Protein AF-Q4RLZ7-F1 (afdb_monomer)

Organism: Tetraodon nigroviridis (NCBI:txid99883)

pLDDT: mean 73.97, std 21.14, range [23.94, 97.62]

InterPro domains:
  IPR024854 Kinectin [PTHR18864] (130-455)

Foldseek 3Di:
DPDDPCPPVCCVVVVVVVVVVVVVVVCVVVVPPDDPVVVVVVVVVVVVVPDDDDDDDDDDDDDDDDDDDDDDDDDDDDDDDDDDDDDDDDDDDDDDDDDDDDDDDDDDDDDDDDDDDDDDDDDDDDDDDDDDDDCVVVVVVVPDDDDPVRVVVVVVVCCVPDVPVVVVVVVVVDDDDDCPVVVVVVVVVVVVVVVVVVVVVVVVVVVVVVVVVVVVVVVVVVVVVVVVVVVVVVVVVVVVVVVVVVVVVVVVVVVVVVVVVVVVVVVVVVVVVVVVVVVVVVVVVVVVVVVVVVVVVVVVVVVVVVVVVVVVVVVVVVVVVVVVVVVVVVVVVVVVVVVVVVVVVVVVVVVVVVVVVVVVVVVVVVVVVVVVVVVVVVVVVVVVVVVVVVVVVVVVVVVVVVVVVVVVVVVVPDPDDDDDDDDDVVVVVVVVVVVVVVVVVVVVVVVVVVVVVVVVVVVVVVVVVVVVVVVVVVVVVVVVVVVVVVVVVVVVVVVVVVVVVVVVVVVVVVVVVVVVVVVVVVVVVVVVVVVVVVVVVVVVVVVVVVVVVVVVVVVVVVVVVVVVVVVVVVVVVVVVVVVVVVVVVVVVVVVVVVVVVVVVVVVVVVVVVVVVVVVVVVVVVVVVVVVVVCVVPDPDDDDDDDDDDDDPVVVVVVVVVVVVVVVVVVVVVVVVVVVVVVVVVVVVVVVVVVVVVVVVVVVVVVVVVVVVVVVVVVVVVVVVLVVVLVVLCVVFVVFDFDPDPDSVVRCVNRVVSSVVGDDDDDDDDDDPPPVVVVVVVVVVVVVVVVVVVVVVVVVVVVVVVVVVVVVVVVVVVVVVVVVVVVVVVVVVVVVVVVVVVVVVVVVVVVVVCPVVVVVVVVVVVVVVVVVVVVVVVVVVVVVVVVVVVVVVVVVVVVVVVVVLVVVLVVLVVVLVVLVVVLVVLVVVVVVVVVVPPDDDDDPPVVVVVVVVVVVSVVVSVVSVVVSVVSVVVSVVSVVVVVVD

Structure (mmCIF, N/CA/C/O backbone):
data_AF-Q4RLZ7-F1
#
_entry.id   AF-Q4RLZ7-F1
#
loop_
_atom_site.group_PDB
_atom_site.id
_atom_site.type_symbol
_atom_site.label_atom_id
_atom_site.label_alt_id
_atom_site.label_comp_id
_atom_site.label_asym_id
_atom_site.label_entity_id
_atom_site.label_seq_id
_atom_site.pdbx_PDB_ins_code
_atom_site.Cartn_x
_atom_site.Cartn_y
_atom_site.Cartn_z
_atom_site.occupancy
_atom_site.B_iso_or_equiv
_atom_site.auth_seq_id
_atom_site.auth_comp_id
_atom_site.auth_asym_id
_atom_site.auth_atom_id
_atom_site.pdbx_PDB_model_num
ATOM 1 N N . MET A 1 1 ? -45.663 -25.494 35.090 1.00 36.62 1 MET A N 1
ATOM 2 C CA . MET A 1 1 ? -44.280 -24.988 34.987 1.00 36.62 1 MET A CA 1
ATOM 3 C C . MET A 1 1 ? -44.289 -23.845 33.988 1.00 36.62 1 MET A C 1
ATOM 5 O O . MET A 1 1 ? -44.407 -24.088 32.796 1.00 36.62 1 MET A O 1
ATOM 9 N N . ALA A 1 2 ? -44.285 -22.615 34.488 1.00 41.22 2 ALA A N 1
ATOM 10 C CA . ALA A 1 2 ? -43.870 -21.442 33.725 1.00 41.22 2 ALA A CA 1
ATOM 11 C C . ALA A 1 2 ? -42.506 -21.011 34.286 1.00 41.22 2 ALA A C 1
ATOM 13 O O . ALA A 1 2 ? -42.195 -21.390 35.413 1.00 41.22 2 ALA A O 1
ATOM 14 N N . VAL A 1 3 ? -41.753 -20.212 33.525 1.00 46.91 3 VAL A N 1
ATOM 15 C CA . VAL A 1 3 ? -40.325 -19.914 33.751 1.00 46.91 3 VAL A CA 1
ATOM 16 C C . VAL A 1 3 ? -39.427 -21.134 33.513 1.00 46.91 3 VAL A C 1
ATOM 18 O O . VAL A 1 3 ? -39.279 -21.985 34.376 1.00 46.91 3 VAL A O 1
ATOM 21 N N . ASP A 1 4 ? -38.854 -21.195 32.308 1.00 46.12 4 ASP A N 1
ATOM 22 C CA . ASP A 1 4 ? -37.403 -21.352 32.111 1.00 46.12 4 ASP A CA 1
ATOM 23 C C . ASP A 1 4 ? -37.051 -21.048 30.642 1.00 46.12 4 ASP A C 1
ATOM 25 O O . ASP A 1 4 ? -36.798 -21.919 29.816 1.00 46.12 4 ASP A O 1
ATOM 29 N N . ILE A 1 5 ? -37.090 -19.753 30.303 1.00 45.09 5 ILE A N 1
ATOM 30 C CA . ILE A 1 5 ? -36.517 -19.194 29.068 1.00 45.09 5 ILE A CA 1
ATOM 31 C C . ILE A 1 5 ? -35.716 -17.948 29.468 1.00 45.09 5 ILE A C 1
ATOM 33 O O . ILE A 1 5 ? -36.124 -16.813 29.238 1.00 45.09 5 ILE A O 1
ATOM 37 N N . TYR A 1 6 ? -34.593 -18.181 30.147 1.00 48.41 6 TYR A N 1
ATOM 38 C CA . TYR A 1 6 ? -33.619 -17.155 30.527 1.00 48.41 6 TYR A CA 1
ATOM 39 C C . TYR A 1 6 ? -32.205 -17.622 30.163 1.00 48.41 6 TYR A C 1
ATOM 41 O O . TYR A 1 6 ? -31.353 -17.853 31.019 1.00 48.41 6 TYR A O 1
ATOM 49 N N . ASP A 1 7 ? -31.948 -17.758 28.859 1.00 47.41 7 ASP A N 1
ATOM 50 C CA . ASP A 1 7 ? -30.573 -17.858 28.374 1.00 47.41 7 ASP A CA 1
ATOM 51 C C . ASP A 1 7 ? -29.874 -16.506 28.587 1.00 47.41 7 ASP A C 1
ATOM 53 O O . ASP A 1 7 ? -30.157 -15.499 27.925 1.00 47.41 7 ASP A O 1
ATOM 57 N N . SER A 1 8 ? -28.972 -16.492 29.567 1.00 54.62 8 SER A N 1
ATOM 58 C CA . SER A 1 8 ? -28.271 -15.299 30.038 1.00 54.62 8 SER A CA 1
ATOM 59 C C . SER A 1 8 ? -27.442 -14.621 28.936 1.00 54.62 8 SER A C 1
ATOM 61 O O . SER A 1 8 ? -27.247 -13.405 28.974 1.00 54.62 8 SER A O 1
ATOM 63 N N . GLN A 1 9 ? -26.999 -15.365 27.912 1.00 54.97 9 GLN A N 1
ATOM 64 C CA . GLN A 1 9 ? -26.182 -14.803 26.830 1.00 54.97 9 GLN A CA 1
ATOM 65 C C . GLN A 1 9 ? -26.984 -13.872 25.913 1.00 54.97 9 GLN A C 1
ATOM 67 O O . GLN A 1 9 ? -26.500 -12.797 25.554 1.00 54.97 9 GLN A O 1
ATOM 72 N N . TYR A 1 10 ? -28.236 -14.220 25.596 1.00 54.88 10 TYR A N 1
ATOM 73 C CA . TYR A 1 10 ? -29.103 -13.349 24.799 1.00 54.88 10 TYR A CA 1
ATOM 74 C C . TYR A 1 10 ? -29.470 -12.069 25.549 1.00 54.88 10 TYR A C 1
ATOM 76 O O . TYR A 1 10 ? -29.476 -10.996 24.947 1.00 54.88 10 TYR A O 1
ATOM 84 N N . LEU A 1 11 ? -29.713 -12.145 26.862 1.00 57.72 11 LEU A N 1
ATOM 85 C CA . LEU A 1 11 ? -30.019 -10.961 27.667 1.00 57.72 11 LEU A CA 1
ATOM 86 C C . LEU A 1 11 ? -28.844 -9.966 27.693 1.00 57.72 11 LEU A C 1
ATOM 88 O O . LEU A 1 11 ? -29.065 -8.757 27.636 1.00 57.72 11 LEU A O 1
ATOM 92 N N . LEU A 1 12 ? -27.606 -10.472 27.724 1.00 60.62 12 LEU A N 1
ATOM 93 C CA . LEU A 1 12 ? -26.384 -9.664 27.788 1.00 60.62 12 LEU A CA 1
ATOM 94 C C . LEU A 1 12 ? -26.112 -8.853 26.508 1.00 60.62 12 LEU A C 1
ATOM 96 O O . LEU A 1 12 ? -25.463 -7.814 26.580 1.00 60.62 12 LEU A O 1
ATOM 100 N N . ILE A 1 13 ? -26.619 -9.301 25.354 1.00 63.22 13 ILE A N 1
ATOM 101 C CA . ILE A 1 13 ? -26.517 -8.589 24.067 1.00 63.22 13 ILE A CA 1
ATOM 102 C C . ILE A 1 13 ? -27.776 -7.748 23.821 1.00 63.22 13 ILE A C 1
ATOM 104 O O . ILE A 1 13 ? -27.689 -6.573 23.459 1.00 63.22 13 ILE A O 1
ATOM 108 N N . LEU A 1 14 ? -28.958 -8.322 24.066 1.00 66.19 14 LEU A N 1
ATOM 109 C CA . LEU A 1 14 ? -30.231 -7.667 23.787 1.00 66.19 14 LEU A CA 1
ATOM 110 C C . LEU A 1 14 ? -30.484 -6.472 24.713 1.00 66.19 14 LEU A C 1
ATOM 112 O O . LEU A 1 14 ? -31.041 -5.484 24.249 1.00 66.19 14 LEU A O 1
ATOM 116 N N . ALA A 1 15 ? -30.067 -6.506 25.985 1.00 66.44 15 ALA A N 1
ATOM 117 C CA . ALA A 1 15 ? -30.279 -5.376 26.892 1.00 66.44 15 ALA A CA 1
ATOM 118 C C . ALA A 1 15 ? -29.478 -4.118 26.483 1.00 66.44 15 ALA A C 1
ATOM 120 O O . ALA A 1 15 ? -30.106 -3.065 26.362 1.00 66.44 15 ALA A O 1
ATOM 121 N N . PRO A 1 16 ? -28.165 -4.177 26.168 1.00 73.94 16 PRO A N 1
ATOM 122 C CA . PRO A 1 16 ? -27.456 -3.053 25.554 1.00 73.94 16 PRO A CA 1
ATOM 123 C C . PRO A 1 16 ? -28.091 -2.580 24.244 1.00 73.94 16 PRO A C 1
ATOM 125 O O . PRO A 1 16 ? -28.317 -1.383 24.090 1.00 73.94 16 PRO A O 1
ATOM 128 N N . SER A 1 17 ? -28.445 -3.485 23.323 1.00 73.31 17 SER A N 1
ATOM 129 C CA . SER A 1 17 ? -29.094 -3.101 22.060 1.00 73.31 17 SER A CA 1
ATOM 130 C C . SER A 1 17 ? -30.463 -2.445 22.268 1.00 73.31 17 SER A C 1
ATOM 132 O O . SER A 1 17 ? -30.781 -1.486 21.571 1.00 73.31 17 SER A O 1
ATOM 134 N N . LEU A 1 18 ? -31.256 -2.903 23.241 1.00 77.44 18 LEU A N 1
ATOM 135 C CA . LEU A 1 18 ? -32.554 -2.322 23.583 1.00 77.44 18 LEU A CA 1
ATOM 136 C C . LEU A 1 18 ? -32.395 -0.968 24.284 1.00 77.44 18 LEU A C 1
ATOM 138 O O . LEU A 1 18 ? -33.148 -0.051 23.982 1.00 77.44 18 LEU A O 1
ATOM 142 N N . VAL A 1 19 ? -31.405 -0.804 25.167 1.00 79.81 19 VAL A N 1
ATOM 143 C CA . VAL A 1 19 ? -31.081 0.494 25.786 1.00 79.81 19 VAL A CA 1
ATOM 144 C C . VAL A 1 19 ? -30.580 1.484 24.736 1.00 79.81 19 VAL A C 1
ATOM 146 O O . VAL A 1 19 ? -31.022 2.626 24.740 1.00 79.81 19 VAL A O 1
ATOM 149 N N . ILE A 1 20 ? -29.740 1.059 23.790 1.00 78.31 20 ILE A N 1
ATOM 150 C CA . ILE A 1 20 ? -29.300 1.888 22.657 1.00 78.31 20 ILE A CA 1
ATOM 151 C C . ILE A 1 20 ? -30.494 2.249 21.760 1.00 78.31 20 ILE A C 1
ATOM 153 O O . ILE A 1 20 ? -30.662 3.416 21.419 1.00 78.31 20 ILE A O 1
ATOM 157 N N . ALA A 1 21 ? -31.370 1.295 21.432 1.00 77.69 21 ALA A N 1
ATOM 158 C CA . ALA A 1 21 ? -32.578 1.553 20.648 1.00 77.69 21 ALA A CA 1
ATOM 159 C C . ALA A 1 21 ? -33.560 2.491 21.371 1.00 77.69 21 ALA A C 1
ATOM 161 O O . ALA A 1 21 ? -34.132 3.370 20.733 1.00 77.69 21 ALA A O 1
ATOM 162 N N . LEU A 1 22 ? -33.722 2.357 22.692 1.00 77.31 22 LEU A N 1
ATOM 163 C CA . LEU A 1 22 ? -34.530 3.253 23.524 1.00 77.31 22 LEU A CA 1
ATOM 164 C C . LEU A 1 22 ? -33.894 4.638 23.663 1.00 77.31 22 LEU A C 1
ATOM 166 O O . LEU A 1 22 ? -34.624 5.620 23.634 1.00 77.31 22 LEU A O 1
ATOM 170 N N . MET A 1 23 ? -32.565 4.743 23.743 1.00 75.75 23 MET A N 1
ATOM 171 C CA . MET A 1 23 ? -31.852 6.023 23.693 1.00 75.75 23 MET A CA 1
ATOM 172 C C . MET A 1 23 ? -32.027 6.695 22.329 1.00 75.75 23 MET A C 1
ATOM 174 O O . MET A 1 23 ? -32.346 7.877 22.290 1.00 75.75 23 MET A O 1
ATOM 178 N N . PHE A 1 24 ? -31.925 5.959 21.217 1.00 74.81 24 PHE A N 1
ATOM 179 C CA . PHE A 1 24 ? -32.230 6.494 19.885 1.00 74.81 24 PHE A CA 1
ATOM 180 C C . PHE A 1 24 ? -33.705 6.879 19.730 1.00 74.81 24 PHE A C 1
ATOM 182 O O . PHE A 1 24 ? -33.981 7.922 19.149 1.00 74.81 24 PHE A O 1
ATOM 189 N N . LEU A 1 25 ? -34.655 6.111 20.276 1.00 72.56 25 LEU A N 1
ATOM 190 C CA . LEU A 1 25 ? -36.079 6.472 20.285 1.00 72.56 25 LEU A CA 1
ATOM 191 C C . LEU A 1 25 ? -36.351 7.708 21.147 1.00 72.56 25 LEU A C 1
ATOM 193 O O . LEU A 1 25 ? -37.121 8.572 20.740 1.00 72.56 25 LEU A O 1
ATOM 197 N N . PHE A 1 26 ? -35.700 7.821 22.305 1.00 70.81 26 PHE A N 1
ATOM 198 C CA . PHE A 1 26 ? -35.786 8.990 23.173 1.00 70.81 26 PHE A CA 1
ATOM 199 C C . PHE A 1 26 ? -35.200 10.218 22.471 1.00 70.81 26 PHE A C 1
ATOM 201 O O . PHE A 1 26 ? -35.875 11.235 22.379 1.00 70.81 26 PHE A O 1
ATOM 208 N N . PHE A 1 27 ? -34.012 10.110 21.870 1.00 62.50 27 PHE A N 1
ATOM 209 C CA . PHE A 1 27 ? -33.389 11.184 21.091 1.00 62.50 27 PHE A CA 1
ATOM 210 C C . PHE A 1 27 ? -34.239 11.565 19.864 1.00 62.50 27 PHE A C 1
ATOM 212 O O . PHE A 1 27 ? -34.429 12.745 19.591 1.00 62.50 27 PHE A O 1
ATOM 219 N N . TRP A 1 28 ? -34.827 10.587 19.164 1.00 61.59 28 TRP A N 1
ATOM 220 C CA . TRP A 1 28 ? -35.709 10.798 18.007 1.00 61.59 28 TRP A CA 1
ATOM 221 C C . TRP A 1 28 ? -37.085 11.369 18.370 1.00 61.59 28 TRP A C 1
ATOM 223 O O . TRP A 1 28 ? -37.722 11.973 17.513 1.00 61.59 28 TRP A O 1
ATOM 233 N N . LEU A 1 29 ? -37.553 11.205 19.609 1.00 61.81 29 LEU A N 1
ATOM 234 C CA . LEU A 1 29 ? -38.760 11.865 20.113 1.00 61.81 29 LEU A CA 1
ATOM 235 C C . LEU A 1 29 ? -38.445 13.261 20.673 1.00 61.81 29 LEU A C 1
ATOM 237 O O . LEU A 1 29 ? -39.180 14.201 20.391 1.00 61.81 29 LEU A O 1
ATOM 241 N N . PHE A 1 30 ? -37.336 13.424 21.398 1.00 48.78 30 PHE A N 1
ATOM 242 C CA . PHE A 1 30 ? -36.964 14.679 22.065 1.00 48.78 30 PHE A CA 1
ATOM 243 C C . PHE A 1 30 ? -36.346 15.722 21.113 1.00 48.78 30 PHE A C 1
ATOM 245 O O . PHE A 1 30 ? -36.469 16.918 21.352 1.00 48.78 30 PHE A O 1
ATOM 252 N N . MET A 1 31 ? -35.742 15.298 19.995 1.00 50.03 31 MET A N 1
ATOM 253 C CA . MET A 1 31 ? -35.320 16.191 18.898 1.00 50.03 31 MET A CA 1
ATOM 254 C C . MET A 1 31 ? -36.481 16.611 17.977 1.00 50.03 31 MET A C 1
ATOM 256 O O . MET A 1 31 ? -36.292 17.442 17.091 1.00 50.03 31 MET A O 1
ATOM 260 N N . LYS A 1 32 ? -37.682 16.034 18.125 1.00 49.03 32 LYS A N 1
ATOM 261 C CA . LYS A 1 32 ? -38.768 16.152 17.134 1.00 49.03 32 LYS A CA 1
ATOM 262 C C . LYS A 1 32 ? -39.774 17.264 17.429 1.00 49.03 32 LYS A C 1
ATOM 264 O O . LYS A 1 32 ? -40.941 17.145 17.071 1.00 49.03 32 LYS A O 1
ATOM 269 N N . GLU A 1 33 ? -39.315 18.367 18.014 1.00 49.00 33 GLU A N 1
ATOM 270 C CA . GLU A 1 33 ? -40.124 19.591 18.116 1.00 49.00 33 GLU A CA 1
ATOM 271 C C . GLU A 1 33 ? -39.333 20.896 17.885 1.00 49.00 33 GLU A C 1
ATOM 273 O O . GLU A 1 33 ? -39.778 21.982 18.240 1.00 49.00 33 GLU A O 1
ATOM 278 N N . THR A 1 34 ? -38.185 20.819 17.199 1.00 47.28 34 THR A N 1
ATOM 279 C CA . THR A 1 34 ? -37.515 21.982 16.586 1.00 47.28 34 THR A CA 1
ATOM 280 C C . THR A 1 34 ? -37.230 21.708 15.108 1.00 47.28 34 THR A C 1
ATOM 282 O O . THR A 1 34 ? -36.241 21.080 14.737 1.00 47.28 34 THR A O 1
ATOM 285 N N . SER A 1 35 ? -38.125 22.160 14.222 1.00 46.84 35 SER A N 1
ATOM 286 C CA . SER A 1 35 ? -37.930 21.946 12.781 1.00 46.84 35 SER A CA 1
ATOM 287 C C . SER A 1 35 ? -36.775 22.804 12.244 1.00 46.84 35 SER A C 1
ATOM 289 O O . SER A 1 35 ? -36.643 23.982 12.585 1.00 46.84 35 SER A O 1
ATOM 291 N N . TYR A 1 36 ? -35.939 22.223 11.376 1.00 44.56 36 TYR A N 1
ATOM 292 C CA . TYR A 1 36 ? -34.798 22.926 10.770 1.00 44.56 36 TYR A CA 1
ATOM 293 C C . TYR A 1 36 ? -35.235 24.176 9.982 1.00 44.56 36 TYR A C 1
ATOM 295 O O . TYR A 1 36 ? -34.533 25.188 9.993 1.00 44.56 36 TYR A O 1
ATOM 303 N N . ASP A 1 37 ? -36.423 24.143 9.369 1.00 52.06 37 ASP A N 1
ATOM 304 C CA . ASP A 1 37 ? -37.019 25.291 8.681 1.00 52.06 37 ASP A CA 1
ATOM 305 C C . ASP A 1 37 ? -37.327 26.462 9.624 1.00 52.06 37 ASP A C 1
ATOM 307 O O . ASP A 1 37 ? -37.164 27.617 9.233 1.00 52.06 37 ASP A O 1
ATOM 311 N N . GLU A 1 38 ? -37.717 26.210 10.877 1.00 51.59 38 GLU A N 1
ATOM 312 C CA . GLU A 1 38 ? -38.007 27.278 11.841 1.00 51.59 38 GLU A CA 1
ATOM 313 C C . GLU A 1 38 ? -36.725 27.987 12.313 1.00 51.59 38 GLU A C 1
ATOM 315 O O . GLU A 1 38 ? -36.707 29.209 12.485 1.00 51.59 38 GLU A O 1
ATOM 320 N N . VAL A 1 39 ? -35.624 27.242 12.462 1.00 56.19 39 VAL A N 1
ATOM 321 C CA . VAL A 1 39 ? -34.293 27.809 12.741 1.00 56.19 39 VAL A CA 1
ATOM 322 C C . VAL A 1 39 ? -33.817 28.644 11.548 1.00 56.19 39 VAL A C 1
ATOM 324 O O . VAL A 1 39 ? -33.388 29.788 11.722 1.00 56.19 39 VAL A O 1
ATOM 327 N N . LEU A 1 40 ? -33.968 28.124 10.326 1.00 56.88 40 LEU A N 1
ATOM 328 C CA . LEU A 1 40 ? -33.585 28.821 9.097 1.00 56.88 40 LEU A CA 1
ATOM 329 C C . LEU A 1 40 ? -34.452 30.070 8.837 1.00 56.88 40 LEU A C 1
ATOM 331 O O . LEU A 1 40 ? -33.950 31.083 8.345 1.00 56.88 40 LEU A O 1
ATOM 335 N N . ALA A 1 41 ? -35.736 30.037 9.208 1.00 59.38 41 ALA A N 1
ATOM 336 C CA . ALA A 1 41 ? -36.637 31.186 9.158 1.00 59.38 41 ALA A CA 1
ATOM 337 C C . ALA A 1 41 ? -36.222 32.281 10.153 1.00 59.38 41 ALA A C 1
ATOM 339 O O . ALA A 1 41 ? -36.134 33.449 9.769 1.00 59.38 41 ALA A O 1
ATOM 340 N N . LYS A 1 42 ? -35.897 31.917 11.402 1.00 50.25 42 LYS A N 1
ATOM 341 C CA . LYS A 1 42 ? -35.396 32.861 12.420 1.00 50.25 42 LYS A CA 1
ATOM 342 C C . LYS A 1 42 ? -34.071 33.500 11.990 1.00 50.25 42 LYS A C 1
ATOM 344 O O . LYS A 1 42 ? -33.928 34.717 12.092 1.00 50.25 42 LYS A O 1
ATOM 349 N N . GLN A 1 43 ? -33.151 32.720 11.416 1.00 47.03 43 GLN A N 1
ATOM 350 C CA . GLN A 1 43 ? -31.886 33.239 10.886 1.00 47.03 43 GLN A CA 1
ATOM 351 C C . GLN A 1 43 ? -32.100 34.201 9.702 1.00 47.03 43 GLN A C 1
ATOM 353 O O . GLN A 1 43 ? -31.503 35.278 9.673 1.00 47.03 43 GLN A O 1
ATOM 358 N N . LYS A 1 44 ? -32.993 33.875 8.755 1.00 49.06 44 LYS A N 1
ATOM 359 C CA . LYS A 1 44 ? -33.340 34.775 7.638 1.00 49.06 44 LYS A CA 1
ATOM 360 C C . LYS A 1 44 ? -33.982 36.079 8.115 1.00 49.06 44 LYS A C 1
ATOM 362 O O . LYS A 1 44 ? -33.600 37.141 7.627 1.00 49.06 44 LYS A O 1
ATOM 367 N N . LEU A 1 45 ? -34.890 36.019 9.092 1.00 50.53 45 LEU A N 1
ATOM 368 C CA . LEU A 1 45 ? -35.538 37.208 9.652 1.00 50.53 45 LEU A CA 1
ATOM 369 C C . LEU A 1 45 ? -34.525 38.152 10.324 1.00 50.53 45 LEU A C 1
ATOM 371 O O . LEU A 1 45 ? -34.657 39.365 10.213 1.00 50.53 45 LEU A O 1
ATOM 375 N N . GLN A 1 46 ? -33.493 37.607 10.975 1.00 43.12 46 GLN A N 1
ATOM 376 C CA . GLN A 1 46 ? -32.481 38.396 11.685 1.00 43.12 46 GLN A CA 1
ATOM 377 C C . GLN A 1 46 ? -31.417 39.017 10.758 1.00 43.12 46 GLN A C 1
ATOM 379 O O . GLN A 1 46 ? -30.857 40.062 11.086 1.00 43.12 46 GLN A O 1
ATOM 384 N N . VAL A 1 47 ? -31.164 38.420 9.587 1.00 44.78 47 VAL A N 1
ATOM 385 C CA . VAL A 1 47 ? -30.263 38.978 8.557 1.00 44.78 47 VAL A CA 1
ATOM 386 C C . VAL A 1 47 ? -30.947 40.077 7.731 1.00 44.78 47 VAL A C 1
ATOM 388 O O . VAL A 1 47 ? -30.295 41.035 7.316 1.00 44.78 47 VAL A O 1
ATOM 391 N N . GLN A 1 48 ? -32.263 39.990 7.512 1.00 40.38 48 GLN A N 1
ATOM 392 C CA . GLN A 1 48 ? -32.979 40.918 6.628 1.00 40.38 48 GLN A CA 1
ATOM 393 C C . GLN A 1 48 ? -33.198 42.322 7.230 1.00 40.38 48 GLN A C 1
ATOM 395 O O . GLN A 1 48 ? -33.416 43.279 6.490 1.00 40.38 48 GLN A O 1
ATOM 400 N N . THR A 1 49 ? -33.060 42.486 8.550 1.00 37.38 49 THR A N 1
ATOM 401 C CA . THR A 1 49 ? -33.153 43.786 9.248 1.00 37.38 49 THR A CA 1
ATOM 402 C C . THR A 1 49 ? -31.892 44.656 9.120 1.00 37.38 49 THR A C 1
ATOM 404 O O . THR A 1 49 ? -31.877 45.778 9.621 1.00 37.38 49 THR A O 1
ATOM 407 N N . ALA A 1 50 ? -30.820 44.153 8.492 1.00 38.28 50 ALA A N 1
ATOM 408 C CA . ALA A 1 50 ? -29.472 44.721 8.593 1.00 38.28 50 ALA A CA 1
ATOM 409 C C . ALA A 1 50 ? -28.893 45.306 7.284 1.00 38.28 50 ALA A C 1
ATOM 411 O O . ALA A 1 50 ? -27.677 45.483 7.192 1.00 38.28 50 ALA A O 1
ATOM 412 N N . GLN A 1 51 ? -29.717 45.635 6.276 1.00 34.53 51 GLN A N 1
ATOM 413 C CA . GLN A 1 51 ? -29.262 46.400 5.099 1.00 34.53 51 GLN A CA 1
ATOM 414 C C . GLN A 1 51 ? -30.400 47.108 4.333 1.00 34.53 51 GLN A C 1
ATOM 416 O O . GLN A 1 51 ? -31.182 46.473 3.631 1.00 34.53 51 GLN A O 1
ATOM 421 N N . ALA A 1 52 ? -30.439 48.445 4.403 1.00 31.16 52 ALA A N 1
ATOM 422 C CA . ALA A 1 52 ? -31.191 49.312 3.486 1.00 31.16 52 ALA A CA 1
ATOM 423 C C . ALA A 1 52 ? -30.470 50.678 3.311 1.00 31.16 52 ALA A C 1
ATOM 425 O O . ALA A 1 52 ? -29.820 51.120 4.262 1.00 31.16 52 ALA A O 1
ATOM 426 N N . PRO A 1 53 ? -30.516 51.347 2.134 1.00 34.81 53 PRO A N 1
ATOM 427 C CA . PRO A 1 53 ? -29.637 52.493 1.836 1.00 34.81 53 PRO A CA 1
ATOM 428 C C . PRO A 1 53 ? -30.149 53.870 2.335 1.00 34.81 53 PRO A C 1
ATOM 430 O O . PRO A 1 53 ? -31.320 54.001 2.691 1.00 34.81 53 PRO A O 1
ATOM 433 N N . PRO A 1 54 ? -29.293 54.917 2.355 1.00 38.50 54 PRO A N 1
ATOM 434 C CA . PRO A 1 54 ? -29.539 56.163 3.094 1.00 38.50 54 PRO A CA 1
ATOM 435 C C . PRO A 1 54 ? -30.180 57.302 2.277 1.00 38.50 54 PRO A C 1
ATOM 437 O O . PRO A 1 54 ? -30.040 57.365 1.055 1.00 38.50 54 PRO A O 1
ATOM 440 N N . GLN A 1 55 ? -30.758 58.290 2.976 1.00 29.64 55 GLN A N 1
ATOM 441 C CA . GLN A 1 55 ? -31.002 59.641 2.445 1.00 29.64 55 GLN A CA 1
ATOM 442 C C . GLN A 1 55 ? -30.561 60.747 3.422 1.00 29.64 55 GLN A C 1
ATOM 444 O O . GLN A 1 55 ? -30.491 60.554 4.631 1.00 29.64 55 GLN A O 1
ATOM 449 N N . ALA A 1 56 ? -30.191 61.886 2.838 1.00 26.59 56 ALA A N 1
ATOM 450 C CA . ALA A 1 56 ? -29.363 62.956 3.392 1.00 26.59 56 ALA A CA 1
ATOM 451 C C . ALA A 1 56 ? -29.884 63.696 4.642 1.00 26.59 56 ALA A C 1
ATOM 453 O O . ALA A 1 56 ? -31.065 64.014 4.738 1.00 26.59 56 ALA A O 1
ATOM 454 N N . LEU A 1 57 ? -28.943 64.161 5.478 1.00 28.38 57 LEU A N 1
ATOM 455 C CA . LEU A 1 57 ? -28.576 65.590 5.590 1.00 28.38 57 LEU A CA 1
ATOM 456 C C . LEU A 1 57 ? -27.201 65.741 6.287 1.00 28.38 57 LEU A C 1
ATOM 458 O O . LEU A 1 57 ? -26.641 64.755 6.762 1.00 28.38 57 LEU A O 1
ATOM 462 N N . THR A 1 58 ? -26.588 66.931 6.229 1.00 26.77 58 THR A N 1
ATOM 463 C CA . THR A 1 58 ? -25.143 67.141 6.499 1.00 26.77 58 THR A CA 1
ATOM 464 C C . THR A 1 58 ? -24.874 68.069 7.723 1.00 26.77 58 THR A C 1
ATOM 466 O O . THR A 1 58 ? -25.731 68.112 8.600 1.00 26.77 58 THR A O 1
ATOM 469 N N . PRO A 1 59 ? -23.673 68.661 7.942 1.00 36.19 59 PRO A N 1
ATOM 470 C CA . PRO A 1 59 ? -22.825 68.447 9.132 1.00 36.19 59 PRO A CA 1
ATOM 471 C C . PRO A 1 59 ? -22.782 69.738 10.013 1.00 36.19 59 PRO A C 1
ATOM 473 O O . PRO A 1 59 ? -23.730 70.515 9.906 1.00 36.19 59 PRO A O 1
ATOM 476 N N . PRO A 1 60 ? -21.737 70.106 10.808 1.00 40.56 60 PRO A N 1
ATOM 477 C CA . PRO A 1 60 ? -20.504 69.436 11.285 1.00 40.56 60 PRO A CA 1
ATOM 478 C C . PRO A 1 60 ? -20.484 69.348 12.853 1.00 40.56 60 PRO A C 1
ATOM 480 O O . PRO A 1 60 ? -21.557 69.270 13.430 1.00 40.56 60 PRO A O 1
ATOM 483 N N . VAL A 1 61 ? -19.404 69.272 13.663 1.00 27.16 61 VAL A N 1
ATOM 484 C CA . VAL A 1 61 ? -17.961 69.595 13.527 1.00 27.16 61 VAL A CA 1
ATOM 485 C C . VAL A 1 61 ? -17.067 68.806 14.514 1.00 27.16 61 VAL A C 1
ATOM 487 O O . VAL A 1 61 ? -17.493 68.415 15.594 1.00 27.16 61 VAL A O 1
ATOM 490 N N . SER A 1 62 ? -15.766 68.788 14.192 1.00 27.22 62 SER A N 1
ATOM 491 C CA . SER A 1 62 ? -14.583 68.748 15.081 1.00 27.22 62 SER A CA 1
ATOM 492 C C . SER A 1 62 ? -13.839 67.413 15.249 1.00 27.22 62 SER A C 1
ATOM 494 O O . SER A 1 62 ? -14.341 66.426 15.769 1.00 27.22 62 SER A O 1
ATOM 496 N N . ALA A 1 63 ? -12.569 67.427 14.831 1.00 26.45 63 ALA A N 1
ATOM 497 C CA . ALA A 1 63 ? -11.604 66.346 15.004 1.00 26.45 63 ALA A CA 1
ATOM 498 C C . ALA A 1 63 ? -10.296 66.907 15.580 1.00 26.45 63 ALA A C 1
ATOM 500 O O . ALA A 1 63 ? -9.889 68.024 15.241 1.00 26.45 63 ALA A O 1
ATOM 501 N N . LYS A 1 64 ? -9.591 66.123 16.403 1.00 26.66 64 LYS A N 1
ATOM 502 C CA . LYS A 1 64 ? -8.217 66.425 16.831 1.00 26.66 64 LYS A CA 1
ATOM 503 C C . LYS A 1 64 ? -7.357 65.157 16.884 1.00 26.66 64 LYS A C 1
ATOM 505 O O . LYS A 1 64 ? -7.690 64.200 17.564 1.00 26.66 64 LYS A O 1
ATOM 510 N N . LYS A 1 65 ? -6.245 65.242 16.143 1.00 24.77 65 LYS A N 1
ATOM 511 C CA . LYS A 1 65 ? -4.947 64.533 16.224 1.00 24.77 65 LYS A CA 1
ATOM 512 C C . LYS A 1 65 ? -4.700 63.699 17.506 1.00 24.77 65 LYS A C 1
ATOM 514 O O . LYS A 1 65 ? -5.043 64.143 18.593 1.00 24.77 65 LYS A O 1
ATOM 519 N N . LYS A 1 66 ? -3.912 62.612 17.451 1.00 24.34 66 LYS A N 1
ATOM 520 C CA . LYS A 1 66 ? -2.588 62.552 16.778 1.00 24.34 66 LYS A CA 1
ATOM 521 C C . LYS A 1 66 ? -2.062 61.120 16.564 1.00 24.34 66 LYS A C 1
ATOM 523 O O . LYS A 1 66 ? -2.523 60.199 17.225 1.00 24.34 66 LYS A O 1
ATOM 528 N N . GLU A 1 67 ? -1.059 60.951 15.697 1.00 25.12 67 GLU A N 1
ATOM 529 C CA . GLU A 1 67 ? -0.386 59.656 15.490 1.00 25.12 67 GLU A CA 1
ATOM 530 C C . GLU A 1 67 ? 0.609 59.306 16.615 1.00 25.12 67 GLU A C 1
ATOM 532 O O . GLU A 1 67 ? 1.163 60.208 17.254 1.00 25.12 67 GLU A O 1
ATOM 537 N N . LYS A 1 68 ? 0.994 58.018 16.714 1.00 24.94 68 LYS A N 1
ATOM 538 C CA . LYS A 1 68 ? 2.422 57.636 16.622 1.00 24.94 68 LYS A CA 1
ATOM 539 C C . LYS A 1 68 ? 2.669 56.153 16.299 1.00 24.94 68 LYS A C 1
ATOM 541 O O . LYS A 1 68 ? 1.778 55.322 16.395 1.00 24.94 68 LYS A O 1
ATOM 546 N N . LYS A 1 69 ? 3.907 55.864 15.874 1.00 27.02 69 LYS A N 1
ATOM 547 C CA . LYS A 1 69 ? 4.386 54.605 15.272 1.00 27.02 69 LYS A CA 1
ATOM 548 C C . LYS A 1 69 ? 5.760 54.219 15.845 1.00 27.02 69 LYS A C 1
ATOM 550 O O . LYS A 1 69 ? 6.684 55.022 15.741 1.00 27.02 69 LYS A O 1
ATOM 555 N N . LYS A 1 70 ? 5.888 53.004 16.393 1.00 24.83 70 LYS A N 1
ATOM 556 C CA . LYS A 1 70 ? 7.113 52.184 16.608 1.00 24.83 70 LYS A CA 1
ATOM 557 C C . LYS A 1 70 ? 6.638 50.788 17.072 1.00 24.83 70 LYS A C 1
ATOM 559 O O . LYS A 1 70 ? 5.652 50.745 17.792 1.00 24.83 70 LYS A O 1
ATOM 564 N N . GLN A 1 71 ? 7.132 49.626 16.629 1.00 27.53 71 GLN A N 1
ATOM 565 C CA . GLN A 1 71 ? 8.507 49.120 16.426 1.00 27.53 71 GLN A CA 1
ATOM 566 C C . GLN A 1 71 ? 9.378 49.064 17.694 1.00 27.53 71 GLN A C 1
ATOM 568 O O . GLN A 1 71 ? 10.020 50.056 18.041 1.00 27.53 71 GLN A O 1
ATOM 573 N N . LYS A 1 72 ? 9.530 47.856 18.252 1.00 24.48 72 LYS A N 1
ATOM 574 C CA . LYS A 1 72 ? 10.814 47.120 18.284 1.00 24.48 72 LYS A CA 1
ATOM 575 C C . LYS A 1 72 ? 10.526 45.604 18.363 1.00 24.48 72 LYS A C 1
ATOM 577 O O . LYS A 1 72 ? 9.386 45.230 18.615 1.00 24.48 72 LYS A O 1
ATOM 582 N N . ALA A 1 73 ? 11.535 44.767 18.132 1.00 27.16 73 ALA A N 1
ATOM 583 C CA . ALA A 1 73 ? 11.506 43.321 18.331 1.00 27.16 73 ALA A CA 1
ATOM 584 C C . ALA A 1 73 ? 12.791 42.853 19.041 1.00 27.16 73 ALA A C 1
ATOM 586 O O . ALA A 1 73 ? 13.851 43.438 18.822 1.00 27.16 73 ALA A O 1
ATOM 587 N N . GLU A 1 74 ? 12.640 41.811 19.857 1.00 24.33 74 GLU A N 1
ATOM 588 C CA . GLU A 1 74 ? 13.603 40.854 20.436 1.00 24.33 74 GLU A CA 1
ATOM 589 C C . GLU A 1 74 ? 12.696 39.738 21.025 1.00 24.33 74 GLU A C 1
ATOM 591 O O . GLU A 1 74 ? 11.621 40.070 21.523 1.00 24.33 74 GLU A O 1
ATOM 596 N N . ALA A 1 75 ? 12.882 38.423 20.846 1.00 27.67 75 ALA A N 1
ATOM 597 C CA . ALA A 1 75 ? 14.078 37.563 20.793 1.00 27.67 75 ALA A CA 1
ATOM 598 C C . ALA A 1 75 ? 14.726 37.342 22.175 1.00 27.67 75 ALA A C 1
ATOM 600 O O . ALA A 1 75 ? 14.722 38.265 22.979 1.00 27.67 75 ALA A O 1
ATOM 601 N N . VAL A 1 76 ? 15.309 36.144 22.389 1.00 26.61 76 VAL A N 1
ATOM 602 C CA . VAL A 1 76 ? 15.827 35.593 23.674 1.00 26.61 76 VAL A CA 1
ATOM 603 C C . VAL A 1 76 ? 14.700 35.135 24.630 1.00 26.61 76 VAL A C 1
ATOM 605 O O . VAL A 1 76 ? 13.729 35.858 24.814 1.00 26.61 76 VAL A O 1
ATOM 608 N N . GLU A 1 77 ? 14.730 33.962 25.281 1.00 25.27 77 GLU A N 1
ATOM 609 C CA . GLU A 1 77 ? 15.488 32.706 25.067 1.00 25.27 77 GLU A CA 1
ATOM 610 C C . GLU A 1 77 ? 14.779 31.550 25.813 1.00 25.27 77 GLU A C 1
ATOM 612 O O . GLU A 1 77 ? 13.977 31.784 26.716 1.00 25.27 77 GLU A O 1
ATOM 617 N N . ASN A 1 78 ? 15.037 30.298 25.421 1.00 26.08 78 ASN A N 1
ATOM 618 C CA . ASN A 1 78 ? 14.424 29.111 26.019 1.00 26.08 78 ASN A CA 1
ATOM 619 C C . ASN A 1 78 ? 15.203 28.638 27.262 1.00 26.08 78 ASN A C 1
ATOM 621 O O . ASN A 1 78 ? 16.335 28.178 27.125 1.00 26.08 78 ASN A O 1
ATOM 625 N N . GLN A 1 79 ? 14.597 28.686 28.455 1.00 27.33 79 GLN A N 1
ATOM 626 C CA . GLN A 1 79 ? 15.138 28.040 29.659 1.00 27.33 79 GLN A CA 1
ATOM 627 C C . GLN A 1 79 ? 14.093 27.157 30.348 1.00 27.33 79 GLN A C 1
ATOM 629 O O . GLN A 1 79 ? 13.204 27.622 31.059 1.00 27.33 79 GLN A O 1
ATOM 634 N N . GLN A 1 80 ? 14.252 25.854 30.135 1.00 27.11 80 GLN A N 1
ATOM 635 C CA . GLN A 1 80 ? 13.527 24.769 30.787 1.00 27.11 80 GLN A CA 1
ATOM 636 C C . GLN A 1 80 ? 14.222 24.380 32.107 1.00 27.11 80 GLN A C 1
ATOM 638 O O . GLN A 1 80 ? 15.417 24.081 32.083 1.00 27.11 80 GLN A O 1
ATOM 643 N N . PRO A 1 81 ? 13.497 24.284 33.236 1.00 32.19 81 PRO A N 1
ATOM 644 C CA . PRO A 1 81 ? 13.958 23.570 34.424 1.00 32.19 81 PRO A CA 1
ATOM 645 C C . PRO A 1 81 ? 13.457 22.116 34.425 1.00 32.19 81 PRO A C 1
ATOM 647 O O . PRO A 1 81 ? 12.256 21.866 34.331 1.00 32.19 81 PRO A O 1
ATOM 650 N N . GLU A 1 82 ? 14.361 21.152 34.600 1.00 26.42 82 GLU A N 1
ATOM 651 C CA . GLU A 1 82 ? 13.998 19.806 35.067 1.00 26.42 82 GLU A CA 1
ATOM 652 C C . GLU A 1 82 ? 13.671 19.828 36.573 1.00 26.42 82 GLU A C 1
ATOM 654 O O . GLU A 1 82 ? 14.386 20.483 37.338 1.00 26.42 82 GLU A O 1
ATOM 659 N N . PRO A 1 83 ? 12.706 19.025 37.051 1.00 30.33 83 PRO A N 1
ATOM 660 C CA . PRO A 1 83 ? 12.708 18.508 38.413 1.00 30.33 83 PRO A CA 1
ATOM 661 C C . PRO A 1 83 ? 13.376 17.121 38.457 1.00 30.33 83 PRO A C 1
ATOM 663 O O . PRO A 1 83 ? 12.993 16.207 37.727 1.00 30.33 83 PRO A O 1
ATOM 666 N N . LYS A 1 84 ? 14.369 16.948 39.336 1.00 25.20 84 LYS A N 1
ATOM 667 C CA . LYS A 1 84 ? 15.042 15.656 39.562 1.00 25.20 84 LYS A CA 1
ATOM 668 C C . LYS A 1 84 ? 14.305 14.776 40.572 1.00 25.20 84 LYS A C 1
ATOM 670 O O . LYS A 1 84 ? 13.592 15.259 41.445 1.00 25.20 84 LYS A O 1
ATOM 675 N N . THR A 1 85 ? 14.564 13.477 40.467 1.00 26.64 85 THR A N 1
ATOM 676 C CA . THR A 1 85 ? 14.223 12.418 41.425 1.00 26.64 85 THR A CA 1
ATOM 677 C C . THR A 1 85 ? 14.766 12.695 42.833 1.00 26.64 85 THR A C 1
ATOM 679 O O . THR A 1 85 ? 15.954 12.972 42.956 1.00 26.64 85 THR A O 1
ATOM 682 N N . GLU A 1 86 ? 13.965 12.487 43.889 1.00 24.20 86 GLU A N 1
ATOM 683 C CA . GLU A 1 86 ? 14.477 12.191 45.243 1.00 24.20 86 GLU A CA 1
ATOM 684 C C . GLU A 1 86 ? 13.412 11.485 46.127 1.00 24.20 86 GLU A C 1
ATOM 686 O O . GLU A 1 86 ? 12.339 12.024 46.366 1.00 24.20 86 GLU A O 1
ATOM 691 N N . GLN A 1 87 ? 13.756 10.275 46.588 1.00 26.67 87 GLN A N 1
ATOM 692 C CA . GLN A 1 87 ? 13.386 9.549 47.829 1.00 26.67 87 GLN A CA 1
ATOM 693 C C . GLN A 1 87 ? 11.953 9.502 48.424 1.00 26.67 87 GLN A C 1
ATOM 695 O O . GLN A 1 87 ? 11.226 10.478 48.561 1.00 26.67 87 GLN A O 1
ATOM 700 N N . ALA A 1 88 ? 11.647 8.322 48.985 1.00 31.75 88 ALA A N 1
ATOM 701 C CA . ALA A 1 88 ? 10.568 8.069 49.945 1.00 31.75 88 ALA A CA 1
ATOM 702 C C . ALA A 1 88 ? 11.128 7.702 51.339 1.00 31.75 88 ALA A C 1
ATOM 704 O O . ALA A 1 88 ? 12.193 7.088 51.428 1.00 31.75 88 ALA A O 1
ATOM 705 N N . PRO A 1 89 ? 10.389 7.997 52.423 1.00 31.48 89 PRO A N 1
ATOM 706 C CA . PRO A 1 89 ? 10.445 7.198 53.659 1.00 31.48 89 PRO A CA 1
ATOM 707 C C . PRO A 1 89 ? 9.052 7.030 54.330 1.00 31.48 89 PRO A C 1
ATOM 709 O O . PRO A 1 89 ? 8.093 7.683 53.928 1.00 31.48 89 PRO A O 1
ATOM 712 N N . PRO A 1 90 ? 8.924 6.305 55.460 1.00 42.06 90 PRO A N 1
ATOM 713 C CA . PRO A 1 90 ? 9.438 4.967 55.774 1.00 42.06 90 PRO A CA 1
ATOM 714 C C . PRO A 1 90 ? 8.295 3.996 56.210 1.00 42.06 90 PRO A C 1
ATOM 716 O O . PRO A 1 90 ? 7.193 4.436 56.539 1.00 42.06 90 PRO A O 1
ATOM 719 N N . PRO A 1 91 ? 8.521 2.668 56.281 1.00 30.75 91 PRO A N 1
ATOM 720 C CA . PRO A 1 91 ? 7.479 1.709 56.672 1.00 30.75 91 PRO A CA 1
ATOM 721 C C . PRO A 1 91 ? 7.250 1.636 58.195 1.00 30.75 91 PRO A C 1
ATOM 723 O O . PRO A 1 91 ? 8.202 1.585 58.976 1.00 30.75 91 PRO A O 1
ATOM 726 N N . VAL A 1 92 ? 5.986 1.516 58.623 1.00 29.69 92 VAL A N 1
ATOM 727 C CA . VAL A 1 92 ? 5.603 1.251 60.025 1.00 29.69 92 VAL A CA 1
ATOM 728 C C . VAL A 1 92 ? 4.852 -0.079 60.134 1.00 29.69 92 VAL A C 1
ATOM 730 O O . VAL A 1 92 ? 3.907 -0.347 59.399 1.00 29.69 92 VAL A O 1
ATOM 733 N N . LYS A 1 93 ? 5.299 -0.922 61.069 1.00 29.72 93 LYS A N 1
ATOM 734 C CA . LYS A 1 93 ? 4.803 -2.287 61.307 1.00 29.72 93 LYS A CA 1
ATOM 735 C C . LYS A 1 93 ? 3.400 -2.303 61.925 1.00 29.72 93 LYS A C 1
ATOM 737 O O . LYS A 1 93 ? 3.131 -1.490 62.809 1.00 29.72 93 LYS A O 1
ATOM 742 N N . LYS A 1 94 ? 2.620 -3.350 61.622 1.00 27.61 94 LYS A N 1
ATOM 743 C CA . LYS A 1 94 ? 1.795 -4.083 62.608 1.00 27.61 94 LYS A CA 1
ATOM 744 C C . LYS A 1 94 ? 1.315 -5.430 62.051 1.00 27.61 94 LYS A C 1
ATOM 746 O O . LYS A 1 94 ? 0.428 -5.477 61.209 1.00 27.61 94 LYS A O 1
ATOM 751 N N . GLU A 1 95 ? 1.903 -6.509 62.557 1.00 27.88 95 GLU A N 1
ATOM 752 C CA . GLU A 1 95 ? 1.303 -7.850 62.520 1.00 27.88 95 GLU A CA 1
ATOM 753 C C . GLU A 1 95 ? 0.245 -7.996 63.639 1.00 27.88 95 GLU A C 1
ATOM 755 O O . GLU A 1 95 ? 0.202 -7.157 64.549 1.00 27.88 95 GLU A O 1
ATOM 760 N N . PRO A 1 96 ? -0.652 -8.999 63.563 1.00 34.84 96 PRO A N 1
ATOM 761 C CA . PRO A 1 96 ? -1.855 -9.065 64.393 1.00 34.84 96 PRO A CA 1
ATOM 762 C C . PRO A 1 96 ? -1.606 -9.659 65.785 1.00 34.84 96 PRO A C 1
ATOM 764 O O . PRO A 1 96 ? -0.677 -10.440 65.982 1.00 34.84 96 PRO A O 1
ATOM 767 N N . LEU A 1 97 ? -2.510 -9.384 66.737 1.00 24.89 97 LEU A N 1
ATOM 768 C CA . LEU A 1 97 ? -2.598 -10.188 67.959 1.00 24.89 97 LEU A CA 1
ATOM 769 C C . LEU A 1 97 ? -4.017 -10.259 68.560 1.00 24.89 97 LEU A C 1
ATOM 771 O O . LEU A 1 97 ? -4.532 -9.273 69.068 1.00 24.89 97 LEU A O 1
ATOM 775 N N . ILE A 1 98 ? -4.571 -11.477 68.509 1.00 29.41 98 ILE A N 1
ATOM 776 C CA . ILE A 1 98 ? -5.421 -12.169 69.503 1.00 29.41 98 ILE A CA 1
ATOM 777 C C . ILE A 1 98 ? -6.679 -11.456 70.049 1.00 29.41 98 ILE A C 1
ATOM 779 O O . ILE A 1 98 ? -6.629 -10.456 70.758 1.00 29.41 98 ILE A O 1
ATOM 783 N N . VAL A 1 99 ? -7.821 -12.121 69.837 1.00 27.06 99 VAL A N 1
ATOM 784 C CA . VAL A 1 99 ? -9.085 -11.916 70.563 1.00 27.06 99 VAL A CA 1
ATOM 785 C C . VAL A 1 99 ? -9.000 -12.525 71.968 1.00 27.06 99 VAL A C 1
ATOM 787 O O . VAL A 1 99 ? -8.567 -13.665 72.117 1.00 27.06 99 VAL A O 1
ATOM 790 N N . ALA A 1 100 ? -9.502 -11.811 72.978 1.00 29.33 100 ALA A N 1
ATOM 791 C CA . ALA A 1 100 ? -9.861 -12.371 74.281 1.00 29.33 100 ALA A CA 1
ATOM 792 C C . ALA A 1 100 ? -11.135 -11.692 74.819 1.00 29.33 100 ALA A C 1
ATOM 794 O O . ALA A 1 100 ? -11.371 -10.510 74.572 1.00 29.33 100 ALA A O 1
ATOM 795 N N . GLU A 1 101 ? -11.968 -12.450 75.530 1.00 26.83 101 GLU A N 1
ATOM 796 C CA . GLU A 1 101 ? -13.242 -11.991 76.096 1.00 26.83 101 GLU A CA 1
ATOM 797 C C . GLU A 1 101 ? -13.054 -11.079 77.321 1.00 26.83 101 GLU A C 1
ATOM 799 O O . GLU A 1 101 ? -12.086 -11.234 78.063 1.00 26.83 101 GLU A O 1
ATOM 804 N N . THR A 1 102 ? -14.047 -10.230 77.623 1.00 27.73 102 THR A N 1
ATOM 805 C CA . THR A 1 102 ? -14.666 -10.082 78.966 1.00 27.73 102 THR A CA 1
ATOM 806 C C . THR A 1 102 ? -16.024 -9.358 78.818 1.00 27.73 102 THR A C 1
ATOM 808 O O . THR A 1 102 ? -16.310 -8.761 77.783 1.00 27.73 102 THR A O 1
ATOM 811 N N . LYS A 1 103 ? -16.905 -9.482 79.821 1.00 27.38 103 LYS A N 1
ATOM 812 C CA . LYS A 1 103 ? -18.368 -9.318 79.736 1.00 27.38 103 LYS A CA 1
ATOM 813 C C . LYS A 1 103 ? -18.922 -8.335 80.786 1.00 27.38 103 LYS A C 1
ATOM 815 O O . LYS A 1 103 ? -18.672 -8.522 81.972 1.00 27.38 103 LYS A O 1
ATOM 820 N N . ALA A 1 104 ? -19.731 -7.362 80.356 1.00 30.16 104 ALA A N 1
ATOM 821 C CA . ALA A 1 104 ? -20.592 -6.466 81.158 1.00 30.16 104 ALA A CA 1
ATOM 822 C C . ALA A 1 104 ? -21.697 -5.899 80.220 1.00 30.16 104 ALA A C 1
ATOM 824 O O . ALA A 1 104 ? -21.418 -5.838 79.019 1.00 30.16 104 ALA A O 1
ATOM 825 N N . PRO A 1 105 ? -22.931 -5.552 80.672 1.00 38.53 105 PRO A N 1
ATOM 826 C CA . PRO A 1 105 ? -23.183 -4.461 81.632 1.00 38.53 105 PRO A CA 1
ATOM 827 C C . PRO A 1 105 ? -24.348 -4.698 82.639 1.00 38.53 105 PRO A C 1
ATOM 829 O O . PRO A 1 105 ? -24.893 -5.794 82.739 1.00 38.53 105 PRO A O 1
ATOM 832 N N . ASP A 1 106 ? -24.711 -3.636 83.369 1.00 27.08 106 ASP A N 1
ATOM 833 C CA . ASP A 1 106 ? -25.785 -3.473 84.377 1.00 27.08 106 ASP A CA 1
ATOM 834 C C . ASP A 1 106 ? -26.498 -2.121 84.071 1.00 27.08 106 ASP A C 1
ATOM 836 O O . ASP A 1 106 ? -25.850 -1.242 83.500 1.00 27.08 106 ASP A O 1
ATOM 840 N N . GLY A 1 107 ? -27.784 -1.833 84.336 1.00 28.48 107 GLY A N 1
ATOM 841 C CA . GLY A 1 107 ? -28.854 -2.560 85.041 1.00 28.48 107 GLY A CA 1
ATOM 842 C C . GLY A 1 107 ? -30.176 -1.753 85.085 1.00 28.48 107 GLY A C 1
ATOM 843 O O . GLY A 1 107 ? -30.452 -0.985 84.164 1.00 28.48 107 GLY A O 1
ATOM 844 N N . SER A 1 108 ? -30.922 -1.838 86.208 1.00 30.23 108 SER A N 1
ATOM 845 C CA . SER A 1 108 ? -32.115 -1.017 86.592 1.00 30.23 108 SER A CA 1
ATOM 846 C C . SER A 1 108 ? -33.475 -1.392 85.916 1.00 30.23 108 SER A C 1
ATOM 848 O O . SER A 1 108 ? -33.458 -1.884 84.796 1.00 30.23 108 SER A O 1
ATOM 850 N N . VAL A 1 109 ? -34.700 -1.275 86.494 1.00 31.41 109 VAL A N 1
ATOM 851 C CA . VAL A 1 109 ? -35.251 -0.708 87.766 1.00 31.41 109 VAL A CA 1
ATOM 852 C C . VAL A 1 109 ? -36.469 -1.538 88.309 1.00 31.41 109 VAL A C 1
ATOM 854 O O . VAL A 1 109 ? -37.299 -1.979 87.525 1.00 31.41 109 VAL A O 1
ATOM 857 N N . ALA A 1 110 ? -36.641 -1.595 89.648 1.00 29.31 110 ALA A N 1
ATOM 858 C CA . ALA A 1 110 ? -37.871 -1.872 90.454 1.00 29.31 110 ALA A CA 1
ATOM 859 C C . ALA A 1 110 ? -38.488 -3.297 90.622 1.00 29.31 110 ALA A C 1
ATOM 861 O O . ALA A 1 110 ? -38.307 -4.216 89.836 1.00 29.31 110 ALA A O 1
ATOM 862 N N . ALA A 1 111 ? -39.223 -3.435 91.743 1.00 27.34 111 ALA A N 1
ATOM 863 C CA . ALA A 1 111 ? -39.927 -4.609 92.317 1.00 27.34 111 ALA A CA 1
ATOM 864 C C . ALA A 1 111 ? -41.317 -4.119 92.870 1.00 27.34 111 ALA A C 1
ATOM 866 O O . ALA A 1 111 ? -41.713 -3.052 92.390 1.00 27.34 111 ALA A O 1
ATOM 867 N N . PRO A 1 112 ? -42.066 -4.705 93.860 1.00 44.88 112 PRO A N 1
ATOM 868 C CA . PRO A 1 112 ? -41.847 -5.842 94.794 1.00 44.88 112 PRO A CA 1
ATOM 869 C C . PRO A 1 112 ? -43.146 -6.706 95.021 1.00 44.88 112 PRO A C 1
ATOM 871 O O . PRO A 1 112 ? -43.957 -6.780 94.104 1.00 44.88 112 PRO A O 1
ATOM 874 N N . PRO A 1 113 ? -43.500 -7.187 96.245 1.00 53.47 113 PRO A N 1
ATOM 875 C CA . PRO A 1 113 ? -42.991 -8.273 97.124 1.00 53.47 113 PRO A CA 1
ATOM 876 C C . PRO A 1 113 ? -44.030 -9.455 97.186 1.00 53.47 113 PRO A C 1
ATOM 878 O O . PRO A 1 113 ? -44.821 -9.541 96.249 1.00 53.47 113 PRO A O 1
ATOM 881 N N . PRO A 1 114 ? -44.170 -10.334 98.228 1.00 43.25 114 PRO A N 1
ATOM 882 C CA . PRO A 1 114 ? -43.417 -10.613 99.478 1.00 43.25 114 PRO A CA 1
ATOM 883 C C . PRO A 1 114 ? -42.991 -12.119 99.599 1.00 43.25 114 PRO A C 1
ATOM 885 O O . PRO A 1 114 ? -43.030 -12.831 98.609 1.00 43.25 114 PRO A O 1
ATOM 888 N N . THR A 1 115 ? -42.522 -12.729 100.709 1.00 29.23 115 THR A N 1
ATOM 889 C CA . THR A 1 115 ? -42.553 -12.407 102.158 1.00 29.23 115 THR A CA 1
ATOM 890 C C . THR A 1 115 ? -41.416 -13.101 102.952 1.00 29.23 115 THR A C 1
ATOM 892 O O . THR A 1 115 ? -40.803 -14.053 102.482 1.00 29.23 115 THR A O 1
ATOM 895 N N . SER A 1 116 ? -41.284 -12.724 104.234 1.00 29.11 116 SER A N 1
ATOM 896 C CA . SER A 1 116 ? -40.608 -13.397 105.371 1.00 29.11 116 SER A CA 1
ATOM 897 C C . SER A 1 116 ? -39.122 -13.054 105.629 1.00 29.11 116 SER A C 1
ATOM 899 O O . SER A 1 116 ? -38.332 -12.921 104.709 1.00 29.11 116 SER A O 1
ATOM 901 N N . GLY A 1 117 ? -38.671 -12.865 106.881 1.00 29.22 117 GLY A N 1
ATOM 902 C CA . GLY A 1 117 ? -39.469 -12.741 108.113 1.00 29.22 117 GLY A CA 1
ATOM 903 C C . GLY A 1 117 ? -38.690 -12.790 109.438 1.00 29.22 117 GLY A C 1
ATOM 904 O O . GLY A 1 117 ? -38.796 -13.788 110.145 1.00 29.22 117 GLY A O 1
ATOM 905 N N . LYS A 1 118 ? -37.942 -11.733 109.814 1.00 27.62 118 LYS A N 1
ATOM 906 C CA . LYS A 1 118 ? -37.395 -11.542 111.187 1.00 27.62 118 LYS A CA 1
ATOM 907 C C . LYS A 1 118 ? -36.798 -10.140 111.432 1.00 27.62 118 LYS A C 1
ATOM 909 O O . LYS A 1 118 ? -35.837 -9.762 110.772 1.00 27.62 118 LYS A O 1
ATOM 914 N N . LYS A 1 119 ? -37.291 -9.418 112.450 1.00 26.52 119 LYS A N 1
ATOM 915 C CA . LYS A 1 119 ? -36.579 -8.361 113.216 1.00 26.52 119 LYS A CA 1
ATOM 916 C C . LYS A 1 119 ? -37.338 -8.072 114.525 1.00 26.52 119 LYS A C 1
ATOM 918 O O . LYS A 1 119 ? -38.499 -8.458 114.641 1.00 26.52 119 LYS A O 1
ATOM 923 N N . LYS A 1 120 ? -36.687 -7.465 115.528 1.00 25.81 120 LYS A N 1
ATOM 924 C CA . LYS A 1 120 ? -37.239 -7.285 116.889 1.00 25.81 120 LYS A CA 1
ATOM 925 C C . LYS A 1 120 ? -36.810 -5.938 117.503 1.00 25.81 120 LYS A C 1
ATOM 927 O O . LYS A 1 120 ? -35.612 -5.744 117.670 1.00 25.81 120 LYS A O 1
ATOM 932 N N . ASN A 1 121 ? -37.787 -5.127 117.943 1.00 27.47 121 ASN A N 1
ATOM 933 C CA . ASN A 1 121 ? -37.679 -4.023 118.933 1.00 27.47 121 ASN A CA 1
ATOM 934 C C . ASN A 1 121 ? -36.782 -2.816 118.527 1.00 27.47 121 ASN A C 1
ATOM 936 O O . ASN A 1 121 ? -36.067 -2.942 117.533 1.00 27.47 121 ASN A O 1
ATOM 940 N N . PRO A 1 122 ? -36.790 -1.634 119.215 1.00 37.53 122 PRO A N 1
ATOM 941 C CA . PRO A 1 122 ? -37.374 -1.210 120.521 1.00 37.53 122 PRO A CA 1
ATOM 942 C C . PRO A 1 122 ? -38.664 -0.328 120.374 1.00 37.53 122 PRO A C 1
ATOM 944 O O . PRO A 1 122 ? -39.298 -0.441 119.335 1.00 37.53 122 PRO A O 1
ATOM 947 N N . ALA A 1 123 ? -39.193 0.488 121.321 1.00 24.81 123 ALA A N 1
ATOM 948 C CA . ALA A 1 123 ? -38.715 0.968 122.636 1.00 24.81 123 ALA A CA 1
ATOM 949 C C . ALA A 1 123 ? -39.806 1.411 123.664 1.00 24.81 123 ALA A C 1
ATOM 951 O O . ALA A 1 123 ? -40.866 1.891 123.299 1.00 24.81 123 ALA A O 1
ATOM 952 N N . LYS A 1 124 ? -39.430 1.338 124.957 1.00 25.36 124 LYS A N 1
ATOM 953 C CA . LYS A 1 124 ? -39.681 2.255 126.110 1.00 25.36 124 LYS A CA 1
ATOM 954 C C . LYS A 1 124 ? -41.021 3.036 126.303 1.00 25.36 124 LYS A C 1
ATOM 956 O O . LYS A 1 124 ? -41.232 4.037 125.634 1.00 25.36 124 LYS A O 1
ATOM 961 N N . LYS A 1 125 ? -41.612 2.804 127.505 1.00 25.56 125 LYS A N 1
ATOM 962 C CA . LYS A 1 125 ? -42.166 3.792 128.497 1.00 25.56 125 LYS A CA 1
ATOM 963 C C . LYS A 1 125 ? -43.567 4.424 128.223 1.00 25.56 125 LYS A C 1
ATOM 965 O O . LYS A 1 125 ? -43.927 4.574 127.071 1.00 25.56 125 LYS A O 1
ATOM 970 N N . GLN A 1 126 ? -44.395 4.834 129.217 1.00 26.44 126 GLN A N 1
ATOM 971 C CA . GLN A 1 126 ? -44.320 4.802 130.710 1.00 26.44 126 GLN A CA 1
ATOM 972 C C . GLN A 1 126 ? -45.704 4.968 131.421 1.00 26.44 126 GLN A C 1
ATOM 974 O O . GLN A 1 126 ? -46.559 5.630 130.850 1.00 26.44 126 GLN A O 1
ATOM 979 N N . LYS A 1 127 ? -45.795 4.575 132.722 1.00 25.52 127 LYS A N 1
ATOM 980 C CA . LYS A 1 127 ? -46.712 5.081 133.807 1.00 25.52 127 LYS A CA 1
ATOM 981 C C . LYS A 1 127 ? -48.236 4.784 133.694 1.00 25.52 127 LYS A C 1
ATOM 983 O O . LYS A 1 127 ? -48.732 4.704 132.583 1.00 25.52 127 LYS A O 1
ATOM 988 N N . THR A 1 128 ? -49.068 4.633 134.748 1.00 27.39 128 THR A N 1
ATOM 989 C CA . THR A 1 128 ? -48.989 4.506 136.251 1.00 27.39 128 THR A CA 1
ATOM 990 C C . THR A 1 128 ? -50.271 3.717 136.671 1.00 27.39 128 THR A C 1
ATOM 992 O O . THR A 1 128 ? -51.259 3.849 135.958 1.00 27.39 128 THR A O 1
ATOM 995 N N . GLU A 1 129 ? -50.353 2.772 137.626 1.00 26.70 129 GLU A N 1
ATOM 996 C CA . GLU A 1 129 ? -50.179 2.804 139.108 1.00 26.70 129 GLU A CA 1
ATOM 997 C C . GLU A 1 129 ? -51.055 3.826 139.872 1.00 26.70 129 GLU A C 1
ATOM 999 O O . GLU A 1 129 ? -51.280 4.908 139.324 1.00 26.70 129 GLU A O 1
ATOM 1004 N N . PRO A 1 130 ? -51.470 3.566 141.142 1.00 44.94 130 PRO A N 1
ATOM 1005 C CA . PRO A 1 130 ? -51.289 2.378 142.015 1.00 44.94 130 PRO A CA 1
ATOM 1006 C C . PRO A 1 130 ? -52.605 1.538 142.092 1.00 44.94 130 PRO A C 1
ATOM 1008 O O . PRO A 1 130 ? -53.278 1.496 141.068 1.00 44.94 130 PRO A O 1
ATOM 1011 N N . GLU A 1 131 ? -53.079 0.771 143.099 1.00 25.92 131 GLU A N 1
ATOM 1012 C CA . GLU A 1 131 ? -52.792 0.373 144.513 1.00 25.92 131 GLU A CA 1
ATOM 1013 C C . GLU A 1 131 ? -53.394 -1.061 144.734 1.00 25.92 131 GLU A C 1
ATOM 1015 O O . GLU A 1 131 ? -54.158 -1.518 143.886 1.00 25.92 131 GLU A O 1
ATOM 1020 N N . ALA A 1 132 ? -53.209 -1.854 145.809 1.00 29.92 132 ALA A N 1
ATOM 1021 C CA . ALA A 1 132 ? -52.236 -1.933 146.914 1.00 29.92 132 ALA A CA 1
ATOM 1022 C C . ALA A 1 132 ? -52.221 -3.373 147.513 1.00 29.92 132 ALA A C 1
ATOM 1024 O O . ALA A 1 132 ? -52.983 -4.256 147.109 1.00 29.92 132 ALA A O 1
ATOM 1025 N N . LYS A 1 133 ? -51.316 -3.634 148.467 1.00 50.97 133 LYS A N 1
ATOM 1026 C CA . LYS A 1 133 ? -50.916 -4.978 148.935 1.00 50.97 133 LYS A CA 1
ATOM 1027 C C . LYS A 1 133 ? -51.947 -5.677 149.840 1.00 50.97 133 LYS A C 1
ATOM 1029 O O . LYS A 1 133 ? -52.180 -5.242 150.961 1.00 50.97 133 LYS A O 1
ATOM 1034 N N . LEU A 1 134 ? -52.432 -6.844 149.400 1.00 39.91 134 LEU A N 1
ATOM 1035 C CA . LEU A 1 134 ? -52.891 -7.940 150.282 1.00 39.91 134 LEU A CA 1
ATOM 1036 C C . LEU A 1 134 ? -52.884 -9.300 149.557 1.00 39.91 134 LEU A C 1
ATOM 1038 O O . LEU A 1 134 ? -52.516 -10.320 150.133 1.00 39.91 134 LEU A O 1
ATOM 1042 N N . LYS A 1 135 ? -53.255 -9.310 148.267 1.00 47.06 135 LYS A N 1
ATOM 1043 C CA . LYS A 1 135 ? -53.419 -10.538 147.465 1.00 47.06 135 LYS A CA 1
ATOM 1044 C C . LYS A 1 135 ? -52.154 -11.387 147.317 1.00 47.06 135 LYS A C 1
ATOM 1046 O O . LYS A 1 135 ? -52.285 -12.589 147.146 1.00 47.06 135 LYS A O 1
ATOM 1051 N N . GLU A 1 136 ? -50.963 -10.804 147.419 1.00 49.06 136 GLU A N 1
ATOM 1052 C CA . GLU A 1 136 ? -49.684 -11.488 147.166 1.00 49.06 136 GLU A CA 1
ATOM 1053 C C . GLU A 1 136 ? -49.386 -12.622 148.172 1.00 49.06 136 GLU A C 1
ATOM 1055 O O . GLU A 1 136 ? -48.791 -13.633 147.804 1.00 49.06 136 GLU A O 1
ATOM 1060 N N . LEU A 1 137 ? -49.902 -12.526 149.408 1.00 47.12 137 LEU A N 1
ATOM 1061 C CA . LEU A 1 137 ? -49.865 -13.620 150.395 1.00 47.12 137 LEU A CA 1
ATOM 1062 C C . LEU A 1 137 ? -51.010 -14.636 150.228 1.00 47.12 137 LEU A C 1
ATOM 1064 O O . LEU A 1 137 ? -50.916 -15.752 150.730 1.00 47.12 137 LEU A O 1
ATOM 1068 N N . LEU A 1 138 ? -52.080 -14.281 149.510 1.00 49.56 138 LEU A N 1
ATOM 1069 C CA . LEU A 1 138 ? -53.214 -15.171 149.237 1.00 49.56 138 LEU A CA 1
ATOM 1070 C C . LEU A 1 138 ? -52.995 -15.994 147.957 1.00 49.56 138 LEU A C 1
ATOM 1072 O O . LEU A 1 138 ? -53.345 -17.170 147.927 1.00 49.56 138 LEU A O 1
ATOM 1076 N N . SER A 1 139 ? -52.341 -15.432 146.935 1.00 58.09 139 SER A N 1
ATOM 1077 C CA . SER A 1 139 ? -51.966 -16.152 145.708 1.00 58.09 139 SER A CA 1
ATOM 1078 C C . SER A 1 139 ? -50.916 -17.244 145.938 1.00 58.09 139 SER A C 1
ATOM 1080 O O . SER A 1 139 ? -50.902 -18.240 145.217 1.00 58.09 139 SER A O 1
ATOM 1082 N N . GLY A 1 140 ? -50.068 -17.097 146.964 1.00 52.69 140 GLY A N 1
ATOM 1083 C CA . GLY A 1 140 ? -49.140 -18.148 147.406 1.00 52.69 140 GLY A CA 1
ATOM 1084 C C . GLY A 1 140 ? -49.821 -19.320 148.126 1.00 52.69 140 GLY A C 1
ATOM 1085 O O . GLY A 1 140 ? -49.265 -20.411 148.172 1.00 52.69 140 GLY A O 1
ATOM 1086 N N . LEU A 1 141 ? -51.037 -19.119 148.649 1.00 47.28 141 LEU A N 1
ATOM 1087 C CA . LEU A 1 141 ? -51.865 -20.169 149.253 1.00 47.28 141 LEU A CA 1
ATOM 1088 C C . LEU A 1 141 ? -52.847 -20.789 148.247 1.00 47.28 141 LEU A C 1
ATOM 1090 O O . LEU A 1 141 ? -53.124 -21.980 148.327 1.00 47.28 141 LEU A O 1
ATOM 1094 N N . SER A 1 142 ? -53.329 -20.025 147.261 1.00 56.69 142 SER A N 1
ATOM 1095 C CA . SER A 1 142 ? -54.264 -20.513 146.233 1.00 56.69 142 SER A CA 1
ATOM 1096 C C . SER A 1 142 ? -53.610 -21.291 145.081 1.00 56.69 142 SER A C 1
ATOM 1098 O O . SER A 1 142 ? -54.284 -21.587 144.097 1.00 56.69 142 SER A O 1
ATOM 1100 N N . SER A 1 143 ? -52.302 -21.556 145.147 1.00 55.25 143 SER A N 1
ATOM 1101 C CA . SER A 1 143 ? -51.526 -22.246 144.101 1.00 55.25 143 SER A CA 1
ATOM 1102 C C . SER A 1 143 ? -50.875 -23.556 144.571 1.00 55.25 143 SER A C 1
ATOM 1104 O O . SER A 1 143 ? -50.250 -24.247 143.769 1.00 55.25 143 SER A O 1
ATOM 1106 N N . LEU A 1 144 ? -51.072 -23.942 145.837 1.00 46.66 144 LEU A N 1
ATOM 1107 C CA . LEU A 1 144 ? -50.711 -25.262 146.357 1.00 46.66 144 LEU A CA 1
ATOM 1108 C C . LEU A 1 144 ? -51.915 -26.206 146.270 1.00 46.66 144 LEU A C 1
ATOM 1110 O O . LEU A 1 144 ? -52.901 -26.054 146.990 1.00 46.66 144 LEU A O 1
ATOM 1114 N N . THR A 1 145 ? -51.825 -27.201 145.389 1.00 50.72 145 THR A N 1
ATOM 1115 C CA . THR A 1 145 ? -52.841 -28.248 145.221 1.00 50.72 145 THR A CA 1
ATOM 1116 C C . THR A 1 145 ? -52.741 -29.283 146.342 1.00 50.72 145 THR A C 1
ATOM 1118 O O . THR A 1 145 ? -52.117 -30.329 146.169 1.00 50.72 145 THR A O 1
ATOM 1121 N N . LEU A 1 146 ? -53.349 -28.986 147.492 1.00 45.75 146 LEU A N 1
ATOM 1122 C CA . LEU A 1 146 ? -53.585 -29.976 148.547 1.00 45.75 146 LEU A CA 1
ATOM 1123 C C . LEU A 1 146 ? -54.470 -31.106 148.005 1.00 45.75 146 LEU A C 1
ATOM 1125 O O . LEU A 1 146 ? -55.507 -30.846 147.389 1.00 45.75 146 LEU A O 1
ATOM 1129 N N . SER A 1 147 ? -54.078 -32.353 148.251 1.00 63.59 147 SER A N 1
ATOM 1130 C CA . SER A 1 147 ? -54.915 -33.514 147.955 1.00 63.59 147 SER A CA 1
ATOM 1131 C C . SER A 1 147 ? -56.106 -33.606 148.916 1.00 63.59 147 SER A C 1
ATOM 1133 O O . SER A 1 147 ? -56.106 -33.046 150.015 1.00 63.59 147 SER A O 1
ATOM 1135 N N . GLU A 1 148 ? -57.131 -34.359 148.519 1.00 57.97 148 GLU A N 1
ATOM 1136 C CA . GLU A 1 148 ? -58.364 -34.539 149.297 1.00 57.97 148 GLU A CA 1
ATOM 1137 C C . GLU A 1 148 ? -58.099 -35.098 150.713 1.00 57.97 148 GLU A C 1
ATOM 1139 O O . GLU A 1 148 ? -58.735 -34.681 151.682 1.00 57.97 148 GLU A O 1
ATOM 1144 N N . ALA A 1 149 ? -57.080 -35.954 150.864 1.00 66.00 149 ALA A N 1
ATOM 1145 C CA . ALA A 1 149 ? -56.638 -36.492 152.153 1.00 66.00 149 ALA A CA 1
ATOM 1146 C C . ALA A 1 149 ? -55.942 -35.445 153.050 1.00 66.00 149 ALA A C 1
ATOM 1148 O O . ALA A 1 149 ? -56.113 -35.452 154.274 1.00 66.00 149 ALA A O 1
ATOM 1149 N N . GLU A 1 150 ? -55.182 -34.518 152.464 1.00 66.69 150 GLU A N 1
ATOM 1150 C CA . GLU A 1 150 ? -54.524 -33.428 153.197 1.00 66.69 150 GLU A CA 1
ATOM 1151 C C . GLU A 1 150 ? -55.541 -32.367 153.633 1.00 66.69 150 GLU A C 1
ATOM 1153 O O . GLU A 1 150 ? -55.479 -31.882 154.764 1.00 66.69 150 GLU A O 1
ATOM 1158 N N . ALA A 1 151 ? -56.540 -32.078 152.792 1.00 64.69 151 ALA A N 1
ATOM 1159 C CA . ALA A 1 151 ? -57.679 -31.236 153.149 1.00 64.69 151 ALA A CA 1
ATOM 1160 C C . ALA A 1 151 ? -58.479 -31.827 154.330 1.00 64.69 151 ALA A C 1
ATOM 1162 O O . ALA A 1 151 ? -58.756 -31.119 155.301 1.00 64.69 151 ALA A O 1
ATOM 1163 N N . PHE A 1 152 ? -58.778 -33.132 154.312 1.00 65.94 152 PHE A N 1
ATOM 1164 C CA . PHE A 1 152 ? -59.456 -33.817 155.426 1.00 65.94 152 PHE A CA 1
ATOM 1165 C C . PHE A 1 152 ? -58.629 -33.822 156.725 1.00 65.94 152 PHE A C 1
ATOM 1167 O O . PHE A 1 152 ? -59.170 -33.665 157.827 1.00 65.94 152 PHE A O 1
ATOM 1174 N N . SER A 1 153 ? -57.306 -33.951 156.604 1.00 69.00 153 SER A N 1
ATOM 1175 C CA . SER A 1 153 ? -56.371 -33.861 157.734 1.00 69.00 153 SER A CA 1
ATOM 1176 C C . SER A 1 153 ? -56.348 -32.451 158.342 1.00 69.00 153 SER A C 1
ATOM 1178 O O . SER A 1 153 ? -56.360 -32.292 159.562 1.00 69.00 153 SER A O 1
ATOM 1180 N N . LEU A 1 154 ? -56.397 -31.406 157.510 1.00 65.31 154 LEU A N 1
ATOM 1181 C CA . LEU A 1 154 ? -56.510 -30.015 157.962 1.00 65.31 154 LEU A CA 1
ATOM 1182 C C . LEU A 1 154 ? -57.827 -29.749 158.706 1.00 65.31 154 LEU A C 1
ATOM 1184 O O . LEU A 1 154 ? -57.813 -29.116 159.763 1.00 65.31 154 LEU A O 1
ATOM 1188 N N . VAL A 1 155 ? -58.950 -30.270 158.199 1.00 65.44 155 VAL A N 1
ATOM 1189 C CA . VAL A 1 155 ? -60.265 -30.149 158.851 1.00 65.44 155 VAL A CA 1
ATOM 1190 C C . VAL A 1 155 ? -60.267 -30.825 160.225 1.00 65.44 155 VAL A C 1
ATOM 1192 O O . VAL A 1 155 ? -60.682 -30.203 161.201 1.00 65.44 155 VAL A O 1
ATOM 1195 N N . THR A 1 156 ? -59.744 -32.049 160.345 1.00 69.69 156 THR A N 1
ATOM 1196 C CA . THR A 1 156 ? -59.682 -32.756 161.640 1.00 69.69 156 THR A CA 1
ATOM 1197 C C . THR A 1 156 ? -58.739 -32.085 162.647 1.00 69.69 156 THR A C 1
ATOM 1199 O O . THR A 1 156 ? -59.080 -31.993 163.829 1.00 69.69 156 THR A O 1
ATOM 1202 N N . VAL A 1 157 ? -57.605 -31.524 162.208 1.00 65.31 157 VAL A N 1
ATOM 1203 C CA . VAL A 1 157 ? -56.702 -30.743 163.079 1.00 65.31 157 VAL A CA 1
ATOM 1204 C C . VAL A 1 157 ? -57.347 -29.434 163.556 1.00 65.31 157 VAL A C 1
ATOM 1206 O O . VAL A 1 157 ? -57.202 -29.074 164.727 1.00 65.31 157 VAL A O 1
ATOM 1209 N N . LEU A 1 158 ? -58.093 -28.731 162.696 1.00 61.06 158 LEU A N 1
ATOM 1210 C CA . LEU A 1 158 ? -58.869 -27.546 163.090 1.00 61.06 158 LEU A CA 1
ATOM 1211 C C . LEU A 1 158 ? -59.981 -27.906 164.087 1.00 61.06 158 LEU A C 1
ATOM 1213 O O . LEU A 1 158 ? -60.144 -27.224 165.101 1.00 61.06 158 LEU A O 1
ATOM 1217 N N . GLN A 1 159 ? -60.688 -29.012 163.844 1.00 63.94 159 GLN A N 1
ATOM 1218 C CA . GLN A 1 159 ? -61.768 -29.511 164.696 1.00 63.94 159 GLN A CA 1
ATOM 1219 C C . GLN A 1 159 ? -61.275 -29.939 166.091 1.00 63.94 159 GLN A C 1
ATOM 1221 O O . GLN A 1 159 ? -61.994 -29.745 167.069 1.00 63.94 159 GLN A O 1
ATOM 1226 N N . GLN A 1 160 ? -60.038 -30.441 166.215 1.00 63.44 160 GLN A N 1
ATOM 1227 C CA . GLN A 1 160 ? -59.402 -30.689 167.517 1.00 63.44 160 GLN A CA 1
ATOM 1228 C C . GLN A 1 160 ? -58.887 -29.418 168.215 1.00 63.44 160 GLN A C 1
ATOM 1230 O O . GLN A 1 160 ? -58.873 -29.379 169.444 1.00 63.44 160 GLN A O 1
ATOM 1235 N N . LYS A 1 161 ? -58.443 -28.387 167.478 1.00 63.28 161 LYS A N 1
ATOM 1236 C CA . LYS A 1 161 ? -57.805 -27.196 168.076 1.00 63.28 161 LYS A CA 1
ATOM 1237 C C . LYS A 1 161 ? -58.736 -26.029 168.412 1.00 63.28 161 LYS A C 1
ATOM 1239 O O . LYS A 1 161 ? -58.324 -25.186 169.205 1.00 63.28 161 LYS A O 1
ATOM 1244 N N . SER A 1 162 ? -59.949 -25.943 167.857 1.00 51.28 162 SER A N 1
ATOM 1245 C CA . SER A 1 162 ? -60.899 -24.874 168.223 1.00 51.28 162 SER A CA 1
ATOM 1246 C C . SER A 1 162 ? -62.378 -25.287 168.095 1.00 51.28 162 SER A C 1
ATOM 1248 O O . SER A 1 162 ? -63.042 -24.939 167.115 1.00 51.28 162 SER A O 1
ATOM 1250 N N . PRO A 1 163 ? -62.942 -25.997 169.096 1.00 58.78 163 PRO A N 1
ATOM 1251 C CA . PRO A 1 163 ? -64.350 -26.414 169.075 1.00 58.78 163 PRO A CA 1
ATOM 1252 C C . PRO A 1 163 ? -65.342 -25.240 169.000 1.00 58.78 163 PRO A C 1
ATOM 1254 O O . PRO 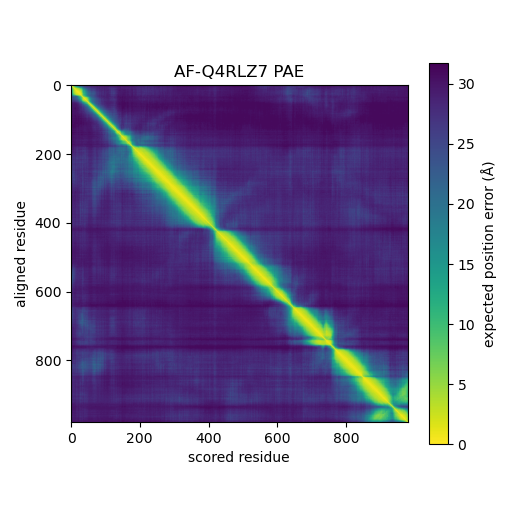A 1 163 ? -66.353 -25.313 168.302 1.00 58.78 163 PRO A O 1
ATOM 1257 N N . SER A 1 164 ? -65.036 -24.127 169.673 1.00 54.38 164 SER A N 1
ATOM 1258 C CA . SER A 1 164 ? -65.911 -22.950 169.769 1.00 54.38 164 SER A CA 1
ATOM 1259 C C . SER A 1 164 ? -66.059 -22.166 168.459 1.00 54.38 164 SER A C 1
ATOM 1261 O O . SER A 1 164 ? -67.048 -21.453 168.289 1.00 54.38 164 SER A O 1
ATOM 1263 N N . ALA A 1 165 ? -65.134 -22.319 167.503 1.00 55.41 165 ALA A N 1
ATOM 1264 C CA . ALA A 1 165 ? -65.256 -21.708 166.178 1.00 55.41 165 ALA A CA 1
ATOM 1265 C C . ALA A 1 165 ? -66.297 -22.427 165.293 1.00 55.41 165 ALA A C 1
ATOM 1267 O O . ALA A 1 165 ? -67.060 -21.773 164.581 1.00 55.41 165 ALA A O 1
ATOM 1268 N N . MET A 1 166 ? -66.379 -23.761 165.379 1.00 56.91 166 MET A N 1
ATOM 1269 C CA . MET A 1 166 ? -67.363 -24.562 164.634 1.00 56.91 166 MET A CA 1
ATOM 1270 C C . MET A 1 166 ? -68.799 -24.280 165.094 1.00 56.91 166 MET A C 1
ATOM 1272 O O . MET A 1 166 ? -69.692 -24.118 164.260 1.00 56.91 166 MET A O 1
ATOM 1276 N N . GLU A 1 167 ? -69.033 -24.152 166.405 1.00 56.31 167 GLU A N 1
ATOM 1277 C CA . GLU A 1 167 ? -70.359 -23.788 166.924 1.00 56.31 167 GLU A CA 1
ATOM 1278 C C . GLU A 1 167 ? -70.841 -22.413 166.441 1.00 56.31 167 GLU A C 1
ATOM 1280 O O . GLU A 1 167 ? -72.035 -22.245 166.188 1.00 56.31 167 GLU A O 1
ATOM 1285 N N . ALA A 1 168 ? -69.938 -21.441 166.283 1.00 54.06 168 ALA A N 1
ATOM 1286 C CA . ALA A 1 168 ? -70.284 -20.117 165.770 1.00 54.06 168 ALA A CA 1
ATOM 1287 C C . ALA A 1 168 ? -70.705 -20.160 164.289 1.00 54.06 168 ALA A C 1
ATOM 1289 O O . ALA A 1 168 ? -71.652 -19.475 163.902 1.00 54.06 168 ALA A O 1
ATOM 1290 N N . TRP A 1 169 ? -70.056 -20.996 163.470 1.00 55.22 169 TRP A N 1
ATOM 1291 C CA . TRP A 1 169 ? -70.400 -21.141 162.053 1.00 55.22 169 TRP A CA 1
ATOM 1292 C C . TRP A 1 169 ? -71.747 -21.859 161.869 1.00 55.22 169 TRP A C 1
ATOM 1294 O O . TRP A 1 169 ? -72.650 -21.334 161.211 1.00 55.22 169 TRP A O 1
ATOM 1304 N N . HIS A 1 170 ? -71.939 -22.999 162.545 1.00 56.59 170 HIS A N 1
ATOM 1305 C CA . HIS A 1 170 ? -73.177 -23.783 162.457 1.00 56.59 170 HIS A CA 1
ATOM 1306 C C . HIS A 1 170 ? -74.419 -23.067 163.021 1.00 56.59 170 HIS A C 1
ATOM 1308 O O . HIS A 1 170 ? -75.528 -23.339 162.562 1.00 56.59 170 HIS A O 1
ATOM 1314 N N . LYS A 1 171 ? -74.269 -22.118 163.957 1.00 49.88 171 LYS A N 1
ATOM 1315 C CA . LYS A 1 171 ? -75.400 -21.357 164.528 1.00 49.88 171 LYS A CA 1
ATOM 1316 C C . LYS A 1 171 ? -75.942 -20.232 163.636 1.00 49.88 171 LYS A C 1
ATOM 1318 O O . LYS A 1 171 ? -76.997 -19.696 163.958 1.00 49.88 171 LYS A O 1
ATOM 1323 N N . SER A 1 172 ? -75.297 -19.906 162.510 1.00 43.22 172 SER A N 1
ATOM 1324 C CA . SER A 1 172 ? -75.821 -18.917 161.545 1.00 43.22 172 SER A CA 1
ATOM 1325 C C . SER A 1 172 ? -76.732 -19.509 160.457 1.00 43.22 172 SER A C 1
ATOM 1327 O O . SER A 1 172 ? -77.480 -18.777 159.815 1.00 43.22 172 SER A O 1
ATOM 1329 N N . VAL A 1 173 ? -76.723 -20.836 160.275 1.00 48.94 173 VAL A N 1
ATOM 1330 C CA . VAL A 1 173 ? -77.407 -21.542 159.167 1.00 48.94 173 VAL A CA 1
ATOM 1331 C C . VAL A 1 173 ? -78.759 -22.141 159.617 1.00 48.94 173 VAL A C 1
ATOM 1333 O O . VAL A 1 173 ? -79.270 -23.083 159.019 1.00 48.94 173 VAL A O 1
ATOM 1336 N N . ALA A 1 174 ? -79.356 -21.622 160.698 1.00 38.31 174 ALA A N 1
ATOM 1337 C CA . ALA A 1 174 ? -80.506 -22.253 161.355 1.00 38.31 174 ALA A CA 1
ATOM 1338 C C . ALA A 1 174 ? -81.570 -21.273 161.899 1.00 38.31 174 ALA A C 1
ATOM 1340 O O . ALA A 1 174 ? -81.712 -21.101 163.109 1.00 38.31 174 ALA A O 1
ATOM 1341 N N . ARG A 1 175 ? -82.407 -20.721 161.008 1.00 34.94 175 ARG A N 1
ATOM 1342 C CA . ARG A 1 175 ? -83.853 -20.519 161.260 1.00 34.94 175 ARG A CA 1
ATOM 1343 C C . ARG A 1 175 ? -84.645 -20.549 159.934 1.00 34.94 175 ARG A C 1
ATOM 1345 O O . ARG A 1 175 ? -84.067 -20.195 158.910 1.00 34.94 175 ARG A O 1
ATOM 1352 N N . PRO A 1 176 ? -85.913 -21.011 159.925 1.00 49.41 176 PRO A N 1
ATOM 1353 C CA . PRO A 1 176 ? -86.637 -21.309 158.685 1.00 49.41 176 PRO A CA 1
ATOM 1354 C C . PRO A 1 176 ? -87.528 -20.154 158.197 1.00 49.41 176 PRO A C 1
ATOM 1356 O O . PRO A 1 176 ? -88.362 -19.684 158.965 1.00 49.41 176 PRO A O 1
ATOM 1359 N N . ASP A 1 177 ? -87.392 -19.764 156.921 1.00 38.38 177 ASP A N 1
ATOM 1360 C CA . ASP A 1 177 ? -88.447 -19.138 156.090 1.00 38.38 177 ASP A CA 1
ATOM 1361 C C . ASP A 1 177 ? -88.069 -19.228 154.569 1.00 38.38 177 ASP A C 1
ATOM 1363 O O . ASP A 1 177 ? -87.114 -19.952 154.251 1.00 38.38 177 ASP A O 1
ATOM 1367 N N . PRO A 1 178 ? -88.781 -18.655 153.567 1.00 47.41 178 PRO A N 1
ATOM 1368 C CA . PRO A 1 178 ? -89.247 -19.435 152.414 1.00 47.41 178 PRO A CA 1
ATOM 1369 C C . PRO A 1 178 ? -88.347 -19.356 151.158 1.00 47.41 178 PRO A C 1
ATOM 1371 O O . PRO A 1 178 ? -88.831 -19.362 150.029 1.00 47.41 178 PRO A O 1
ATOM 1374 N N . ALA A 1 179 ? -87.022 -19.311 151.318 1.00 53.34 179 ALA A N 1
ATOM 1375 C CA . ALA A 1 179 ? -86.068 -19.056 150.222 1.00 53.34 179 ALA A CA 1
ATOM 1376 C C . ALA A 1 179 ? -85.670 -20.288 149.364 1.00 53.34 179 ALA A C 1
ATOM 1378 O O . ALA A 1 179 ? -84.684 -20.246 148.624 1.00 53.34 179 ALA A O 1
ATOM 1379 N N . ALA A 1 180 ? -86.381 -21.417 149.471 1.00 54.72 180 ALA A N 1
ATOM 1380 C CA . ALA A 1 180 ? -86.035 -22.646 148.743 1.00 54.72 180 ALA A CA 1
ATOM 1381 C C . ALA A 1 180 ? -86.391 -22.572 147.245 1.00 54.72 180 ALA A C 1
ATOM 1383 O O . ALA A 1 180 ? -85.565 -22.899 146.391 1.00 54.72 180 ALA A O 1
ATOM 1384 N N . GLN A 1 181 ? -87.594 -22.085 146.926 1.00 57.16 181 GLN A N 1
ATOM 1385 C CA . GLN A 1 181 ? -88.149 -22.113 145.569 1.00 57.16 181 GLN A CA 1
ATOM 1386 C C . GLN A 1 181 ? -87.419 -21.167 144.596 1.00 57.16 181 GLN A C 1
ATOM 1388 O O . GLN A 1 181 ? -87.334 -21.447 143.401 1.00 57.16 181 GLN A O 1
ATOM 1393 N N . GLU A 1 182 ? -86.826 -20.075 145.091 1.00 59.50 182 GLU A N 1
ATOM 1394 C CA . GLU A 1 182 ? -85.999 -19.180 144.269 1.00 59.50 182 GLU A CA 1
ATOM 1395 C C . GLU A 1 182 ? -84.680 -19.833 143.838 1.00 59.50 182 GLU A C 1
ATOM 1397 O O . GLU A 1 182 ? -84.250 -19.646 142.702 1.00 59.50 182 GLU A O 1
ATOM 1402 N N . ARG A 1 183 ? -84.051 -20.647 144.699 1.00 63.66 183 ARG A N 1
ATOM 1403 C CA . ARG A 1 183 ? -82.801 -21.352 144.358 1.00 63.66 183 ARG A CA 1
ATOM 1404 C C . ARG A 1 183 ? -83.014 -22.422 143.295 1.00 63.66 183 ARG A C 1
ATOM 1406 O O . ARG A 1 183 ? -82.187 -22.562 142.401 1.00 63.66 183 ARG A O 1
ATOM 1413 N N . GLU A 1 184 ? -84.128 -23.141 143.371 1.00 66.00 184 GLU A N 1
ATOM 1414 C CA . GLU A 1 184 ? -84.513 -24.133 142.364 1.00 66.00 184 GLU A CA 1
ATOM 1415 C C . GLU A 1 184 ? -84.831 -23.463 141.015 1.00 66.00 184 GLU A C 1
ATOM 1417 O O . GLU A 1 184 ? -84.378 -23.920 139.965 1.00 66.00 184 GLU A O 1
ATOM 1422 N N . ARG A 1 185 ? -85.490 -22.295 141.041 1.00 69.00 185 ARG A N 1
ATOM 1423 C CA . ARG A 1 185 ? -85.727 -21.473 139.845 1.00 69.00 185 ARG A CA 1
ATOM 1424 C C . ARG A 1 185 ? -84.430 -20.938 139.225 1.00 69.00 185 ARG A C 1
ATOM 1426 O O . ARG A 1 185 ? -84.291 -20.997 138.008 1.00 69.00 185 ARG A O 1
ATOM 1433 N N . LEU A 1 186 ? -83.476 -20.482 140.043 1.00 76.31 186 LEU A N 1
ATOM 1434 C CA . LEU A 1 186 ? -82.152 -20.025 139.593 1.00 76.31 186 LEU A CA 1
ATOM 1435 C C . LEU A 1 186 ? -81.292 -21.163 139.020 1.00 76.31 186 LEU A C 1
ATOM 1437 O O . LEU A 1 186 ? -80.565 -20.952 138.052 1.00 76.31 186 LEU A O 1
ATOM 1441 N N . LEU A 1 187 ? -81.388 -22.378 139.571 1.00 75.25 187 LEU A N 1
ATOM 1442 C CA . LEU A 1 187 ? -80.761 -23.564 138.976 1.00 75.25 187 LEU A CA 1
ATOM 1443 C C . LEU A 1 187 ? -81.379 -23.905 137.616 1.00 75.25 187 LEU A C 1
ATOM 1445 O O . LEU A 1 187 ? -80.642 -24.209 136.681 1.00 75.25 187 LEU A O 1
ATOM 1449 N N . SER A 1 188 ? -82.704 -23.794 137.476 1.00 72.69 188 SER A N 1
ATOM 1450 C CA . SER A 1 188 ? -83.375 -23.997 136.188 1.00 72.69 188 SER A CA 1
ATOM 1451 C C . SER A 1 188 ? -82.912 -22.985 135.135 1.00 72.69 188 SER A C 1
ATOM 1453 O O . SER A 1 188 ? -82.594 -23.396 134.021 1.00 72.69 188 SER A O 1
ATOM 1455 N N . THR A 1 189 ? -82.809 -21.692 135.472 1.00 77.19 189 THR A N 1
ATOM 1456 C CA . THR A 1 189 ? -82.317 -20.677 134.522 1.00 77.19 189 THR A CA 1
ATOM 1457 C C . THR A 1 189 ? -80.845 -20.881 134.175 1.00 77.19 189 THR A C 1
ATOM 1459 O O . THR A 1 189 ? -80.493 -20.788 133.008 1.00 77.19 189 THR A O 1
ATOM 1462 N N . LEU A 1 190 ? -79.987 -21.245 135.136 1.00 80.94 190 LEU A N 1
ATOM 1463 C CA . LEU A 1 190 ? -78.578 -21.556 134.852 1.00 80.94 190 LEU A CA 1
ATOM 1464 C C . LEU A 1 190 ? -78.415 -22.811 133.980 1.00 80.94 190 LEU A C 1
ATOM 1466 O O . LEU A 1 190 ? -77.497 -22.875 133.164 1.00 80.94 190 LEU A O 1
ATOM 1470 N N . GLN A 1 191 ? -79.296 -23.807 134.114 1.00 77.94 191 GLN A N 1
ATOM 1471 C CA . GLN A 1 191 ? -79.272 -25.000 133.264 1.00 77.94 191 GLN A CA 1
ATOM 1472 C C . GLN A 1 191 ? -79.826 -24.730 131.853 1.00 77.94 191 GLN A C 1
ATOM 1474 O O . GLN A 1 191 ? -79.347 -25.327 130.887 1.00 77.94 191 GLN A O 1
ATOM 1479 N N . GLU A 1 192 ? -80.779 -23.807 131.716 1.00 82.19 192 GLU A N 1
ATOM 1480 C CA . GLU A 1 192 ? -81.250 -23.289 130.426 1.00 82.19 192 GLU A CA 1
ATOM 1481 C C . GLU A 1 192 ? -80.176 -22.424 129.741 1.00 82.19 192 GLU A C 1
ATOM 1483 O O . GLU A 1 192 ? -79.838 -22.655 128.584 1.00 82.19 192 GLU A O 1
ATOM 1488 N N . GLU A 1 193 ? -79.519 -21.515 130.464 1.00 82.25 193 GLU A N 1
ATOM 1489 C CA . GLU A 1 193 ? -78.365 -20.757 129.960 1.00 82.25 193 GLU A CA 1
ATOM 1490 C C . GLU A 1 193 ? -77.207 -21.678 129.544 1.00 82.25 193 GLU A C 1
ATOM 1492 O O . GLU A 1 193 ? -76.594 -21.470 128.495 1.00 82.25 193 GLU A O 1
ATOM 1497 N N . ALA A 1 194 ? -76.932 -22.740 130.310 1.00 81.38 194 ALA A N 1
ATOM 1498 C CA . ALA A 1 194 ? -75.932 -23.745 129.958 1.00 81.38 194 ALA A CA 1
ATOM 1499 C C . ALA A 1 194 ? -76.318 -24.567 128.714 1.00 81.38 194 ALA A C 1
ATOM 1501 O O . ALA A 1 194 ? -75.430 -24.948 127.944 1.00 81.38 194 ALA A O 1
ATOM 1502 N N . SER A 1 195 ? -77.610 -24.828 128.474 1.00 82.06 195 SER A N 1
ATOM 1503 C CA . SER A 1 195 ? -78.067 -25.497 127.248 1.00 82.06 195 SER A CA 1
ATOM 1504 C C . SER A 1 195 ? -77.938 -24.571 126.033 1.00 82.06 195 SER A C 1
ATOM 1506 O O . SER A 1 195 ? -77.337 -24.967 125.033 1.00 82.06 195 SER A O 1
ATOM 1508 N N . ILE A 1 196 ? -78.342 -23.303 126.163 1.00 87.19 196 ILE A N 1
ATOM 1509 C CA . ILE A 1 196 ? -78.170 -22.257 125.144 1.00 87.19 196 ILE A CA 1
ATOM 1510 C C . ILE A 1 196 ? -76.681 -22.049 124.824 1.00 87.19 196 ILE A C 1
ATOM 1512 O O . ILE A 1 196 ? -76.302 -21.974 123.655 1.00 87.19 196 ILE A O 1
ATOM 1516 N N . ALA A 1 197 ? -75.809 -22.008 125.835 1.00 84.94 197 ALA A N 1
ATOM 1517 C CA . ALA A 1 197 ? -74.363 -21.906 125.645 1.00 84.94 197 ALA A CA 1
ATOM 1518 C C . ALA A 1 197 ? -73.787 -23.139 124.928 1.00 84.94 197 ALA A C 1
ATOM 1520 O O . ALA A 1 197 ? -72.973 -22.992 124.015 1.00 84.94 197 ALA A O 1
ATOM 1521 N N . LYS A 1 198 ? -74.235 -24.349 125.286 1.00 89.38 198 LYS A N 1
ATOM 1522 C CA . LYS A 1 198 ? -73.831 -25.607 124.641 1.00 89.38 198 LYS A CA 1
ATOM 1523 C C . LYS A 1 198 ? -74.254 -25.663 123.172 1.00 89.38 198 LYS A C 1
ATOM 1525 O O . LYS A 1 198 ? -73.432 -26.012 122.324 1.00 89.38 198 LYS A O 1
ATOM 1530 N N . ASP A 1 199 ? -75.490 -25.288 122.854 1.00 89.25 199 ASP A N 1
ATOM 1531 C CA . ASP A 1 199 ? -75.971 -25.256 121.471 1.00 89.25 199 ASP A CA 1
ATOM 1532 C C . ASP A 1 199 ? -75.323 -24.123 120.665 1.00 89.25 199 ASP A C 1
ATOM 1534 O O . ASP A 1 199 ? -74.997 -24.321 119.495 1.00 89.25 199 ASP A O 1
ATOM 1538 N N . LYS A 1 200 ? -74.986 -22.989 121.291 1.00 92.44 200 LYS A N 1
ATOM 1539 C CA . LYS A 1 200 ? -74.198 -21.925 120.651 1.00 92.44 200 LYS A CA 1
ATOM 1540 C C . LYS A 1 200 ? -72.743 -22.336 120.394 1.00 92.44 200 LYS A C 1
ATOM 1542 O O . LYS A 1 200 ? -72.206 -22.021 119.337 1.00 92.44 200 LYS A O 1
ATOM 1547 N N . VAL A 1 201 ? -72.115 -23.102 121.290 1.00 89.62 201 VAL A N 1
ATOM 1548 C CA . VAL A 1 201 ? -70.798 -23.729 121.051 1.00 89.62 201 VAL A CA 1
ATOM 1549 C C . VAL A 1 201 ? -70.876 -24.759 119.920 1.00 89.62 201 VAL A C 1
ATOM 1551 O O . VAL A 1 201 ? -69.977 -24.811 119.080 1.00 89.62 201 VAL A O 1
ATOM 1554 N N . LYS A 1 202 ? -71.955 -25.544 119.846 1.00 91.12 202 LYS A N 1
ATOM 1555 C CA . LYS A 1 202 ? -72.207 -26.498 118.756 1.00 91.12 202 LYS A CA 1
ATOM 1556 C C . LYS A 1 202 ? -72.397 -25.784 117.411 1.00 91.12 202 LYS A C 1
ATOM 1558 O O . LYS A 1 202 ? -71.767 -26.188 116.436 1.00 91.12 202 LYS A O 1
ATOM 1563 N N . GLN A 1 203 ? -73.176 -24.701 117.374 1.00 91.19 203 GLN A N 1
ATOM 1564 C CA . GLN A 1 203 ? -73.341 -23.838 116.201 1.00 91.19 203 GLN A CA 1
ATOM 1565 C C . GLN A 1 203 ? -71.995 -23.254 115.752 1.00 91.19 203 GLN A C 1
ATOM 1567 O O . GLN A 1 203 ? -71.594 -23.478 114.615 1.00 91.19 203 GLN A O 1
ATOM 1572 N N . LEU A 1 204 ? -71.252 -22.596 116.649 1.00 90.81 204 LEU A N 1
ATOM 1573 C CA . LEU A 1 204 ? -69.940 -22.011 116.337 1.00 90.81 204 LEU A CA 1
ATOM 1574 C C . LEU A 1 204 ? -68.921 -23.065 115.871 1.00 90.81 204 LEU A C 1
ATOM 1576 O O . LEU A 1 204 ? -68.107 -22.790 114.994 1.00 90.81 204 LEU A O 1
ATOM 1580 N N . SER A 1 205 ? -68.981 -24.290 116.405 1.00 88.44 205 SER A N 1
ATOM 1581 C CA . SER A 1 205 ? -68.148 -25.412 115.944 1.00 88.44 205 SER A CA 1
ATOM 1582 C C . SER A 1 205 ? -68.519 -25.863 114.526 1.00 88.44 205 SER A C 1
ATOM 1584 O O . SER A 1 205 ? -67.641 -26.191 113.727 1.00 88.44 205 SER A O 1
ATOM 1586 N N . GLN A 1 206 ? -69.812 -25.858 114.191 1.00 91.38 206 GLN A N 1
ATOM 1587 C CA . GLN A 1 206 ? -70.309 -26.201 112.859 1.00 91.38 206 GLN A CA 1
ATOM 1588 C C . GLN A 1 206 ? -69.994 -25.098 111.835 1.00 91.38 206 GLN A C 1
ATOM 1590 O O . GLN A 1 206 ? -69.532 -25.412 110.740 1.00 91.38 206 GLN A O 1
ATOM 1595 N N . GLU A 1 207 ? -70.147 -23.825 112.205 1.00 89.94 207 GLU A N 1
ATOM 1596 C CA . GLU A 1 207 ? -69.728 -22.662 111.410 1.00 89.94 207 GLU A CA 1
ATOM 1597 C C . GLU A 1 207 ? -68.213 -22.676 111.158 1.00 89.94 207 GLU A C 1
ATOM 1599 O O . GLU A 1 207 ? -67.783 -22.582 110.010 1.00 89.94 207 GLU A O 1
ATOM 1604 N N . LEU A 1 208 ? -67.398 -22.916 112.193 1.00 92.19 208 LEU A N 1
ATOM 1605 C CA . LEU A 1 208 ? -65.946 -23.082 112.068 1.00 92.19 208 LEU A CA 1
ATOM 1606 C C . LEU A 1 208 ? -65.574 -24.245 111.133 1.00 92.19 208 LEU A C 1
ATOM 1608 O O . LEU A 1 208 ? -64.619 -24.136 110.365 1.00 92.19 208 LEU A O 1
ATOM 1612 N N . GLN A 1 209 ? -66.317 -25.355 111.164 1.00 88.94 209 GLN A N 1
ATOM 1613 C CA . GLN A 1 209 ? -66.068 -26.493 110.278 1.00 88.94 209 GLN A CA 1
ATOM 1614 C C . GLN A 1 209 ? -66.481 -26.210 108.822 1.00 88.94 209 GLN A C 1
ATOM 1616 O O . GLN A 1 209 ? -65.766 -26.622 107.905 1.00 88.94 209 GLN A O 1
ATOM 1621 N N . VAL A 1 210 ? -67.577 -25.480 108.593 1.00 91.06 210 VAL A N 1
ATOM 1622 C CA . VAL A 1 210 ? -67.981 -25.000 107.258 1.00 91.06 210 VAL A CA 1
ATOM 1623 C C . VAL A 1 210 ? -66.948 -24.022 106.703 1.00 91.06 210 VAL A C 1
ATOM 1625 O O . VAL A 1 210 ? -66.483 -24.202 105.575 1.00 91.06 210 VAL A O 1
ATOM 1628 N N . GLU A 1 211 ? -66.527 -23.039 107.497 1.00 84.50 211 GLU A N 1
ATOM 1629 C CA . GLU A 1 211 ? -65.572 -22.027 107.051 1.00 84.50 211 GLU A CA 1
ATOM 1630 C C . GLU A 1 211 ? -64.175 -22.637 106.852 1.00 84.50 211 GLU A C 1
ATOM 1632 O O . GLU A 1 211 ? -63.526 -22.331 105.860 1.00 84.50 211 GLU A O 1
ATOM 1637 N N . LYS A 1 212 ? -63.766 -23.634 107.655 1.00 93.19 212 LYS A N 1
ATOM 1638 C CA . LYS A 1 212 ? -62.569 -24.455 107.385 1.00 93.19 212 LYS A CA 1
ATOM 1639 C C . LYS A 1 212 ? -62.663 -25.209 106.053 1.00 93.19 212 LYS A C 1
ATOM 1641 O O . LYS A 1 212 ? -61.689 -25.234 105.304 1.00 93.19 212 LYS A O 1
ATOM 1646 N N . GLN A 1 213 ? -63.811 -25.805 105.709 1.00 90.25 213 GLN A N 1
ATOM 1647 C CA . GLN A 1 213 ? -63.976 -26.421 104.384 1.00 90.25 213 GLN A CA 1
ATOM 1648 C C . GLN A 1 213 ? -63.904 -25.384 103.254 1.00 90.25 213 GLN A C 1
ATOM 1650 O O . GLN A 1 213 ? -63.327 -25.661 102.205 1.00 90.25 213 GLN A O 1
ATOM 1655 N N . LYS A 1 214 ? -64.487 -24.197 103.441 1.00 92.12 214 LYS A N 1
ATOM 1656 C CA . LYS A 1 214 ? -64.442 -23.092 102.473 1.00 92.12 214 LYS A CA 1
ATOM 1657 C C . LYS A 1 214 ? -63.015 -22.565 102.291 1.00 92.12 214 LYS A C 1
ATOM 1659 O O . LYS A 1 214 ? -62.583 -22.438 101.150 1.00 92.12 214 LYS A O 1
ATOM 1664 N N . THR A 1 215 ? -62.258 -22.372 103.373 1.00 88.19 215 THR A N 1
ATOM 1665 C CA . THR A 1 215 ? -60.822 -22.057 103.331 1.00 88.19 215 THR A CA 1
ATOM 1666 C C . THR A 1 215 ? -60.056 -23.133 102.568 1.00 88.19 215 THR A C 1
ATOM 1668 O O . THR A 1 215 ? -59.355 -22.797 101.622 1.00 88.19 215 THR A O 1
ATOM 1671 N N . ASN A 1 216 ? -60.261 -24.421 102.872 1.00 92.06 216 ASN A N 1
ATOM 1672 C CA . ASN A 1 216 ? -59.612 -25.516 102.142 1.00 92.06 216 ASN A CA 1
ATOM 1673 C C . ASN A 1 216 ? -59.934 -25.503 100.633 1.00 92.06 216 ASN A C 1
ATOM 1675 O O . ASN A 1 216 ? -59.041 -25.762 99.830 1.00 92.06 216 ASN A O 1
ATOM 1679 N N . ARG A 1 217 ? -61.179 -25.187 100.235 1.00 90.00 217 ARG A N 1
ATOM 1680 C CA . ARG A 1 217 ? -61.569 -25.037 98.816 1.00 90.00 217 ARG A CA 1
ATOM 1681 C C . ARG A 1 217 ? -60.851 -23.858 98.156 1.00 90.00 217 ARG A C 1
ATOM 1683 O O . ARG A 1 217 ? -60.299 -24.025 97.075 1.00 90.00 217 ARG A O 1
ATOM 1690 N N . VAL A 1 218 ? -60.805 -22.697 98.814 1.00 90.62 218 VAL A N 1
ATOM 1691 C CA . VAL A 1 218 ? -60.069 -21.521 98.315 1.00 90.62 218 VAL A CA 1
ATOM 1692 C C . VAL A 1 218 ? -58.575 -21.827 98.201 1.00 90.62 218 VAL A C 1
ATOM 1694 O O . VAL A 1 218 ? -57.975 -21.546 97.170 1.00 90.62 218 VAL A O 1
ATOM 1697 N N . GLU A 1 219 ? -57.963 -22.470 99.198 1.00 90.19 219 GLU A N 1
ATOM 1698 C CA . GLU A 1 219 ? -56.560 -22.876 99.103 1.00 90.19 219 GLU A CA 1
ATOM 1699 C C . GLU A 1 219 ? -56.307 -23.917 98.001 1.00 90.19 219 GLU A C 1
ATOM 1701 O O . GLU A 1 219 ? -55.219 -23.922 97.431 1.00 90.19 219 GLU A O 1
ATOM 1706 N N . ALA A 1 220 ? -57.254 -24.817 97.714 1.00 90.75 220 ALA A N 1
ATOM 1707 C CA . ALA A 1 220 ? -57.139 -25.779 96.617 1.00 90.75 220 ALA A CA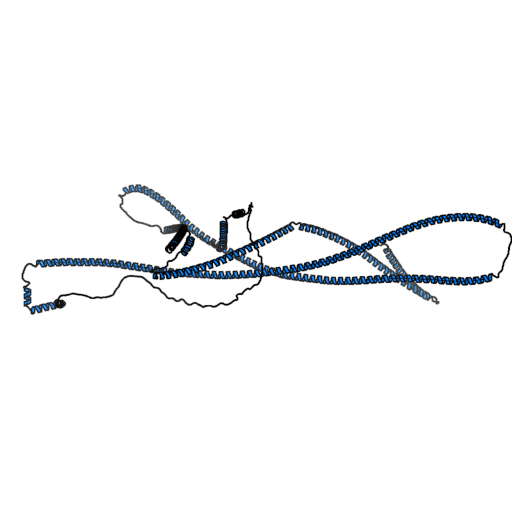 1
ATOM 1708 C C . ALA A 1 220 ? -57.122 -25.060 95.260 1.00 90.75 220 ALA A C 1
ATOM 1710 O O . ALA A 1 220 ? -56.154 -25.214 94.519 1.00 90.75 220 ALA A O 1
ATOM 1711 N N . VAL A 1 221 ? -58.087 -24.168 95.010 1.00 91.62 221 VAL A N 1
ATOM 1712 C CA . VAL A 1 221 ? -58.118 -23.317 93.804 1.00 91.62 221 VAL A CA 1
ATOM 1713 C C . VAL A 1 221 ? -56.839 -22.479 93.689 1.00 91.62 221 VAL A C 1
ATOM 1715 O O . VAL A 1 221 ? -56.223 -22.422 92.630 1.00 91.62 221 VAL A O 1
ATOM 1718 N N . MET A 1 222 ? -56.352 -21.903 94.793 1.00 89.38 222 MET A N 1
ATOM 1719 C CA . MET A 1 222 ? -55.088 -21.153 94.813 1.00 89.38 222 MET A CA 1
ATOM 1720 C C . MET A 1 222 ? -53.838 -22.043 94.669 1.00 89.38 222 MET A C 1
ATOM 1722 O O . MET A 1 222 ? -52.744 -21.511 94.479 1.00 89.38 222 MET A O 1
ATOM 1726 N N . ARG A 1 223 ? -53.920 -23.374 94.802 1.00 92.00 223 ARG A N 1
ATOM 1727 C CA . ARG A 1 223 ? -52.832 -24.308 94.437 1.00 92.00 223 ARG A CA 1
ATOM 1728 C C . ARG A 1 223 ? -52.916 -24.669 92.958 1.00 92.00 223 ARG A C 1
ATOM 1730 O O . ARG A 1 223 ? -51.903 -24.577 92.276 1.00 92.00 223 ARG A O 1
ATOM 1737 N N . GLU A 1 224 ? -54.108 -24.985 92.457 1.00 91.94 224 GLU A N 1
ATOM 1738 C CA . GLU A 1 224 ? -54.351 -25.273 91.038 1.00 91.94 224 GLU A CA 1
ATOM 1739 C C . GLU A 1 224 ? -53.984 -24.081 90.145 1.00 91.94 224 GLU A C 1
ATOM 1741 O O . GLU A 1 224 ? -53.276 -24.259 89.159 1.00 91.94 224 GLU A O 1
ATOM 1746 N N . GLN A 1 225 ? -54.346 -22.853 90.532 1.00 89.75 225 GLN A N 1
ATOM 1747 C CA . GLN A 1 225 ? -53.970 -21.639 89.799 1.00 89.75 225 GLN A CA 1
ATOM 1748 C C . GLN A 1 225 ? -52.448 -21.412 89.771 1.00 89.75 225 GLN A C 1
ATOM 1750 O O . GLN A 1 225 ? -51.917 -20.958 88.760 1.00 89.75 225 GLN A O 1
ATOM 1755 N N . ARG A 1 226 ? -51.722 -21.756 90.847 1.00 83.75 226 ARG A N 1
ATOM 1756 C CA . ARG A 1 226 ? -50.248 -21.704 90.851 1.00 83.75 226 ARG A CA 1
ATOM 1757 C C . ARG A 1 226 ? -49.648 -22.774 89.946 1.00 83.75 226 ARG A C 1
ATOM 1759 O O . ARG A 1 226 ? -48.830 -22.426 89.108 1.00 83.75 226 ARG A O 1
ATOM 1766 N N . ALA A 1 227 ? -50.115 -24.019 90.031 1.00 91.50 227 ALA A N 1
ATOM 1767 C CA . ALA A 1 227 ? -49.666 -25.096 89.148 1.00 91.50 227 ALA A CA 1
ATOM 1768 C C . ALA A 1 227 ? -49.972 -24.808 87.661 1.00 91.50 227 ALA A C 1
ATOM 1770 O O . ALA A 1 227 ? -49.182 -25.157 86.785 1.00 91.50 227 ALA A O 1
ATOM 1771 N N . ALA A 1 228 ? -51.089 -24.133 87.366 1.00 90.81 228 ALA A N 1
ATOM 1772 C CA . ALA A 1 228 ? -51.420 -23.654 86.027 1.00 90.81 228 ALA A CA 1
ATOM 1773 C C . ALA A 1 228 ? -50.427 -22.581 85.548 1.00 90.81 228 ALA A C 1
ATOM 1775 O O . ALA A 1 228 ? -49.828 -22.755 84.489 1.00 90.81 228 ALA A O 1
ATOM 1776 N N . MET A 1 229 ? -50.176 -21.534 86.345 1.00 86.06 229 MET A N 1
ATOM 1777 C CA . MET A 1 229 ? -49.191 -20.497 85.999 1.00 86.06 229 MET A CA 1
ATOM 1778 C C . MET A 1 229 ? -47.760 -21.047 85.898 1.00 86.06 229 MET A C 1
ATOM 1780 O O . MET A 1 229 ? -47.022 -20.646 85.006 1.00 86.06 229 MET A O 1
ATOM 1784 N N . GLU A 1 230 ? -47.359 -21.992 86.751 1.00 90.81 230 GLU A N 1
ATOM 1785 C CA . GLU A 1 230 ? -46.057 -22.673 86.668 1.00 90.81 230 GLU A CA 1
ATOM 1786 C C . GLU A 1 230 ? -45.928 -23.480 85.363 1.00 90.81 230 GLU A C 1
ATOM 1788 O O . GLU A 1 230 ? -44.891 -23.428 84.699 1.00 90.81 230 GLU A O 1
ATOM 1793 N N . LYS A 1 231 ? -47.001 -24.161 84.935 1.00 93.62 231 LYS A N 1
ATOM 1794 C CA . LYS A 1 231 ? -47.057 -24.876 83.650 1.00 93.62 231 LYS A CA 1
ATOM 1795 C C . LYS A 1 231 ? -47.030 -23.923 82.448 1.00 93.62 231 LYS A C 1
ATOM 1797 O O . LYS A 1 231 ? -46.355 -24.215 81.460 1.00 93.62 231 LYS A O 1
ATOM 1802 N N . GLU A 1 232 ? -47.732 -22.794 82.515 1.00 91.62 232 GLU A N 1
ATOM 1803 C CA . GLU A 1 232 ? -47.694 -21.760 81.473 1.00 91.62 232 GLU A CA 1
ATOM 1804 C C . GLU A 1 232 ? -46.320 -21.091 81.383 1.00 91.62 232 GLU A C 1
ATOM 1806 O O . GLU A 1 232 ? -45.802 -20.920 80.281 1.00 91.62 232 GLU A O 1
ATOM 1811 N N . LEU A 1 233 ? -45.684 -20.793 82.517 1.00 90.88 233 LEU A N 1
ATOM 1812 C CA . LEU A 1 233 ? -44.348 -20.201 82.576 1.00 90.88 233 LEU A CA 1
ATOM 1813 C C . LEU A 1 233 ?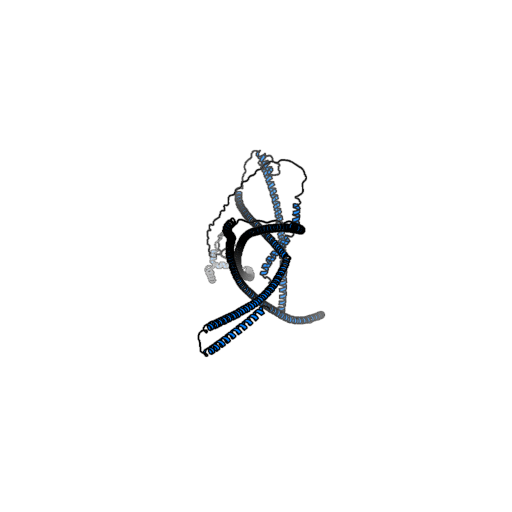 -43.281 -21.177 82.054 1.00 90.88 233 LEU A C 1
ATOM 1815 O O . LEU A 1 233 ? -42.424 -20.770 81.274 1.00 90.88 233 LEU A O 1
ATOM 1819 N N . GLY A 1 234 ? -43.389 -22.475 82.360 1.00 92.44 234 GLY A N 1
ATOM 1820 C CA . GLY A 1 234 ? -42.559 -23.517 81.741 1.00 92.44 234 GLY A CA 1
ATOM 1821 C C . GLY A 1 234 ? -42.781 -23.650 80.226 1.00 92.44 234 GLY A C 1
ATOM 1822 O O . GLY A 1 234 ? -41.824 -23.769 79.464 1.00 92.44 234 GLY A O 1
ATOM 1823 N N . SER A 1 235 ? -44.030 -23.555 79.758 1.00 89.00 235 SER A N 1
ATOM 1824 C CA . SER A 1 235 ? -44.364 -23.510 78.323 1.00 89.00 235 SER A CA 1
ATOM 1825 C C . SER A 1 235 ? -43.761 -22.276 77.629 1.00 89.00 235 SER A C 1
ATOM 1827 O O . SER A 1 235 ? -43.169 -22.397 76.556 1.00 89.00 235 SER A O 1
ATOM 1829 N N . MET A 1 236 ? -43.844 -21.101 78.259 1.00 90.19 236 MET A N 1
ATOM 1830 C CA . MET A 1 236 ? -43.226 -19.855 77.790 1.00 90.19 236 MET A CA 1
ATOM 1831 C C . MET A 1 236 ? -41.697 -19.963 77.737 1.00 90.19 236 MET A C 1
ATOM 1833 O O . MET A 1 236 ? -41.094 -19.574 76.739 1.00 90.19 236 MET A O 1
ATOM 1837 N N . GLN A 1 237 ? -41.070 -20.538 78.767 1.00 91.38 237 GLN A N 1
ATOM 1838 C CA . GLN A 1 237 ? -39.623 -20.745 78.831 1.00 91.38 237 GLN A CA 1
ATOM 1839 C C . GLN A 1 237 ? -39.134 -21.711 77.742 1.00 91.38 237 GLN A C 1
ATOM 1841 O O . GLN A 1 237 ? -38.170 -21.401 77.044 1.00 91.38 237 GLN A O 1
ATOM 1846 N N . ASN A 1 238 ? -39.833 -22.830 77.529 1.00 92.31 238 ASN A N 1
ATOM 1847 C CA . ASN A 1 238 ? -39.509 -23.783 76.464 1.00 92.31 238 ASN A CA 1
ATOM 1848 C C . ASN A 1 238 ? -39.638 -23.149 75.068 1.00 92.31 238 ASN A C 1
ATOM 1850 O O . ASN A 1 238 ? -38.769 -23.352 74.222 1.00 92.31 238 ASN A O 1
ATOM 1854 N N . LYS A 1 239 ? -40.677 -22.331 74.832 1.00 94.06 239 LYS A N 1
ATOM 1855 C CA . LYS A 1 239 ? -40.825 -21.565 73.581 1.00 94.06 239 LYS A CA 1
ATOM 1856 C C . LYS A 1 239 ? -39.690 -20.557 73.393 1.00 94.06 239 LYS A C 1
ATOM 1858 O O . LYS A 1 239 ? -39.086 -20.525 72.330 1.00 94.06 239 LYS A O 1
ATOM 1863 N N . ALA A 1 240 ? -39.344 -19.787 74.425 1.00 91.50 240 ALA A N 1
ATOM 1864 C CA . ALA A 1 240 ? -38.221 -18.849 74.363 1.00 91.50 240 ALA A CA 1
ATOM 1865 C C . ALA A 1 240 ? -36.886 -19.556 74.050 1.00 91.50 240 ALA A C 1
ATOM 1867 O O . ALA A 1 240 ? -36.077 -19.032 73.287 1.00 91.50 240 ALA A O 1
ATOM 1868 N N . GLN A 1 241 ? -36.679 -20.764 74.584 1.00 93.69 241 GLN A N 1
ATOM 1869 C CA . GLN A 1 241 ? -35.496 -21.578 74.306 1.00 93.69 241 GLN A CA 1
ATOM 1870 C C . GLN A 1 241 ? -35.484 -22.154 72.875 1.00 93.69 241 GLN A C 1
ATOM 1872 O O . GLN A 1 241 ? -34.428 -22.125 72.242 1.00 93.69 241 GLN A O 1
ATOM 1877 N N . SER A 1 242 ? -36.632 -22.593 72.335 1.00 91.19 242 SER A N 1
ATOM 1878 C CA . SER A 1 242 ? -36.765 -22.994 70.917 1.00 91.19 242 SER A CA 1
ATOM 1879 C C . SER A 1 242 ? -36.439 -21.829 69.986 1.00 91.19 242 SER A C 1
ATOM 1881 O O . SER A 1 242 ? -35.526 -21.925 69.168 1.00 91.19 242 SER A O 1
ATOM 1883 N N . ASN A 1 243 ? -37.084 -20.677 70.201 1.00 93.06 243 ASN A N 1
ATOM 1884 C CA . ASN A 1 243 ? -36.860 -19.467 69.412 1.00 93.06 243 ASN A CA 1
ATOM 1885 C C . ASN A 1 243 ? -35.384 -19.024 69.441 1.00 93.06 243 ASN A C 1
ATOM 1887 O O . ASN A 1 243 ? -34.875 -18.517 68.445 1.00 93.06 243 ASN A O 1
ATOM 1891 N N . PHE A 1 244 ? -34.673 -19.223 70.558 1.00 94.69 244 PHE A N 1
ATOM 1892 C CA . PHE A 1 244 ? -33.240 -18.930 70.655 1.00 94.69 244 PHE A CA 1
ATOM 1893 C C . PHE A 1 244 ? -32.374 -19.909 69.839 1.00 94.69 244 PHE A C 1
ATOM 1895 O O . PHE A 1 244 ? -31.433 -19.476 69.173 1.00 94.69 244 PHE A O 1
ATOM 1902 N N . GLN A 1 245 ? -32.696 -21.208 69.829 1.00 94.19 245 GLN A N 1
ATOM 1903 C CA . GLN A 1 245 ? -32.015 -22.190 68.970 1.00 94.19 245 GLN A CA 1
ATOM 1904 C C . GLN A 1 245 ? -32.304 -21.950 67.479 1.00 94.19 245 GLN A C 1
ATOM 1906 O O . GLN A 1 245 ? -31.398 -22.052 66.648 1.00 94.19 245 GLN A O 1
ATOM 1911 N N . GLU A 1 246 ? -33.532 -21.570 67.131 1.00 93.00 246 GLU A N 1
ATOM 1912 C CA . GLU A 1 246 ? -33.908 -21.157 65.775 1.00 93.00 246 GLU A CA 1
ATOM 1913 C C . GLU A 1 246 ? -33.151 -19.891 65.349 1.00 93.00 246 GLU A C 1
ATOM 1915 O O . GLU A 1 246 ? -32.614 -19.848 64.241 1.00 93.00 246 GLU A O 1
ATOM 1920 N N . LEU A 1 247 ? -33.008 -18.902 66.242 1.00 94.81 247 LEU A N 1
ATOM 1921 C CA . LEU A 1 247 ? -32.230 -17.685 65.995 1.00 94.81 247 LEU A CA 1
ATOM 1922 C C . LEU A 1 247 ? -30.738 -17.985 65.774 1.00 94.81 247 LEU A C 1
ATOM 1924 O O . LEU A 1 247 ? -30.156 -17.474 64.819 1.00 94.81 247 LEU A O 1
ATOM 1928 N N . GLN A 1 248 ? -30.126 -18.854 66.589 1.00 93.69 248 GLN A N 1
ATOM 1929 C CA . GLN A 1 248 ? -28.748 -19.317 66.362 1.00 93.69 248 GLN A CA 1
ATOM 1930 C C . GLN A 1 248 ? -28.610 -20.061 65.025 1.00 93.69 248 GLN A C 1
ATOM 1932 O O . GLN A 1 248 ? -27.654 -19.834 64.284 1.00 93.69 248 GLN A O 1
ATOM 1937 N N . THR A 1 249 ? -29.584 -20.904 64.675 1.00 92.81 249 THR A N 1
ATOM 1938 C CA . THR A 1 249 ? -29.598 -21.636 63.397 1.00 92.81 249 THR A CA 1
ATOM 1939 C C . THR A 1 249 ? -29.723 -20.683 62.202 1.00 92.81 249 THR A C 1
ATOM 1941 O O . THR A 1 249 ? -29.042 -20.866 61.193 1.00 92.81 249 THR A O 1
ATOM 1944 N N . MET A 1 250 ? -30.544 -19.634 62.318 1.00 93.56 250 MET A N 1
ATOM 1945 C CA . MET A 1 250 ? -30.617 -18.531 61.354 1.00 93.56 250 MET A CA 1
ATOM 1946 C C . MET A 1 250 ? -29.283 -17.786 61.244 1.00 93.56 250 MET A C 1
ATOM 1948 O O . MET A 1 250 ? -28.803 -17.564 60.136 1.00 93.56 250 MET A O 1
ATOM 1952 N N . GLN A 1 251 ? -28.657 -17.436 62.369 1.00 94.69 251 GLN A N 1
ATOM 1953 C CA . GLN A 1 251 ? -27.389 -16.703 62.394 1.00 94.69 251 GLN A CA 1
ATOM 1954 C C . GLN A 1 251 ? -26.254 -17.484 61.713 1.00 94.69 251 GLN A C 1
ATOM 1956 O O . GLN A 1 251 ? -25.494 -16.901 60.941 1.00 94.69 251 GLN A O 1
ATOM 1961 N N . ILE A 1 252 ? -26.175 -18.802 61.932 1.00 96.12 252 ILE A N 1
ATOM 1962 C CA . ILE A 1 252 ? -25.214 -19.685 61.250 1.00 96.12 252 ILE A CA 1
ATOM 1963 C C . ILE A 1 252 ? -25.476 -19.707 59.737 1.00 96.12 252 ILE A C 1
ATOM 1965 O O . ILE A 1 252 ? -24.544 -19.519 58.959 1.00 96.12 252 ILE A O 1
ATOM 1969 N N . LYS A 1 253 ? -26.738 -19.853 59.304 1.00 95.12 253 LYS A N 1
ATOM 1970 C CA . LYS A 1 253 ? -27.104 -19.810 57.875 1.00 95.12 253 LYS A CA 1
ATOM 1971 C C . LYS A 1 253 ? -26.758 -18.465 57.227 1.00 95.12 253 LYS A C 1
ATOM 1973 O O . LYS A 1 253 ? -26.209 -18.450 56.130 1.00 95.12 253 LYS A O 1
ATOM 1978 N N . PHE A 1 254 ? -27.018 -17.346 57.904 1.00 95.69 254 PHE A N 1
ATOM 1979 C CA . PHE A 1 254 ? -26.637 -16.013 57.424 1.00 95.69 254 PHE A CA 1
ATOM 1980 C C . PHE A 1 254 ? -25.118 -15.852 57.288 1.00 95.69 254 PHE A C 1
ATOM 1982 O O . PHE A 1 254 ? -24.659 -15.314 56.282 1.00 95.69 254 PHE A O 1
ATOM 1989 N N . GLN A 1 255 ? -24.336 -16.336 58.257 1.00 95.88 255 GLN A N 1
ATOM 1990 C CA . GLN A 1 255 ? -22.873 -16.314 58.185 1.00 95.88 255 GLN A CA 1
ATOM 1991 C C . GLN A 1 255 ? -22.360 -17.162 57.008 1.00 95.88 255 GLN A C 1
ATOM 1993 O O . GLN A 1 255 ? -21.550 -16.677 56.222 1.00 95.88 255 GLN A O 1
ATOM 1998 N N . GLN A 1 256 ? -22.903 -18.368 56.824 1.00 95.50 256 GLN A N 1
ATOM 1999 C CA . GLN A 1 256 ? -22.540 -19.282 55.736 1.00 95.50 256 GLN A CA 1
ATOM 2000 C C . GLN A 1 256 ? -22.868 -18.708 54.343 1.00 95.50 256 GLN A C 1
ATOM 2002 O O . GLN A 1 256 ? -22.054 -18.800 53.425 1.00 95.50 256 GLN A O 1
ATOM 2007 N N . VAL A 1 257 ? -24.021 -18.045 54.186 1.00 94.81 257 VAL A N 1
ATOM 2008 C CA . VAL A 1 257 ? -24.374 -17.317 52.950 1.00 94.81 257 VAL A CA 1
ATOM 2009 C C . VAL A 1 257 ? -23.450 -16.115 52.726 1.00 94.81 257 VAL A C 1
ATOM 2011 O O . VAL A 1 257 ? -23.065 -15.847 51.588 1.00 94.81 257 VAL A O 1
ATOM 2014 N N . ARG A 1 258 ? -23.043 -15.400 53.786 1.00 94.50 258 ARG A N 1
ATOM 2015 C CA . ARG A 1 258 ? -22.110 -14.269 53.655 1.00 94.50 258 ARG A CA 1
ATOM 2016 C C . ARG A 1 258 ? -20.718 -14.725 53.218 1.00 94.50 258 ARG A C 1
ATOM 2018 O O . ARG A 1 258 ? -20.143 -14.099 52.338 1.00 94.50 258 ARG A O 1
ATOM 2025 N N . GLU A 1 259 ? -20.218 -15.834 53.758 1.00 96.50 259 GLU A N 1
ATOM 2026 C CA . GLU A 1 259 ? -18.956 -16.461 53.335 1.00 96.50 259 GLU A CA 1
ATOM 2027 C C . GLU A 1 259 ? -19.010 -16.929 51.872 1.00 96.50 259 GLU A C 1
ATOM 2029 O O . GLU A 1 259 ? -18.066 -16.704 51.114 1.00 96.50 259 GLU A O 1
ATOM 2034 N N . GLN A 1 260 ? -20.137 -17.501 51.432 1.00 95.31 260 GLN A N 1
ATOM 2035 C CA . GLN A 1 260 ? -20.344 -17.882 50.031 1.00 95.31 260 GLN A CA 1
ATOM 2036 C C . GLN A 1 260 ? -20.314 -16.663 49.086 1.00 95.31 260 GLN A C 1
ATOM 2038 O O . GLN A 1 260 ? -19.694 -16.723 48.021 1.00 95.31 260 GLN A O 1
ATOM 2043 N N . LEU A 1 261 ? -20.928 -15.543 49.485 1.00 95.00 261 LEU A N 1
ATOM 2044 C CA . LEU A 1 261 ? -20.892 -14.280 48.737 1.00 95.00 261 LEU A CA 1
ATOM 2045 C C . LEU A 1 261 ? -19.499 -13.629 48.750 1.00 95.00 261 LEU A C 1
ATOM 2047 O O . LEU A 1 261 ? -19.034 -13.170 47.709 1.00 95.00 261 LEU A O 1
ATOM 2051 N N . GLU A 1 262 ? -18.796 -13.620 49.886 1.00 96.44 262 GLU A N 1
ATOM 2052 C CA . GLU A 1 262 ? -17.408 -13.139 49.990 1.00 96.44 262 GLU A CA 1
ATOM 2053 C C . GLU A 1 262 ? -16.458 -13.966 49.099 1.00 96.44 262 GLU A C 1
ATOM 2055 O O . GLU A 1 262 ? -15.578 -13.400 48.439 1.00 96.44 262 GLU A O 1
ATOM 2060 N N . GLY A 1 263 ? -16.689 -15.279 48.986 1.00 95.25 263 GLY A N 1
ATOM 2061 C CA . GLY A 1 263 ? -16.009 -16.165 48.038 1.00 95.25 263 GLY A CA 1
ATOM 2062 C C . GLY A 1 263 ? -16.276 -15.801 46.572 1.00 95.25 263 GLY A C 1
ATOM 2063 O O . GLY A 1 263 ? -15.329 -15.618 45.807 1.00 95.25 263 GLY A O 1
ATOM 2064 N N . GLN A 1 264 ? -17.542 -15.615 46.180 1.00 95.62 264 GLN A N 1
ATOM 2065 C CA . GLN A 1 264 ? -17.908 -15.189 44.818 1.00 95.62 264 GLN A CA 1
ATOM 2066 C C . GLN A 1 264 ? -17.336 -13.809 44.460 1.00 95.62 264 GLN A C 1
ATOM 2068 O O . GLN A 1 264 ? -16.787 -13.631 43.374 1.00 95.62 264 GLN A O 1
ATOM 2073 N N . ILE A 1 265 ? -17.389 -12.842 45.381 1.00 95.75 265 ILE A N 1
ATOM 2074 C CA . ILE A 1 265 ? -16.787 -11.510 45.206 1.00 95.75 265 ILE A CA 1
ATOM 2075 C C . ILE A 1 265 ? -15.267 -11.616 45.015 1.00 95.75 265 ILE A C 1
ATOM 2077 O O . ILE A 1 265 ? -14.690 -10.848 44.244 1.00 95.75 265 ILE A O 1
ATOM 2081 N N . SER A 1 266 ? -14.610 -12.556 45.696 1.00 95.38 266 SER A N 1
ATOM 2082 C CA . SER A 1 266 ? -13.168 -12.792 45.556 1.00 95.38 266 SER A CA 1
ATOM 2083 C C . SER A 1 266 ? -12.817 -13.429 44.206 1.00 95.38 266 SER A C 1
ATOM 2085 O O . SER A 1 266 ? -11.887 -12.964 43.548 1.00 95.38 266 SER A O 1
ATOM 2087 N N . HIS A 1 267 ? -13.606 -14.407 43.746 1.00 96.56 267 HIS A N 1
ATOM 2088 C CA . HIS A 1 267 ? -13.473 -15.017 42.416 1.00 96.56 267 HIS A CA 1
ATOM 2089 C C . HIS A 1 267 ? -13.638 -13.976 41.300 1.00 96.56 267 HIS A C 1
ATOM 2091 O O . HIS A 1 267 ? -12.734 -13.786 40.488 1.00 96.56 267 HIS A O 1
ATOM 2097 N N . LEU A 1 268 ? -14.728 -13.202 41.335 1.00 96.38 268 LEU A N 1
ATOM 2098 C CA . LEU A 1 268 ? -15.000 -12.147 40.355 1.00 96.38 268 LEU A CA 1
ATOM 2099 C C . LEU A 1 268 ? -13.907 -11.067 40.343 1.00 96.38 268 LEU A C 1
ATOM 2101 O O . LEU A 1 268 ? -13.569 -10.550 39.279 1.00 96.38 268 LEU A O 1
ATOM 2105 N N . LYS A 1 269 ? -13.312 -10.728 41.496 1.00 95.12 269 LYS A N 1
ATOM 2106 C CA . LYS A 1 269 ? -12.151 -9.819 41.563 1.00 95.12 269 LYS A CA 1
ATOM 2107 C C . LYS A 1 269 ? -10.906 -10.415 40.902 1.00 95.12 269 LYS A C 1
ATOM 2109 O O . LYS A 1 269 ? -10.194 -9.677 40.225 1.00 95.12 269 LYS A O 1
ATOM 2114 N N . GLN A 1 270 ? -10.654 -11.712 41.071 1.00 97.06 270 GLN A N 1
ATOM 2115 C CA . GLN A 1 270 ? -9.542 -12.408 40.421 1.00 97.06 270 GLN A CA 1
ATOM 2116 C C . GLN A 1 270 ? -9.737 -12.475 38.898 1.00 97.06 270 GLN A C 1
ATOM 2118 O O . GLN A 1 270 ? -8.819 -12.132 38.156 1.00 97.06 270 GLN A O 1
ATOM 2123 N N . GLU A 1 271 ? -10.936 -12.822 38.425 1.00 95.12 271 GLU A N 1
ATOM 2124 C CA . GLU A 1 271 ? -11.281 -12.828 36.996 1.00 95.12 271 GLU A CA 1
ATOM 2125 C C . GLU A 1 271 ? -11.153 -11.433 36.372 1.00 95.12 271 GLU A C 1
ATOM 2127 O O . GLU A 1 271 ? -10.538 -11.286 35.320 1.00 95.12 271 GLU A O 1
ATOM 2132 N N . ASN A 1 272 ? -11.643 -10.385 37.044 1.00 95.38 272 ASN A N 1
ATOM 2133 C CA . ASN A 1 272 ? -11.463 -9.000 36.593 1.00 95.38 272 ASN A CA 1
ATOM 2134 C C . ASN A 1 272 ? -9.988 -8.554 36.584 1.00 95.38 272 ASN A C 1
ATOM 2136 O O . ASN A 1 272 ? -9.626 -7.686 35.790 1.00 95.38 272 ASN A O 1
ATOM 2140 N N . GLY A 1 273 ? -9.138 -9.133 37.438 1.00 96.75 273 GLY A N 1
ATOM 2141 C CA . GLY A 1 273 ? -7.684 -8.964 37.373 1.00 96.75 273 GLY A CA 1
ATOM 2142 C C . GLY A 1 273 ? -7.108 -9.590 36.104 1.00 96.75 273 GLY A C 1
ATOM 2143 O O . GLY A 1 273 ? -6.531 -8.884 35.283 1.00 96.75 273 GLY A O 1
ATOM 2144 N N . ILE A 1 274 ? -7.369 -10.883 35.889 1.00 96.75 274 ILE A N 1
ATOM 2145 C CA . ILE A 1 274 ? -6.903 -11.638 34.712 1.00 96.75 274 ILE A CA 1
ATOM 2146 C C . ILE A 1 274 ? -7.379 -10.985 33.405 1.00 96.75 274 ILE A C 1
ATOM 2148 O O . ILE A 1 274 ? -6.593 -10.842 32.471 1.00 96.75 274 ILE A O 1
ATOM 2152 N N . LEU A 1 275 ? -8.637 -10.537 33.336 1.00 96.88 275 LEU A N 1
ATOM 2153 C CA . LEU A 1 275 ? -9.179 -9.830 32.173 1.00 96.88 275 LEU A CA 1
ATOM 2154 C C . LEU A 1 275 ? -8.489 -8.479 31.942 1.00 96.88 275 LEU A C 1
ATOM 2156 O O . LEU A 1 275 ? -8.203 -8.135 30.797 1.00 96.88 275 LEU A O 1
ATOM 2160 N N . ARG A 1 276 ? -8.176 -7.721 33.001 1.00 97.50 276 ARG A N 1
ATOM 2161 C CA . ARG A 1 276 ? -7.436 -6.455 32.889 1.00 97.50 276 ARG A CA 1
ATOM 2162 C C . ARG A 1 276 ? -6.004 -6.676 32.407 1.00 97.50 276 ARG A C 1
ATOM 2164 O O . ARG A 1 276 ? -5.543 -5.931 31.546 1.00 97.50 276 ARG A O 1
ATOM 2171 N N . ASP A 1 277 ? -5.330 -7.701 32.917 1.00 97.12 277 ASP A N 1
ATOM 2172 C CA . ASP A 1 277 ? -3.965 -8.048 32.515 1.00 97.12 277 ASP A CA 1
ATOM 2173 C C . ASP A 1 277 ? -3.930 -8.579 31.072 1.00 97.12 277 ASP A C 1
ATOM 2175 O O . ASP A 1 277 ? -3.048 -8.206 30.299 1.00 97.12 277 ASP A O 1
ATOM 2179 N N . ALA A 1 278 ? -4.933 -9.364 30.663 1.00 96.12 278 ALA A N 1
ATOM 2180 C CA . ALA A 1 278 ? -5.104 -9.821 29.285 1.00 96.12 278 ALA A CA 1
ATOM 2181 C C . ALA A 1 278 ? -5.382 -8.660 28.314 1.00 96.12 278 ALA A C 1
ATOM 2183 O O . ALA A 1 278 ? -4.748 -8.589 27.263 1.00 96.12 278 ALA A O 1
ATOM 2184 N N . VAL A 1 279 ? -6.267 -7.720 28.672 1.00 96.00 279 VAL A N 1
ATOM 2185 C CA . VAL A 1 279 ? -6.522 -6.499 27.883 1.00 96.00 279 VAL A CA 1
ATOM 2186 C C . VAL A 1 279 ? -5.263 -5.636 27.800 1.00 96.00 279 VAL A C 1
ATOM 2188 O O . VAL A 1 279 ? -4.885 -5.225 26.709 1.00 96.00 279 VAL A O 1
ATOM 2191 N N . SER A 1 280 ? -4.560 -5.422 28.915 1.00 96.38 280 SER A N 1
ATOM 2192 C CA . SER A 1 280 ? -3.285 -4.695 28.938 1.00 96.38 280 SER A CA 1
ATOM 2193 C C . SER A 1 280 ? -2.241 -5.356 28.029 1.00 96.38 280 SER A C 1
ATOM 2195 O O . SER A 1 280 ? -1.614 -4.686 27.208 1.00 96.38 280 SER A O 1
ATOM 2197 N N . SER A 1 281 ? -2.088 -6.680 28.105 1.00 96.06 281 SER A N 1
ATOM 2198 C CA . SER A 1 281 ? -1.170 -7.440 27.249 1.00 96.06 281 SER A CA 1
ATOM 2199 C C . SER A 1 281 ? -1.549 -7.344 25.765 1.00 96.06 281 SER A C 1
ATOM 2201 O O . SER A 1 281 ? -0.679 -7.097 24.928 1.00 96.06 281 SER A O 1
ATOM 2203 N N . ALA A 1 282 ? -2.840 -7.460 25.438 1.00 94.31 282 ALA A N 1
ATOM 2204 C CA . ALA A 1 282 ? -3.348 -7.334 24.075 1.00 94.31 282 ALA A CA 1
ATOM 2205 C C . ALA A 1 282 ? -3.123 -5.927 23.498 1.00 94.31 282 ALA A C 1
ATOM 2207 O O . ALA A 1 282 ? -2.620 -5.815 22.380 1.00 94.31 282 ALA A O 1
ATOM 2208 N N . THR A 1 283 ? -3.406 -4.867 24.264 1.00 95.31 283 THR A N 1
ATOM 2209 C CA . THR A 1 283 ? -3.145 -3.474 23.867 1.00 95.31 283 THR A CA 1
ATOM 2210 C C . THR A 1 283 ? -1.655 -3.241 23.624 1.00 95.31 283 THR A C 1
ATOM 2212 O O . THR A 1 283 ? -1.283 -2.816 22.535 1.00 95.31 283 THR A O 1
ATOM 2215 N N . ASN A 1 284 ? -0.780 -3.618 24.563 1.00 94.50 284 ASN A N 1
ATOM 2216 C CA . ASN A 1 284 ? 0.673 -3.478 24.391 1.00 94.50 284 ASN A CA 1
ATOM 2217 C C . ASN A 1 284 ? 1.202 -4.276 23.178 1.00 94.50 284 ASN A C 1
ATOM 2219 O O . ASN A 1 284 ? 2.088 -3.811 22.453 1.00 94.50 284 ASN A O 1
ATOM 2223 N N . GLN A 1 285 ? 0.658 -5.470 22.909 1.00 95.56 285 GLN A N 1
ATOM 2224 C CA . GLN A 1 285 ? 1.028 -6.255 21.726 1.00 95.56 285 GLN A CA 1
ATOM 2225 C C . GLN A 1 285 ? 0.506 -5.621 20.422 1.00 95.56 285 GLN A C 1
ATOM 2227 O O . GLN A 1 285 ? 1.199 -5.650 19.406 1.00 95.56 285 GLN A O 1
ATOM 2232 N N . MET A 1 286 ? -0.692 -5.035 20.433 1.00 95.12 286 MET A N 1
ATOM 2233 C CA . MET A 1 286 ? -1.259 -4.316 19.292 1.00 95.12 286 MET A CA 1
ATOM 2234 C C . MET A 1 286 ? -0.476 -3.033 18.992 1.00 95.12 286 MET A C 1
ATOM 2236 O O . MET A 1 286 ? -0.116 -2.803 17.841 1.00 95.12 286 MET A O 1
ATOM 2240 N N . GLU A 1 287 ? -0.157 -2.227 20.005 1.00 92.69 287 GLU A N 1
ATOM 2241 C CA . GLU A 1 287 ? 0.602 -0.980 19.857 1.00 92.69 287 GLU A CA 1
ATOM 2242 C C . GLU A 1 287 ? 2.032 -1.227 19.365 1.00 92.69 287 GLU A C 1
ATOM 2244 O O . GLU A 1 287 ? 2.504 -0.520 18.472 1.00 92.69 287 GLU A O 1
ATOM 2249 N N . SER A 1 288 ? 2.710 -2.262 19.875 1.00 94.44 288 SER A N 1
ATOM 2250 C CA . SER A 1 288 ? 4.051 -2.639 19.406 1.00 94.44 288 SER A CA 1
ATOM 2251 C C . SER A 1 288 ? 4.045 -3.186 17.974 1.00 94.44 288 SER A C 1
ATOM 2253 O O . SER A 1 288 ? 4.885 -2.769 17.176 1.00 94.44 288 SER A O 1
ATOM 2255 N N . LYS A 1 289 ? 3.070 -4.032 17.600 1.00 95.75 289 LYS A N 1
ATOM 2256 C CA . LYS A 1 289 ? 2.867 -4.471 16.203 1.00 95.75 289 LYS A CA 1
ATOM 2257 C C . LYS A 1 289 ? 2.592 -3.291 15.271 1.00 95.75 289 LYS A C 1
ATOM 2259 O O . LYS A 1 289 ? 3.267 -3.147 14.258 1.00 95.75 289 LYS A O 1
ATOM 2264 N N . ASN A 1 290 ? 1.653 -2.418 15.635 1.00 94.19 290 ASN A N 1
ATOM 2265 C CA . ASN A 1 290 ? 1.297 -1.246 14.837 1.00 94.19 290 ASN A CA 1
ATOM 2266 C C . ASN A 1 290 ? 2.498 -0.294 14.677 1.00 94.19 290 ASN A C 1
ATOM 2268 O O . ASN A 1 290 ? 2.773 0.182 13.583 1.00 94.19 290 ASN A O 1
ATOM 2272 N N . SER A 1 291 ? 3.284 -0.090 15.739 1.00 94.38 291 SER A N 1
ATOM 2273 C CA . SER A 1 291 ? 4.526 0.697 15.687 1.00 94.38 291 SER A CA 1
ATOM 2274 C C . SER A 1 291 ? 5.595 0.071 14.783 1.00 94.38 291 SER A C 1
ATOM 2276 O O . SER A 1 291 ? 6.323 0.799 14.106 1.00 94.38 291 SER A O 1
ATOM 2278 N N . ALA A 1 292 ? 5.697 -1.262 14.749 1.00 95.12 292 ALA A N 1
ATOM 2279 C CA . ALA A 1 292 ? 6.614 -1.973 13.863 1.00 95.12 292 ALA A CA 1
ATOM 2280 C C . ALA A 1 292 ? 6.208 -1.823 12.387 1.00 95.12 292 ALA A C 1
ATOM 2282 O O . ALA A 1 292 ? 7.046 -1.434 11.576 1.00 95.12 292 ALA A O 1
ATOM 2283 N N . GLU A 1 293 ? 4.930 -2.032 12.051 1.00 96.75 293 GLU A N 1
ATOM 2284 C CA . GLU A 1 293 ? 4.417 -1.835 10.685 1.00 96.75 293 GLU A CA 1
ATOM 2285 C C . GLU A 1 293 ? 4.537 -0.372 10.231 1.00 96.75 293 GLU A C 1
ATOM 2287 O O . GLU A 1 293 ? 4.992 -0.100 9.124 1.00 96.75 293 GLU A O 1
ATOM 2292 N N . LEU A 1 294 ? 4.233 0.600 11.097 1.00 96.94 294 LEU A N 1
ATOM 2293 C CA . LEU A 1 294 ? 4.365 2.026 10.772 1.00 96.94 294 LEU A CA 1
ATOM 2294 C C . LEU A 1 294 ? 5.839 2.408 10.510 1.00 96.94 294 LEU A C 1
ATOM 2296 O O . LEU A 1 294 ? 6.136 3.185 9.602 1.00 96.94 294 LEU A O 1
ATOM 2300 N N . ASN A 1 295 ? 6.790 1.818 11.241 1.00 95.56 295 ASN A N 1
ATOM 2301 C CA . ASN A 1 295 ? 8.220 1.985 10.960 1.00 95.56 295 ASN A CA 1
ATOM 2302 C C . ASN A 1 295 ? 8.676 1.238 9.692 1.00 95.56 295 ASN A C 1
ATOM 2304 O O . ASN A 1 295 ? 9.530 1.756 8.970 1.00 95.56 295 ASN A O 1
ATOM 2308 N N . LYS A 1 296 ? 8.083 0.081 9.372 1.00 97.62 296 LYS A N 1
ATOM 2309 C CA . LYS A 1 296 ? 8.309 -0.644 8.112 1.00 97.62 296 LYS A CA 1
ATOM 2310 C C . LYS A 1 296 ? 7.831 0.176 6.910 1.00 97.62 296 LYS A C 1
ATOM 2312 O O . LYS A 1 296 ? 8.639 0.445 6.026 1.00 97.62 296 LYS A O 1
ATOM 2317 N N . LEU A 1 297 ? 6.602 0.697 6.935 1.00 97.19 297 LEU A N 1
ATOM 2318 C CA . LEU A 1 297 ? 6.065 1.599 5.904 1.00 97.19 297 LEU A CA 1
ATOM 2319 C C . LEU A 1 297 ? 6.916 2.869 5.738 1.00 97.19 297 LEU A C 1
ATOM 2321 O O . LEU A 1 297 ? 7.156 3.305 4.616 1.00 97.19 297 LEU A O 1
ATOM 2325 N N . ARG A 1 298 ? 7.428 3.452 6.832 1.00 96.94 298 ARG A N 1
ATOM 2326 C CA . ARG A 1 298 ? 8.383 4.579 6.764 1.00 96.94 298 ARG A CA 1
ATOM 2327 C C . ARG A 1 298 ? 9.687 4.198 6.058 1.00 96.94 298 ARG A C 1
ATOM 2329 O O . ARG A 1 298 ? 10.213 5.008 5.297 1.00 96.94 298 ARG A O 1
ATOM 2336 N N . SER A 1 299 ? 10.202 2.991 6.295 1.00 95.44 299 SER A N 1
ATOM 2337 C CA . SER A 1 299 ? 11.408 2.482 5.631 1.00 95.44 299 SER A CA 1
ATOM 2338 C C . SER A 1 299 ? 11.167 2.174 4.150 1.00 95.44 299 SER A C 1
ATOM 2340 O O . SER A 1 299 ? 12.015 2.490 3.321 1.00 95.44 299 SER A O 1
ATOM 2342 N N . GLU A 1 300 ? 10.012 1.603 3.807 1.00 96.75 300 GLU A N 1
ATOM 2343 C CA . GLU A 1 300 ? 9.599 1.323 2.425 1.00 96.75 300 GLU A CA 1
ATOM 2344 C C . GLU A 1 300 ? 9.393 2.624 1.638 1.00 96.75 300 GLU A C 1
ATOM 2346 O O . GLU A 1 300 ? 9.936 2.774 0.546 1.00 96.75 300 GLU A O 1
ATOM 2351 N N . TYR A 1 301 ? 8.724 3.618 2.229 1.00 93.69 301 TYR A N 1
ATOM 2352 C CA . TYR A 1 301 ? 8.585 4.957 1.650 1.00 93.69 301 TYR A CA 1
ATOM 2353 C C . TYR A 1 301 ? 9.943 5.645 1.440 1.00 93.69 301 TYR A C 1
ATOM 2355 O O . TYR A 1 301 ? 10.182 6.228 0.384 1.00 93.69 301 TYR A O 1
ATOM 2363 N N . ALA A 1 302 ? 10.864 5.554 2.407 1.00 96.19 302 ALA A N 1
ATOM 2364 C CA . ALA A 1 302 ? 12.219 6.088 2.259 1.00 96.19 302 ALA A CA 1
ATOM 2365 C C . ALA A 1 302 ? 13.022 5.367 1.156 1.00 96.19 302 ALA A C 1
ATOM 2367 O O . ALA A 1 302 ? 13.782 6.016 0.436 1.00 96.19 302 ALA A O 1
ATOM 2368 N N . GLY A 1 303 ? 12.825 4.053 0.994 1.00 96.75 303 GLY A N 1
ATOM 2369 C CA . GLY A 1 303 ? 13.378 3.263 -0.108 1.00 96.75 303 GLY A CA 1
ATOM 2370 C C . GLY A 1 303 ? 12.854 3.728 -1.467 1.00 96.75 303 GLY A C 1
ATOM 2371 O O . GLY A 1 303 ? 13.643 4.142 -2.312 1.00 96.75 303 GLY A O 1
ATOM 2372 N N . LEU A 1 304 ? 11.531 3.770 -1.640 1.00 96.94 304 LEU A N 1
ATOM 2373 C CA . LEU A 1 304 ? 10.876 4.217 -2.876 1.00 96.94 304 LEU A CA 1
ATOM 2374 C C . LEU A 1 304 ? 11.242 5.663 -3.248 1.00 96.94 304 LEU A C 1
ATOM 2376 O O . LEU A 1 304 ? 11.510 5.952 -4.411 1.00 96.94 304 LEU A O 1
ATOM 2380 N N . MET A 1 305 ? 11.329 6.570 -2.269 1.00 93.75 305 MET A N 1
ATOM 2381 C CA . MET A 1 305 ? 11.795 7.947 -2.492 1.00 93.75 305 MET A CA 1
ATOM 2382 C C . MET A 1 305 ? 13.255 8.007 -2.970 1.00 93.75 305 MET A C 1
ATOM 2384 O O . MET A 1 305 ? 13.593 8.877 -3.775 1.00 93.75 305 MET A O 1
ATOM 2388 N N . LYS A 1 306 ? 14.119 7.087 -2.515 1.00 97.12 306 LYS A N 1
ATOM 2389 C CA . LYS A 1 306 ? 15.497 6.968 -3.008 1.00 97.12 306 LYS A CA 1
ATOM 2390 C C . LYS A 1 306 ? 15.537 6.380 -4.418 1.00 97.12 306 LYS A C 1
ATOM 2392 O O . LYS A 1 306 ? 16.214 6.938 -5.272 1.00 97.12 306 LYS A O 1
ATOM 2397 N N . GLU A 1 307 ? 14.802 5.303 -4.679 1.00 96.00 307 GLU A N 1
ATOM 2398 C CA . GLU A 1 307 ? 14.730 4.670 -6.003 1.00 96.00 307 GLU A CA 1
ATOM 2399 C C . GLU A 1 307 ? 14.177 5.629 -7.065 1.00 96.00 307 GLU A C 1
ATOM 2401 O O . GLU A 1 307 ? 14.711 5.696 -8.172 1.00 96.00 307 GLU A O 1
ATOM 2406 N N . LEU A 1 308 ? 13.179 6.445 -6.714 1.00 94.38 308 LEU A N 1
ATOM 2407 C CA . LEU A 1 308 ? 12.655 7.509 -7.570 1.00 94.38 308 LEU A CA 1
ATOM 2408 C C . LEU A 1 308 ? 13.716 8.583 -7.873 1.00 94.38 308 LEU A C 1
ATOM 2410 O O . LEU A 1 308 ? 13.827 9.028 -9.015 1.00 94.38 308 LEU A O 1
ATOM 2414 N N . ALA A 1 309 ? 14.519 8.980 -6.881 1.00 94.44 309 ALA A N 1
ATOM 2415 C CA . ALA A 1 309 ? 15.606 9.943 -7.067 1.00 94.44 309 ALA A CA 1
ATOM 2416 C C . ALA A 1 309 ? 16.755 9.373 -7.922 1.00 94.44 309 ALA A C 1
ATOM 2418 O O . ALA A 1 309 ? 17.216 10.041 -8.850 1.00 94.44 309 ALA A O 1
ATOM 2419 N N . ASP A 1 310 ? 17.171 8.132 -7.659 1.00 96.31 310 ASP A N 1
ATOM 2420 C CA . ASP A 1 310 ? 18.201 7.421 -8.424 1.00 96.31 310 ASP A CA 1
ATOM 2421 C C . ASP A 1 310 ? 17.745 7.203 -9.887 1.00 96.31 310 ASP A C 1
ATOM 2423 O O . ASP A 1 310 ? 18.512 7.438 -10.824 1.00 96.31 310 ASP A O 1
ATOM 2427 N N . SER A 1 311 ? 16.474 6.838 -10.104 1.00 95.81 311 SER A N 1
ATOM 2428 C CA . SER A 1 311 ? 15.866 6.682 -11.435 1.00 95.81 311 SER A CA 1
ATOM 2429 C C . SER A 1 311 ? 15.758 8.009 -12.196 1.00 95.81 311 SER A C 1
ATOM 2431 O O . SER A 1 311 ? 16.114 8.077 -13.372 1.00 95.81 311 SER A O 1
ATOM 2433 N N . ASN A 1 312 ? 15.362 9.099 -11.529 1.00 95.56 312 ASN A N 1
ATOM 2434 C CA . ASN A 1 312 ? 15.324 10.435 -12.130 1.00 95.56 312 ASN A CA 1
ATOM 2435 C C . ASN A 1 312 ? 16.732 10.940 -12.512 1.00 95.56 312 ASN A C 1
ATOM 2437 O O . ASN A 1 312 ? 16.911 11.523 -13.579 1.00 95.56 312 ASN A O 1
ATOM 2441 N N . SER A 1 313 ? 17.747 10.661 -11.687 1.00 96.12 313 SER A N 1
ATOM 2442 C CA . SER A 1 313 ? 19.156 10.943 -12.004 1.00 96.12 313 SER A CA 1
ATOM 2443 C C . SER A 1 313 ? 19.621 10.177 -13.253 1.00 96.12 313 SER A C 1
ATOM 2445 O O . SER A 1 313 ? 20.199 10.761 -14.174 1.00 96.12 313 SER A O 1
ATOM 2447 N N . LYS A 1 314 ? 19.287 8.882 -13.347 1.00 96.50 314 LYS A N 1
ATOM 2448 C CA . LYS A 1 314 ? 19.585 8.046 -14.521 1.00 96.50 314 LYS A CA 1
ATOM 2449 C C . LYS A 1 314 ? 18.860 8.528 -15.784 1.00 96.50 314 LYS A C 1
ATOM 2451 O O . LYS A 1 314 ? 19.480 8.592 -16.842 1.00 96.50 314 LYS A O 1
ATOM 2456 N N . LEU A 1 315 ? 17.595 8.938 -15.674 1.00 93.12 315 LEU A N 1
ATOM 2457 C CA . LEU A 1 315 ? 16.830 9.516 -16.783 1.00 93.12 315 LEU A CA 1
ATOM 2458 C C . LEU A 1 315 ? 17.466 10.818 -17.297 1.00 93.12 315 LEU A C 1
ATOM 2460 O O . LEU A 1 315 ? 17.579 11.009 -18.505 1.00 93.12 315 LEU A O 1
ATOM 2464 N N . GLN A 1 316 ? 17.940 11.693 -16.403 1.00 93.00 316 GLN A N 1
ATOM 2465 C CA . GLN A 1 316 ? 18.680 12.900 -16.792 1.00 93.00 316 GLN A CA 1
ATOM 2466 C C . GLN A 1 316 ? 20.003 12.558 -17.495 1.00 93.00 316 GLN A C 1
ATOM 2468 O O . GLN A 1 316 ? 20.332 13.172 -18.511 1.00 93.00 316 GLN A O 1
ATOM 2473 N N . GLN A 1 317 ? 20.743 11.554 -17.010 1.00 93.06 317 GLN A N 1
ATOM 2474 C CA . GLN A 1 317 ? 21.965 11.074 -17.665 1.00 93.06 317 GLN A CA 1
ATOM 2475 C C . GLN A 1 317 ? 21.687 10.550 -19.086 1.00 93.06 317 GLN A C 1
ATOM 2477 O O . GLN A 1 317 ? 22.402 10.914 -20.022 1.00 93.06 317 GLN A O 1
ATOM 2482 N N . GLU A 1 318 ? 20.632 9.754 -19.266 1.00 91.56 318 GLU A N 1
ATOM 2483 C CA . GLU A 1 318 ? 20.202 9.252 -20.576 1.00 91.56 318 GLU A CA 1
ATOM 2484 C C . GLU A 1 318 ? 19.724 10.385 -21.496 1.00 91.56 318 GLU A C 1
ATOM 2486 O O . GLU A 1 318 ? 20.062 10.397 -22.680 1.00 91.56 318 GLU A O 1
ATOM 2491 N N . GLU A 1 319 ? 19.028 11.400 -20.976 1.00 92.25 319 GLU A N 1
ATOM 2492 C CA . GLU A 1 319 ? 18.631 12.570 -21.767 1.00 92.25 319 GLU A CA 1
ATOM 2493 C C . GLU A 1 319 ? 19.848 13.402 -22.221 1.00 92.25 319 GLU A C 1
ATOM 2495 O O . GLU A 1 319 ? 19.884 13.889 -23.356 1.00 92.25 319 GLU A O 1
ATOM 2500 N N . HIS A 1 320 ? 20.879 13.532 -21.378 1.00 93.81 320 HIS A N 1
ATOM 2501 C CA . HIS A 1 320 ? 22.155 14.153 -21.745 1.00 93.81 320 HIS A CA 1
ATOM 2502 C C . HIS A 1 320 ? 22.912 13.343 -22.810 1.00 93.81 320 HIS A C 1
ATOM 2504 O O . HIS A 1 320 ? 23.424 13.931 -23.767 1.00 93.81 320 HIS A O 1
ATOM 2510 N N . GLN A 1 321 ? 22.940 12.011 -22.704 1.00 94.50 321 GLN A N 1
ATOM 2511 C CA . GLN A 1 321 ? 23.502 11.136 -23.740 1.00 94.50 321 GLN A CA 1
ATOM 2512 C C . GLN A 1 321 ? 22.726 11.264 -25.059 1.00 94.50 321 GLN A C 1
ATOM 2514 O O . GLN A 1 321 ? 23.339 11.472 -26.108 1.00 94.50 321 GLN A O 1
ATOM 2519 N N . ARG A 1 322 ? 21.386 11.255 -25.012 1.00 94.56 322 ARG A N 1
ATOM 2520 C CA . ARG A 1 322 ? 20.513 11.454 -26.180 1.00 94.56 322 ARG A CA 1
ATOM 2521 C C . ARG A 1 322 ? 20.790 12.792 -26.871 1.00 94.56 322 ARG A C 1
ATOM 2523 O O . ARG A 1 322 ? 20.910 12.826 -28.091 1.00 94.56 322 ARG A O 1
ATOM 2530 N N . LYS A 1 323 ? 20.943 13.880 -26.106 1.00 96.12 323 LYS A N 1
ATOM 2531 C CA . LYS A 1 323 ? 21.309 15.214 -26.624 1.00 96.12 323 LYS A CA 1
ATOM 2532 C C . LYS A 1 323 ? 22.694 15.220 -27.284 1.00 96.12 323 LYS A C 1
ATOM 2534 O O . LYS A 1 323 ? 22.843 15.819 -28.344 1.00 96.12 323 LYS A O 1
ATOM 2539 N N . SER A 1 324 ? 23.680 14.533 -26.703 1.00 94.06 324 SER A N 1
ATOM 2540 C CA . SER A 1 324 ? 25.026 14.402 -27.285 1.00 94.06 324 SER A CA 1
ATOM 2541 C C . SER A 1 324 ? 25.001 13.665 -28.633 1.00 94.06 324 SER A C 1
ATOM 2543 O O . SER A 1 324 ? 25.529 14.161 -29.630 1.00 94.06 324 SER A O 1
ATOM 2545 N N . LEU A 1 325 ? 24.300 12.527 -28.694 1.00 93.94 325 LEU A N 1
ATOM 2546 C CA . LEU A 1 325 ? 24.113 11.754 -29.926 1.00 93.94 325 LEU A CA 1
ATOM 2547 C C . LEU A 1 325 ? 23.317 12.532 -30.987 1.00 93.94 325 LEU A C 1
ATOM 2549 O O . LEU A 1 325 ? 23.660 12.479 -32.164 1.00 93.94 325 LEU A O 1
ATOM 2553 N N . GLU A 1 326 ? 22.303 13.306 -30.589 1.00 94.00 326 GLU A N 1
ATOM 2554 C CA . GLU A 1 326 ? 21.532 14.158 -31.505 1.00 94.00 326 GLU A CA 1
ATOM 2555 C C . GLU A 1 326 ? 22.397 15.272 -32.129 1.00 94.00 326 GLU A C 1
ATOM 2557 O O . GLU A 1 326 ? 22.241 15.580 -33.312 1.00 94.00 326 GLU A O 1
ATOM 2562 N N . VAL A 1 327 ? 23.338 15.849 -31.370 1.00 95.19 327 VAL A N 1
ATOM 2563 C CA . VAL A 1 327 ? 24.315 16.826 -31.887 1.00 95.19 327 VAL A CA 1
ATOM 2564 C C . VAL A 1 327 ? 25.308 16.163 -32.845 1.00 95.19 327 VAL A C 1
ATOM 2566 O O . VAL A 1 327 ? 25.531 16.695 -33.931 1.00 95.19 327 VAL A O 1
ATOM 2569 N N . ASN A 1 328 ? 25.851 14.991 -32.496 1.00 94.00 328 ASN A N 1
ATOM 2570 C CA . ASN A 1 328 ? 26.751 14.234 -33.375 1.00 94.00 328 ASN A CA 1
ATOM 2571 C C . ASN A 1 328 ? 26.058 13.854 -34.699 1.00 94.00 328 ASN A C 1
ATOM 2573 O O . ASN A 1 328 ? 26.588 14.118 -35.776 1.00 94.00 328 ASN A O 1
ATOM 2577 N N . TYR A 1 329 ? 24.826 13.341 -34.632 1.00 93.50 329 TYR A N 1
ATOM 2578 C CA . TYR A 1 329 ? 24.027 13.014 -35.813 1.00 93.50 329 TYR A CA 1
ATOM 2579 C C . TYR A 1 329 ? 23.773 14.244 -36.697 1.00 93.50 329 TYR A C 1
ATOM 2581 O O . TYR A 1 329 ? 23.980 14.182 -37.907 1.00 93.50 329 TYR A O 1
ATOM 2589 N N . LYS A 1 330 ? 23.395 15.387 -36.105 1.00 94.94 330 LYS A N 1
ATOM 2590 C CA . LYS A 1 330 ? 23.223 16.655 -36.838 1.00 94.94 330 LYS A CA 1
ATOM 2591 C C . LYS A 1 330 ? 24.515 17.106 -37.524 1.00 94.94 330 LYS A C 1
ATOM 2593 O O . LYS A 1 330 ? 24.463 17.512 -38.680 1.00 94.94 330 LYS A O 1
ATOM 2598 N N . GLN A 1 331 ? 25.664 16.982 -36.858 1.00 94.69 331 GLN A N 1
ATOM 2599 C CA . GLN A 1 331 ? 26.968 17.294 -37.447 1.00 94.69 331 GLN A CA 1
ATOM 2600 C C . GLN A 1 331 ? 27.293 16.378 -38.641 1.00 94.69 331 GLN A C 1
ATOM 2602 O O . GLN A 1 331 ? 27.688 16.879 -39.694 1.00 94.69 331 GLN A O 1
ATOM 2607 N N . ASN A 1 332 ? 27.064 15.067 -38.517 1.00 92.25 332 ASN A N 1
ATOM 2608 C CA . ASN A 1 332 ? 27.294 14.106 -39.601 1.00 92.25 332 ASN A CA 1
ATOM 2609 C C . ASN A 1 332 ? 26.367 14.368 -40.801 1.00 92.25 332 ASN A C 1
ATOM 2611 O O . ASN A 1 332 ? 26.823 14.339 -41.943 1.00 92.25 332 ASN A O 1
ATOM 2615 N N . VAL A 1 333 ? 25.089 14.691 -40.558 1.00 93.69 333 VAL A N 1
ATOM 2616 C CA . VAL A 1 333 ? 24.143 15.092 -41.615 1.00 93.69 333 VAL A CA 1
ATOM 2617 C C . VAL A 1 333 ? 24.636 16.349 -42.332 1.00 93.69 333 VAL A C 1
ATOM 2619 O O . VAL A 1 333 ? 24.765 16.320 -43.552 1.00 93.69 333 VAL A O 1
ATOM 2622 N N . SER A 1 334 ? 25.012 17.412 -41.613 1.00 93.38 334 SER A N 1
ATOM 2623 C CA . SER A 1 334 ? 25.549 18.631 -42.240 1.00 93.38 334 SER A CA 1
ATOM 2624 C C . SER A 1 334 ? 26.852 18.393 -43.017 1.00 93.38 334 SER A C 1
ATOM 2626 O O . SER A 1 334 ? 27.096 19.047 -44.032 1.00 93.38 334 SER A O 1
ATOM 2628 N N . GLN A 1 335 ? 27.687 17.439 -42.591 1.00 92.94 335 GLN A N 1
ATOM 2629 C CA . GLN A 1 335 ? 28.901 17.054 -43.316 1.00 92.94 335 GLN A CA 1
ATOM 2630 C C . GLN A 1 335 ? 28.584 16.287 -44.612 1.00 92.94 335 GLN A C 1
ATOM 2632 O O . GLN A 1 335 ? 29.202 16.556 -45.644 1.00 92.94 335 GLN A O 1
ATOM 2637 N N . LEU A 1 336 ? 27.594 15.388 -44.594 1.00 94.50 336 LEU A N 1
ATOM 2638 C CA . LEU A 1 336 ? 27.097 14.691 -45.787 1.00 94.50 336 LEU A CA 1
ATOM 2639 C C . LEU A 1 336 ? 26.384 15.647 -46.757 1.00 94.50 336 LEU A C 1
ATOM 2641 O O . LEU A 1 336 ? 26.588 15.555 -47.967 1.00 94.50 336 LEU A O 1
ATOM 2645 N N . GLU A 1 337 ? 25.611 16.611 -46.251 1.00 92.88 337 GLU A N 1
ATOM 2646 C CA . GLU A 1 337 ? 25.015 17.682 -47.059 1.00 92.88 337 GLU A CA 1
ATOM 2647 C C . GLU A 1 337 ? 26.094 18.522 -47.755 1.00 92.88 337 GLU A C 1
ATOM 2649 O O . GLU A 1 337 ? 25.992 18.775 -48.956 1.00 92.88 337 GLU A O 1
ATOM 2654 N N . ALA A 1 338 ? 27.166 18.898 -47.048 1.00 94.19 338 ALA A N 1
ATOM 2655 C CA . ALA A 1 338 ? 28.290 19.627 -47.636 1.00 94.19 338 ALA A CA 1
ATOM 2656 C C . ALA A 1 338 ? 29.010 18.817 -48.733 1.00 94.19 338 ALA A C 1
ATOM 2658 O O . ALA A 1 338 ? 29.307 19.359 -49.800 1.00 94.19 338 ALA A O 1
ATOM 2659 N N . GLN A 1 339 ? 29.235 17.514 -48.519 1.00 92.12 339 GLN A N 1
ATOM 2660 C CA . GLN A 1 339 ? 29.791 16.619 -49.543 1.00 92.12 339 GLN A CA 1
ATOM 2661 C C . GLN A 1 339 ? 28.872 16.503 -50.768 1.00 92.12 339 GLN A C 1
ATOM 2663 O O . GLN A 1 339 ? 29.350 16.574 -51.901 1.00 92.12 339 GLN A O 1
ATOM 2668 N N . LEU A 1 340 ? 27.557 16.381 -50.561 1.00 92.88 340 LEU A N 1
ATOM 2669 C CA . LEU A 1 340 ? 26.568 16.318 -51.639 1.00 92.88 340 LEU A CA 1
ATOM 2670 C C . LEU A 1 340 ? 26.533 17.615 -52.463 1.00 92.88 340 LEU A C 1
ATOM 2672 O O . LEU A 1 340 ? 26.395 17.554 -53.685 1.00 92.88 340 LEU A O 1
ATOM 2676 N N . GLN A 1 341 ? 26.670 18.781 -51.826 1.00 92.69 341 GLN A N 1
ATOM 2677 C CA . GLN A 1 341 ? 26.726 20.065 -52.532 1.00 92.69 341 GLN A CA 1
ATOM 2678 C C . GLN A 1 341 ? 28.025 20.233 -53.332 1.00 92.69 341 GLN A C 1
ATOM 2680 O O . GLN A 1 341 ? 27.972 20.679 -54.477 1.00 92.69 341 GLN A O 1
ATOM 2685 N N . ASP A 1 342 ? 29.182 19.825 -52.800 1.00 94.06 342 ASP A N 1
ATOM 2686 C CA . ASP A 1 342 ? 30.430 19.881 -53.575 1.00 94.06 342 ASP A CA 1
ATOM 2687 C C . ASP A 1 342 ? 30.436 18.869 -54.736 1.00 94.06 342 ASP A C 1
ATOM 2689 O O . ASP A 1 342 ? 30.904 19.184 -55.829 1.00 94.06 342 ASP A O 1
ATOM 2693 N N . ALA A 1 343 ? 29.839 17.687 -54.553 1.00 93.06 343 ALA A N 1
ATOM 2694 C CA . ALA A 1 343 ? 29.627 16.725 -55.635 1.00 93.06 343 ALA A CA 1
ATOM 2695 C C . ALA A 1 343 ? 28.717 17.286 -56.745 1.00 93.06 343 ALA A C 1
ATOM 2697 O O . ALA A 1 343 ? 29.039 17.139 -57.926 1.00 93.06 343 ALA A O 1
ATOM 2698 N N . LYS A 1 344 ? 27.628 17.988 -56.388 1.00 94.31 344 LYS A N 1
ATOM 2699 C CA . LYS A 1 344 ? 26.771 18.707 -57.350 1.00 94.31 344 LYS A CA 1
ATOM 2700 C C . LYS A 1 344 ? 27.540 19.793 -58.098 1.00 94.31 344 LYS A C 1
ATOM 2702 O O . LYS A 1 344 ? 27.521 19.789 -59.323 1.00 94.31 344 LYS A O 1
ATOM 2707 N N . ARG A 1 345 ? 28.287 20.650 -57.392 1.00 95.06 345 ARG A N 1
ATOM 2708 C CA . ARG A 1 345 ? 29.124 21.701 -58.000 1.00 95.06 345 ARG A CA 1
ATOM 2709 C C . ARG A 1 345 ? 30.111 21.120 -59.019 1.00 95.06 345 ARG A C 1
ATOM 2711 O O . ARG A 1 345 ? 30.186 21.606 -60.142 1.00 95.06 345 ARG A O 1
ATOM 2718 N N . ARG A 1 346 ? 30.821 20.041 -58.666 1.00 95.44 346 ARG A N 1
ATOM 2719 C CA . ARG A 1 346 ? 31.740 19.338 -59.585 1.00 95.44 346 ARG A CA 1
ATOM 2720 C C . ARG A 1 346 ? 31.020 18.750 -60.803 1.00 95.44 346 ARG A C 1
ATOM 2722 O O . ARG A 1 346 ? 31.584 18.737 -61.894 1.00 95.44 346 ARG A O 1
ATOM 2729 N N . TRP A 1 347 ? 29.794 18.254 -60.632 1.00 94.06 347 TRP A N 1
ATOM 2730 C CA . TRP A 1 347 ? 28.983 17.728 -61.731 1.00 94.06 347 TRP A CA 1
ATOM 2731 C C . TRP A 1 347 ? 28.478 18.840 -62.662 1.00 94.06 347 TRP A C 1
ATOM 2733 O O . TRP A 1 347 ? 28.552 18.685 -63.878 1.00 94.06 347 TRP A O 1
ATOM 2743 N N . GLU A 1 348 ? 28.063 19.988 -62.122 1.00 94.75 348 GLU A N 1
ATOM 2744 C CA . GLU A 1 348 ? 27.721 21.188 -62.899 1.00 94.75 348 GLU A CA 1
ATOM 2745 C C . GLU A 1 348 ? 28.942 21.735 -63.659 1.00 94.75 348 GLU A C 1
ATOM 2747 O O . GLU A 1 348 ? 28.844 22.070 -64.840 1.00 94.75 348 GLU A O 1
ATOM 2752 N N . GLU A 1 349 ? 30.121 21.763 -63.032 1.00 95.00 349 GLU A N 1
ATOM 2753 C CA . GLU A 1 349 ? 31.393 22.125 -63.675 1.00 95.00 349 GLU A CA 1
ATOM 2754 C C . GLU A 1 349 ? 31.751 21.163 -64.820 1.00 95.00 349 GLU A C 1
ATOM 2756 O O . GLU A 1 349 ? 32.096 21.613 -65.916 1.00 95.00 349 GLU A O 1
ATOM 2761 N N . LEU A 1 350 ? 31.585 19.850 -64.621 1.00 95.56 350 LEU A N 1
ATOM 2762 C CA . LEU A 1 350 ? 31.778 18.841 -65.666 1.00 95.56 350 LEU A CA 1
ATOM 2763 C C . LEU A 1 350 ? 30.743 18.969 -66.797 1.00 95.56 350 LEU A C 1
ATOM 2765 O O . LEU A 1 350 ? 31.106 18.878 -67.971 1.00 95.56 350 LEU A O 1
ATOM 2769 N N . GLN A 1 351 ? 29.471 19.229 -66.478 1.00 94.25 351 GLN A N 1
ATOM 2770 C CA . GLN A 1 351 ? 28.431 19.492 -67.473 1.00 94.25 351 GLN A CA 1
ATOM 2771 C C . GLN A 1 351 ? 28.787 20.727 -68.311 1.00 94.25 351 GLN A C 1
ATOM 2773 O O . GLN A 1 351 ? 28.705 20.670 -69.540 1.00 94.25 351 GLN A O 1
ATOM 2778 N N . ASN A 1 352 ? 29.203 21.823 -67.676 1.00 94.50 352 ASN A N 1
ATOM 2779 C CA . ASN A 1 352 ? 29.608 23.053 -68.356 1.00 94.50 352 ASN A CA 1
ATOM 2780 C C . ASN A 1 352 ? 30.842 22.830 -69.247 1.00 94.50 352 ASN A C 1
ATOM 2782 O O . ASN A 1 352 ? 30.866 23.298 -70.387 1.00 94.50 352 ASN A O 1
ATOM 2786 N N . PHE A 1 353 ? 31.821 22.044 -68.789 1.00 95.56 353 PHE A N 1
ATOM 2787 C CA . PHE A 1 353 ? 32.963 21.629 -69.606 1.00 95.56 353 PHE A CA 1
ATOM 2788 C C . PHE A 1 353 ? 32.527 20.827 -70.844 1.00 95.56 353 PHE A C 1
ATOM 2790 O O . PHE A 1 353 ? 32.929 21.158 -71.958 1.00 95.56 353 PHE A O 1
ATOM 2797 N N . ILE A 1 354 ? 31.638 19.838 -70.687 1.00 92.88 354 ILE A N 1
ATOM 2798 C CA . ILE A 1 354 ? 31.085 19.052 -71.807 1.00 92.88 354 ILE A CA 1
ATOM 2799 C C . ILE A 1 354 ? 30.327 19.949 -72.802 1.00 92.88 354 ILE A C 1
ATOM 2801 O O . ILE A 1 354 ? 30.471 19.775 -74.013 1.00 92.88 354 ILE A O 1
ATOM 2805 N N . HIS A 1 355 ? 29.566 20.941 -72.328 1.00 92.81 355 HIS A N 1
ATOM 2806 C CA . HIS A 1 355 ? 28.906 21.917 -73.203 1.00 92.81 355 HIS A CA 1
ATOM 2807 C C . HIS A 1 355 ? 29.920 22.787 -73.964 1.00 92.81 355 HIS A C 1
ATOM 2809 O O . HIS A 1 355 ? 29.734 23.020 -75.159 1.00 92.81 355 HIS A O 1
ATOM 2815 N N . SER A 1 356 ? 31.018 23.206 -73.323 1.00 95.44 356 SER A N 1
ATOM 2816 C CA . SER A 1 356 ? 32.100 23.950 -73.983 1.00 95.44 356 SER A CA 1
ATOM 2817 C C . SER A 1 356 ? 32.799 23.112 -75.059 1.00 95.44 356 SER A C 1
ATOM 2819 O O . SER A 1 356 ? 32.933 23.566 -76.194 1.00 95.44 356 SER A O 1
ATOM 2821 N N . VAL A 1 357 ? 33.166 21.864 -74.750 1.00 93.81 357 VAL A N 1
ATOM 2822 C CA . VAL A 1 357 ? 33.806 20.936 -75.703 1.00 93.81 357 VAL A CA 1
ATOM 2823 C C . VAL A 1 357 ? 32.882 20.621 -76.884 1.00 93.81 357 VAL A C 1
ATOM 2825 O O . VAL A 1 357 ? 33.334 20.596 -78.028 1.00 93.81 357 VAL A O 1
ATOM 2828 N N . ASN A 1 358 ? 31.576 20.454 -76.655 1.00 90.75 358 ASN A N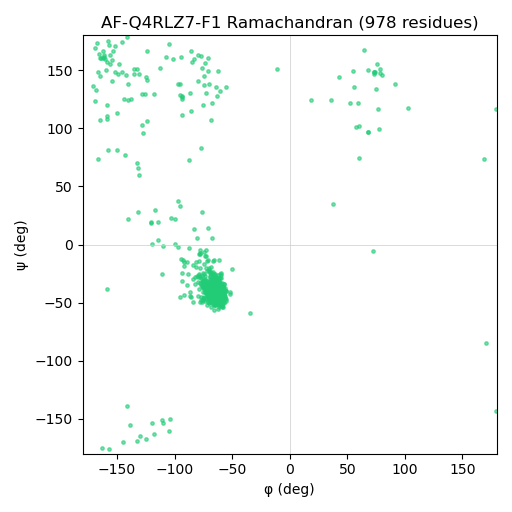 1
ATOM 2829 C CA . ASN A 1 358 ? 30.603 20.302 -77.741 1.00 90.75 358 ASN A CA 1
ATOM 2830 C C . ASN A 1 358 ? 30.482 21.579 -78.595 1.00 90.75 358 ASN A C 1
ATOM 2832 O O . ASN A 1 358 ? 30.439 21.489 -79.821 1.00 90.75 358 ASN A O 1
ATOM 2836 N N . ALA A 1 359 ? 30.494 22.769 -77.988 1.00 93.88 359 ALA A N 1
ATOM 2837 C CA . ALA A 1 359 ? 30.477 24.033 -78.726 1.00 93.88 359 ALA A CA 1
ATOM 2838 C C . ALA A 1 359 ? 31.767 24.269 -79.540 1.00 93.88 359 ALA A C 1
ATOM 2840 O O . ALA A 1 359 ? 31.715 24.853 -80.622 1.00 93.88 359 ALA A O 1
ATOM 2841 N N . GLU A 1 360 ? 32.925 23.811 -79.061 1.00 92.88 360 GLU A N 1
ATOM 2842 C CA . GLU A 1 360 ? 34.179 23.809 -79.827 1.00 92.88 360 GLU A CA 1
ATOM 2843 C C . GLU A 1 360 ? 34.160 22.783 -80.961 1.00 92.88 360 GLU A C 1
ATOM 2845 O O . GLU A 1 360 ? 34.550 23.107 -82.084 1.00 92.88 360 GLU A O 1
ATOM 2850 N N . ARG A 1 361 ? 33.625 21.582 -80.714 1.00 91.94 361 ARG A N 1
ATOM 2851 C CA . ARG A 1 361 ? 33.415 20.558 -81.742 1.00 91.94 361 ARG A CA 1
ATOM 2852 C C . ARG A 1 361 ? 32.532 21.070 -82.882 1.00 91.94 361 ARG A C 1
ATOM 2854 O O . ARG A 1 361 ? 32.896 20.872 -84.037 1.00 91.94 361 ARG A O 1
ATOM 2861 N N . GLU A 1 362 ? 31.423 21.749 -82.591 1.00 91.75 362 GLU A N 1
ATOM 2862 C CA . GLU A 1 362 ? 30.559 22.315 -83.637 1.00 91.75 362 GLU A CA 1
ATOM 2863 C C . GLU A 1 362 ? 31.242 23.457 -84.409 1.00 91.75 362 GLU A C 1
ATOM 2865 O O . GLU A 1 362 ? 31.149 23.504 -85.636 1.00 91.75 362 GLU A O 1
ATOM 2870 N N . LYS A 1 363 ? 32.032 24.319 -83.749 1.00 94.00 363 LYS A N 1
ATOM 2871 C CA . LYS A 1 363 ? 32.869 25.323 -84.445 1.00 94.00 363 LYS A CA 1
ATOM 2872 C C . LYS A 1 363 ? 33.892 24.668 -85.383 1.00 94.00 363 LYS A C 1
ATOM 2874 O O . LYS A 1 363 ? 34.069 25.122 -86.513 1.00 94.00 363 LYS A O 1
ATOM 2879 N N . LEU A 1 364 ? 34.550 23.594 -84.940 1.00 91.62 364 LEU A N 1
ATOM 2880 C CA . LEU A 1 364 ? 35.487 22.815 -85.760 1.00 91.62 364 LEU A CA 1
ATOM 2881 C C . LEU A 1 364 ? 34.777 22.103 -86.921 1.00 91.62 364 LEU A C 1
ATOM 2883 O O . LEU A 1 364 ? 35.318 22.043 -88.023 1.00 91.62 364 LEU A O 1
ATOM 2887 N N . GLN A 1 365 ? 33.556 21.611 -86.707 1.00 90.25 365 GLN A N 1
ATOM 2888 C CA . GLN A 1 365 ? 32.732 20.974 -87.735 1.00 90.25 365 GLN A CA 1
ATOM 2889 C C . GLN A 1 365 ? 32.277 21.977 -88.807 1.00 90.25 365 GLN A C 1
ATOM 2891 O O . GLN A 1 365 ? 32.400 21.681 -89.995 1.00 90.25 365 GLN A O 1
ATOM 2896 N N . ALA A 1 366 ? 31.856 23.181 -88.409 1.00 91.06 366 ALA A N 1
ATOM 2897 C CA . ALA A 1 366 ? 31.549 24.279 -89.327 1.00 91.06 366 ALA A CA 1
ATOM 2898 C C . ALA A 1 366 ? 32.792 24.730 -90.119 1.00 91.06 366 ALA A C 1
ATOM 2900 O O . ALA A 1 366 ? 32.740 24.830 -91.342 1.00 91.06 366 ALA A O 1
ATOM 2901 N N . SER A 1 367 ? 33.939 24.904 -89.451 1.00 91.50 367 SER A N 1
ATOM 2902 C CA . SER A 1 367 ? 35.222 25.219 -90.104 1.00 91.50 367 SER A CA 1
ATOM 2903 C C . SER A 1 367 ? 35.639 24.144 -91.122 1.00 91.50 367 SER A C 1
ATOM 2905 O O . SER A 1 367 ? 36.068 24.455 -92.232 1.00 91.50 367 SER A O 1
ATOM 2907 N N . LYS A 1 368 ? 35.429 22.860 -90.801 1.00 90.38 368 LYS A N 1
ATOM 2908 C CA . LYS A 1 368 ? 35.665 21.739 -91.724 1.00 90.38 368 LYS A CA 1
ATOM 2909 C C . LYS A 1 368 ? 34.729 21.767 -92.941 1.00 90.38 368 LYS A C 1
ATOM 2911 O O . LYS A 1 368 ? 35.177 21.442 -94.038 1.00 90.38 368 LYS A O 1
ATOM 2916 N N . GLN A 1 369 ? 33.456 22.129 -92.767 1.00 90.44 369 GLN A N 1
ATOM 2917 C CA . GLN A 1 369 ? 32.510 22.283 -93.881 1.00 90.44 369 GLN A CA 1
ATOM 2918 C C . GLN A 1 369 ? 32.895 23.458 -94.791 1.00 90.44 369 GLN A C 1
ATOM 2920 O O . GLN A 1 369 ? 32.903 23.301 -96.010 1.00 90.44 369 GLN A O 1
ATOM 2925 N N . GLU A 1 370 ? 33.296 24.589 -94.210 1.00 93.06 370 GLU A N 1
ATOM 2926 C CA . GLU A 1 370 ? 33.778 25.761 -94.949 1.00 93.06 370 GLU A CA 1
ATOM 2927 C C . GLU A 1 370 ? 35.044 25.436 -95.761 1.00 93.06 370 GLU A C 1
ATOM 2929 O O . GLU A 1 370 ? 35.079 25.655 -96.970 1.00 93.06 370 GLU A O 1
ATOM 2934 N N . LEU A 1 371 ? 36.048 24.794 -95.151 1.00 92.00 371 LEU A N 1
ATOM 2935 C CA . LEU A 1 371 ? 37.250 24.335 -95.862 1.00 92.00 371 LEU A CA 1
ATOM 2936 C C . LEU A 1 371 ? 36.935 23.328 -96.983 1.00 92.00 371 LEU A C 1
ATOM 2938 O O . LEU A 1 371 ? 37.602 23.334 -98.017 1.00 92.00 371 LEU A O 1
ATOM 2942 N N . HIS A 1 372 ? 35.914 22.482 -96.820 1.00 90.81 372 HIS A N 1
ATOM 2943 C CA . HIS A 1 372 ? 35.470 21.571 -97.878 1.00 90.81 372 HIS A CA 1
ATOM 2944 C C . HIS A 1 372 ? 34.787 22.317 -99.040 1.00 90.81 372 HIS A C 1
ATOM 2946 O O . HIS A 1 372 ? 35.055 22.007 -100.200 1.00 90.81 372 HIS A O 1
ATOM 2952 N N . SER A 1 373 ? 33.981 23.341 -98.743 1.00 92.56 373 SER A N 1
ATOM 2953 C CA . SER A 1 373 ? 33.382 24.247 -99.736 1.00 92.56 373 SER A CA 1
ATOM 2954 C C . SER A 1 373 ? 34.451 25.012 -100.532 1.00 92.56 373 SER A C 1
ATOM 2956 O O . SER A 1 373 ? 34.414 25.064 -101.766 1.00 92.56 373 SER A O 1
ATOM 2958 N N . GLN A 1 374 ? 35.472 25.530 -99.843 1.00 93.56 374 GLN A N 1
ATOM 2959 C CA . GLN A 1 374 ? 36.622 26.191 -100.466 1.00 93.56 374 GLN A CA 1
ATOM 2960 C C . GLN A 1 374 ? 37.435 25.225 -101.341 1.00 93.56 374 GLN A C 1
ATOM 2962 O O . GLN A 1 374 ? 37.828 25.593 -102.448 1.00 93.56 374 GLN A O 1
ATOM 2967 N N . LEU A 1 375 ? 37.634 23.976 -100.904 1.00 89.88 375 LEU A N 1
ATOM 2968 C CA . LEU A 1 375 ? 38.326 22.950 -101.691 1.00 89.88 375 LEU A CA 1
ATOM 2969 C C . LEU A 1 375 ? 37.550 22.581 -102.963 1.00 89.88 375 LEU A C 1
ATOM 2971 O O . LEU A 1 375 ? 38.149 22.553 -104.034 1.00 89.88 375 LEU A O 1
ATOM 2975 N N . LEU A 1 376 ? 36.230 22.381 -102.881 1.00 91.81 376 LEU A N 1
ATOM 2976 C CA . LEU A 1 376 ? 35.368 22.155 -104.053 1.00 91.81 376 LEU A CA 1
ATOM 2977 C C . LEU A 1 376 ? 35.402 23.345 -105.026 1.00 91.81 376 LEU A C 1
ATOM 2979 O O . LEU A 1 376 ? 35.440 23.165 -106.244 1.00 91.81 376 LEU A O 1
ATOM 2983 N N . THR A 1 377 ? 35.446 24.571 -104.497 1.00 90.75 377 THR A N 1
ATOM 2984 C CA . THR A 1 377 ? 35.584 25.791 -105.304 1.00 90.75 377 THR A CA 1
ATOM 2985 C C . THR A 1 377 ? 36.929 25.806 -106.038 1.00 90.75 377 THR A C 1
ATOM 2987 O O . THR A 1 377 ? 36.955 25.951 -107.263 1.00 90.75 377 THR A O 1
ATOM 2990 N N . ALA A 1 378 ? 38.035 25.555 -105.331 1.00 88.31 378 ALA A N 1
ATOM 2991 C CA . ALA A 1 378 ? 39.379 25.476 -105.906 1.00 88.31 378 ALA A CA 1
ATOM 2992 C C . ALA A 1 378 ? 39.537 24.317 -106.912 1.00 88.31 378 ALA A C 1
ATOM 2994 O O . ALA A 1 378 ? 40.218 24.470 -107.925 1.00 88.31 378 ALA A O 1
ATOM 2995 N N . GLU A 1 379 ? 38.873 23.181 -106.692 1.00 89.38 379 GLU A N 1
ATOM 2996 C CA . GLU A 1 379 ? 38.819 22.063 -107.638 1.00 89.38 379 GLU A CA 1
ATOM 2997 C C . GLU A 1 379 ? 38.040 22.430 -108.913 1.00 89.38 379 GLU A C 1
ATOM 2999 O O . GLU A 1 379 ? 38.442 22.053 -110.019 1.00 89.38 379 GLU A O 1
ATOM 3004 N N . SER A 1 380 ? 36.970 23.223 -108.795 1.00 89.19 380 SER A N 1
ATOM 3005 C CA . SER A 1 380 ? 36.238 23.753 -109.952 1.00 89.19 380 SER A CA 1
ATOM 3006 C C . SER A 1 380 ? 37.075 24.765 -110.752 1.00 89.19 380 SER A C 1
ATOM 3008 O O . SER A 1 380 ? 37.126 24.687 -111.983 1.00 89.19 380 SER A O 1
ATOM 3010 N N . GLU A 1 381 ? 37.820 25.647 -110.073 1.00 90.81 381 GLU A N 1
ATOM 3011 C CA . GLU A 1 381 ? 38.779 26.560 -110.703 1.00 90.81 381 GLU A CA 1
ATOM 3012 C C . GLU A 1 381 ? 39.916 25.810 -111.393 1.00 90.81 381 GLU A C 1
ATOM 3014 O O . GLU A 1 381 ? 40.265 26.133 -112.527 1.00 90.81 381 GLU A O 1
ATOM 3019 N N . MET A 1 382 ? 40.490 24.802 -110.732 1.00 85.44 382 MET A N 1
ATOM 3020 C CA . MET A 1 382 ? 41.545 23.960 -111.289 1.00 85.44 382 MET A CA 1
ATOM 3021 C C . MET A 1 382 ? 41.049 23.213 -112.530 1.00 85.44 382 MET A C 1
ATOM 3023 O O . MET A 1 382 ? 41.754 23.176 -113.536 1.00 85.44 382 MET A O 1
ATOM 3027 N N . ASN A 1 383 ? 39.820 22.689 -112.514 1.00 89.12 383 ASN A N 1
ATOM 3028 C CA . ASN A 1 383 ? 39.204 22.088 -113.696 1.00 89.12 383 ASN A CA 1
ATOM 3029 C C . ASN A 1 383 ? 38.985 23.101 -114.829 1.00 89.12 383 ASN A C 1
ATOM 3031 O O . ASN A 1 383 ? 39.165 22.751 -115.994 1.00 89.12 383 ASN A O 1
ATOM 3035 N N . ASN A 1 384 ? 38.636 24.353 -114.529 1.00 91.19 384 ASN A N 1
ATOM 3036 C CA . ASN A 1 384 ? 38.509 25.398 -115.548 1.00 91.19 384 ASN A CA 1
ATOM 3037 C C . ASN A 1 384 ? 39.879 25.807 -116.120 1.00 91.19 384 ASN A C 1
ATOM 3039 O O . ASN A 1 384 ? 40.051 25.762 -117.335 1.00 91.19 384 ASN A O 1
ATOM 3043 N N . LYS A 1 385 ? 40.890 26.033 -115.273 1.00 90.62 385 LYS A N 1
ATOM 3044 C CA . LYS A 1 385 ? 42.289 26.266 -115.684 1.00 90.62 385 LYS A CA 1
ATOM 3045 C C . LYS A 1 385 ? 42.885 25.080 -116.458 1.00 90.62 385 LYS A C 1
ATOM 3047 O O . LYS A 1 385 ? 43.721 25.271 -117.336 1.00 90.62 385 LYS A O 1
ATOM 3052 N N . ASN A 1 386 ? 42.434 23.850 -116.201 1.00 90.56 386 ASN A N 1
ATOM 3053 C CA . ASN A 1 386 ? 42.826 22.670 -116.977 1.00 90.56 386 ASN A CA 1
ATOM 3054 C C . ASN A 1 386 ? 42.176 22.655 -118.376 1.00 90.56 386 ASN A C 1
ATOM 3056 O O . ASN A 1 386 ? 42.857 22.349 -119.353 1.00 90.56 386 ASN A O 1
ATOM 3060 N N . LYS A 1 387 ? 40.903 23.064 -118.510 1.00 90.81 387 LYS A N 1
ATOM 3061 C CA . LYS A 1 387 ? 40.257 23.289 -119.824 1.00 90.81 387 LYS A CA 1
ATOM 3062 C C . LYS A 1 387 ? 40.953 24.414 -120.600 1.00 90.81 387 LYS A C 1
ATOM 3064 O O . LYS A 1 387 ? 41.207 24.261 -121.790 1.00 90.81 387 LYS A O 1
ATOM 3069 N N . GLU A 1 388 ? 41.314 25.508 -119.929 1.00 88.62 388 GLU A N 1
ATOM 3070 C CA . GLU A 1 388 ? 42.101 26.607 -120.508 1.00 88.62 388 GLU A CA 1
ATOM 3071 C C . GLU A 1 388 ? 43.480 26.119 -120.975 1.00 88.62 388 GLU A C 1
ATOM 3073 O O . GLU A 1 388 ? 43.859 26.367 -122.118 1.00 88.62 388 GLU A O 1
ATOM 3078 N N . MET A 1 389 ? 44.203 25.341 -120.159 1.00 86.00 389 MET A N 1
ATOM 3079 C CA . MET A 1 389 ? 45.455 24.700 -120.578 1.00 86.00 389 MET A CA 1
ATOM 3080 C C . MET A 1 389 ? 45.268 23.742 -121.758 1.00 86.00 389 MET A C 1
ATOM 3082 O O . MET A 1 389 ? 46.145 23.680 -122.615 1.00 86.00 389 MET A O 1
ATOM 3086 N N . GLN A 1 390 ? 44.166 22.993 -121.832 1.00 84.62 390 GLN A N 1
ATOM 3087 C CA . GLN A 1 390 ? 43.872 22.143 -122.990 1.00 84.62 390 GLN A CA 1
ATOM 3088 C C . GLN A 1 390 ? 43.621 22.982 -124.250 1.00 84.62 390 GLN A C 1
ATOM 3090 O O . GLN A 1 390 ? 44.209 22.681 -125.286 1.00 84.62 390 GLN A O 1
ATOM 3095 N N . ALA A 1 391 ? 42.850 24.069 -124.164 1.00 84.25 391 ALA A N 1
ATOM 3096 C CA . ALA A 1 391 ? 42.639 24.992 -125.280 1.00 84.25 391 ALA A CA 1
ATOM 3097 C C . ALA A 1 391 ? 43.953 25.654 -125.745 1.00 84.25 391 ALA A C 1
ATOM 3099 O O . ALA A 1 391 ? 44.243 25.684 -126.942 1.00 84.25 391 ALA A O 1
ATOM 3100 N N . LEU A 1 392 ? 44.792 26.104 -124.805 1.00 87.06 392 LEU A N 1
ATOM 3101 C CA . LEU A 1 392 ? 46.119 26.658 -125.092 1.00 87.06 392 LEU A CA 1
ATOM 3102 C C . LEU A 1 392 ? 47.066 25.616 -125.707 1.00 87.06 392 LEU A C 1
ATOM 3104 O O . LEU A 1 392 ? 47.818 25.953 -126.615 1.00 87.06 392 LEU A O 1
ATOM 3108 N N . ARG A 1 393 ? 47.017 24.348 -125.274 1.00 84.94 393 ARG A N 1
ATOM 3109 C CA . ARG A 1 393 ? 47.786 23.247 -125.889 1.00 84.94 393 ARG A CA 1
ATOM 3110 C C . ARG A 1 393 ? 47.319 22.940 -127.312 1.00 84.94 393 ARG A C 1
ATOM 3112 O O . ARG A 1 393 ? 48.165 22.717 -128.171 1.00 84.94 393 ARG A O 1
ATOM 3119 N N . SER A 1 394 ? 46.013 22.967 -127.579 1.00 85.81 394 SER A N 1
ATOM 3120 C CA . SER A 1 394 ? 45.476 22.818 -128.939 1.00 85.81 394 SER A CA 1
ATOM 3121 C C . SER A 1 394 ? 45.953 23.951 -129.850 1.00 85.81 394 SER A C 1
ATOM 3123 O O . SER A 1 394 ? 46.519 23.682 -130.906 1.00 85.81 394 SER A O 1
ATOM 3125 N N . SER A 1 395 ? 45.837 25.204 -129.399 1.00 83.62 395 SER A N 1
ATOM 3126 C CA . SER A 1 395 ? 46.320 26.374 -130.145 1.00 83.62 395 SER A CA 1
ATOM 3127 C C . SER A 1 395 ? 47.847 26.370 -130.331 1.00 83.62 395 SER A C 1
ATOM 3129 O O . SER A 1 395 ? 48.345 26.740 -131.393 1.00 83.62 395 SER A O 1
ATOM 3131 N N . LEU A 1 396 ? 48.612 25.874 -129.350 1.00 83.88 396 LEU A N 1
ATOM 3132 C CA . LEU A 1 396 ? 50.058 25.684 -129.485 1.00 83.88 396 LEU A CA 1
ATOM 3133 C C . LEU A 1 396 ? 50.406 24.598 -130.514 1.00 83.88 396 LEU A C 1
ATOM 3135 O O . LEU A 1 396 ? 51.359 24.777 -131.265 1.00 83.88 396 LEU A O 1
ATOM 3139 N N . ASN A 1 397 ? 49.638 23.507 -130.602 1.00 82.56 397 ASN A N 1
ATOM 3140 C CA . ASN A 1 397 ? 49.817 22.501 -131.654 1.00 82.56 397 ASN A CA 1
ATOM 3141 C C . ASN A 1 397 ? 49.492 23.064 -133.047 1.00 82.56 397 ASN A C 1
ATOM 3143 O O . ASN A 1 397 ? 50.234 22.805 -133.991 1.00 82.56 397 ASN A O 1
ATOM 3147 N N . GLU A 1 398 ? 48.441 23.877 -133.187 1.00 80.44 398 GLU A N 1
ATOM 3148 C CA . GLU A 1 398 ? 48.145 24.600 -134.436 1.00 80.44 398 GLU A CA 1
ATOM 3149 C C . GLU A 1 398 ? 49.301 25.541 -134.823 1.00 80.44 398 GLU A C 1
ATOM 3151 O O . GLU A 1 398 ? 49.750 25.548 -135.973 1.00 80.44 398 GLU A O 1
ATOM 3156 N N . ALA A 1 399 ? 49.855 26.270 -133.847 1.00 75.00 399 ALA A N 1
ATOM 3157 C CA . ALA A 1 399 ? 51.032 27.111 -134.040 1.00 75.00 399 ALA A CA 1
ATOM 3158 C C . ALA A 1 399 ? 52.284 26.293 -134.416 1.00 75.00 399 ALA A C 1
ATOM 3160 O O . ALA A 1 399 ? 53.020 26.705 -135.312 1.00 75.00 399 ALA A O 1
ATOM 3161 N N . MET A 1 400 ? 52.501 25.116 -133.818 1.00 76.69 400 MET A N 1
ATOM 3162 C CA . MET A 1 400 ? 53.600 24.206 -134.173 1.00 76.69 400 MET A CA 1
ATOM 3163 C C . MET A 1 400 ? 53.466 23.688 -135.612 1.00 76.69 400 MET A C 1
ATOM 3165 O O . MET A 1 400 ? 54.431 23.759 -136.362 1.00 76.69 400 MET A O 1
ATOM 3169 N N . VAL A 1 401 ? 52.269 23.289 -136.051 1.00 79.50 401 VAL A N 1
ATOM 3170 C CA . VAL A 1 401 ? 52.014 22.851 -137.440 1.00 79.50 401 VAL A CA 1
ATOM 3171 C C . VAL A 1 401 ? 52.167 24.003 -138.451 1.00 79.50 401 VAL A C 1
ATOM 3173 O O . VAL A 1 401 ? 52.518 23.775 -139.613 1.00 79.50 401 VAL A O 1
ATOM 3176 N N . SER A 1 402 ? 51.945 25.255 -138.034 1.00 74.44 402 SER A N 1
ATOM 3177 C CA . SER A 1 402 ? 52.279 26.433 -138.853 1.00 74.44 402 SER A CA 1
ATOM 3178 C C . SER A 1 402 ? 53.787 26.729 -138.880 1.00 74.44 402 SER A C 1
ATOM 3180 O O . SER A 1 402 ? 54.322 27.100 -139.925 1.00 74.44 402 SER A O 1
ATOM 3182 N N . LYS A 1 403 ? 54.491 26.488 -137.766 1.00 74.94 403 LYS A N 1
ATOM 3183 C CA . LYS A 1 403 ? 55.947 26.621 -137.642 1.00 74.94 403 LYS A CA 1
ATOM 3184 C C . LYS A 1 403 ? 56.683 25.566 -138.470 1.00 74.94 403 LYS A C 1
ATOM 3186 O O . LYS A 1 403 ? 57.593 25.934 -139.198 1.00 74.94 403 LYS A O 1
ATOM 3191 N N . GLU A 1 404 ? 56.255 24.304 -138.454 1.00 74.62 404 GLU A N 1
ATOM 3192 C CA . GLU A 1 404 ? 56.844 23.243 -139.287 1.00 74.62 404 GLU A CA 1
ATOM 3193 C C . GLU A 1 404 ? 56.687 23.539 -140.789 1.00 74.62 404 GLU A C 1
ATOM 3195 O O . GLU A 1 404 ? 57.613 23.303 -141.564 1.00 74.62 404 GLU A O 1
ATOM 3200 N N . ARG A 1 405 ? 55.564 24.145 -141.209 1.00 64.88 405 ARG A N 1
ATOM 3201 C CA . ARG A 1 405 ? 55.395 24.654 -142.585 1.00 64.88 405 ARG A CA 1
ATOM 3202 C C . ARG A 1 405 ? 56.380 25.772 -142.937 1.00 64.88 405 ARG A C 1
ATOM 3204 O O . ARG A 1 405 ? 56.849 25.815 -144.070 1.00 64.88 405 ARG A O 1
ATOM 3211 N N . LEU A 1 406 ? 56.695 26.662 -141.996 1.00 56.09 406 LEU A N 1
ATOM 3212 C CA . LEU A 1 406 ? 57.708 27.706 -142.188 1.00 56.09 406 LEU A CA 1
ATOM 3213 C C . LEU A 1 406 ? 59.132 27.132 -142.172 1.00 56.09 406 LEU A C 1
ATOM 3215 O O . LEU A 1 406 ? 59.963 27.548 -142.969 1.00 56.09 406 LEU A O 1
ATOM 3219 N N . GLU A 1 407 ? 59.420 26.142 -141.330 1.00 61.06 407 GLU A N 1
ATOM 3220 C CA . GLU A 1 407 ? 60.728 25.477 -141.291 1.00 61.06 407 GLU A CA 1
ATOM 3221 C C . GLU A 1 407 ? 60.984 24.642 -142.554 1.00 61.06 407 GLU A C 1
ATOM 3223 O O . GLU A 1 407 ? 62.114 24.622 -143.039 1.00 61.06 407 GLU A O 1
ATOM 3228 N N . GLN A 1 408 ? 59.944 24.072 -143.174 1.00 56.22 408 GLN A N 1
ATOM 3229 C CA . GLN A 1 408 ? 60.034 23.503 -144.526 1.00 56.22 408 GLN A CA 1
ATOM 3230 C C . GLN A 1 408 ? 60.374 24.559 -145.597 1.00 56.22 408 GLN A C 1
ATOM 3232 O O . GLN A 1 408 ? 61.129 24.249 -146.512 1.00 56.22 408 GLN A O 1
ATOM 3237 N N . GLN A 1 409 ? 59.907 25.809 -145.465 1.00 54.56 409 GLN A N 1
ATOM 3238 C CA . GLN A 1 409 ? 60.293 26.910 -146.368 1.00 54.56 409 GLN A CA 1
ATOM 3239 C C . GLN A 1 409 ? 61.700 27.469 -146.091 1.00 54.56 409 GLN A C 1
ATOM 3241 O O . GLN A 1 409 ? 62.346 27.984 -147.000 1.00 54.56 409 GLN A O 1
ATOM 3246 N N . VAL A 1 410 ? 62.204 27.365 -144.857 1.00 51.81 410 VAL A N 1
ATOM 3247 C CA . VAL A 1 410 ? 63.587 27.750 -144.509 1.00 51.81 410 VAL A CA 1
ATOM 3248 C C . VAL A 1 410 ? 64.597 26.691 -144.971 1.00 51.81 410 VAL A C 1
ATOM 3250 O O . VAL A 1 410 ? 65.728 27.032 -145.316 1.00 51.81 410 VAL A O 1
ATOM 3253 N N . MET A 1 411 ? 64.195 25.418 -145.039 1.00 48.62 411 MET A N 1
ATOM 3254 C CA . MET A 1 411 ? 65.068 24.314 -145.456 1.00 48.62 411 MET A CA 1
ATOM 3255 C C . MET A 1 411 ? 65.485 24.385 -146.937 1.00 48.62 411 MET A C 1
ATOM 3257 O O . MET A 1 411 ? 66.573 23.927 -147.272 1.00 48.62 411 MET A O 1
ATOM 3261 N N . GLU A 1 412 ? 64.693 25.029 -147.805 1.00 46.38 412 GLU A N 1
ATOM 3262 C CA . GLU A 1 412 ? 65.071 25.318 -149.203 1.00 46.38 412 GLU A CA 1
ATOM 3263 C C . GLU A 1 412 ? 66.097 26.465 -149.348 1.00 46.38 412 GLU A C 1
ATOM 3265 O O . GLU A 1 412 ? 66.576 26.717 -150.452 1.00 46.38 412 GLU A O 1
ATOM 3270 N N . PHE A 1 413 ? 66.454 27.174 -148.266 1.00 37.59 413 PHE A N 1
ATOM 3271 C CA . PHE A 1 413 ? 67.243 28.416 -148.332 1.00 37.59 413 PHE A CA 1
ATOM 3272 C C . PHE A 1 413 ? 68.585 28.379 -147.570 1.00 37.59 413 PHE A C 1
ATOM 3274 O O . PHE A 1 413 ? 69.143 29.433 -147.263 1.00 37.59 413 PHE A O 1
ATOM 3281 N N . MET A 1 414 ? 69.124 27.190 -147.253 1.00 37.28 414 MET A N 1
ATOM 3282 C CA . MET A 1 414 ? 70.337 27.057 -146.421 1.00 37.28 414 MET A CA 1
ATOM 3283 C C . MET A 1 414 ? 71.435 26.110 -146.961 1.00 37.28 414 MET A C 1
ATOM 3285 O O . MET A 1 414 ? 72.240 25.588 -146.190 1.00 37.28 414 MET A O 1
ATOM 3289 N N . GLU A 1 415 ? 71.541 25.923 -148.281 1.00 34.88 415 GLU A N 1
ATOM 3290 C CA . GLU A 1 415 ? 72.673 25.210 -148.909 1.00 34.88 415 GLU A CA 1
ATOM 3291 C C . GLU A 1 415 ? 73.878 26.132 -149.224 1.00 34.88 415 GLU A C 1
ATOM 3293 O O . GLU A 1 415 ? 74.152 26.432 -150.387 1.00 34.88 415 GLU A O 1
ATOM 3298 N N . ALA A 1 416 ? 74.638 26.578 -148.207 1.00 29.38 416 ALA A N 1
ATOM 3299 C CA . ALA A 1 416 ? 75.945 27.238 -148.416 1.00 29.38 416 ALA A CA 1
ATOM 3300 C C . ALA A 1 416 ? 76.904 27.235 -147.187 1.00 29.38 416 ALA A C 1
ATOM 3302 O O . ALA A 1 416 ? 76.727 28.046 -146.288 1.00 29.38 416 ALA A O 1
ATOM 3303 N N . SER A 1 417 ? 77.985 26.425 -147.235 1.00 27.92 417 SER A N 1
ATOM 3304 C CA . SER A 1 417 ? 79.265 26.507 -146.455 1.00 27.92 417 SER A CA 1
ATOM 3305 C C . SER A 1 417 ? 79.199 26.435 -144.895 1.00 27.92 417 SER A C 1
ATOM 3307 O O . SER A 1 417 ? 78.527 27.244 -144.276 1.00 27.92 417 SER A O 1
ATOM 3309 N N . GLN A 1 418 ? 79.824 25.525 -144.111 1.00 29.28 418 GLN A N 1
ATOM 3310 C CA . GLN A 1 418 ? 81.211 24.969 -144.030 1.00 29.28 418 GLN A CA 1
ATOM 3311 C C . GLN A 1 418 ? 82.321 26.043 -143.849 1.00 29.28 418 GLN A C 1
ATOM 3313 O O . GLN A 1 418 ? 82.272 27.025 -144.582 1.00 29.28 418 GLN A O 1
ATOM 3318 N N . HIS A 1 419 ? 83.369 25.988 -142.989 1.00 26.27 419 HIS A N 1
ATOM 3319 C CA . HIS A 1 419 ? 83.890 25.143 -141.858 1.00 26.27 419 HIS A CA 1
ATOM 3320 C C . HIS A 1 419 ? 84.865 26.034 -140.984 1.00 26.27 419 HIS A C 1
ATOM 3322 O O . HIS A 1 419 ? 84.934 27.221 -141.286 1.00 26.27 419 HIS A O 1
ATOM 3328 N N . SER A 1 420 ? 85.627 25.694 -139.912 1.00 27.97 420 SER A N 1
ATOM 3329 C CA . SER A 1 420 ? 86.246 24.483 -139.278 1.00 27.97 420 SER A CA 1
ATOM 3330 C C . SER A 1 420 ? 85.930 24.370 -137.749 1.00 27.97 420 SER A C 1
ATOM 3332 O O . SER A 1 420 ? 84.948 24.981 -137.343 1.00 27.97 420 SER A O 1
ATOM 3334 N N . VAL A 1 421 ? 86.524 23.596 -136.801 1.00 36.88 421 VAL A N 1
ATOM 3335 C CA . VAL A 1 421 ? 87.747 22.749 -136.536 1.00 36.88 421 VAL A CA 1
ATOM 3336 C C . VAL A 1 421 ? 89.082 23.476 -136.133 1.00 36.88 421 VAL A C 1
ATOM 3338 O O . VAL A 1 421 ? 89.283 24.583 -136.629 1.00 36.88 421 VAL A O 1
ATOM 3341 N N . PRO A 1 422 ? 89.984 22.929 -135.256 1.00 53.12 422 PRO A N 1
ATOM 3342 C CA . PRO A 1 422 ? 89.941 23.004 -133.766 1.00 53.12 422 PRO A CA 1
ATOM 3343 C C . PRO A 1 422 ? 91.291 23.402 -133.065 1.00 53.12 422 PRO A C 1
ATOM 3345 O O . PRO A 1 422 ? 92.262 23.728 -133.738 1.00 53.12 422 PRO A O 1
ATOM 3348 N N . ASP A 1 423 ? 91.386 23.277 -131.725 1.00 32.53 423 ASP A N 1
ATOM 3349 C CA . ASP A 1 423 ? 92.647 23.069 -130.960 1.00 32.53 423 ASP A CA 1
ATOM 3350 C C . ASP A 1 423 ? 92.428 22.066 -129.798 1.00 32.53 423 ASP A C 1
ATOM 3352 O O . ASP A 1 423 ? 91.409 22.121 -129.108 1.00 32.53 423 ASP A O 1
ATOM 3356 N N . GLU A 1 424 ? 93.375 21.148 -129.577 1.00 48.69 424 GLU A N 1
ATOM 3357 C CA . GLU A 1 424 ? 93.281 20.026 -128.621 1.00 48.69 424 GLU A CA 1
ATOM 3358 C C . GLU A 1 424 ? 93.864 20.344 -127.227 1.00 48.69 424 GLU A C 1
ATOM 3360 O O . GLU A 1 424 ? 93.608 19.620 -126.259 1.00 48.69 424 GLU A O 1
ATOM 3365 N N . SER A 1 425 ? 94.617 21.443 -127.083 1.00 54.44 425 SER A N 1
ATOM 3366 C CA . SER A 1 425 ? 95.387 21.755 -125.863 1.00 54.44 425 SER A CA 1
ATOM 3367 C C . SER A 1 425 ? 94.543 21.925 -124.584 1.00 54.44 425 SER A C 1
ATOM 3369 O O . SER A 1 425 ? 94.999 21.621 -123.477 1.00 54.44 425 SER A O 1
ATOM 3371 N N . LEU A 1 426 ? 93.287 22.364 -124.717 1.00 56.78 426 LEU A N 1
ATOM 3372 C CA . LEU A 1 426 ? 92.359 22.564 -123.597 1.00 56.78 426 LEU A CA 1
ATOM 3373 C C . LEU A 1 426 ? 91.822 21.253 -123.003 1.00 56.78 426 LEU A C 1
ATOM 3375 O O . LEU A 1 426 ? 91.535 21.200 -121.803 1.00 56.78 426 LEU A O 1
ATOM 3379 N N . GLN A 1 427 ? 91.691 20.195 -123.808 1.00 60.25 427 GLN A N 1
ATOM 3380 C CA . GLN A 1 427 ? 90.951 18.990 -123.422 1.00 60.25 427 GLN A CA 1
ATOM 3381 C C . GLN A 1 427 ? 91.635 18.226 -122.278 1.00 60.25 427 GLN A C 1
ATOM 3383 O O . GLN A 1 427 ? 90.974 17.838 -121.314 1.00 60.25 427 GLN A O 1
ATOM 3388 N N . ALA A 1 428 ? 92.967 18.113 -122.309 1.00 60.59 428 ALA A N 1
ATOM 3389 C CA . ALA A 1 428 ? 93.743 17.483 -121.237 1.00 60.59 428 ALA A CA 1
ATOM 3390 C C . ALA A 1 428 ? 93.597 18.215 -119.885 1.00 60.59 428 ALA A C 1
ATOM 3392 O O . ALA A 1 428 ? 93.490 17.582 -118.833 1.00 60.59 428 ALA A O 1
ATOM 3393 N N . ARG A 1 429 ? 93.536 19.556 -119.901 1.00 63.66 429 ARG A N 1
ATOM 3394 C CA . ARG A 1 429 ? 93.383 20.375 -118.686 1.00 63.66 429 ARG A CA 1
ATOM 3395 C C . ARG A 1 429 ? 91.968 20.298 -118.109 1.00 63.66 429 ARG A C 1
ATOM 3397 O O . ARG A 1 429 ? 91.816 20.260 -116.890 1.00 63.66 429 ARG A O 1
ATOM 3404 N N . VAL A 1 430 ? 90.946 20.225 -118.965 1.00 64.69 430 VAL A N 1
ATOM 3405 C CA . VAL A 1 430 ? 89.559 19.955 -118.548 1.00 64.69 430 VAL A CA 1
ATOM 3406 C C . VAL A 1 430 ? 89.447 18.567 -117.911 1.00 64.69 430 VAL A C 1
ATOM 3408 O O . VAL A 1 430 ? 88.825 18.429 -116.861 1.00 64.69 430 VAL A O 1
ATOM 3411 N N . GLN A 1 431 ? 90.089 17.551 -118.490 1.00 71.06 431 GLN A N 1
ATOM 3412 C CA . GLN A 1 431 ? 90.013 16.173 -117.998 1.00 71.06 431 GLN A CA 1
ATOM 3413 C C . GLN A 1 431 ? 90.719 15.977 -116.642 1.00 71.06 431 GLN A C 1
ATOM 3415 O O . GLN A 1 431 ? 90.215 15.242 -115.794 1.00 71.06 431 GLN A O 1
ATOM 3420 N N . ALA A 1 432 ? 91.820 16.692 -116.381 1.00 70.12 432 ALA A N 1
ATOM 3421 C CA . ALA A 1 432 ? 92.450 16.725 -115.057 1.00 70.12 432 ALA A CA 1
ATOM 3422 C C . ALA A 1 432 ? 91.528 17.349 -113.986 1.00 70.12 432 ALA A C 1
ATOM 3424 O O . ALA A 1 432 ? 91.261 16.723 -112.960 1.00 70.12 432 ALA A O 1
ATOM 3425 N N . LEU A 1 433 ? 90.967 18.533 -114.264 1.00 74.69 433 LEU A N 1
ATOM 3426 C CA . LEU A 1 433 ? 90.027 19.218 -113.363 1.00 74.69 433 LEU A CA 1
ATOM 3427 C C . LEU A 1 433 ? 88.727 18.426 -113.143 1.00 74.69 433 LEU A C 1
ATOM 3429 O O . LEU A 1 433 ? 88.109 18.536 -112.082 1.00 74.69 433 LEU A O 1
ATOM 3433 N N . HIS A 1 434 ? 88.311 17.615 -114.119 1.00 77.00 434 HIS A N 1
ATOM 3434 C CA . HIS A 1 434 ? 87.174 16.707 -113.984 1.00 77.00 434 HIS A CA 1
ATOM 3435 C C . HIS A 1 434 ? 87.447 15.606 -112.949 1.00 77.00 434 HIS A C 1
ATOM 3437 O O . HIS A 1 434 ? 86.603 15.356 -112.091 1.00 77.00 434 HIS A O 1
ATOM 3443 N N . ASN A 1 435 ? 88.638 15.000 -112.967 1.00 80.06 435 ASN A N 1
ATOM 3444 C CA . ASN A 1 435 ? 89.011 13.950 -112.015 1.00 80.06 435 ASN A CA 1
ATOM 3445 C C . ASN A 1 435 ? 89.113 14.482 -110.572 1.00 80.06 435 ASN A C 1
ATOM 3447 O O . ASN A 1 435 ? 88.623 13.832 -109.647 1.00 80.06 435 ASN A O 1
ATOM 3451 N N . GLU A 1 436 ? 89.663 15.685 -110.370 1.00 79.62 436 GLU A N 1
ATOM 3452 C CA . GLU A 1 436 ? 89.642 16.349 -109.055 1.00 79.62 436 GLU A CA 1
ATOM 3453 C C . GLU A 1 436 ? 88.209 16.669 -108.597 1.00 79.62 436 GLU A C 1
ATOM 3455 O O . GLU A 1 436 ? 87.868 16.424 -107.440 1.00 79.62 436 GLU A O 1
ATOM 3460 N N . ASN A 1 437 ? 87.335 17.131 -109.502 1.00 73.81 437 ASN A N 1
ATOM 3461 C CA . ASN A 1 437 ? 85.918 17.355 -109.195 1.00 73.81 437 ASN A CA 1
ATOM 3462 C C . ASN A 1 437 ? 85.195 16.067 -108.779 1.00 73.81 437 ASN A C 1
ATOM 3464 O O . ASN A 1 437 ? 84.404 16.098 -107.840 1.00 73.81 437 ASN A O 1
ATOM 3468 N N . VAL A 1 438 ? 85.456 14.936 -109.442 1.00 83.38 438 VAL A N 1
ATOM 3469 C CA . VAL A 1 438 ? 84.872 13.634 -109.072 1.00 83.38 438 VAL A CA 1
ATOM 3470 C C . VAL A 1 438 ? 85.344 13.199 -107.681 1.00 83.38 438 VAL A C 1
ATOM 3472 O O . VAL A 1 438 ? 84.518 12.779 -106.871 1.00 83.38 438 VAL A O 1
ATOM 3475 N N . SER A 1 439 ? 86.633 13.370 -107.368 1.00 78.88 439 SER A N 1
ATOM 3476 C CA . SER A 1 439 ? 87.194 13.060 -106.045 1.00 78.88 439 SER A CA 1
ATOM 3477 C C . SER A 1 439 ? 86.576 13.926 -104.936 1.00 78.88 439 SER A C 1
ATOM 3479 O O . SER A 1 439 ? 86.029 13.405 -103.963 1.00 78.88 439 SER A O 1
ATOM 3481 N N . LEU A 1 440 ? 86.549 15.252 -105.120 1.00 82.12 440 LEU A N 1
ATOM 3482 C CA . LEU A 1 440 ? 85.934 16.183 -104.167 1.00 82.12 440 LEU A CA 1
ATOM 3483 C C . LEU A 1 440 ? 84.430 15.929 -103.994 1.00 82.12 440 LEU A C 1
ATOM 3485 O O . LEU A 1 440 ? 83.914 16.016 -102.882 1.00 82.12 440 LEU A O 1
ATOM 3489 N N . LYS A 1 441 ? 83.720 15.563 -105.067 1.00 82.62 441 LYS A N 1
ATOM 3490 C CA . LYS A 1 441 ? 82.293 15.221 -105.014 1.00 82.62 441 LYS A CA 1
ATOM 3491 C C . LYS A 1 441 ? 82.031 13.936 -104.221 1.00 82.62 441 LYS A C 1
ATOM 3493 O O . LYS A 1 441 ? 81.036 13.885 -103.502 1.00 82.62 441 LYS A O 1
ATOM 3498 N N . ALA A 1 442 ? 82.919 12.944 -104.298 1.00 82.31 442 ALA A N 1
ATOM 3499 C CA . ALA A 1 442 ? 82.838 11.735 -103.478 1.00 82.31 442 ALA A CA 1
ATOM 3500 C C . ALA A 1 442 ? 83.084 12.034 -101.986 1.00 82.31 442 ALA A C 1
ATOM 3502 O O . ALA A 1 442 ? 82.333 11.560 -101.135 1.00 82.31 442 ALA A O 1
ATOM 3503 N N . GLU A 1 443 ? 84.072 12.875 -101.660 1.00 82.81 443 GLU A N 1
ATOM 3504 C CA . GLU A 1 443 ? 84.340 13.282 -100.271 1.00 82.81 443 GLU A CA 1
ATOM 3505 C C . GLU A 1 443 ? 83.184 14.128 -99.693 1.00 82.81 443 GLU A C 1
ATOM 3507 O O . GLU A 1 443 ? 82.771 13.914 -98.554 1.00 82.81 443 GLU A O 1
ATOM 3512 N N . ILE A 1 444 ? 82.572 15.009 -100.497 1.00 80.00 444 ILE A N 1
ATOM 3513 C CA . ILE A 1 444 ? 81.346 15.742 -100.127 1.00 80.00 444 ILE A CA 1
ATOM 3514 C C . ILE A 1 444 ? 80.179 14.779 -99.869 1.00 80.00 444 ILE A C 1
ATOM 3516 O O . ILE A 1 444 ? 79.502 14.918 -98.854 1.00 80.00 444 ILE A O 1
ATOM 3520 N N . GLN A 1 445 ? 79.947 13.784 -100.733 1.00 84.19 445 GLN A N 1
ATOM 3521 C CA . GLN A 1 445 ? 78.887 12.786 -100.525 1.00 84.19 445 GLN A CA 1
ATOM 3522 C C . GLN A 1 445 ? 79.107 11.963 -99.249 1.00 84.19 445 GLN A C 1
ATOM 3524 O O . GLN A 1 445 ? 78.157 11.713 -98.510 1.00 84.19 445 GLN A O 1
ATOM 3529 N N . LYS A 1 446 ? 80.356 11.593 -98.953 1.00 85.38 446 LYS A N 1
ATOM 3530 C CA . LYS A 1 446 ? 80.754 10.879 -97.733 1.00 85.38 446 LYS A CA 1
ATOM 3531 C C . LYS A 1 446 ? 80.533 11.721 -96.470 1.00 85.38 446 LYS A C 1
ATOM 3533 O O . LYS A 1 446 ? 79.939 11.225 -95.516 1.00 85.38 446 LYS A O 1
ATOM 3538 N N . LEU A 1 447 ? 80.924 12.997 -96.477 1.00 85.50 447 LEU A N 1
ATOM 3539 C CA . LEU A 1 447 ? 80.645 13.924 -95.372 1.00 85.50 447 LEU A CA 1
ATOM 3540 C C . LEU A 1 447 ? 79.139 14.178 -95.204 1.00 85.50 447 LEU A C 1
ATOM 3542 O O . LEU A 1 447 ? 78.644 14.214 -94.082 1.00 85.50 447 LEU A O 1
ATOM 3546 N N . GLN A 1 448 ? 78.388 14.300 -96.301 1.00 82.31 448 GLN A N 1
ATOM 3547 C CA . GLN A 1 448 ? 76.937 14.491 -96.260 1.00 82.31 448 GLN A CA 1
ATOM 3548 C C . GLN A 1 448 ? 76.199 13.244 -95.740 1.00 82.31 448 GLN A C 1
ATOM 3550 O O . GLN A 1 448 ? 75.210 13.385 -95.018 1.00 82.31 448 GLN A O 1
ATOM 3555 N N . ALA A 1 449 ? 76.702 12.039 -96.024 1.00 81.12 449 ALA A N 1
ATOM 3556 C CA . ALA A 1 449 ? 76.232 10.806 -95.395 1.00 81.12 449 ALA A CA 1
ATOM 3557 C C . ALA A 1 449 ? 76.528 10.796 -93.885 1.00 81.12 449 ALA A C 1
ATOM 3559 O O . ALA A 1 449 ? 75.610 10.602 -93.097 1.00 81.12 449 ALA A O 1
ATOM 3560 N N . GLN A 1 450 ? 77.757 11.123 -93.463 1.00 85.00 450 GLN A N 1
ATOM 3561 C CA . GLN A 1 450 ? 78.109 11.201 -92.036 1.00 85.00 450 GLN A CA 1
ATOM 3562 C C . GLN A 1 450 ? 77.273 12.237 -91.267 1.00 85.00 450 GLN A C 1
ATOM 3564 O O . GLN A 1 450 ? 76.844 11.961 -90.151 1.00 85.00 450 GLN A O 1
ATOM 3569 N N . ILE A 1 451 ? 76.985 13.400 -91.861 1.00 83.06 451 ILE A N 1
ATOM 3570 C CA . ILE A 1 451 ? 76.084 14.409 -91.275 1.00 83.06 451 ILE A CA 1
ATOM 3571 C C . ILE A 1 451 ? 74.648 13.871 -91.170 1.00 83.06 451 ILE A C 1
ATOM 3573 O O . ILE A 1 451 ? 73.961 14.157 -90.190 1.00 83.06 451 ILE A O 1
ATOM 3577 N N . SER A 1 452 ? 74.197 13.070 -92.140 1.00 80.25 452 SER A N 1
ATOM 3578 C CA . SER A 1 452 ? 72.863 12.453 -92.121 1.00 80.25 452 SER A CA 1
ATOM 3579 C C . SER A 1 452 ? 72.746 11.377 -91.033 1.00 80.25 452 SER A C 1
ATOM 3581 O O . SER A 1 452 ? 71.776 11.387 -90.278 1.00 80.25 452 SER A O 1
ATOM 3583 N N . ASP A 1 453 ? 73.758 10.519 -90.880 1.00 81.75 453 ASP A N 1
ATOM 3584 C CA . ASP A 1 453 ? 73.828 9.515 -89.808 1.00 81.75 453 ASP A CA 1
ATOM 3585 C C . ASP A 1 453 ? 73.964 10.170 -88.422 1.00 81.75 453 ASP A C 1
ATOM 3587 O O . ASP A 1 453 ? 73.337 9.731 -87.453 1.00 81.75 453 ASP A O 1
ATOM 3591 N N . GLN A 1 454 ? 74.732 11.259 -88.311 1.00 82.31 454 GLN A N 1
ATOM 3592 C CA . GLN A 1 454 ? 74.846 12.037 -87.074 1.00 82.31 454 GLN A CA 1
ATOM 3593 C C . GLN A 1 454 ? 73.518 12.724 -86.712 1.00 82.31 454 GLN A C 1
ATOM 3595 O O . GLN A 1 454 ? 73.129 12.732 -85.545 1.00 82.31 454 GLN A O 1
ATOM 3600 N N . ALA A 1 455 ? 72.779 13.246 -87.695 1.00 81.81 455 ALA A N 1
ATOM 3601 C CA . ALA A 1 455 ? 71.445 13.800 -87.472 1.00 81.81 455 ALA A CA 1
ATOM 3602 C C . ALA A 1 455 ? 70.430 12.714 -87.069 1.00 81.81 455 ALA A C 1
ATOM 3604 O O . ALA A 1 455 ? 69.670 12.912 -86.123 1.00 81.81 455 ALA A O 1
ATOM 3605 N N . ALA A 1 456 ? 70.444 11.553 -87.730 1.00 82.19 456 ALA A N 1
ATOM 3606 C CA . ALA A 1 456 ? 69.558 10.432 -87.412 1.00 82.19 456 ALA A CA 1
ATOM 3607 C C . ALA A 1 456 ? 69.821 9.859 -86.008 1.00 82.19 456 ALA A C 1
ATOM 3609 O O . ALA A 1 456 ? 68.879 9.597 -85.259 1.00 82.19 456 ALA A O 1
ATOM 3610 N N . SER A 1 457 ? 71.091 9.713 -85.622 1.00 79.00 457 SER A N 1
ATOM 3611 C CA . SER A 1 457 ? 71.473 9.247 -84.283 1.00 79.00 457 SER A CA 1
ATOM 3612 C C . SER A 1 457 ? 71.179 10.274 -83.184 1.00 79.00 457 SER A C 1
ATOM 3614 O O . SER A 1 457 ? 70.733 9.871 -82.110 1.00 79.00 457 SER A O 1
ATOM 3616 N N . GLN A 1 458 ? 71.310 11.582 -83.445 1.00 85.12 458 GLN A N 1
ATOM 3617 C CA . GLN A 1 458 ? 70.843 12.621 -82.516 1.00 85.12 458 GLN A CA 1
ATOM 3618 C C . GLN A 1 458 ? 69.318 12.568 -82.329 1.00 85.12 458 GLN A C 1
ATOM 3620 O O . GLN A 1 458 ? 68.840 12.607 -81.200 1.00 85.12 458 GLN A O 1
ATOM 3625 N N . LEU A 1 459 ? 68.549 12.413 -83.411 1.00 88.69 459 LEU A N 1
ATOM 3626 C CA . LEU A 1 459 ? 67.084 12.344 -83.348 1.00 88.69 459 LEU A CA 1
ATOM 3627 C C . LEU A 1 459 ? 66.617 11.093 -82.572 1.00 88.69 459 LEU A C 1
ATOM 3629 O O . LEU A 1 459 ? 65.709 11.173 -81.744 1.00 88.69 459 LEU A O 1
ATOM 3633 N N . ALA A 1 460 ? 67.300 9.958 -82.755 1.00 83.88 460 ALA A N 1
ATOM 3634 C CA . ALA A 1 460 ? 67.083 8.755 -81.950 1.00 83.88 460 ALA A CA 1
ATOM 3635 C C . ALA A 1 460 ? 67.442 8.962 -80.464 1.00 83.88 460 ALA A C 1
ATOM 3637 O O . ALA A 1 460 ? 66.695 8.515 -79.590 1.00 83.88 460 ALA A O 1
ATOM 3638 N N . LEU A 1 461 ? 68.542 9.665 -80.160 1.00 84.94 461 LEU A N 1
ATOM 3639 C CA . LEU A 1 461 ? 68.932 10.015 -78.789 1.00 84.94 461 LEU A CA 1
ATOM 3640 C C . LEU A 1 461 ? 67.865 10.890 -78.113 1.00 84.94 461 LEU A C 1
ATOM 3642 O O . LEU A 1 461 ? 67.451 10.593 -76.993 1.00 84.94 461 LEU A O 1
ATOM 3646 N N . ASP A 1 462 ? 67.380 11.923 -78.803 1.00 87.62 462 ASP A N 1
ATOM 3647 C CA . ASP A 1 462 ? 66.350 12.837 -78.304 1.00 87.62 462 ASP A CA 1
ATOM 3648 C C . ASP A 1 462 ? 65.021 12.101 -78.059 1.00 87.62 462 ASP A C 1
ATOM 3650 O O . ASP A 1 462 ? 64.364 12.315 -77.036 1.00 87.62 462 ASP A O 1
ATOM 3654 N N . GLN A 1 463 ? 64.646 11.169 -78.945 1.00 89.31 463 GLN A N 1
ATOM 3655 C CA . GLN A 1 463 ? 63.452 10.334 -78.788 1.00 89.31 463 GLN A CA 1
ATOM 3656 C C . GLN A 1 463 ? 63.573 9.358 -77.603 1.00 89.31 463 GLN A C 1
ATOM 3658 O O . GLN A 1 463 ? 62.619 9.210 -76.832 1.00 89.31 463 GLN A O 1
ATOM 3663 N N . ILE A 1 464 ? 64.744 8.744 -77.398 1.00 83.56 464 ILE A N 1
ATOM 3664 C CA . ILE A 1 464 ? 65.037 7.928 -76.208 1.00 83.56 464 ILE A CA 1
ATOM 3665 C C . ILE A 1 464 ? 64.981 8.793 -74.943 1.00 83.56 464 ILE A C 1
ATOM 3667 O O . ILE A 1 464 ? 64.352 8.399 -73.962 1.00 83.56 464 ILE A O 1
ATOM 3671 N N . GLN A 1 465 ? 65.567 9.993 -74.961 1.00 88.00 465 GLN A N 1
ATOM 3672 C CA . GLN A 1 465 ? 65.573 10.902 -73.814 1.00 88.00 465 GLN A CA 1
ATOM 3673 C C . GLN A 1 465 ? 64.169 11.448 -73.491 1.00 88.00 465 GLN A C 1
ATOM 3675 O O . GLN A 1 465 ? 63.861 11.700 -72.325 1.00 88.00 465 GLN A O 1
ATOM 3680 N N . LYS A 1 466 ? 63.290 11.608 -74.489 1.00 88.06 466 LYS A N 1
ATOM 3681 C CA . LYS A 1 466 ? 61.869 11.924 -74.274 1.00 88.06 466 LYS A CA 1
ATOM 3682 C C . LYS A 1 466 ? 61.130 10.747 -73.635 1.00 88.06 466 LYS A C 1
ATOM 3684 O O . LYS A 1 466 ? 60.514 10.935 -72.592 1.00 88.06 466 LYS A O 1
ATOM 3689 N N . SER A 1 467 ? 61.279 9.535 -74.179 1.00 85.19 467 SER A N 1
ATOM 3690 C CA . SER A 1 467 ? 60.666 8.326 -73.606 1.00 85.19 467 SER A CA 1
ATOM 3691 C C . SER A 1 467 ? 61.168 8.022 -72.186 1.00 85.19 467 SER A C 1
ATOM 3693 O O . SER A 1 467 ? 60.406 7.529 -71.357 1.00 85.19 467 SER A O 1
ATOM 3695 N N . ALA A 1 468 ? 62.425 8.351 -71.872 1.00 82.31 468 ALA A N 1
ATOM 3696 C CA . ALA A 1 468 ? 62.971 8.248 -70.522 1.00 82.31 468 ALA A CA 1
ATOM 3697 C C . ALA A 1 468 ? 62.271 9.205 -69.541 1.00 82.31 468 ALA A C 1
ATOM 3699 O O . ALA A 1 468 ? 61.820 8.750 -68.494 1.00 82.31 468 ALA A O 1
ATOM 3700 N N . ARG A 1 469 ? 62.098 10.489 -69.899 1.00 87.12 469 ARG A N 1
ATOM 3701 C CA . ARG A 1 469 ? 61.349 11.460 -69.074 1.00 87.12 469 ARG A CA 1
ATOM 3702 C C . ARG A 1 469 ? 59.894 11.041 -68.876 1.00 87.12 469 ARG A C 1
ATOM 3704 O O . ARG A 1 469 ? 59.422 11.024 -67.748 1.00 87.12 469 ARG A O 1
ATOM 3711 N N . GLU A 1 470 ? 59.215 10.632 -69.947 1.00 87.81 470 GLU A N 1
ATOM 3712 C CA . GLU A 1 470 ? 57.829 10.144 -69.885 1.00 87.81 470 GLU A CA 1
ATOM 3713 C C . GLU A 1 470 ? 57.703 8.914 -68.968 1.00 87.81 470 GLU A C 1
ATOM 3715 O O . GLU A 1 470 ? 56.748 8.799 -68.204 1.00 87.81 470 GLU A O 1
ATOM 3720 N N . LYS A 1 471 ? 58.681 7.998 -68.984 1.00 84.50 471 LYS A N 1
ATOM 3721 C CA . LYS A 1 471 ? 58.729 6.865 -68.045 1.00 84.50 471 LYS A CA 1
ATOM 3722 C C . LYS A 1 471 ? 59.016 7.294 -66.608 1.00 84.50 471 LYS A C 1
ATOM 3724 O O . LYS A 1 471 ? 58.450 6.698 -65.702 1.00 84.50 471 LYS A O 1
ATOM 3729 N N . GLU A 1 472 ? 59.852 8.302 -66.386 1.00 88.06 472 GLU A N 1
ATOM 3730 C CA . GLU A 1 472 ? 60.175 8.807 -65.046 1.00 88.06 472 GLU A CA 1
ATOM 3731 C C . GLU A 1 472 ? 59.004 9.591 -64.421 1.00 88.06 472 GLU A C 1
ATOM 3733 O O . GLU A 1 472 ? 58.726 9.454 -63.234 1.00 88.06 472 GLU A O 1
ATOM 3738 N N . GLU A 1 473 ? 58.243 10.345 -65.216 1.00 89.94 473 GLU A N 1
ATOM 3739 C CA . GLU A 1 473 ? 57.000 10.999 -64.778 1.00 89.94 473 GLU A CA 1
ATOM 3740 C C . GLU A 1 473 ? 55.884 9.978 -64.486 1.00 89.94 473 GLU A C 1
ATOM 3742 O O . GLU A 1 473 ? 55.191 10.086 -63.469 1.00 89.94 473 GLU A O 1
ATOM 3747 N N . ASN A 1 474 ? 55.762 8.930 -65.309 1.00 88.62 474 ASN A N 1
ATOM 3748 C CA . ASN A 1 474 ? 54.890 7.784 -65.021 1.00 88.62 474 ASN A CA 1
ATOM 3749 C C . ASN A 1 474 ? 55.333 7.014 -63.759 1.00 88.62 474 ASN A C 1
ATOM 3751 O O . ASN A 1 474 ? 54.491 6.570 -62.984 1.00 88.62 474 ASN A O 1
ATOM 3755 N N . MET A 1 475 ? 56.640 6.895 -63.504 1.00 87.75 475 MET A N 1
ATOM 3756 C CA . MET A 1 475 ? 57.173 6.279 -62.283 1.00 87.75 475 MET A CA 1
ATOM 3757 C C . MET A 1 475 ? 56.790 7.099 -61.045 1.00 87.75 475 MET A C 1
ATOM 3759 O O . MET A 1 475 ? 56.142 6.564 -60.154 1.00 87.75 475 MET A O 1
ATOM 3763 N N . ARG A 1 476 ? 57.058 8.411 -61.038 1.00 89.88 476 ARG A N 1
ATOM 3764 C CA . ARG A 1 476 ? 56.723 9.315 -59.917 1.00 89.88 476 ARG A CA 1
ATOM 3765 C C . ARG A 1 476 ? 55.221 9.407 -59.630 1.00 89.88 476 ARG A C 1
ATOM 3767 O O . ARG A 1 476 ? 54.811 9.582 -58.483 1.00 89.88 476 ARG A O 1
ATOM 3774 N N . THR A 1 477 ? 54.376 9.301 -60.657 1.00 88.75 477 THR A N 1
ATOM 3775 C CA . THR A 1 477 ? 52.913 9.258 -60.468 1.00 88.75 477 THR A CA 1
ATOM 3776 C C . THR A 1 477 ? 52.443 7.918 -59.906 1.00 88.75 477 THR A C 1
ATOM 3778 O O . THR A 1 477 ? 51.599 7.924 -59.012 1.00 88.75 477 THR A O 1
ATOM 3781 N N . VAL A 1 478 ? 53.029 6.789 -60.323 1.00 86.38 478 VAL A N 1
ATOM 3782 C CA . VAL A 1 478 ? 52.799 5.477 -59.690 1.00 86.38 478 VAL A CA 1
ATOM 3783 C C . VAL A 1 478 ? 53.301 5.460 -58.242 1.00 86.38 478 VAL A C 1
ATOM 3785 O O . VAL A 1 478 ? 52.570 5.012 -57.364 1.00 86.38 478 VAL A O 1
ATOM 3788 N N . GLU A 1 479 ? 54.479 6.017 -57.956 1.00 87.50 479 GLU A N 1
ATOM 3789 C CA . GLU A 1 479 ? 55.021 6.168 -56.597 1.00 87.50 479 GLU A CA 1
ATOM 3790 C C . GLU A 1 479 ? 54.081 6.992 -55.706 1.00 87.50 479 GLU A C 1
ATOM 3792 O O . GLU A 1 479 ? 53.710 6.538 -54.628 1.00 87.50 479 GLU A O 1
ATOM 3797 N N . SER A 1 480 ? 53.596 8.149 -56.177 1.00 88.81 480 SER A N 1
ATOM 3798 C CA . SER A 1 480 ? 52.652 8.979 -55.412 1.00 88.81 480 SER A CA 1
ATOM 3799 C C . SER A 1 480 ? 51.264 8.342 -55.241 1.00 88.81 480 SER A C 1
ATOM 3801 O O . SER A 1 480 ? 50.538 8.692 -54.309 1.00 88.81 480 SER A O 1
ATOM 3803 N N . LEU A 1 481 ? 50.855 7.430 -56.129 1.00 89.81 481 LEU A N 1
ATOM 3804 C CA . LEU A 1 481 ? 49.626 6.645 -55.965 1.00 89.81 481 LEU A CA 1
ATOM 3805 C C . LEU A 1 481 ? 49.824 5.484 -54.979 1.00 89.81 481 LEU A C 1
ATOM 3807 O O . LEU A 1 481 ? 48.936 5.235 -54.167 1.00 89.81 481 LEU A O 1
ATOM 3811 N N . LEU A 1 482 ? 50.987 4.828 -54.995 1.00 86.06 482 LEU A N 1
ATOM 3812 C CA . LEU A 1 482 ? 51.362 3.802 -54.018 1.00 86.06 482 LEU A CA 1
ATOM 3813 C C . LEU A 1 482 ? 51.513 4.389 -52.610 1.00 86.06 482 LEU A C 1
ATOM 3815 O O . LEU A 1 482 ? 50.990 3.814 -51.665 1.00 86.06 482 LEU A O 1
ATOM 3819 N N . GLU A 1 483 ? 52.152 5.551 -52.465 1.00 90.25 483 GLU A N 1
ATOM 3820 C CA . GLU A 1 483 ? 52.281 6.269 -51.190 1.00 90.25 483 GLU A CA 1
ATOM 3821 C C . GLU A 1 483 ? 50.904 6.611 -50.597 1.00 90.25 483 GLU A C 1
ATOM 3823 O O . GLU A 1 483 ? 50.629 6.298 -49.439 1.00 90.25 483 GLU A O 1
ATOM 3828 N N . LYS A 1 484 ? 49.993 7.165 -51.410 1.00 90.19 484 LYS A N 1
ATOM 3829 C CA . LYS A 1 484 ? 48.601 7.421 -50.998 1.00 90.19 484 LYS A CA 1
ATOM 3830 C C . LYS A 1 484 ? 47.865 6.137 -50.625 1.00 90.19 484 LYS A C 1
ATOM 3832 O O . LYS A 1 484 ? 47.187 6.118 -49.604 1.00 90.19 484 LYS A O 1
ATOM 3837 N N . GLY A 1 485 ? 48.024 5.071 -51.410 1.00 88.31 485 GLY A N 1
ATOM 3838 C CA . GLY A 1 485 ? 47.426 3.766 -51.126 1.00 88.31 485 GLY A CA 1
ATOM 3839 C C . GLY A 1 485 ? 47.928 3.156 -49.816 1.00 88.31 485 GLY A C 1
ATOM 3840 O O . GLY A 1 485 ? 47.128 2.634 -49.048 1.00 88.31 485 GLY A O 1
ATOM 3841 N N . LEU A 1 486 ? 49.224 3.273 -49.514 1.00 88.75 486 LEU A N 1
ATOM 3842 C CA . LEU A 1 486 ? 49.813 2.816 -48.252 1.00 88.75 486 LEU A CA 1
ATOM 3843 C C . LEU A 1 486 ? 49.287 3.614 -47.052 1.00 88.75 486 LEU A C 1
ATOM 3845 O O . LEU A 1 486 ? 48.964 3.013 -46.031 1.00 88.75 486 LEU A O 1
ATOM 3849 N N . ILE A 1 487 ? 49.143 4.937 -47.178 1.00 88.62 487 ILE A N 1
ATOM 3850 C CA . ILE A 1 487 ? 48.545 5.786 -46.133 1.00 88.62 487 ILE A CA 1
ATOM 3851 C C . ILE A 1 487 ? 47.061 5.440 -45.931 1.00 88.62 487 ILE A C 1
ATOM 3853 O O . ILE A 1 487 ? 46.607 5.310 -44.798 1.00 88.62 487 ILE A O 1
ATOM 3857 N N . GLU A 1 488 ? 46.298 5.241 -47.009 1.00 88.06 488 GLU A N 1
ATOM 3858 C CA . GLU A 1 488 ? 44.878 4.880 -46.921 1.00 88.06 488 GLU A CA 1
ATOM 3859 C C . GLU A 1 488 ? 44.671 3.480 -46.317 1.00 88.06 488 GLU A C 1
ATOM 3861 O O . GLU A 1 488 ? 43.746 3.285 -45.529 1.00 88.06 488 GLU A O 1
ATOM 3866 N N . VAL A 1 489 ? 45.549 2.519 -46.628 1.00 84.75 489 VAL A N 1
ATOM 3867 C CA . VAL A 1 489 ? 45.562 1.188 -45.999 1.00 84.75 489 VAL A CA 1
ATOM 3868 C C . VAL A 1 489 ? 45.935 1.281 -44.520 1.00 84.75 489 VAL A C 1
ATOM 3870 O O . VAL A 1 489 ? 45.236 0.685 -43.709 1.00 84.75 489 VAL A O 1
ATOM 3873 N N . ALA A 1 490 ? 46.963 2.051 -44.150 1.00 87.00 490 ALA A N 1
ATOM 3874 C CA . ALA A 1 490 ? 47.364 2.224 -42.752 1.00 87.00 490 ALA A CA 1
ATOM 3875 C C . ALA A 1 490 ? 46.244 2.854 -41.904 1.00 87.00 490 ALA A C 1
ATOM 3877 O O . ALA A 1 490 ? 45.912 2.331 -40.842 1.00 87.00 490 ALA A O 1
ATOM 3878 N N . ASN A 1 491 ? 45.597 3.911 -42.409 1.00 86.56 491 ASN A N 1
ATOM 3879 C CA . ASN A 1 491 ? 44.453 4.539 -41.742 1.00 86.56 491 ASN A CA 1
ATOM 3880 C C . ASN A 1 491 ? 43.294 3.542 -41.567 1.00 86.56 491 ASN A C 1
ATOM 3882 O O . ASN A 1 491 ? 42.744 3.421 -40.476 1.00 86.56 491 ASN A O 1
ATOM 3886 N N . LYS A 1 492 ? 42.956 2.774 -42.614 1.00 88.38 492 LYS A N 1
ATOM 3887 C CA . LYS A 1 492 ? 41.903 1.745 -42.552 1.00 88.38 492 LYS A CA 1
ATOM 3888 C C . LYS A 1 492 ? 42.262 0.570 -41.645 1.00 88.38 492 LYS A C 1
ATOM 3890 O O . LYS A 1 492 ? 41.369 -0.047 -41.074 1.00 88.38 492 LYS A O 1
ATOM 3895 N N . GLU A 1 493 ? 43.541 0.240 -41.496 1.00 86.81 493 GLU A N 1
ATOM 3896 C CA . GLU A 1 493 ? 44.001 -0.785 -40.559 1.00 86.81 493 GLU A CA 1
ATOM 3897 C C . GLU A 1 493 ? 43.906 -0.303 -39.102 1.00 86.81 493 GLU A C 1
ATOM 3899 O O . GLU A 1 493 ? 43.514 -1.087 -38.235 1.00 86.81 493 GLU A O 1
ATOM 3904 N N . GLU A 1 494 ? 44.148 0.986 -38.839 1.00 87.94 494 GLU A N 1
ATOM 3905 C CA . GLU A 1 494 ? 43.920 1.613 -37.531 1.00 87.94 494 GLU A CA 1
ATOM 3906 C C . GLU A 1 494 ? 42.418 1.755 -37.206 1.00 87.94 494 GLU A C 1
ATOM 3908 O O . GLU A 1 494 ? 42.001 1.370 -36.115 1.00 87.94 494 GLU A O 1
ATOM 3913 N N . GLU A 1 495 ? 41.576 2.161 -38.164 1.00 86.50 495 GLU A N 1
ATOM 3914 C CA . GLU A 1 495 ? 40.103 2.138 -38.041 1.00 86.50 495 GLU A CA 1
ATOM 3915 C C . GLU A 1 495 ? 39.566 0.715 -37.788 1.00 86.50 495 GLU A C 1
ATOM 3917 O O . GLU A 1 495 ? 38.710 0.495 -36.931 1.00 86.50 495 GLU A O 1
ATOM 3922 N N . LEU A 1 496 ? 40.103 -0.296 -38.481 1.00 85.62 496 LEU A N 1
ATOM 3923 C CA . LEU A 1 496 ? 39.782 -1.704 -38.223 1.00 85.62 496 LEU A CA 1
ATOM 3924 C C . LEU A 1 496 ? 40.381 -2.224 -36.908 1.00 85.62 496 LEU A C 1
ATOM 3926 O O . LEU A 1 496 ? 39.999 -3.307 -36.459 1.00 85.62 496 LEU A O 1
ATOM 3930 N N . LYS A 1 497 ? 41.330 -1.523 -36.285 1.00 91.12 497 LYS A N 1
ATOM 3931 C CA . LYS A 1 497 ? 41.857 -1.867 -34.959 1.00 91.12 497 LYS A CA 1
ATOM 3932 C C . LYS A 1 497 ? 40.960 -1.292 -33.867 1.00 91.12 497 LYS A C 1
ATOM 3934 O O . LYS A 1 497 ? 40.514 -2.062 -33.019 1.00 91.12 497 LYS A O 1
ATOM 3939 N N . THR A 1 498 ? 40.605 -0.008 -33.935 1.00 87.88 498 THR A N 1
ATOM 3940 C CA . THR A 1 498 ? 39.660 0.608 -32.986 1.00 87.88 498 THR A CA 1
ATOM 3941 C C . THR A 1 498 ? 38.293 -0.073 -33.044 1.00 87.88 498 THR A C 1
ATOM 3943 O O . THR A 1 498 ? 37.787 -0.491 -32.008 1.00 87.88 498 THR A O 1
ATOM 3946 N N . ALA A 1 499 ? 37.752 -0.345 -34.237 1.00 83.19 499 ALA A N 1
ATOM 3947 C CA . ALA A 1 499 ? 36.481 -1.059 -34.385 1.00 83.19 499 ALA A CA 1
ATOM 3948 C C . ALA A 1 499 ? 36.506 -2.500 -33.827 1.00 83.19 499 ALA A C 1
ATOM 3950 O O . ALA A 1 499 ? 35.460 -3.025 -33.435 1.00 83.19 499 ALA A O 1
ATOM 3951 N N . ARG A 1 500 ? 37.676 -3.159 -33.764 1.00 85.12 500 ARG A N 1
ATOM 3952 C CA . ARG A 1 500 ? 37.838 -4.463 -33.087 1.00 85.12 500 ARG A CA 1
ATOM 3953 C C . ARG A 1 500 ? 37.895 -4.309 -31.570 1.00 85.12 500 ARG A C 1
ATOM 3955 O O . ARG A 1 500 ? 37.214 -5.060 -30.881 1.00 85.12 500 ARG A O 1
ATOM 3962 N N . GLU A 1 501 ? 38.654 -3.338 -31.069 1.00 89.38 501 GLU A N 1
ATOM 3963 C CA . GLU A 1 501 ? 38.757 -3.028 -29.635 1.00 89.38 501 GLU A CA 1
ATOM 3964 C C . GLU A 1 501 ? 37.389 -2.621 -29.054 1.00 89.38 501 GLU A C 1
ATOM 3966 O O . GLU A 1 501 ? 36.993 -3.120 -28.001 1.00 89.38 501 GLU A O 1
ATOM 3971 N N . GLU A 1 502 ? 36.603 -1.829 -29.788 1.00 88.00 502 GLU A N 1
ATOM 3972 C CA . GLU A 1 502 ? 35.210 -1.501 -29.456 1.00 88.00 502 GLU A CA 1
ATOM 3973 C C . GLU A 1 502 ? 34.289 -2.731 -29.492 1.00 88.00 502 GLU A C 1
ATOM 3975 O O . GLU A 1 502 ? 33.492 -2.929 -28.575 1.00 88.00 502 GLU A O 1
ATOM 3980 N N . ASN A 1 503 ? 34.406 -3.603 -30.502 1.00 75.50 503 ASN A N 1
ATOM 3981 C CA . ASN A 1 503 ? 33.625 -4.847 -30.558 1.00 75.50 503 ASN A CA 1
ATOM 3982 C C . ASN A 1 503 ? 33.958 -5.803 -29.402 1.00 75.50 503 ASN A C 1
ATOM 3984 O O . ASN A 1 503 ? 33.073 -6.507 -28.914 1.00 75.50 503 ASN A O 1
ATOM 3988 N N . GLU A 1 504 ? 35.213 -5.852 -28.959 1.00 90.06 504 GLU A N 1
ATOM 3989 C CA . GLU A 1 504 ? 35.622 -6.669 -27.818 1.00 90.06 504 GLU A CA 1
ATOM 3990 C C . GLU A 1 504 ? 35.138 -6.070 -26.489 1.00 90.06 504 GLU A C 1
ATOM 3992 O O . GLU A 1 504 ? 34.596 -6.803 -25.659 1.00 90.06 504 GLU A O 1
ATOM 3997 N N . ALA A 1 505 ? 35.202 -4.744 -26.323 1.00 88.19 505 ALA A N 1
ATOM 3998 C CA . ALA A 1 505 ? 34.609 -4.047 -25.181 1.00 88.19 505 ALA A CA 1
ATOM 3999 C C . ALA A 1 505 ? 33.083 -4.256 -25.100 1.00 88.19 505 ALA A C 1
ATOM 4001 O O . ALA A 1 505 ? 32.569 -4.647 -24.051 1.00 88.19 505 ALA A O 1
ATOM 4002 N N . LEU A 1 506 ? 32.362 -4.097 -26.216 1.00 86.00 506 LEU A N 1
ATOM 4003 C CA . LEU A 1 506 ? 30.917 -4.347 -26.296 1.00 86.00 506 LEU A CA 1
ATOM 4004 C C . LEU A 1 506 ? 30.566 -5.812 -26.002 1.00 86.00 506 LEU A C 1
ATOM 4006 O O . LEU A 1 506 ? 29.570 -6.082 -25.333 1.00 86.00 506 LEU A O 1
ATOM 4010 N N . ARG A 1 507 ? 31.388 -6.779 -26.436 1.00 89.44 507 ARG A N 1
ATOM 4011 C CA . ARG A 1 507 ? 31.217 -8.195 -26.062 1.00 89.44 507 ARG A CA 1
ATOM 4012 C C . ARG A 1 507 ? 31.385 -8.416 -24.561 1.00 89.44 507 ARG A C 1
ATOM 4014 O O . ARG A 1 507 ? 30.566 -9.119 -23.971 1.00 89.44 507 ARG A O 1
ATOM 4021 N N . GLN A 1 508 ? 32.397 -7.811 -23.940 1.00 89.19 508 GLN A N 1
ATOM 4022 C CA . GLN A 1 508 ? 32.602 -7.893 -22.490 1.00 89.19 508 GLN A CA 1
ATOM 4023 C C . GLN A 1 508 ? 31.445 -7.245 -21.714 1.00 89.19 508 GLN A C 1
ATOM 4025 O O . GLN A 1 508 ? 30.996 -7.809 -20.714 1.00 89.19 508 GLN A O 1
ATOM 4030 N N . GLU A 1 509 ? 30.901 -6.120 -22.190 1.00 84.81 509 GLU A N 1
ATOM 4031 C CA . GLU A 1 509 ? 29.725 -5.487 -21.585 1.00 84.81 509 GLU A CA 1
ATOM 4032 C C . GLU A 1 509 ? 28.457 -6.338 -21.753 1.00 84.81 509 GLU A C 1
ATOM 4034 O O . GLU A 1 509 ? 27.741 -6.553 -20.775 1.00 84.81 509 GLU A O 1
ATOM 4039 N N . VAL A 1 510 ? 28.213 -6.918 -22.934 1.00 78.06 510 VAL A N 1
ATOM 4040 C CA . VAL A 1 510 ? 27.099 -7.858 -23.163 1.00 78.06 510 VAL A CA 1
ATOM 4041 C C . VAL A 1 510 ? 27.211 -9.088 -22.259 1.00 78.06 510 VAL A C 1
ATOM 4043 O O . VAL A 1 510 ? 26.212 -9.498 -21.664 1.00 78.06 510 VAL A O 1
ATOM 4046 N N . GLU A 1 511 ? 28.404 -9.662 -22.073 1.00 84.56 511 GLU A N 1
ATOM 4047 C CA . GLU A 1 511 ? 28.577 -10.735 -21.091 1.00 84.56 511 GLU A CA 1
ATOM 4048 C C . GLU A 1 511 ? 28.376 -10.260 -19.643 1.00 84.56 511 GLU A C 1
ATOM 4050 O O . GLU A 1 511 ? 27.817 -11.000 -18.835 1.00 84.56 511 GLU A O 1
ATOM 4055 N N . ALA A 1 512 ? 28.818 -9.053 -19.283 1.00 84.44 512 ALA A N 1
ATOM 4056 C CA . ALA A 1 512 ? 28.624 -8.500 -17.942 1.00 84.44 512 ALA A CA 1
ATOM 4057 C C . ALA A 1 512 ? 27.137 -8.244 -17.643 1.00 84.44 512 ALA A C 1
ATOM 4059 O O . ALA A 1 512 ? 26.666 -8.572 -16.555 1.00 84.44 512 ALA A O 1
ATOM 4060 N N . VAL A 1 513 ? 26.376 -7.730 -18.613 1.00 79.19 513 VAL A N 1
ATOM 4061 C CA . VAL A 1 513 ? 24.912 -7.612 -18.539 1.00 79.19 513 VAL A CA 1
ATOM 4062 C C . VAL A 1 513 ? 24.271 -8.995 -18.419 1.00 79.19 513 VAL A C 1
ATOM 4064 O O . VAL A 1 513 ? 23.415 -9.185 -17.558 1.00 79.19 513 VAL A O 1
ATOM 4067 N N . LYS A 1 514 ? 24.727 -9.987 -19.194 1.00 80.38 514 LYS A N 1
ATOM 4068 C CA . LYS A 1 514 ? 24.213 -11.364 -19.127 1.00 80.38 514 LYS A CA 1
ATOM 4069 C C . LYS A 1 514 ? 24.488 -12.040 -17.777 1.00 80.38 514 LYS A C 1
ATOM 4071 O O . LYS A 1 514 ? 23.597 -12.705 -17.255 1.00 80.38 514 LYS A O 1
ATOM 4076 N N . ARG A 1 515 ? 25.666 -11.822 -17.174 1.00 81.50 515 ARG A N 1
ATOM 4077 C CA . ARG A 1 515 ? 25.984 -12.262 -15.800 1.00 81.50 515 ARG A CA 1
ATOM 4078 C C . ARG A 1 515 ? 25.056 -11.600 -14.780 1.00 81.50 515 ARG A C 1
ATOM 4080 O O . ARG A 1 515 ? 24.407 -12.312 -14.026 1.00 81.50 515 ARG A O 1
ATOM 4087 N N . ARG A 1 516 ? 24.892 -10.271 -14.835 1.00 82.19 516 ARG A N 1
ATOM 4088 C CA . ARG A 1 516 ? 23.959 -9.531 -13.958 1.00 82.19 516 ARG A CA 1
ATOM 4089 C C . ARG A 1 516 ? 22.493 -9.946 -14.141 1.00 82.19 516 ARG A C 1
ATOM 4091 O O . ARG A 1 516 ? 21.722 -9.832 -13.193 1.00 82.19 516 ARG A O 1
ATOM 4098 N N . SER A 1 517 ? 22.096 -10.399 -15.334 1.00 69.19 517 SER A N 1
ATOM 4099 C CA . SER A 1 517 ? 20.767 -10.981 -15.574 1.00 69.19 517 SER A CA 1
ATOM 4100 C C . SER A 1 517 ? 20.636 -12.316 -14.847 1.00 69.19 517 SER A C 1
ATOM 4102 O O . SER A 1 517 ? 19.781 -12.436 -13.980 1.00 69.19 517 SER A O 1
ATOM 4104 N N . GLY A 1 518 ? 21.567 -13.252 -15.068 1.00 75.38 518 GLY A N 1
ATOM 4105 C CA . GLY A 1 518 ? 21.583 -14.549 -14.380 1.00 75.38 518 GLY A CA 1
ATOM 4106 C C . GLY A 1 518 ? 21.685 -14.444 -12.850 1.00 75.38 518 GLY A C 1
ATOM 4107 O O . GLY A 1 518 ? 21.054 -15.216 -12.137 1.00 75.38 518 GLY A O 1
ATOM 4108 N N . GLU A 1 519 ? 22.419 -13.460 -12.326 1.00 76.62 519 GLU A N 1
ATOM 4109 C CA . GLU A 1 519 ? 22.489 -13.157 -10.887 1.00 76.62 519 GLU A CA 1
ATOM 4110 C C . GLU A 1 519 ? 21.151 -12.633 -10.336 1.00 76.62 519 GLU A C 1
ATOM 4112 O O . GLU A 1 519 ? 20.741 -13.016 -9.238 1.00 76.62 519 GLU A O 1
ATOM 4117 N N . LYS A 1 520 ? 20.435 -11.791 -11.095 1.00 74.12 520 LYS A N 1
ATOM 4118 C CA . LYS A 1 520 ? 19.083 -11.329 -10.739 1.00 74.12 520 LYS A CA 1
ATOM 4119 C C . LYS A 1 520 ? 18.048 -12.444 -10.848 1.00 74.12 520 LYS A C 1
ATOM 4121 O O . LYS A 1 520 ? 17.218 -12.568 -9.955 1.00 74.12 520 LYS A O 1
ATOM 4126 N N . GLU A 1 521 ? 18.122 -13.254 -11.899 1.00 72.19 521 GLU A N 1
ATOM 4127 C CA . GLU A 1 521 ? 17.276 -14.427 -12.119 1.00 72.19 521 GLU A CA 1
ATOM 4128 C C . GLU A 1 521 ? 17.447 -15.414 -10.958 1.00 72.19 521 GLU A C 1
ATOM 4130 O O . GLU A 1 521 ? 16.468 -15.693 -10.272 1.00 72.19 521 GLU A O 1
ATOM 4135 N N . ALA A 1 522 ? 18.678 -15.815 -10.620 1.00 76.06 522 ALA A N 1
ATOM 4136 C CA . ALA A 1 522 ? 18.964 -16.692 -9.481 1.00 76.06 522 ALA A CA 1
ATOM 4137 C C . ALA A 1 522 ? 18.543 -16.092 -8.123 1.00 76.06 522 ALA A C 1
ATOM 4139 O O . ALA A 1 522 ? 18.051 -16.812 -7.254 1.00 76.06 522 ALA A O 1
ATOM 4140 N N . SER A 1 523 ? 18.686 -14.775 -7.937 1.00 77.56 523 SER A N 1
ATOM 4141 C CA . SER A 1 523 ? 18.183 -14.076 -6.745 1.00 77.56 523 SER A CA 1
ATOM 4142 C C . SER A 1 523 ? 16.651 -14.131 -6.659 1.00 77.56 523 SER A C 1
ATOM 4144 O O . SER A 1 523 ? 16.101 -14.469 -5.612 1.00 77.56 523 SER A O 1
ATOM 4146 N N . SER A 1 524 ? 15.950 -13.895 -7.775 1.00 70.69 524 SER A N 1
ATOM 4147 C CA . SER A 1 524 ? 14.488 -14.011 -7.848 1.00 70.69 524 SER A CA 1
ATOM 4148 C C . SER A 1 524 ? 13.992 -15.454 -7.715 1.00 70.69 524 SER A C 1
ATOM 4150 O O . SER A 1 524 ? 12.973 -15.697 -7.081 1.00 70.69 524 SER A O 1
ATOM 4152 N N . GLU A 1 525 ? 14.740 -16.436 -8.221 1.00 81.75 525 GLU A N 1
ATOM 4153 C CA . GLU A 1 525 ? 14.449 -17.857 -8.035 1.00 81.75 525 GLU A CA 1
ATOM 4154 C C . GLU A 1 525 ? 14.635 -18.266 -6.565 1.00 81.75 525 GLU A C 1
ATOM 4156 O O . GLU A 1 525 ? 13.869 -19.073 -6.046 1.00 81.75 525 GLU A O 1
ATOM 4161 N N . SER A 1 526 ? 15.603 -17.668 -5.859 1.00 78.75 526 SER A N 1
ATOM 4162 C CA . SER A 1 526 ? 15.790 -17.866 -4.418 1.00 78.75 526 SER A CA 1
ATOM 4163 C C . SER A 1 526 ? 14.651 -17.263 -3.590 1.00 78.75 526 SER A C 1
ATOM 4165 O O . SER A 1 526 ? 14.215 -17.897 -2.630 1.00 78.75 526 SER A O 1
ATOM 4167 N N . THR A 1 527 ? 14.151 -16.069 -3.931 1.00 80.25 527 THR A N 1
ATOM 4168 C CA . THR A 1 527 ? 13.020 -15.463 -3.204 1.00 80.25 527 THR A CA 1
ATOM 4169 C C . THR A 1 527 ? 11.690 -16.134 -3.540 1.00 80.25 527 THR A C 1
ATOM 4171 O O . THR A 1 527 ? 10.872 -16.310 -2.640 1.00 80.25 527 THR A O 1
ATOM 4174 N N . LEU A 1 528 ? 11.494 -16.603 -4.779 1.00 78.19 528 LEU A N 1
ATOM 4175 C CA . LEU A 1 528 ? 10.390 -17.503 -5.134 1.00 78.19 528 LEU A CA 1
ATOM 4176 C C . LEU A 1 528 ? 10.486 -18.818 -4.342 1.00 78.19 528 LEU A C 1
ATOM 4178 O O . LEU A 1 528 ? 9.512 -19.179 -3.694 1.00 78.19 528 LEU A O 1
ATOM 4182 N N . LYS A 1 529 ? 11.682 -19.426 -4.273 1.00 85.62 529 LYS A N 1
ATOM 4183 C CA . LYS A 1 529 ? 12.128 -20.472 -3.322 1.00 85.62 529 LYS A CA 1
ATOM 4184 C C . LYS A 1 529 ? 11.537 -20.313 -1.913 1.00 85.62 529 LYS A C 1
ATOM 4186 O O . LYS A 1 529 ? 10.868 -21.184 -1.354 1.00 85.62 529 LYS A O 1
ATOM 4191 N N . GLU A 1 530 ? 11.826 -19.162 -1.320 1.00 84.50 530 GLU A N 1
ATOM 4192 C CA . GLU A 1 530 ? 11.442 -18.843 0.054 1.00 84.50 530 GLU A CA 1
ATOM 4193 C C . GLU A 1 530 ? 9.932 -18.581 0.204 1.00 84.50 530 GLU A C 1
ATOM 4195 O O . GLU A 1 530 ? 9.341 -18.942 1.222 1.00 84.50 530 GLU A O 1
ATOM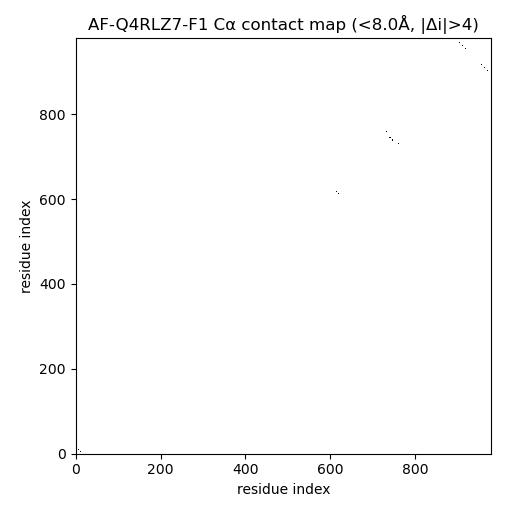 4200 N N . LEU A 1 531 ? 9.291 -17.972 -0.798 1.00 81.25 531 LEU A N 1
ATOM 4201 C CA . LEU A 1 531 ? 7.843 -17.744 -0.814 1.00 81.25 531 LEU A CA 1
ATOM 4202 C C . LEU A 1 531 ? 7.060 -19.049 -1.006 1.00 81.25 531 LEU A C 1
ATOM 4204 O O . LEU A 1 531 ? 6.079 -19.262 -0.303 1.00 81.25 531 LEU A O 1
ATOM 4208 N N . GLU A 1 532 ? 7.511 -19.931 -1.893 1.00 82.75 532 GLU A N 1
ATOM 4209 C CA . GLU A 1 532 ? 6.926 -21.249 -2.158 1.00 82.75 532 GLU A CA 1
ATOM 4210 C C . GLU A 1 532 ? 6.990 -22.134 -0.902 1.00 82.75 532 GLU A C 1
ATOM 4212 O O . GLU A 1 532 ? 5.966 -22.658 -0.468 1.00 82.75 532 GLU A O 1
ATOM 4217 N N . SER A 1 533 ? 8.137 -22.173 -0.211 1.00 85.69 533 SER A N 1
ATOM 4218 C CA . SER A 1 533 ? 8.262 -22.865 1.082 1.00 85.69 533 SER A CA 1
ATOM 4219 C C . SER A 1 533 ? 7.363 -22.264 2.175 1.00 85.69 533 SER A C 1
ATOM 4221 O O . SER A 1 533 ? 6.777 -23.005 2.966 1.00 85.69 533 SER A O 1
ATOM 4223 N N . LYS A 1 534 ? 7.187 -20.935 2.211 1.00 87.75 534 LYS A N 1
ATOM 4224 C CA . LYS A 1 534 ? 6.231 -20.284 3.128 1.00 87.75 534 LYS A CA 1
ATOM 4225 C C . LYS A 1 534 ? 4.778 -20.579 2.761 1.00 87.75 534 LYS A C 1
ATOM 4227 O O . LYS A 1 534 ? 3.948 -20.638 3.662 1.00 87.75 534 LYS A O 1
ATOM 4232 N N . ILE A 1 535 ? 4.455 -20.770 1.484 1.00 85.44 535 ILE A N 1
ATOM 4233 C CA . ILE A 1 535 ? 3.124 -21.208 1.045 1.00 85.44 535 ILE A CA 1
ATOM 4234 C C . ILE A 1 535 ? 2.885 -22.657 1.490 1.00 85.44 535 ILE A C 1
ATOM 4236 O O . ILE A 1 535 ? 1.859 -22.913 2.112 1.00 85.44 535 ILE A O 1
ATOM 4240 N N . GLU A 1 536 ? 3.845 -23.571 1.313 1.00 86.12 536 GLU A N 1
ATOM 4241 C CA . GLU A 1 536 ? 3.737 -24.944 1.835 1.00 86.12 536 GLU A CA 1
ATOM 4242 C C . GLU A 1 536 ? 3.585 -24.989 3.368 1.00 86.12 536 GLU A C 1
ATOM 4244 O O . GLU A 1 536 ? 2.745 -25.734 3.882 1.00 86.12 536 GLU A O 1
ATOM 4249 N N . GLU A 1 537 ? 4.337 -24.169 4.115 1.00 86.44 537 GLU A N 1
ATOM 4250 C CA . GLU A 1 537 ? 4.170 -24.038 5.571 1.00 86.44 537 GLU A CA 1
ATOM 4251 C C . GLU A 1 537 ? 2.757 -23.541 5.917 1.00 86.44 537 GLU A C 1
ATOM 4253 O O . GLU A 1 537 ? 2.082 -24.112 6.781 1.00 86.44 537 GLU A O 1
ATOM 4258 N N . LYS A 1 538 ? 2.273 -22.503 5.220 1.00 85.00 538 LYS A N 1
ATOM 4259 C CA . LYS A 1 538 ? 0.932 -21.946 5.432 1.00 85.00 538 LYS A CA 1
ATOM 4260 C C . LYS A 1 538 ? -0.154 -22.967 5.126 1.00 85.00 538 LYS A C 1
ATOM 4262 O O . LYS A 1 538 ? -1.000 -23.174 5.993 1.00 85.00 538 LYS A O 1
ATOM 4267 N N . ASP A 1 539 ? -0.091 -23.660 3.998 1.00 87.81 539 ASP A N 1
ATOM 4268 C CA . ASP A 1 539 ? -1.027 -24.726 3.630 1.00 87.81 539 ASP A CA 1
ATOM 4269 C C . ASP A 1 539 ? -0.987 -25.896 4.621 1.00 87.81 539 ASP A C 1
ATOM 4271 O O . ASP A 1 539 ? -2.028 -26.476 4.937 1.00 87.81 539 ASP A O 1
ATOM 4275 N N . GLY A 1 540 ? 0.187 -26.221 5.172 1.00 89.44 540 GLY A N 1
ATOM 4276 C CA . GLY A 1 540 ? 0.335 -27.173 6.273 1.00 89.44 540 GLY A CA 1
ATOM 4277 C C . GLY A 1 540 ? -0.393 -26.720 7.544 1.00 89.44 540 GLY A C 1
ATOM 4278 O O . GLY A 1 540 ? -1.154 -27.491 8.136 1.00 89.44 540 GLY A O 1
ATOM 4279 N N . THR A 1 541 ? -0.231 -25.454 7.947 1.00 85.56 541 THR A N 1
ATOM 4280 C CA . THR A 1 541 ? -0.976 -24.894 9.093 1.00 85.56 541 THR A CA 1
ATOM 4281 C C . THR A 1 541 ? -2.479 -24.780 8.826 1.00 85.56 541 THR A C 1
ATOM 4283 O O . THR A 1 541 ? -3.272 -25.009 9.739 1.00 85.56 541 THR A O 1
ATOM 4286 N N . LEU A 1 542 ? -2.880 -24.495 7.584 1.00 85.88 542 LEU A N 1
ATOM 4287 C CA . LEU A 1 542 ? -4.275 -24.346 7.176 1.00 85.88 542 LEU A CA 1
ATOM 4288 C C . LEU A 1 542 ? -4.987 -25.704 7.200 1.00 85.88 542 LEU A C 1
ATOM 4290 O O . LEU A 1 542 ? -6.019 -25.814 7.854 1.00 85.88 542 LEU A O 1
ATOM 4294 N N . LYS A 1 543 ? -4.379 -26.761 6.641 1.00 90.38 543 LYS A N 1
ATOM 4295 C CA . LYS A 1 543 ? -4.859 -28.153 6.767 1.00 90.38 543 LYS A CA 1
ATOM 4296 C C . LYS A 1 543 ? -4.970 -28.597 8.227 1.00 90.38 543 LYS A C 1
ATOM 4298 O O . LYS A 1 543 ? -5.975 -29.181 8.614 1.00 90.38 543 LYS A O 1
ATOM 4303 N N . SER A 1 544 ? -3.986 -28.267 9.067 1.00 86.00 544 SER A N 1
ATOM 4304 C CA . SER A 1 544 ? -4.033 -28.565 10.508 1.00 86.00 544 SER A CA 1
ATOM 4305 C C . SER A 1 544 ? -5.201 -27.853 11.217 1.00 86.00 544 SER A C 1
ATOM 4307 O O . SER A 1 544 ? -5.893 -28.448 12.050 1.00 86.00 544 SER A O 1
ATOM 4309 N N . MET A 1 545 ? -5.479 -26.596 10.851 1.00 81.44 545 MET A N 1
ATOM 4310 C CA . MET A 1 545 ? -6.629 -25.844 11.361 1.00 81.44 545 MET A CA 1
ATOM 4311 C C . MET A 1 545 ? -7.963 -26.395 10.833 1.00 81.44 545 MET A C 1
ATOM 4313 O O . MET A 1 545 ? -8.922 -26.489 11.596 1.00 81.44 545 MET A O 1
ATOM 4317 N N . GLU A 1 546 ? -8.020 -26.801 9.566 1.00 86.94 546 GLU A N 1
ATOM 4318 C CA . GLU A 1 546 ? -9.193 -27.387 8.910 1.00 86.94 546 GLU A CA 1
ATOM 4319 C C . GLU A 1 546 ? -9.538 -28.770 9.488 1.00 86.94 546 GLU A C 1
ATOM 4321 O O . GLU A 1 546 ? -10.692 -29.019 9.838 1.00 86.94 546 GLU A O 1
ATOM 4326 N N . GLU A 1 547 ? -8.542 -29.628 9.733 1.00 91.19 547 GLU A N 1
ATOM 4327 C CA . GLU A 1 547 ? -8.717 -30.871 10.491 1.00 91.19 547 GLU A CA 1
ATOM 4328 C C . GLU A 1 547 ? -9.218 -30.607 11.918 1.00 91.19 547 GLU A C 1
ATOM 4330 O O . GLU A 1 547 ? -10.094 -31.319 12.410 1.00 91.19 547 GLU A O 1
ATOM 4335 N N . SER A 1 548 ? -8.690 -29.586 12.600 1.00 85.19 548 SER A N 1
ATOM 4336 C CA . SER A 1 548 ? -9.142 -29.208 13.944 1.00 85.19 548 SER A CA 1
ATOM 4337 C C . SER A 1 548 ? -10.605 -28.739 13.940 1.00 85.19 548 SER A C 1
ATOM 4339 O O . SER A 1 548 ? -11.404 -29.178 14.773 1.00 85.19 548 SER A O 1
ATOM 4341 N N . LEU A 1 549 ? -10.986 -27.921 12.952 1.00 87.38 549 LEU A N 1
ATOM 4342 C CA . LEU A 1 549 ? -12.356 -27.458 12.733 1.00 87.38 549 LEU A CA 1
ATOM 4343 C C . LEU A 1 549 ? -13.303 -28.629 12.426 1.00 87.38 549 LEU A C 1
ATOM 4345 O O . LEU A 1 549 ? -14.394 -28.701 12.993 1.00 87.38 549 LEU A O 1
ATOM 4349 N N . GLN A 1 550 ? -12.880 -29.572 11.583 1.00 90.00 550 GLN A N 1
ATOM 4350 C CA . GLN A 1 550 ? -13.664 -30.756 11.240 1.00 90.00 550 GLN A CA 1
ATOM 4351 C C . GLN A 1 550 ? -13.859 -31.668 12.461 1.00 90.00 550 GLN A C 1
ATOM 4353 O O . GLN A 1 550 ? -14.994 -32.023 12.771 1.00 90.00 550 GLN A O 1
ATOM 4358 N N . ARG A 1 551 ? -12.809 -31.941 13.251 1.00 89.50 551 ARG A N 1
ATOM 4359 C CA . ARG A 1 551 ? -12.929 -32.679 14.527 1.00 89.50 551 ARG A CA 1
ATOM 4360 C C . ARG A 1 551 ? -13.865 -31.974 15.518 1.00 89.50 551 ARG A C 1
ATOM 4362 O O . ARG A 1 551 ? -14.627 -32.641 16.218 1.00 89.50 551 ARG A O 1
ATOM 4369 N N . ALA A 1 552 ? -13.838 -30.640 15.583 1.00 83.69 552 ALA A N 1
ATOM 4370 C CA . ALA A 1 552 ? -14.755 -29.863 16.419 1.00 83.69 552 ALA A CA 1
ATOM 4371 C C . ALA A 1 552 ? -16.214 -29.972 15.933 1.00 83.69 552 ALA A C 1
ATOM 4373 O O . ALA A 1 552 ? -17.119 -30.154 16.748 1.00 83.69 552 ALA A O 1
ATOM 4374 N N . LYS A 1 553 ? -16.438 -29.937 14.615 1.00 86.00 553 LYS A N 1
ATOM 4375 C CA . LYS A 1 553 ? -17.745 -30.122 13.967 1.00 86.00 553 LYS A CA 1
ATOM 4376 C C . LYS A 1 553 ? -18.306 -31.531 14.186 1.00 86.00 553 LYS A C 1
ATOM 4378 O O . LYS A 1 553 ? -19.470 -31.670 14.558 1.00 86.00 553 LYS A O 1
ATOM 4383 N N . ASP A 1 554 ? -17.477 -32.562 14.053 1.00 90.69 554 ASP A N 1
ATOM 4384 C CA . ASP A 1 554 ? -17.864 -33.953 14.306 1.00 90.69 554 ASP A CA 1
ATOM 4385 C C . ASP A 1 554 ? -18.245 -34.171 15.777 1.00 90.69 554 ASP A C 1
ATOM 4387 O O . ASP A 1 554 ? -19.297 -34.749 16.063 1.00 90.69 554 ASP A O 1
ATOM 4391 N N . ASN A 1 555 ? -17.457 -33.622 16.710 1.00 88.38 555 ASN A N 1
ATOM 4392 C CA . ASN A 1 555 ? -17.744 -33.621 18.149 1.00 88.38 555 ASN A CA 1
ATOM 4393 C C . ASN A 1 555 ? -19.027 -32.829 18.482 1.00 88.38 555 ASN A C 1
ATOM 4395 O O . ASN A 1 555 ? -19.826 -33.264 19.311 1.00 88.38 555 ASN A O 1
ATOM 4399 N N . SER A 1 556 ? -19.290 -31.718 17.785 1.00 79.81 556 SER A N 1
ATOM 4400 C CA . SER A 1 556 ? -20.567 -31.000 17.881 1.00 79.81 556 SER A CA 1
ATOM 4401 C C . SER A 1 556 ? -21.738 -31.879 17.433 1.00 79.81 556 SER A C 1
ATOM 4403 O O . SER A 1 556 ? -22.715 -31.991 18.167 1.00 79.81 556 SER A O 1
ATOM 4405 N N . SER A 1 557 ? -21.618 -32.591 16.305 1.00 87.00 557 SER A N 1
ATOM 4406 C CA . SER A 1 557 ? -22.662 -33.523 15.841 1.00 87.00 557 SER A CA 1
ATOM 4407 C C . SER A 1 557 ? -22.872 -34.709 16.795 1.00 87.00 557 SER A C 1
ATOM 4409 O O . SER A 1 557 ? -23.978 -35.234 16.909 1.00 87.00 557 SER A O 1
ATOM 4411 N N . ALA A 1 558 ? -21.823 -35.141 17.505 1.00 87.25 558 ALA A N 1
ATOM 4412 C CA . ALA A 1 558 ? -21.914 -36.183 18.523 1.00 87.25 558 ALA A CA 1
ATOM 4413 C C . ALA A 1 558 ? -22.662 -35.687 19.773 1.00 87.25 558 ALA A C 1
ATOM 4415 O O . ALA A 1 558 ? -23.511 -36.406 20.302 1.00 87.25 558 ALA A O 1
ATOM 4416 N N . ARG A 1 559 ? -22.410 -34.443 20.204 1.00 85.12 559 ARG A N 1
ATOM 4417 C CA . ARG A 1 559 ? -23.180 -33.777 21.270 1.00 85.12 559 ARG A CA 1
ATOM 4418 C C . ARG A 1 559 ? -24.633 -33.545 20.870 1.00 85.12 559 ARG A C 1
ATOM 4420 O O . ARG A 1 559 ? -25.514 -33.779 21.685 1.00 85.12 559 ARG A O 1
ATOM 4427 N N . GLU A 1 560 ? -24.888 -33.148 19.629 1.00 87.38 560 GLU A N 1
ATOM 4428 C CA . GLU A 1 560 ? -26.237 -32.946 19.090 1.00 87.38 560 GLU A CA 1
ATOM 4429 C C . GLU A 1 560 ? -27.037 -34.258 19.061 1.00 87.38 560 GLU A C 1
ATOM 4431 O O . GLU A 1 560 ? -28.154 -34.308 19.566 1.00 87.38 560 GLU A O 1
ATOM 4436 N N . LYS A 1 561 ? -26.434 -35.362 18.597 1.00 88.69 561 LYS A N 1
ATOM 4437 C CA . LYS A 1 561 ? -27.038 -36.708 18.674 1.00 88.69 561 LYS A CA 1
ATOM 4438 C C . LYS A 1 561 ? -27.277 -37.162 20.117 1.00 88.69 561 LYS A C 1
ATOM 4440 O O . LYS A 1 561 ? -28.297 -37.786 20.398 1.00 88.69 561 LYS A O 1
ATOM 4445 N N . MET A 1 562 ? -26.369 -36.844 21.043 1.00 86.12 562 MET A N 1
ATOM 4446 C CA . MET A 1 562 ? -26.559 -37.127 22.470 1.00 86.12 562 MET A CA 1
ATOM 4447 C C . MET A 1 562 ? -27.710 -36.300 23.062 1.00 86.12 562 MET A C 1
ATOM 4449 O O . MET A 1 562 ? -28.527 -36.854 23.791 1.00 86.12 562 MET A O 1
ATOM 4453 N N . ALA A 1 563 ? -27.826 -35.019 22.704 1.00 80.81 563 ALA A N 1
ATOM 4454 C CA . ALA A 1 563 ? -28.939 -34.161 23.101 1.00 80.81 563 ALA A CA 1
ATOM 4455 C C . ALA A 1 563 ? -30.275 -34.687 22.554 1.00 80.81 563 ALA A C 1
ATOM 4457 O O . ALA A 1 563 ? -31.193 -34.895 23.336 1.00 80.81 563 ALA A O 1
ATOM 4458 N N . GLN A 1 564 ? -30.351 -35.029 21.263 1.00 86.62 564 GLN A N 1
ATOM 4459 C CA . GLN A 1 564 ? -31.528 -35.665 20.651 1.00 86.62 564 GLN A CA 1
ATOM 4460 C C . GLN A 1 564 ? -31.887 -37.002 21.324 1.00 86.62 564 GLN A C 1
ATOM 4462 O O . GLN A 1 564 ? -33.062 -37.313 21.487 1.00 86.62 564 GLN A O 1
ATOM 4467 N N . THR A 1 565 ? -30.895 -37.786 21.763 1.00 85.31 565 THR A N 1
ATOM 4468 C CA . THR A 1 565 ? -31.131 -39.041 22.502 1.00 85.31 565 THR A CA 1
ATOM 4469 C C . THR A 1 565 ? -31.722 -38.773 23.891 1.00 85.31 565 THR A C 1
ATOM 4471 O O . THR A 1 565 ? -32.663 -39.450 24.297 1.00 85.31 565 THR A O 1
ATOM 4474 N N . LEU A 1 566 ? -31.211 -37.771 24.615 1.00 86.44 566 LEU A N 1
ATOM 4475 C CA . LEU A 1 566 ? -31.751 -37.348 25.913 1.00 86.44 566 LEU A CA 1
ATOM 4476 C C . LEU A 1 566 ? -33.152 -36.730 25.772 1.00 86.44 566 LEU A C 1
ATOM 4478 O O . LEU A 1 566 ? -34.025 -36.986 26.594 1.00 86.44 566 LEU A O 1
ATOM 4482 N N . GLU A 1 567 ? -33.395 -35.968 24.709 1.00 85.50 567 GLU A N 1
ATOM 4483 C CA . GLU A 1 567 ? -34.691 -35.370 24.387 1.00 85.50 567 GLU A CA 1
ATOM 4484 C C . GLU A 1 567 ? -35.731 -36.441 24.019 1.00 85.50 567 GLU A C 1
ATOM 4486 O O . GLU A 1 567 ? -36.861 -36.392 24.503 1.00 85.50 567 GLU A O 1
ATOM 4491 N N . GLN A 1 568 ? -35.336 -37.482 23.275 1.00 87.00 568 GLN A N 1
ATOM 4492 C CA . GLN A 1 568 ? -36.159 -38.678 23.057 1.00 87.00 568 GLN A CA 1
ATOM 4493 C C . GLN A 1 568 ? -36.432 -39.441 24.361 1.00 87.00 568 GLN A C 1
ATOM 4495 O O . GLN A 1 568 ? -37.565 -39.858 24.583 1.00 87.00 568 GLN A O 1
ATOM 4500 N N . GLN A 1 569 ? -35.447 -39.593 25.253 1.00 86.31 569 GLN A N 1
ATOM 4501 C CA . GLN A 1 569 ? -35.658 -40.220 26.566 1.00 86.31 569 GLN A CA 1
ATOM 4502 C C . GLN A 1 569 ? -36.626 -39.413 27.444 1.00 86.31 569 GLN A C 1
ATOM 4504 O O . GLN A 1 569 ? -37.500 -39.998 28.078 1.00 86.31 569 GLN A O 1
ATOM 4509 N N . LEU A 1 570 ? -36.531 -38.080 27.438 1.00 82.62 570 LEU A N 1
ATOM 4510 C CA . LEU A 1 570 ? -37.487 -37.197 28.113 1.00 82.62 570 LEU A CA 1
ATOM 4511 C C . LEU A 1 570 ? -38.883 -37.266 27.478 1.00 82.62 570 LEU A C 1
ATOM 4513 O O . LEU A 1 570 ? -39.875 -37.237 28.202 1.00 82.62 570 LEU A O 1
ATOM 4517 N N . ALA A 1 571 ? -38.981 -37.395 26.152 1.00 85.38 571 ALA A N 1
ATOM 4518 C CA . ALA A 1 571 ? -40.252 -37.583 25.459 1.00 85.38 571 ALA A CA 1
ATOM 4519 C C . ALA A 1 571 ? -40.902 -38.938 25.794 1.00 85.38 571 ALA A C 1
ATOM 4521 O O . ALA A 1 571 ? -42.108 -38.974 26.026 1.00 85.38 571 ALA A O 1
ATOM 4522 N N . VAL A 1 572 ? -40.119 -40.021 25.886 1.00 87.56 572 VAL A N 1
ATOM 4523 C CA . VAL A 1 572 ? -40.598 -41.346 26.321 1.00 87.56 572 VAL A CA 1
ATOM 4524 C C . VAL A 1 572 ? -41.039 -41.311 27.783 1.00 87.56 572 VAL A C 1
ATOM 4526 O O . VAL A 1 572 ? -42.182 -41.651 28.052 1.00 87.56 572 VAL A O 1
ATOM 4529 N N . LEU A 1 573 ? -40.220 -40.800 28.708 1.00 82.25 573 LEU A N 1
ATOM 4530 C CA . LEU A 1 573 ? -40.606 -40.643 30.121 1.00 82.25 573 LEU A CA 1
ATOM 4531 C C . LEU A 1 573 ? -41.861 -39.778 30.293 1.00 82.25 573 LEU A C 1
ATOM 4533 O O . LEU A 1 573 ? -42.700 -40.050 31.149 1.00 82.25 573 LEU A O 1
ATOM 4537 N N . LYS A 1 574 ? -42.020 -38.733 29.474 1.00 84.25 574 LYS A N 1
ATOM 4538 C CA . LYS A 1 574 ? -43.229 -37.904 29.474 1.00 84.25 574 LYS A CA 1
ATOM 4539 C C . LYS A 1 574 ? -44.438 -38.661 28.919 1.00 84.25 574 LYS A C 1
ATOM 4541 O O . LYS A 1 574 ? -45.518 -38.521 29.479 1.00 84.25 574 LYS A O 1
ATOM 4546 N N . ALA A 1 575 ? -44.264 -39.463 27.870 1.00 80.38 575 ALA A N 1
ATOM 4547 C CA . ALA A 1 575 ? -45.315 -40.322 27.334 1.00 80.38 575 ALA A CA 1
ATOM 4548 C C . ALA A 1 575 ? -45.716 -41.419 28.331 1.00 80.38 575 ALA A C 1
ATOM 4550 O O . ALA A 1 575 ? -46.903 -41.622 28.527 1.00 80.38 575 ALA A O 1
ATOM 4551 N N . GLU A 1 576 ? -44.771 -42.049 29.032 1.00 84.81 576 GLU A N 1
ATOM 4552 C CA . GLU A 1 576 ? -45.038 -43.004 30.118 1.00 84.81 576 GLU A CA 1
ATOM 4553 C C . GLU A 1 576 ? -45.797 -42.338 31.277 1.00 84.81 576 GLU A C 1
ATOM 4555 O O . GLU A 1 576 ? -46.766 -42.895 31.784 1.00 84.81 576 GLU A O 1
ATOM 4560 N N . MET A 1 577 ? -45.422 -41.114 31.666 1.00 74.44 577 MET A N 1
ATOM 4561 C CA . MET A 1 577 ? -46.122 -40.343 32.706 1.00 74.44 577 MET A CA 1
ATOM 4562 C C . MET A 1 577 ? -47.535 -39.901 32.293 1.00 74.44 577 MET A C 1
ATOM 4564 O O . MET A 1 577 ? -48.425 -39.849 33.143 1.00 74.44 577 MET A O 1
ATOM 4568 N N . GLU A 1 578 ? -47.761 -39.578 31.017 1.00 79.88 578 GLU A N 1
ATOM 4569 C CA . GLU A 1 578 ? -49.097 -39.258 30.501 1.00 79.88 578 GLU A CA 1
ATOM 4570 C C . GLU A 1 578 ? -49.924 -40.535 30.261 1.00 79.88 578 GLU A C 1
ATOM 4572 O O . GLU A 1 578 ? -51.114 -40.542 30.539 1.00 79.88 578 GLU A O 1
ATOM 4577 N N . GLN A 1 579 ? -49.305 -41.654 29.875 1.00 76.75 579 GLN A N 1
ATOM 4578 C CA . GLN A 1 579 ? -49.964 -42.954 29.726 1.00 76.75 579 GLN A CA 1
ATOM 4579 C C . GLN A 1 579 ? -50.365 -43.544 31.085 1.00 76.75 579 GLN A C 1
ATOM 4581 O O . GLN A 1 579 ? -51.476 -44.038 31.217 1.00 76.75 579 GLN A O 1
ATOM 4586 N N . LEU A 1 580 ? -49.536 -43.407 32.127 1.00 74.06 580 LEU A N 1
ATOM 4587 C CA . LEU A 1 580 ? -49.903 -43.735 33.514 1.00 74.06 580 LEU A CA 1
ATOM 4588 C C . LEU A 1 580 ? -51.009 -42.816 34.061 1.00 74.06 580 LEU A C 1
ATOM 4590 O O . LEU A 1 580 ? -51.757 -43.211 34.957 1.00 74.06 580 LEU A O 1
ATOM 4594 N N . ARG A 1 581 ? -51.141 -41.591 33.533 1.00 74.00 581 ARG A N 1
ATOM 4595 C CA . ARG A 1 581 ? -52.301 -40.729 33.801 1.00 74.00 581 ARG A CA 1
ATOM 4596 C C . ARG A 1 581 ? -53.533 -41.196 33.042 1.00 74.00 581 ARG A C 1
ATOM 4598 O O . ARG A 1 581 ? -54.584 -41.264 33.661 1.00 74.00 581 ARG A O 1
ATOM 4605 N N . GLU A 1 582 ? -53.431 -41.510 31.755 1.00 69.81 582 GLU A N 1
ATOM 4606 C CA . GLU A 1 582 ? -54.559 -41.973 30.940 1.00 69.81 582 GLU A CA 1
ATOM 4607 C C . GLU A 1 582 ? -55.066 -43.347 31.388 1.00 69.81 582 GLU A C 1
ATOM 4609 O O . GLU A 1 582 ? -56.273 -43.531 31.465 1.00 69.81 582 GLU A O 1
ATOM 4614 N N . GLU A 1 583 ? -54.190 -44.271 31.784 1.00 71.12 583 GLU A N 1
ATOM 4615 C CA . GLU A 1 583 ? -54.545 -45.554 32.403 1.00 71.12 583 GLU A CA 1
ATOM 4616 C C . GLU A 1 583 ? -55.275 -45.322 33.733 1.00 71.12 583 GLU A C 1
ATOM 4618 O O . GLU A 1 583 ? -56.402 -45.782 33.908 1.00 71.12 583 GLU A O 1
ATOM 4623 N N . LYS A 1 584 ? -54.720 -44.489 34.626 1.00 65.31 584 LYS A N 1
ATOM 4624 C CA . LYS A 1 584 ? -55.373 -44.144 35.898 1.00 65.31 584 LYS A CA 1
ATOM 4625 C C . LYS A 1 584 ? -56.692 -43.381 35.719 1.00 65.31 584 LYS A C 1
ATOM 4627 O O . LYS A 1 584 ? -57.620 -43.585 36.493 1.00 65.31 584 LYS A O 1
ATOM 4632 N N . VAL A 1 585 ? -56.800 -42.515 34.712 1.00 62.62 585 VAL A N 1
ATOM 4633 C CA . VAL A 1 585 ? -58.038 -41.802 34.358 1.00 62.62 585 VAL A CA 1
ATOM 4634 C C . VAL A 1 585 ? -59.028 -42.737 33.667 1.00 62.62 585 VAL A C 1
ATOM 4636 O O . VAL A 1 585 ? -60.225 -42.566 33.855 1.00 62.62 585 VAL A O 1
ATOM 4639 N N . SER A 1 586 ? -58.573 -43.753 32.931 1.00 53.56 586 SER A N 1
ATOM 4640 C CA . SER A 1 586 ? -59.424 -44.784 32.333 1.00 53.56 586 SER A CA 1
ATOM 4641 C C . SER A 1 586 ? -59.976 -45.738 33.393 1.00 53.56 586 SER A C 1
ATOM 4643 O O . SER A 1 586 ? -61.157 -46.069 33.320 1.00 53.56 586 SER A O 1
ATOM 4645 N N . ASP A 1 587 ? -59.192 -46.095 34.412 1.00 57.22 587 ASP A N 1
ATOM 4646 C CA . ASP A 1 587 ? -59.663 -46.836 35.587 1.00 57.22 587 ASP A CA 1
ATOM 4647 C C . ASP A 1 587 ? -60.588 -45.980 36.467 1.00 57.22 587 ASP A C 1
ATOM 4649 O O . ASP A 1 587 ? -61.659 -46.449 36.859 1.00 57.22 587 ASP A O 1
ATOM 4653 N N . GLU A 1 588 ? -60.256 -44.707 36.724 1.00 55.22 588 GLU A N 1
ATOM 4654 C CA . GLU A 1 588 ? -61.169 -43.780 37.412 1.00 55.22 588 GLU A CA 1
ATOM 4655 C C . GLU A 1 588 ? -62.457 -43.541 36.597 1.00 55.22 588 GLU A C 1
ATOM 4657 O O . GLU A 1 588 ? -63.519 -43.438 37.203 1.00 55.22 588 GLU A O 1
ATOM 4662 N N . LEU A 1 589 ? -62.424 -43.536 35.257 1.00 52.88 589 LEU A N 1
ATOM 4663 C CA . LEU A 1 589 ? -63.615 -43.440 34.395 1.00 52.88 589 LEU A CA 1
ATOM 4664 C C . LEU A 1 589 ? -64.401 -44.750 34.297 1.00 52.88 589 LEU A C 1
ATOM 4666 O O . LEU A 1 589 ? -65.621 -44.698 34.238 1.00 52.88 589 LEU A O 1
ATOM 4670 N N . SER A 1 590 ? -63.747 -45.910 34.297 1.00 54.19 590 SER A N 1
ATOM 4671 C CA . SER A 1 590 ? -64.395 -47.229 34.324 1.00 54.19 590 SER A CA 1
ATOM 4672 C C . SER A 1 590 ? -65.133 -47.427 35.650 1.00 54.19 590 SER A C 1
ATOM 4674 O O . SER A 1 590 ? -66.330 -47.723 35.679 1.00 54.19 590 SER A O 1
ATOM 4676 N N . SER A 1 591 ? -64.442 -47.125 36.753 1.00 52.94 591 SER A N 1
ATOM 4677 C CA . SER A 1 591 ? -64.998 -47.069 38.103 1.00 52.94 591 SER A CA 1
ATOM 4678 C C . SER A 1 591 ? -66.125 -46.036 38.198 1.00 52.94 591 SER A C 1
ATOM 4680 O O . SER A 1 591 ? -67.239 -46.377 38.584 1.00 52.94 591 SER A O 1
ATOM 4682 N N . SER A 1 592 ? -65.896 -44.794 37.758 1.00 53.47 592 SER A N 1
ATOM 4683 C CA . SER A 1 592 ? -66.903 -43.727 37.798 1.00 53.47 592 SER A CA 1
ATOM 4684 C C . SER A 1 592 ? -68.096 -43.992 36.876 1.00 53.47 592 SER A C 1
ATOM 4686 O O . SER A 1 592 ? -69.198 -43.597 37.229 1.00 53.47 592 SER A O 1
ATOM 4688 N N . ALA A 1 593 ? -67.934 -44.692 35.749 1.00 55.22 593 ALA A N 1
ATOM 4689 C CA . ALA A 1 593 ? -69.038 -45.098 34.879 1.00 55.22 593 ALA A CA 1
ATOM 4690 C C . ALA A 1 593 ? -69.888 -46.200 35.521 1.00 55.22 593 ALA A C 1
ATOM 4692 O O . ALA A 1 593 ? -71.113 -46.101 35.498 1.00 55.22 593 ALA A O 1
ATOM 4693 N N . ALA A 1 594 ? -69.266 -47.198 36.160 1.00 57.88 594 ALA A N 1
ATOM 4694 C CA . ALA A 1 594 ? -69.988 -48.189 36.957 1.00 57.88 594 ALA A CA 1
ATOM 4695 C C . ALA A 1 594 ? -70.733 -47.523 38.129 1.00 57.88 594 ALA A C 1
ATOM 4697 O O . ALA A 1 594 ? -71.912 -47.792 38.338 1.00 57.88 594 ALA A O 1
ATOM 4698 N N . GLN A 1 595 ? -70.089 -46.580 38.821 1.00 59.41 595 GLN A N 1
ATOM 4699 C CA . GLN A 1 595 ? -70.691 -45.791 39.901 1.00 59.41 595 GLN A CA 1
ATOM 4700 C C . GLN A 1 595 ? -71.769 -44.818 39.409 1.00 59.41 595 GLN A C 1
ATOM 4702 O O . GLN A 1 595 ? -72.713 -44.559 40.141 1.00 59.41 595 GLN A O 1
ATOM 4707 N N . LEU A 1 596 ? -71.671 -44.286 38.185 1.00 55.81 596 LEU A N 1
ATOM 4708 C CA . LEU A 1 596 ? -72.709 -43.466 37.548 1.00 55.81 596 LEU A CA 1
ATOM 4709 C C . LEU A 1 596 ? -73.890 -44.308 37.079 1.00 55.81 596 LEU A C 1
ATOM 4711 O O . LEU A 1 596 ? -75.013 -43.820 37.106 1.00 55.81 596 LEU A O 1
ATOM 4715 N N . GLN A 1 597 ? -73.659 -45.556 36.676 1.00 61.31 597 GLN A N 1
ATOM 4716 C CA . GLN A 1 597 ? -74.719 -46.499 36.347 1.00 61.31 597 GLN A CA 1
ATOM 4717 C C . GLN A 1 597 ? -75.420 -46.990 37.623 1.00 61.31 597 GLN A C 1
ATOM 4719 O O . GLN A 1 597 ? -76.646 -47.003 37.667 1.00 61.31 597 GLN A O 1
ATOM 4724 N N . GLU A 1 598 ? -74.671 -47.272 38.693 1.00 63.38 598 GLU A N 1
ATOM 4725 C CA . GLU A 1 598 ? -75.212 -47.559 40.027 1.00 63.38 598 GLU A CA 1
ATOM 4726 C C . GLU A 1 598 ? -75.904 -46.328 40.638 1.00 63.38 598 GLU A C 1
ATOM 4728 O O . GLU A 1 598 ? -76.963 -46.475 41.235 1.00 63.38 598 GLU A O 1
ATOM 4733 N N . LEU A 1 599 ? -75.404 -45.104 40.421 1.00 57.81 599 LEU A N 1
ATOM 4734 C CA . LEU A 1 599 ? -76.097 -43.863 40.795 1.00 57.81 599 LEU A CA 1
ATOM 4735 C C . LEU A 1 599 ? -77.314 -43.582 39.917 1.00 57.81 599 LEU A C 1
ATOM 4737 O O . LEU A 1 599 ? -78.299 -43.088 40.443 1.00 57.81 599 LEU A O 1
ATOM 4741 N N . GLN A 1 600 ? -77.311 -43.902 38.621 1.00 59.94 600 GLN A N 1
ATOM 4742 C CA . GLN A 1 600 ? -78.517 -43.810 37.793 1.00 59.94 600 GLN A CA 1
ATOM 4743 C C . GLN A 1 600 ? -79.549 -44.857 38.199 1.00 59.94 600 GLN A C 1
ATOM 4745 O O . GLN A 1 600 ? -80.736 -44.551 38.174 1.00 59.94 600 GLN A O 1
ATOM 4750 N N . GLU A 1 601 ? -79.138 -46.052 38.618 1.00 68.19 601 GLU A N 1
ATOM 4751 C CA . GLU A 1 601 ? -80.054 -47.070 39.125 1.00 68.19 601 GLU A CA 1
ATOM 4752 C C . GLU A 1 601 ? -80.534 -46.739 40.547 1.00 68.19 601 GLU A C 1
ATOM 4754 O O . GLU A 1 601 ? -81.723 -46.865 40.819 1.00 68.19 601 GLU A O 1
ATOM 4759 N N . LEU A 1 602 ? -79.685 -46.186 41.418 1.00 65.75 602 LEU A N 1
ATOM 4760 C CA . LEU A 1 602 ? -80.077 -45.620 42.714 1.00 65.75 602 LEU A CA 1
ATOM 4761 C C . LEU A 1 602 ? -80.899 -44.336 42.574 1.00 65.75 602 LEU A C 1
ATOM 4763 O O . LEU A 1 602 ? -81.714 -44.067 43.446 1.00 65.75 602 LEU A O 1
ATOM 4767 N N . GLN A 1 603 ? -80.752 -43.562 41.496 1.00 65.44 603 GLN A N 1
ATOM 4768 C CA . GLN A 1 603 ? -81.553 -42.365 41.224 1.00 65.44 603 GLN A CA 1
ATOM 4769 C C . GLN A 1 603 ? -82.843 -42.695 40.460 1.00 65.44 603 GLN A C 1
ATOM 4771 O O . GLN A 1 603 ? -83.846 -42.008 40.637 1.00 65.44 603 GLN A O 1
ATOM 4776 N N . ALA A 1 604 ? -82.886 -43.793 39.703 1.00 69.44 604 ALA A N 1
ATOM 4777 C CA . ALA A 1 604 ? -84.118 -44.419 39.228 1.00 69.44 604 ALA A CA 1
ATOM 4778 C C . ALA A 1 604 ? -84.881 -45.059 40.398 1.00 69.44 604 ALA A C 1
ATOM 4780 O O . ALA A 1 604 ? -86.090 -44.889 40.503 1.00 69.44 604 ALA A O 1
ATOM 4781 N N . GLN A 1 605 ? -84.184 -45.713 41.331 1.00 69.62 605 GLN A N 1
ATOM 4782 C CA . GLN A 1 605 ? -84.767 -46.195 42.581 1.00 69.62 605 GLN A CA 1
ATOM 4783 C C . GLN A 1 605 ? -85.178 -45.040 43.494 1.00 69.62 605 GLN A C 1
ATOM 4785 O O . GLN A 1 605 ? -86.250 -45.134 44.068 1.00 69.62 605 GLN A O 1
ATOM 4790 N N . LEU A 1 606 ? -84.421 -43.941 43.601 1.00 68.38 606 LEU A N 1
ATOM 4791 C CA . LEU A 1 606 ? -84.835 -42.760 44.367 1.00 68.38 606 LEU A CA 1
ATOM 4792 C C . LEU A 1 606 ? -86.001 -42.044 43.699 1.00 68.38 606 LEU A C 1
ATOM 4794 O O . LEU A 1 606 ? -86.921 -41.689 44.405 1.00 68.38 606 LEU A O 1
ATOM 4798 N N . THR A 1 607 ? -86.057 -41.909 42.373 1.00 70.25 607 THR A N 1
ATOM 4799 C CA . THR A 1 607 ? -87.237 -41.315 41.711 1.00 70.25 607 THR A CA 1
ATOM 4800 C C . THR A 1 607 ? -88.453 -42.241 41.733 1.00 70.25 607 THR A C 1
ATOM 4802 O O . THR A 1 607 ? -89.571 -41.752 41.874 1.00 70.25 607 THR A O 1
ATOM 4805 N N . LEU A 1 608 ? -88.273 -43.567 41.708 1.00 74.44 608 LEU A N 1
ATOM 4806 C CA . LEU A 1 608 ? -89.332 -44.528 42.036 1.00 74.44 608 LEU A CA 1
ATOM 4807 C C . LEU A 1 608 ? -89.728 -44.454 43.512 1.00 74.44 608 LEU A C 1
ATOM 4809 O O . LEU A 1 608 ? -90.911 -44.561 43.804 1.00 74.44 608 LEU A O 1
ATOM 4813 N N . LYS A 1 609 ? -88.786 -44.236 44.437 1.00 69.12 609 LYS A N 1
ATOM 4814 C CA . LYS A 1 609 ? -89.043 -44.040 45.871 1.00 69.12 609 LYS A CA 1
ATOM 4815 C C . LYS A 1 609 ? -89.626 -42.668 46.173 1.00 69.12 609 LYS A C 1
ATOM 4817 O O . LYS A 1 609 ? -90.362 -42.578 47.135 1.00 69.12 609 LYS A O 1
ATOM 4822 N N . ASP A 1 610 ? -89.391 -41.649 45.356 1.00 72.00 610 ASP A N 1
ATOM 4823 C CA . ASP A 1 610 ? -89.970 -40.309 45.458 1.00 72.00 610 ASP A CA 1
ATOM 4824 C C . ASP A 1 610 ? -91.363 -40.280 44.828 1.00 72.00 610 ASP A C 1
ATOM 4826 O O . ASP A 1 610 ? -92.257 -39.629 45.356 1.00 72.00 610 ASP A O 1
ATOM 4830 N N . GLN A 1 611 ? -91.600 -41.049 43.761 1.00 73.25 611 GLN A N 1
ATOM 4831 C CA . GLN A 1 611 ? -92.951 -41.356 43.285 1.00 73.25 611 GLN A CA 1
ATOM 4832 C C . GLN A 1 611 ? -93.697 -42.253 44.277 1.00 73.25 611 GLN A C 1
ATOM 4834 O O . GLN A 1 611 ? -94.876 -42.023 44.519 1.00 73.25 611 GLN A O 1
ATOM 4839 N N . GLU A 1 612 ? -93.032 -43.222 44.911 1.00 73.44 612 GLU A N 1
ATOM 4840 C CA . GLU A 1 612 ? -93.604 -44.013 46.003 1.00 73.44 612 GLU A CA 1
ATOM 4841 C C . GLU A 1 612 ? -93.810 -43.149 47.252 1.00 73.44 612 GLU A C 1
ATOM 4843 O O . GLU A 1 612 ? -94.809 -43.337 47.922 1.00 73.44 612 GLU A O 1
ATOM 4848 N N . ILE A 1 613 ? -92.969 -42.148 47.533 1.00 67.75 613 ILE A N 1
ATOM 4849 C CA . ILE A 1 613 ? -93.152 -41.165 48.610 1.00 67.75 613 ILE A CA 1
ATOM 4850 C C . ILE A 1 613 ? -94.245 -40.161 48.248 1.00 67.75 613 ILE A C 1
ATOM 4852 O O . ILE A 1 613 ? -94.978 -39.783 49.143 1.00 67.75 613 ILE A O 1
ATOM 4856 N N . GLN A 1 614 ? -94.456 -39.780 46.986 1.00 72.62 614 GLN A N 1
ATOM 4857 C CA . GLN A 1 614 ? -95.606 -38.962 46.569 1.00 72.62 614 GLN A CA 1
ATOM 4858 C C . GLN A 1 614 ? -96.916 -39.760 46.589 1.00 72.62 614 GLN A C 1
ATOM 4860 O O . GLN A 1 614 ? -97.944 -39.258 47.049 1.00 72.62 614 GLN A O 1
ATOM 4865 N N . MET A 1 615 ? -96.880 -41.027 46.172 1.00 70.88 615 MET A N 1
ATOM 4866 C CA . MET A 1 615 ? -97.967 -41.993 46.356 1.00 70.88 615 MET A CA 1
ATOM 4867 C C . MET A 1 615 ? -98.221 -42.245 47.844 1.00 70.88 615 MET A C 1
ATOM 4869 O O . MET A 1 615 ? -99.370 -42.300 48.250 1.00 70.88 615 MET A O 1
ATOM 4873 N N . LEU A 1 616 ? -97.181 -42.326 48.677 1.00 67.31 616 LEU A N 1
ATOM 4874 C CA . LEU A 1 616 ? -97.277 -42.442 50.133 1.00 67.31 616 LEU A CA 1
ATOM 4875 C C . LEU A 1 616 ? -97.562 -41.105 50.817 1.00 67.31 616 LEU A C 1
ATOM 4877 O O . LEU A 1 616 ? -97.959 -41.144 51.965 1.00 67.31 616 LEU A O 1
ATOM 4881 N N . GLN A 1 617 ? -97.419 -39.948 50.169 1.00 61.09 617 GLN A N 1
ATOM 4882 C CA . GLN A 1 617 ? -97.790 -38.627 50.694 1.00 61.09 617 GLN A CA 1
ATOM 4883 C C . GLN A 1 617 ? -99.253 -38.337 50.395 1.00 61.09 617 GLN A C 1
ATOM 4885 O O . GLN A 1 617 ? -99.979 -37.961 51.301 1.00 61.09 617 GLN A O 1
ATOM 4890 N N . THR A 1 618 ? -99.727 -38.618 49.181 1.00 67.69 618 THR A N 1
ATOM 4891 C CA . THR A 1 618 ? -101.168 -38.627 48.880 1.00 67.69 618 THR A CA 1
ATOM 4892 C C . THR A 1 618 ? -101.880 -39.741 49.646 1.00 67.69 618 THR A C 1
ATOM 4894 O O . THR A 1 618 ? -102.920 -39.486 50.254 1.00 67.69 618 THR A O 1
ATOM 4897 N N . ALA A 1 619 ? -101.275 -40.931 49.752 1.00 64.56 619 ALA A N 1
ATOM 4898 C CA . ALA A 1 619 ? -101.758 -41.966 50.657 1.00 64.56 619 ALA A CA 1
ATOM 4899 C C . ALA A 1 619 ? -101.529 -41.625 52.135 1.00 64.56 619 ALA A C 1
ATOM 4901 O O . ALA A 1 619 ? -102.267 -42.155 52.943 1.00 64.56 619 ALA A O 1
ATOM 4902 N N . LEU A 1 620 ? -100.603 -40.741 52.535 1.00 55.78 620 LEU A N 1
ATOM 4903 C CA . LEU A 1 620 ? -100.537 -40.193 53.902 1.00 55.78 620 LEU A CA 1
ATOM 4904 C C . LEU A 1 620 ? -101.516 -39.040 54.100 1.00 55.78 620 LEU A C 1
ATOM 4906 O O . LEU A 1 620 ? -101.869 -38.782 55.236 1.00 55.78 620 LEU A O 1
ATOM 4910 N N . GLU A 1 621 ? -102.023 -38.367 53.074 1.00 62.47 621 GLU A N 1
ATOM 4911 C CA . GLU A 1 621 ? -103.092 -37.374 53.219 1.00 62.47 621 GLU A CA 1
ATOM 4912 C C . GLU A 1 621 ? -104.477 -38.025 53.275 1.00 62.47 621 GLU A C 1
ATOM 4914 O O . GLU A 1 621 ? -105.382 -37.474 53.910 1.00 62.47 621 GLU A O 1
ATOM 4919 N N . THR A 1 622 ? -104.673 -39.196 52.659 1.00 61.19 622 THR A N 1
ATOM 4920 C CA . THR A 1 622 ? -105.806 -40.076 52.990 1.00 61.19 622 THR A CA 1
ATOM 4921 C C . THR A 1 622 ? -105.554 -40.783 54.315 1.00 61.19 622 THR A C 1
ATOM 4923 O O . THR A 1 622 ? -106.386 -40.683 55.209 1.00 61.19 622 THR A O 1
ATOM 4926 N N . ARG A 1 623 ? -104.373 -41.366 54.537 1.00 52.88 623 ARG A N 1
ATOM 4927 C CA . ARG A 1 623 ? -104.054 -42.088 55.776 1.00 52.88 623 ARG A CA 1
ATOM 4928 C C . ARG A 1 623 ? -103.811 -41.194 56.988 1.00 52.88 623 ARG A C 1
ATOM 4930 O O . ARG A 1 623 ? -103.798 -41.712 58.083 1.00 52.88 623 ARG A O 1
ATOM 4937 N N . THR A 1 624 ? -103.698 -39.872 56.859 1.00 51.75 624 THR A N 1
ATOM 4938 C CA . THR A 1 624 ? -103.785 -38.924 57.994 1.00 51.75 624 THR A CA 1
ATOM 4939 C C . THR A 1 624 ? -105.241 -38.660 58.361 1.00 51.75 624 THR A C 1
ATOM 4941 O O . THR A 1 624 ? -105.536 -38.434 59.528 1.00 51.75 624 THR A O 1
ATOM 4944 N N . LYS A 1 625 ? -106.177 -38.783 57.411 1.00 56.19 625 LYS A N 1
ATOM 4945 C CA . LYS A 1 625 ? -107.612 -38.850 57.725 1.00 56.19 625 LYS A CA 1
ATOM 4946 C C . LYS A 1 625 ? -107.913 -40.202 58.395 1.00 56.19 625 LYS A C 1
ATOM 4948 O O . LYS A 1 625 ? -108.449 -40.213 59.495 1.00 56.19 625 LYS A O 1
ATOM 4953 N N . GLU A 1 626 ? -107.391 -41.307 57.853 1.00 53.56 626 GLU A N 1
ATOM 4954 C CA . GLU A 1 626 ? -107.488 -42.643 58.478 1.00 53.56 626 GLU A CA 1
ATOM 4955 C C . GLU A 1 626 ? -106.656 -42.781 59.777 1.00 53.56 626 GLU A C 1
ATOM 4957 O O . GLU A 1 626 ? -106.933 -43.668 60.570 1.00 53.56 626 GLU A O 1
ATOM 4962 N N . LEU A 1 627 ? -105.650 -41.932 60.043 1.00 44.44 627 LEU A N 1
ATOM 4963 C CA . LEU A 1 627 ? -104.881 -41.891 61.304 1.00 44.44 627 LEU A CA 1
ATOM 4964 C C . LEU A 1 627 ? -105.466 -40.913 62.323 1.00 44.44 627 LEU A C 1
ATOM 4966 O O . LEU A 1 627 ? -105.153 -41.045 63.499 1.00 44.44 627 LEU A O 1
ATOM 4970 N N . VAL A 1 628 ? -106.362 -40.004 61.933 1.00 57.16 628 VAL A N 1
ATOM 4971 C CA . VAL A 1 628 ? -107.316 -39.424 62.892 1.00 57.16 628 VAL A CA 1
ATOM 4972 C C . VAL A 1 628 ? -108.309 -40.508 63.335 1.00 57.16 628 VAL A C 1
ATOM 4974 O O . VAL A 1 628 ? -108.634 -40.578 64.515 1.00 57.16 628 VAL A O 1
ATOM 4977 N N . GLU A 1 629 ? -108.696 -41.418 62.435 1.00 50.19 629 GLU A N 1
ATOM 4978 C CA . GLU A 1 629 ? -109.553 -42.580 62.738 1.00 50.19 629 GLU A CA 1
ATOM 4979 C C . GLU A 1 629 ? -108.791 -43.783 63.349 1.00 50.19 629 GLU A C 1
ATOM 4981 O O . GLU A 1 629 ? -109.401 -44.663 63.947 1.00 50.19 629 GLU A O 1
ATOM 4986 N N . SER A 1 630 ? -107.454 -43.810 63.267 1.00 41.91 630 SER A N 1
ATOM 4987 C CA . SER A 1 630 ? -106.587 -44.856 63.840 1.00 41.91 630 SER A CA 1
ATOM 4988 C C . SER A 1 630 ? -105.682 -44.351 64.973 1.00 41.91 630 SER A C 1
ATOM 4990 O O . SER A 1 630 ? -104.920 -45.139 65.525 1.00 41.91 630 SER A O 1
ATOM 4992 N N . ALA A 1 631 ? -105.793 -43.089 65.403 1.00 42.19 631 ALA A N 1
ATOM 4993 C CA . ALA A 1 631 ? -105.179 -42.608 66.649 1.00 42.19 631 ALA A CA 1
ATOM 4994 C C . ALA A 1 631 ? -105.807 -43.253 67.904 1.00 42.19 631 ALA A C 1
ATOM 4996 O O . ALA A 1 631 ? -105.217 -43.213 68.983 1.00 42.19 631 ALA A O 1
ATOM 4997 N N . GLU A 1 632 ? -106.969 -43.899 67.760 1.00 42.84 632 GLU A N 1
ATOM 4998 C CA . GLU A 1 632 ? -107.568 -44.772 68.778 1.00 42.84 632 GLU A CA 1
ATOM 4999 C C . GLU A 1 632 ? -106.904 -46.169 68.845 1.00 42.84 632 GLU A C 1
ATOM 5001 O O . GLU A 1 632 ? -107.173 -46.939 69.769 1.00 42.84 632 GLU A O 1
ATOM 5006 N N . LEU A 1 633 ? -106.009 -46.507 67.904 1.00 40.88 633 LEU A N 1
ATOM 5007 C CA . LEU A 1 633 ? -105.401 -47.832 67.740 1.00 40.88 633 LEU A CA 1
ATOM 5008 C C . LEU A 1 633 ? -103.862 -47.766 67.772 1.00 40.88 633 LEU A C 1
ATOM 5010 O O . LEU A 1 633 ? -103.228 -47.387 66.796 1.00 40.88 633 LEU A O 1
ATOM 5014 N N . LEU A 1 634 ? -103.281 -48.220 68.894 1.00 37.22 634 LEU A N 1
ATOM 5015 C CA . LEU A 1 634 ? -101.837 -48.265 69.205 1.00 37.22 634 LEU A CA 1
ATOM 5016 C C . LEU A 1 634 ? -101.154 -46.873 69.132 1.00 37.22 634 LEU A C 1
ATOM 5018 O O . LEU A 1 634 ? -100.737 -46.425 68.076 1.00 37.22 634 LEU A O 1
ATOM 5022 N N . ASN A 1 635 ? -100.865 -46.145 70.216 1.00 51.44 635 ASN A N 1
ATOM 5023 C CA . ASN A 1 635 ? -100.713 -46.486 71.640 1.00 51.44 635 ASN A CA 1
ATOM 5024 C C . ASN A 1 635 ? -100.040 -47.837 71.962 1.00 51.44 635 ASN A C 1
ATOM 5026 O O . ASN A 1 635 ? -100.409 -48.526 72.918 1.00 51.44 635 ASN A O 1
ATOM 5030 N N . GLN A 1 636 ? -99.064 -48.247 71.149 1.00 32.31 636 GLN A N 1
ATOM 5031 C CA . GLN A 1 636 ? -98.111 -49.294 71.521 1.00 32.31 636 GLN A CA 1
ATOM 5032 C C . GLN A 1 636 ? -96.898 -49.296 70.588 1.00 32.31 636 GLN A C 1
ATOM 5034 O O . GLN A 1 636 ? -97.058 -49.094 69.392 1.00 32.31 636 GLN A O 1
ATOM 5039 N N . GLN A 1 637 ? -95.717 -49.603 71.142 1.00 34.47 637 GLN A N 1
ATOM 5040 C CA . GLN A 1 637 ? -94.551 -50.114 70.401 1.00 34.47 637 GLN A CA 1
ATOM 5041 C C . GLN A 1 637 ? -94.027 -49.172 69.288 1.00 34.47 637 GLN A C 1
ATOM 5043 O O . GLN A 1 637 ? -94.299 -49.363 68.112 1.00 34.47 637 GLN A O 1
ATOM 5048 N N . GLN A 1 638 ? -93.338 -48.063 69.573 1.00 31.66 638 GLN A N 1
ATOM 5049 C CA . GLN A 1 638 ? -92.189 -47.843 70.473 1.00 31.66 638 GLN A CA 1
ATOM 5050 C C . GLN A 1 638 ? -90.866 -48.518 70.025 1.00 31.66 638 GLN A C 1
ATOM 5052 O O . GLN A 1 638 ? -90.575 -49.640 70.419 1.00 31.66 638 GLN A O 1
ATOM 5057 N N . GLN A 1 639 ? -90.028 -47.702 69.363 1.00 30.73 639 GLN A N 1
ATOM 5058 C CA . GLN A 1 639 ? -88.548 -47.643 69.415 1.00 30.73 639 GLN A CA 1
ATOM 5059 C C . GLN A 1 639 ? -87.660 -48.721 68.747 1.00 30.73 639 GLN A C 1
ATOM 5061 O O . GLN A 1 639 ? -87.909 -49.919 68.790 1.00 30.73 639 GLN A O 1
ATOM 5066 N N . SER A 1 640 ? -86.490 -48.224 68.304 1.00 26.88 640 SER A N 1
ATOM 5067 C CA . SER A 1 640 ? -85.272 -48.928 67.848 1.00 26.88 640 SER A CA 1
ATOM 5068 C C . SER A 1 640 ? -85.340 -49.601 66.457 1.00 26.88 640 SER A C 1
ATOM 5070 O O . SER A 1 640 ? -86.406 -50.014 66.025 1.00 26.88 640 SER A O 1
ATOM 5072 N N . CYS A 1 641 ? -84.250 -49.699 65.679 1.00 23.94 641 CYS A N 1
ATOM 5073 C CA . CYS A 1 641 ? -82.870 -49.229 65.901 1.00 23.94 641 CYS A CA 1
ATOM 5074 C C . CYS A 1 641 ? -82.194 -48.767 64.585 1.00 23.94 641 CYS A C 1
ATOM 5076 O O . CYS A 1 641 ? -82.777 -48.901 63.514 1.00 23.94 641 CYS A O 1
ATOM 5078 N N . ALA A 1 642 ? -80.978 -48.213 64.667 1.00 40.94 642 ALA A N 1
ATOM 5079 C CA . ALA A 1 642 ? -80.246 -47.628 63.533 1.00 40.94 642 ALA A CA 1
ATOM 5080 C C . ALA A 1 642 ? -79.147 -48.547 62.953 1.00 40.94 642 ALA A C 1
ATOM 5082 O O . ALA A 1 642 ? -78.630 -49.417 63.652 1.00 40.94 642 ALA A O 1
ATOM 5083 N N . ALA A 1 643 ? -78.740 -48.289 61.703 1.00 29.20 643 ALA A N 1
ATOM 5084 C CA . ALA A 1 643 ? -77.538 -48.837 61.061 1.00 29.20 643 ALA A CA 1
ATOM 5085 C C . ALA A 1 643 ? -76.951 -47.821 60.051 1.00 29.20 643 ALA A C 1
ATOM 5087 O O . ALA A 1 643 ? -77.674 -46.954 59.564 1.00 29.20 643 ALA A O 1
ATOM 5088 N N . VAL A 1 644 ? -75.646 -47.914 59.761 1.00 44.75 644 VAL A N 1
ATOM 5089 C CA . VAL A 1 644 ? -74.856 -46.927 58.986 1.00 44.75 644 VAL A CA 1
ATOM 5090 C C . VAL A 1 644 ? -74.176 -47.597 57.778 1.00 44.75 644 VAL A C 1
ATOM 5092 O O . VAL A 1 644 ? -73.671 -48.708 57.945 1.00 44.75 644 VAL A O 1
ATOM 5095 N N . PRO A 1 645 ? -74.093 -46.946 56.597 1.00 43.25 645 PRO A N 1
ATOM 5096 C CA . PRO A 1 645 ? -73.317 -47.435 55.454 1.00 43.25 645 PRO A CA 1
ATOM 5097 C C . PRO A 1 645 ? -71.905 -46.810 55.328 1.00 43.25 645 PRO A C 1
ATOM 5099 O O . PRO A 1 645 ? -71.729 -45.609 55.498 1.00 43.25 645 PRO A O 1
ATOM 5102 N N . SER A 1 646 ? -70.937 -47.677 54.996 1.00 44.44 646 SER A N 1
ATOM 5103 C CA . SER A 1 646 ? -69.553 -47.498 54.488 1.00 44.44 646 SER A CA 1
ATOM 5104 C C . SER A 1 646 ? -68.802 -46.143 54.628 1.00 44.44 646 SER A C 1
ATOM 5106 O O . SER A 1 646 ? -69.229 -45.141 54.050 1.00 44.44 646 SER A O 1
ATOM 5108 N N . PRO A 1 647 ? -67.598 -46.117 55.251 1.00 54.34 647 PRO A N 1
ATOM 5109 C CA . PRO A 1 647 ? -66.735 -44.925 55.300 1.00 54.34 647 PRO A CA 1
ATOM 5110 C C . PRO A 1 647 ? -65.986 -44.586 53.997 1.00 54.34 647 PRO A C 1
ATOM 5112 O O . PRO A 1 647 ? -65.721 -43.415 53.736 1.00 54.34 647 PRO A O 1
ATOM 5115 N N . GLU A 1 648 ? -65.602 -45.582 53.191 1.00 53.22 648 GLU A N 1
ATOM 5116 C CA . GLU A 1 648 ? -64.537 -45.422 52.177 1.00 53.22 648 GLU A CA 1
ATOM 5117 C C . GLU A 1 648 ? -64.932 -44.486 51.020 1.00 53.22 648 GLU A C 1
ATOM 5119 O O . GLU A 1 648 ? -64.131 -43.666 50.560 1.00 53.22 648 GLU A O 1
ATOM 5124 N N . PHE A 1 649 ? -66.205 -44.526 50.617 1.00 51.72 649 PHE A N 1
ATOM 5125 C CA . PHE A 1 649 ? -66.770 -43.597 49.634 1.00 51.72 649 PHE A CA 1
ATOM 5126 C C . PHE A 1 649 ? -66.782 -42.148 50.131 1.00 51.72 649 PHE A C 1
ATOM 5128 O O . PHE A 1 649 ? -66.528 -41.227 49.357 1.00 51.72 649 PHE A O 1
ATOM 5135 N N . GLN A 1 650 ? -67.041 -41.941 51.427 1.00 56.03 650 GLN A N 1
ATOM 5136 C CA . GLN A 1 650 ? -67.051 -40.605 52.023 1.00 56.03 650 GLN A CA 1
ATOM 5137 C C . GLN A 1 650 ? -65.635 -40.021 52.026 1.00 56.03 650 GLN A C 1
ATOM 5139 O O . GLN A 1 650 ? -65.466 -38.852 51.698 1.00 56.03 650 GLN A O 1
ATOM 5144 N N . THR A 1 651 ? -64.603 -40.831 52.300 1.00 63.56 651 THR A N 1
ATOM 5145 C CA . THR A 1 651 ? -63.206 -40.372 52.222 1.00 63.56 651 THR A CA 1
ATOM 5146 C C . THR A 1 651 ? -62.762 -39.987 50.810 1.00 63.56 651 THR A C 1
ATOM 5148 O O . THR A 1 651 ? -62.116 -38.953 50.664 1.00 63.56 651 THR A O 1
ATOM 5151 N N . LEU A 1 652 ? -63.127 -40.748 49.769 1.00 66.62 652 LEU A N 1
ATOM 5152 C CA . LEU A 1 652 ? -62.732 -40.411 48.393 1.00 66.62 652 LEU A CA 1
ATOM 5153 C C . LEU A 1 652 ? -63.452 -39.153 47.880 1.00 66.62 652 LEU A C 1
ATOM 5155 O O . LEU A 1 652 ? -62.843 -38.309 47.221 1.00 66.62 652 LEU A O 1
ATOM 5159 N N . LEU A 1 653 ? -64.739 -39.006 48.209 1.00 62.03 653 LEU A N 1
ATOM 5160 C CA . LEU A 1 653 ? -65.528 -37.840 47.814 1.00 62.03 653 LEU A CA 1
ATOM 5161 C C . LEU A 1 653 ? -65.029 -36.573 48.529 1.00 62.03 653 LEU A C 1
ATOM 5163 O O . LEU A 1 653 ? -64.789 -35.570 47.862 1.00 62.03 653 LEU A O 1
ATOM 5167 N N . LEU A 1 654 ? -64.726 -36.657 49.832 1.00 71.44 654 LEU A N 1
ATOM 5168 C CA . LEU A 1 654 ? -64.062 -35.584 50.585 1.00 71.44 654 LEU A CA 1
ATOM 5169 C C . LEU A 1 654 ? -62.677 -35.224 50.021 1.00 71.44 654 LEU A C 1
ATOM 5171 O O . LEU A 1 654 ? -62.296 -34.056 50.059 1.00 71.44 654 LEU A O 1
ATOM 5175 N N . GLU A 1 655 ? -61.907 -36.179 49.487 1.00 71.19 655 GLU A N 1
ATOM 5176 C CA . GLU A 1 655 ? -60.604 -35.881 48.875 1.00 71.19 655 GLU A CA 1
ATOM 5177 C C . GLU A 1 655 ? -60.747 -35.118 47.547 1.00 71.19 655 GLU A C 1
ATOM 5179 O O . GLU A 1 655 ? -60.015 -34.153 47.312 1.00 71.19 655 GLU A O 1
ATOM 5184 N N . LYS A 1 656 ? -61.713 -35.486 46.696 1.00 70.25 656 LYS A N 1
ATOM 5185 C CA . LYS A 1 656 ? -61.987 -34.759 45.443 1.00 70.25 656 LYS A CA 1
ATOM 5186 C C . LYS A 1 656 ? -62.625 -33.386 45.715 1.00 70.25 656 LYS A C 1
ATOM 5188 O O . LYS A 1 656 ? -62.220 -32.408 45.088 1.00 70.25 656 LYS A O 1
ATOM 5193 N N . GLU A 1 657 ? -63.535 -33.272 46.687 1.00 68.88 657 GLU A N 1
ATOM 5194 C CA . GLU A 1 657 ? -64.052 -31.979 47.171 1.00 68.88 657 GLU A CA 1
ATOM 5195 C C . GLU A 1 657 ? -62.925 -31.094 47.719 1.00 68.88 657 GLU A C 1
ATOM 5197 O O . GLU A 1 657 ? -62.858 -29.908 47.386 1.00 68.88 657 GLU A O 1
ATOM 5202 N N . LYS A 1 658 ? -61.987 -31.669 48.484 1.00 79.75 658 LYS A N 1
ATOM 5203 C CA . LYS A 1 658 ? -60.798 -30.960 48.964 1.00 79.75 658 LYS A CA 1
ATOM 5204 C C . LYS A 1 658 ? -59.924 -30.474 47.808 1.00 79.75 658 LYS A C 1
ATOM 5206 O O . LYS A 1 658 ? -59.560 -29.308 47.815 1.00 79.75 658 LYS A O 1
ATOM 5211 N N . GLN A 1 659 ? -59.632 -31.295 46.798 1.00 77.88 659 GLN A N 1
ATOM 5212 C CA . GLN A 1 659 ? -58.841 -30.862 45.632 1.00 77.88 659 GLN A CA 1
ATOM 5213 C C . GLN A 1 659 ? -59.514 -29.712 44.860 1.00 77.88 659 GLN A C 1
ATOM 5215 O O . GLN A 1 659 ? -58.835 -28.786 44.417 1.00 77.88 659 GLN A O 1
ATOM 5220 N N . VAL A 1 660 ? -60.847 -29.721 44.744 1.00 68.25 660 VAL A N 1
ATOM 5221 C CA . VAL A 1 660 ? -61.606 -28.598 44.166 1.00 68.25 660 VAL A CA 1
ATOM 5222 C C . VAL A 1 660 ? -61.532 -27.357 45.065 1.00 68.25 660 VAL A C 1
ATOM 5224 O O . VAL A 1 660 ? -61.332 -26.258 44.552 1.00 68.25 660 VAL A O 1
ATOM 5227 N N . SER A 1 661 ? -61.635 -27.514 46.387 1.00 78.56 661 SER A N 1
ATOM 5228 C CA . SER A 1 661 ? -61.483 -26.419 47.357 1.00 78.56 661 SER A CA 1
ATOM 5229 C C . SER A 1 661 ? -60.070 -25.823 47.360 1.00 78.56 661 SER A C 1
ATOM 5231 O O . SER A 1 661 ? -59.930 -24.604 47.430 1.00 78.56 661 SER A O 1
ATOM 5233 N N . ASP A 1 662 ? -59.032 -26.653 47.261 1.00 81.06 662 ASP A N 1
ATOM 5234 C CA . ASP A 1 662 ? -57.628 -26.233 47.231 1.00 81.06 662 ASP A CA 1
ATOM 5235 C C . ASP A 1 662 ? -57.363 -25.396 45.959 1.00 81.06 662 ASP A C 1
ATOM 5237 O O . ASP A 1 662 ? -56.880 -24.268 46.049 1.00 81.06 662 ASP A O 1
ATOM 5241 N N . LEU A 1 663 ? -57.801 -25.864 44.780 1.00 75.44 663 LEU A N 1
ATOM 5242 C CA . LEU A 1 663 ? -57.688 -25.113 43.517 1.00 75.44 663 LEU A CA 1
ATOM 5243 C C . LEU A 1 663 ? -58.552 -23.838 43.484 1.00 75.44 663 LEU A C 1
ATOM 5245 O O . LEU A 1 663 ? -58.155 -22.832 42.892 1.00 75.44 663 LEU A O 1
ATOM 5249 N N . GLN A 1 664 ? -59.726 -23.838 44.124 1.00 79.94 664 GLN A N 1
ATOM 5250 C CA . GLN A 1 664 ? -60.520 -22.616 44.305 1.00 79.94 664 GLN A CA 1
ATOM 5251 C C . GLN A 1 664 ? -59.819 -21.615 45.235 1.00 79.94 664 GLN A C 1
ATOM 5253 O O . GLN A 1 664 ? -59.892 -20.411 44.980 1.00 79.94 664 GLN A O 1
ATOM 5258 N N . SER A 1 665 ? -59.102 -22.095 46.256 1.00 80.81 665 SER A N 1
ATOM 5259 C CA . SER A 1 665 ? -58.281 -21.266 47.141 1.00 80.81 665 SER A CA 1
ATOM 5260 C C . SER A 1 665 ? -57.087 -20.658 46.401 1.00 80.81 665 SER A C 1
ATOM 5262 O O . SER A 1 665 ? -56.885 -19.452 46.497 1.00 80.81 665 SER A O 1
ATOM 5264 N N . GLU A 1 666 ? -56.351 -21.429 45.593 1.00 84.06 666 GLU A N 1
ATOM 5265 C CA . GLU A 1 666 ? -55.248 -20.904 44.766 1.00 84.06 666 GLU A CA 1
ATOM 5266 C C . GLU A 1 666 ? -55.733 -19.831 43.771 1.00 84.06 666 GLU A C 1
ATOM 5268 O O . GLU A 1 666 ? -55.110 -18.777 43.613 1.00 84.06 666 GLU A O 1
ATOM 5273 N N . LEU A 1 667 ? -56.886 -20.048 43.125 1.00 73.56 667 LEU A N 1
ATOM 5274 C CA . LEU A 1 667 ? -57.494 -19.066 42.218 1.00 73.56 667 LEU A CA 1
ATOM 5275 C C . LEU A 1 667 ? -58.004 -17.807 42.941 1.00 73.56 667 LEU A C 1
ATOM 5277 O O . LEU A 1 667 ? -58.029 -16.729 42.335 1.00 73.56 667 LEU A O 1
ATOM 5281 N N . ALA A 1 668 ? -58.404 -17.920 44.210 1.00 80.31 668 ALA A N 1
ATOM 5282 C CA . ALA A 1 668 ? -58.729 -16.776 45.056 1.00 80.31 668 ALA A CA 1
ATOM 5283 C C . ALA A 1 668 ? -57.459 -16.022 45.483 1.00 80.31 668 ALA A C 1
ATOM 5285 O O . ALA A 1 668 ? -57.376 -14.817 45.269 1.00 80.31 668 ALA A O 1
ATOM 5286 N N . GLU A 1 669 ? -56.431 -16.715 45.974 1.00 84.94 669 GLU A N 1
ATOM 5287 C CA . GLU A 1 669 ? -55.166 -16.118 46.424 1.00 84.94 669 GLU A CA 1
ATOM 5288 C C . GLU A 1 669 ? -54.420 -15.399 45.285 1.00 84.94 669 GLU A C 1
ATOM 5290 O O . GLU A 1 669 ? -53.902 -14.293 45.471 1.00 84.94 669 GLU A O 1
ATOM 5295 N N . MET A 1 670 ? -54.441 -15.950 44.068 1.00 78.00 670 MET A N 1
ATOM 5296 C CA . MET A 1 670 ? -53.900 -15.284 42.876 1.00 78.00 670 MET A CA 1
ATOM 5297 C C . MET A 1 670 ? -54.716 -14.047 42.463 1.00 78.00 670 MET A C 1
ATOM 5299 O O . MET A 1 670 ? -54.142 -13.049 42.013 1.00 78.00 670 MET A O 1
ATOM 5303 N N . ARG A 1 671 ? -56.046 -14.064 42.639 1.00 88.31 671 ARG A N 1
ATOM 5304 C CA . ARG A 1 671 ? -56.909 -12.893 42.403 1.00 88.31 671 ARG A CA 1
ATOM 5305 C C . ARG A 1 671 ? -56.650 -11.803 43.439 1.00 88.31 671 ARG A C 1
ATOM 5307 O O . ARG A 1 671 ? -56.434 -10.654 43.056 1.00 88.31 671 ARG A O 1
ATOM 5314 N N . ASP A 1 672 ? -56.613 -12.168 44.713 1.00 88.25 672 ASP A N 1
ATOM 5315 C CA . ASP A 1 672 ? -56.368 -11.259 45.830 1.00 88.25 672 ASP A CA 1
ATOM 5316 C C . ASP A 1 672 ? -54.960 -10.665 45.758 1.00 88.25 672 ASP A C 1
ATOM 5318 O O . ASP A 1 672 ? -54.787 -9.471 45.993 1.00 88.25 672 ASP A O 1
ATOM 5322 N N . SER A 1 673 ? -53.969 -11.440 45.309 1.00 81.25 673 SER A N 1
ATOM 5323 C CA . SER A 1 673 ? -52.625 -10.944 44.995 1.00 81.25 673 SER A CA 1
ATOM 5324 C C . SER A 1 673 ? -52.647 -9.895 43.876 1.00 81.25 673 SER A C 1
ATOM 5326 O O . SER A 1 673 ? -52.074 -8.815 44.034 1.00 81.25 673 SER A O 1
ATOM 5328 N N . LEU A 1 674 ? -53.348 -10.144 42.762 1.00 78.81 674 LEU A N 1
ATOM 5329 C CA . LEU A 1 674 ? -53.494 -9.169 41.669 1.00 78.81 674 LEU A CA 1
ATOM 5330 C C . LEU A 1 674 ? -54.272 -7.912 42.094 1.00 78.81 674 LEU A C 1
ATOM 5332 O O . LEU A 1 674 ? -53.924 -6.799 41.684 1.00 78.81 674 LEU A O 1
ATOM 5336 N N . GLU A 1 675 ? -55.297 -8.053 42.933 1.00 84.56 675 GLU A N 1
ATOM 5337 C CA . GLU A 1 675 ? -55.992 -6.917 43.540 1.00 84.56 675 GLU A CA 1
ATOM 5338 C C . GLU A 1 675 ? -55.108 -6.146 44.518 1.00 84.56 675 GLU A C 1
ATOM 5340 O O . GLU A 1 675 ? -55.124 -4.917 44.502 1.00 84.56 675 GLU A O 1
ATOM 5345 N N . LEU A 1 676 ? -54.307 -6.829 45.333 1.00 86.88 676 LEU A N 1
ATOM 5346 C CA . LEU A 1 676 ? -53.356 -6.218 46.256 1.00 86.88 676 LEU A CA 1
ATOM 5347 C C . LEU A 1 676 ? -52.264 -5.458 45.494 1.00 86.88 676 LEU A C 1
ATOM 5349 O O . LEU A 1 676 ? -51.892 -4.361 45.904 1.00 86.88 676 LEU A O 1
ATOM 5353 N N . HIS A 1 677 ? -51.793 -5.975 44.357 1.00 79.00 677 HIS A N 1
ATOM 5354 C CA . HIS A 1 677 ? -50.892 -5.246 43.462 1.00 79.00 677 HIS A CA 1
ATOM 5355 C C . HIS A 1 677 ? -51.565 -4.019 42.824 1.00 79.00 677 HIS A C 1
ATOM 5357 O O . HIS A 1 677 ? -50.933 -2.963 42.762 1.00 79.00 677 HIS A O 1
ATOM 5363 N N . ARG A 1 678 ? -52.846 -4.092 42.426 1.00 87.50 678 ARG A N 1
ATOM 5364 C CA . ARG A 1 678 ? -53.611 -2.909 41.975 1.00 87.50 678 ARG A CA 1
ATOM 5365 C C . ARG A 1 678 ? -53.798 -1.875 43.088 1.00 87.50 678 ARG A C 1
ATOM 5367 O O . ARG A 1 678 ? -53.537 -0.699 42.853 1.00 87.50 678 ARG A O 1
ATOM 5374 N N . LYS A 1 679 ? -54.197 -2.304 44.290 1.00 88.88 679 LYS A N 1
ATOM 5375 C CA . LYS A 1 679 ? -54.374 -1.453 45.480 1.00 88.88 679 LYS A CA 1
ATOM 5376 C C . LYS A 1 679 ? -53.057 -0.756 45.834 1.00 88.88 679 LYS A C 1
ATOM 5378 O O . LYS A 1 679 ? -53.022 0.467 45.825 1.00 88.88 679 LYS A O 1
ATOM 5383 N N . LYS A 1 680 ? -51.945 -1.496 45.938 1.00 89.94 680 LYS A N 1
ATOM 5384 C CA . LYS A 1 680 ? -50.589 -0.937 46.118 1.00 89.94 680 LYS A CA 1
ATOM 5385 C C . LYS A 1 680 ? -50.182 0.039 45.005 1.00 89.94 680 LYS A C 1
ATOM 5387 O O . LYS A 1 680 ? -49.553 1.050 45.294 1.00 89.94 680 LYS A O 1
ATOM 5392 N N . ASN A 1 681 ? -50.522 -0.224 43.740 1.00 86.00 681 ASN A N 1
ATOM 5393 C CA . ASN A 1 681 ? -50.193 0.680 42.630 1.00 86.00 681 ASN A CA 1
ATOM 5394 C C . ASN A 1 681 ? -51.018 1.981 42.662 1.00 86.00 681 ASN A C 1
ATOM 5396 O O . ASN A 1 681 ? -50.477 3.045 42.367 1.00 86.00 681 ASN A O 1
ATOM 5400 N N . ASN A 1 682 ? -52.288 1.915 43.065 1.00 89.69 682 ASN A N 1
ATOM 5401 C CA . ASN A 1 682 ? -53.126 3.098 43.272 1.00 89.69 682 ASN A CA 1
ATOM 5402 C C . ASN A 1 682 ? -52.705 3.875 44.525 1.00 89.69 682 ASN A C 1
ATOM 5404 O O . ASN A 1 682 ? -52.512 5.080 44.429 1.00 89.69 682 ASN A O 1
ATOM 5408 N N . GLU A 1 683 ? -52.421 3.200 45.642 1.00 90.25 683 GLU A N 1
ATOM 5409 C CA . GLU A 1 683 ? -51.806 3.814 46.824 1.00 90.25 683 GLU A CA 1
ATOM 5410 C C . GLU A 1 683 ? -50.490 4.523 46.481 1.00 90.25 683 GLU A C 1
ATOM 5412 O O . GLU A 1 683 ? -50.220 5.593 47.011 1.00 90.25 683 GLU A O 1
ATOM 5417 N N . LEU A 1 684 ? -49.650 3.954 45.608 1.00 86.94 684 LEU A N 1
ATOM 5418 C CA . LEU A 1 684 ? -48.421 4.610 45.150 1.00 86.94 684 LEU A CA 1
ATOM 5419 C C . LEU A 1 684 ? -48.711 5.838 44.277 1.00 86.94 684 LEU A C 1
ATOM 5421 O O . LEU A 1 684 ? -47.984 6.822 44.383 1.00 86.94 684 LEU A O 1
ATOM 5425 N N . ARG A 1 685 ? -49.778 5.834 43.462 1.00 85.75 685 ARG A N 1
ATOM 5426 C CA . ARG A 1 685 ? -50.237 7.046 42.757 1.00 85.75 685 ARG A CA 1
ATOM 5427 C C . ARG A 1 685 ? -50.747 8.106 43.728 1.00 85.75 685 ARG A C 1
ATOM 5429 O O . ARG A 1 685 ? -50.347 9.253 43.593 1.00 85.75 685 ARG A O 1
ATOM 5436 N N . GLU A 1 686 ? -51.569 7.738 44.705 1.00 89.56 686 GLU A N 1
ATOM 5437 C CA . GLU A 1 686 ? -52.107 8.655 45.720 1.00 89.56 686 GLU A CA 1
ATOM 5438 C C . GLU A 1 686 ? -51.002 9.218 46.622 1.00 89.56 686 GLU A C 1
ATOM 5440 O O . GLU A 1 686 ? -50.976 10.415 46.884 1.00 89.56 686 GLU A O 1
ATOM 5445 N N . LYS A 1 687 ? -50.033 8.392 47.034 1.00 90.06 687 LYS A N 1
ATOM 5446 C CA . LYS A 1 687 ? -48.866 8.824 47.821 1.00 90.06 687 LYS A CA 1
ATOM 5447 C C . LYS A 1 687 ? -47.934 9.719 47.004 1.00 90.06 687 LYS A C 1
ATOM 5449 O O . LYS A 1 687 ? -47.469 10.718 47.538 1.00 90.06 687 LYS A O 1
ATOM 5454 N N . ASN A 1 688 ? -47.714 9.432 45.718 1.00 83.88 688 ASN A N 1
ATOM 5455 C CA . ASN A 1 688 ? -46.950 10.320 44.834 1.00 83.88 688 ASN A CA 1
ATOM 5456 C C . ASN A 1 688 ? -47.700 11.628 44.532 1.00 83.88 688 ASN A C 1
ATOM 5458 O O . ASN A 1 688 ? -47.072 12.680 44.522 1.00 83.88 688 ASN A O 1
ATOM 5462 N N . TRP A 1 689 ? -49.023 11.593 44.336 1.00 92.06 689 TRP A N 1
ATOM 5463 C CA . TRP A 1 689 ? -49.853 12.793 44.178 1.00 92.06 689 TRP A CA 1
ATOM 5464 C C . TRP A 1 689 ? -49.809 13.645 45.445 1.00 92.06 689 TRP A C 1
ATOM 5466 O O . TRP A 1 689 ? -49.502 14.827 45.374 1.00 92.06 689 TRP A O 1
ATOM 5476 N N . SER A 1 690 ? -50.039 13.042 46.612 1.00 88.50 690 SER A N 1
ATOM 5477 C CA . SER A 1 690 ? -49.990 13.729 47.904 1.00 88.50 690 SER A CA 1
ATOM 5478 C C . SER A 1 690 ? -48.588 14.262 48.218 1.00 88.50 690 SER A C 1
ATOM 5480 O O . SER A 1 690 ? -48.469 15.353 48.765 1.00 88.50 690 SER A O 1
ATOM 5482 N N . ALA A 1 691 ? -47.519 13.570 47.805 1.00 85.81 691 ALA A N 1
ATOM 5483 C CA . ALA A 1 691 ? -46.155 14.093 47.880 1.00 85.81 691 ALA A CA 1
ATOM 5484 C C . ALA A 1 691 ? -45.930 15.279 46.925 1.00 85.81 691 ALA A C 1
ATOM 5486 O O . ALA A 1 691 ? -45.322 16.264 47.329 1.00 85.81 691 ALA A O 1
ATOM 5487 N N . MET A 1 692 ? -46.448 15.227 45.693 1.00 85.00 692 MET A N 1
ATOM 5488 C CA . MET A 1 692 ? -46.388 16.325 44.715 1.00 85.00 692 MET A CA 1
ATOM 5489 C C . MET A 1 692 ? -47.164 17.562 45.200 1.00 85.00 692 MET A C 1
ATOM 5491 O O . MET A 1 692 ? -46.683 18.688 45.103 1.00 85.00 692 MET A O 1
ATOM 5495 N N . GLU A 1 693 ? -48.346 17.346 45.776 1.00 90.44 693 GLU A N 1
ATOM 5496 C CA . GLU A 1 693 ? -49.211 18.370 46.364 1.00 90.44 693 GLU A CA 1
ATOM 5497 C C . GLU A 1 693 ? -48.596 18.960 47.639 1.00 90.44 693 GLU A C 1
ATOM 5499 O O . GLU A 1 693 ? -48.566 20.178 47.795 1.00 90.44 693 GLU A O 1
ATOM 5504 N N . ALA A 1 694 ? -48.011 18.131 48.510 1.00 87.94 694 ALA A N 1
ATOM 5505 C CA . ALA A 1 694 ? -47.255 18.591 49.672 1.00 87.94 694 ALA A CA 1
ATOM 5506 C C . ALA A 1 694 ? -46.001 19.379 49.264 1.00 87.94 694 ALA A C 1
ATOM 5508 O O . ALA A 1 694 ? -45.730 20.422 49.854 1.00 87.94 694 ALA A O 1
ATOM 5509 N N . LEU A 1 695 ? -45.269 18.938 48.234 1.00 81.94 695 LEU A N 1
ATOM 5510 C CA . LEU A 1 695 ? -44.132 19.676 47.679 1.00 81.94 695 LEU A CA 1
ATOM 5511 C C . LEU A 1 695 ? -44.582 21.039 47.144 1.00 81.94 695 LEU A C 1
ATOM 5513 O O . LEU A 1 695 ? -44.037 22.049 47.584 1.00 81.94 695 LEU A O 1
ATOM 5517 N N . SER A 1 696 ? -45.625 21.096 46.313 1.00 83.56 696 SER A N 1
ATOM 5518 C CA . SER A 1 696 ? -46.179 22.356 45.794 1.00 83.56 696 SER A CA 1
ATOM 5519 C C . SER A 1 696 ? -46.724 23.268 46.907 1.00 83.56 696 SER A C 1
ATOM 5521 O O . SER A 1 696 ? -46.511 24.480 46.885 1.00 83.56 696 SER A O 1
ATOM 5523 N N . ALA A 1 697 ? -47.335 22.706 47.954 1.00 87.56 697 ALA A N 1
ATOM 5524 C CA . ALA A 1 697 ? -47.745 23.456 49.139 1.00 87.56 697 ALA A CA 1
ATOM 5525 C C . ALA A 1 697 ? -46.539 23.993 49.933 1.00 87.56 697 ALA A C 1
ATOM 5527 O O . ALA A 1 697 ? -46.581 25.128 50.414 1.00 87.56 697 ALA A O 1
ATOM 5528 N N . THR A 1 698 ? -45.440 23.234 50.047 1.00 85.19 698 THR A N 1
ATOM 5529 C CA . THR A 1 698 ? -44.199 23.737 50.660 1.00 85.19 698 THR A CA 1
ATOM 5530 C C . THR A 1 698 ? -43.497 24.776 49.794 1.00 85.19 698 THR A C 1
ATOM 5532 O O . THR A 1 698 ? -43.009 25.755 50.346 1.00 85.19 698 THR A O 1
ATOM 5535 N N . GLU A 1 699 ? -43.510 24.637 48.469 1.00 85.06 699 GLU A N 1
ATOM 5536 C CA . GLU A 1 699 ? -42.998 25.622 47.514 1.00 85.06 699 GLU A CA 1
ATOM 5537 C C . GLU A 1 699 ? -43.787 26.931 47.617 1.00 85.06 699 GLU A C 1
ATOM 5539 O O . GLU A 1 699 ? -43.198 27.982 47.856 1.00 85.06 699 GLU A O 1
ATOM 5544 N N . SER A 1 700 ? -45.120 26.869 47.562 1.00 88.12 700 SER A N 1
ATOM 5545 C CA . SER A 1 700 ? -46.005 28.026 47.743 1.00 88.12 700 SER A CA 1
ATOM 5546 C C . SER A 1 700 ? -45.830 28.673 49.124 1.00 88.12 700 SER A C 1
ATOM 5548 O O . SER A 1 700 ? -45.717 29.896 49.234 1.00 88.12 700 SER A O 1
ATOM 5550 N N . MET A 1 701 ? -45.700 27.873 50.189 1.00 88.00 701 MET A N 1
ATOM 5551 C CA . MET A 1 701 ? -45.382 28.374 51.530 1.00 88.00 701 MET A CA 1
ATOM 5552 C C . MET A 1 701 ? -43.996 29.034 51.585 1.00 88.00 701 MET A C 1
ATOM 5554 O O . MET A 1 701 ? -43.846 30.047 52.268 1.00 88.00 701 MET A O 1
ATOM 5558 N N . LEU A 1 702 ? -42.979 28.484 50.918 1.00 86.88 702 LEU A N 1
ATOM 5559 C CA . LEU A 1 702 ? -41.622 29.035 50.892 1.00 86.88 702 LEU A CA 1
ATOM 5560 C C . LEU A 1 702 ? -41.551 30.307 50.046 1.00 86.88 702 LEU A C 1
ATOM 5562 O O . LEU A 1 702 ? -40.955 31.277 50.496 1.00 86.88 702 LEU A O 1
ATOM 5566 N N . GLN A 1 703 ? -42.221 30.361 48.896 1.00 83.94 703 GLN A N 1
ATOM 5567 C CA . GLN A 1 703 ? -42.363 31.558 48.065 1.00 83.94 703 GLN A CA 1
ATOM 5568 C C . GLN A 1 703 ? -43.141 32.657 48.810 1.00 83.94 703 GLN A C 1
ATOM 5570 O O . GLN A 1 703 ? -42.727 33.818 48.830 1.00 83.94 703 GLN A O 1
ATOM 5575 N N . GLY A 1 704 ? -44.216 32.285 49.511 1.00 86.56 704 GLY A N 1
ATOM 5576 C CA . GLY A 1 704 ? -44.969 33.164 50.403 1.00 86.56 704 GLY A CA 1
ATOM 5577 C C . GLY A 1 704 ? -44.104 33.711 51.541 1.00 86.56 704 GLY A C 1
ATOM 5578 O O . GLY A 1 704 ? -44.014 34.928 51.706 1.00 86.56 704 GLY A O 1
ATOM 5579 N N . LYS A 1 705 ? -43.401 32.837 52.276 1.00 89.06 705 LYS A N 1
ATOM 5580 C CA . LYS A 1 705 ? -42.452 33.213 53.340 1.00 89.06 705 LYS A CA 1
ATOM 5581 C C . LYS A 1 705 ? -41.313 34.082 52.817 1.00 89.06 705 LYS A C 1
ATOM 5583 O O . LYS A 1 705 ? -41.003 35.073 53.462 1.00 89.06 705 LYS A O 1
ATOM 5588 N N . LEU A 1 706 ? -40.740 33.768 51.657 1.00 81.81 706 LEU A N 1
ATOM 5589 C CA . LEU A 1 706 ? -39.696 34.562 51.012 1.00 81.81 706 LEU A CA 1
ATOM 5590 C C . LEU A 1 706 ? -40.222 35.965 50.699 1.00 81.81 706 LEU A C 1
ATOM 5592 O O . LEU A 1 706 ? -39.645 36.938 51.166 1.00 81.81 706 LEU A O 1
ATOM 5596 N N . SER A 1 707 ? -41.374 36.081 50.028 1.00 85.25 707 SER A N 1
ATOM 5597 C CA . SER A 1 707 ? -41.991 37.382 49.726 1.00 85.25 707 SER A CA 1
ATOM 5598 C C . SER A 1 707 ? -42.359 38.187 50.983 1.00 85.25 707 SER A C 1
ATOM 5600 O O . SER A 1 707 ? -42.280 39.418 50.971 1.00 85.25 707 SER A O 1
ATOM 5602 N N . LYS A 1 708 ? -42.720 37.505 52.081 1.00 89.00 708 LYS A N 1
ATOM 5603 C CA . LYS A 1 708 ? -42.973 38.118 53.388 1.00 89.00 708 LYS A CA 1
ATOM 5604 C C . LYS A 1 708 ? -41.675 38.618 54.020 1.00 89.00 708 LYS A C 1
ATOM 5606 O O . LYS A 1 708 ? -41.615 39.788 54.362 1.00 89.00 708 LYS A O 1
ATOM 5611 N N . VAL A 1 709 ? -40.632 37.790 54.092 1.00 85.75 709 VAL A N 1
ATOM 5612 C CA . VAL A 1 709 ? -39.311 38.160 54.630 1.00 85.75 709 VAL A CA 1
ATOM 5613 C C . VAL A 1 709 ? -38.668 39.276 53.805 1.00 85.75 709 VAL A C 1
ATOM 5615 O O . VAL A 1 709 ? -38.101 40.192 54.384 1.00 85.75 709 VAL A O 1
ATOM 5618 N N . THR A 1 710 ? -38.812 39.289 52.476 1.00 84.56 710 THR A N 1
ATOM 5619 C CA . THR A 1 710 ? -38.372 40.417 51.638 1.00 84.56 710 THR A CA 1
ATOM 5620 C C . THR A 1 710 ? -39.096 41.712 52.013 1.00 84.56 710 THR A C 1
ATOM 5622 O O . THR A 1 710 ? -38.449 42.747 52.134 1.00 84.56 710 THR A O 1
ATOM 5625 N N . LYS A 1 711 ? -40.415 41.672 52.252 1.00 88.25 711 LYS A N 1
ATOM 5626 C CA . LYS A 1 711 ? -41.188 42.849 52.690 1.00 88.25 711 LYS A CA 1
ATOM 5627 C C . LYS A 1 711 ? -40.873 43.269 54.125 1.00 88.25 711 LYS A C 1
ATOM 5629 O O . LYS A 1 711 ? -40.766 44.459 54.380 1.00 88.25 711 LYS A O 1
ATOM 5634 N N . GLU A 1 712 ? -40.696 42.323 55.042 1.00 86.31 712 GLU A N 1
ATOM 5635 C CA . GLU A 1 712 ? -40.329 42.599 56.436 1.00 86.31 712 GLU A CA 1
ATOM 5636 C C . GLU A 1 712 ? -38.906 43.162 56.531 1.00 86.31 712 GLU A C 1
ATOM 5638 O O . GLU A 1 712 ? -38.702 44.138 57.244 1.00 86.31 712 GLU A O 1
ATOM 5643 N N . ASN A 1 713 ? -37.954 42.659 55.738 1.00 77.69 713 ASN A N 1
ATOM 5644 C CA . ASN A 1 713 ? -36.613 43.238 55.619 1.00 77.69 713 ASN A CA 1
ATOM 5645 C C . ASN A 1 713 ? -36.638 44.625 54.963 1.00 77.69 713 ASN A C 1
ATOM 5647 O O . ASN A 1 713 ? -35.927 45.511 55.422 1.00 77.69 713 ASN A O 1
ATOM 5651 N N . GLN A 1 714 ? -37.458 44.844 53.928 1.00 85.06 714 GLN A N 1
ATOM 5652 C CA . GLN A 1 714 ? -37.612 46.162 53.303 1.00 85.06 714 GLN A CA 1
ATOM 5653 C C . GLN A 1 714 ? -38.216 47.178 54.286 1.00 85.06 714 GLN A C 1
ATOM 5655 O O . GLN A 1 714 ? -37.688 48.275 54.431 1.00 85.06 714 GLN A O 1
ATOM 5660 N N . MET A 1 715 ? -39.260 46.797 55.030 1.00 85.00 715 MET A N 1
ATOM 5661 C CA . MET A 1 715 ? -39.854 47.638 56.074 1.00 85.00 715 MET A CA 1
ATOM 5662 C C . MET A 1 715 ? -38.905 47.857 57.258 1.00 85.00 715 MET A C 1
ATOM 5664 O O . MET A 1 715 ? -38.848 48.961 57.782 1.00 85.00 715 MET A O 1
ATOM 5668 N N . ALA A 1 716 ? -38.128 46.854 57.674 1.00 83.88 716 ALA A N 1
ATOM 5669 C CA . ALA A 1 716 ? -37.114 47.011 58.717 1.00 83.88 716 ALA A CA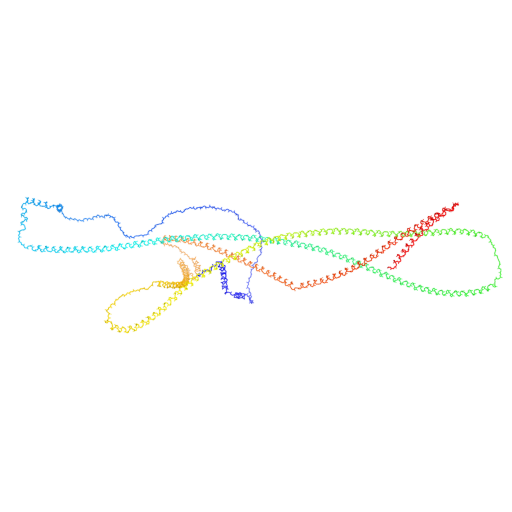 1
ATOM 5670 C C . ALA A 1 716 ? -35.950 47.907 58.258 1.00 83.88 716 ALA A C 1
ATOM 5672 O O . ALA A 1 716 ? -35.427 48.688 59.054 1.00 83.88 716 ALA A O 1
ATOM 5673 N N . LEU A 1 717 ? -35.574 47.854 56.977 1.00 85.56 717 LEU A N 1
ATOM 5674 C CA . LEU A 1 717 ? -34.615 48.776 56.374 1.00 85.56 717 LEU A CA 1
ATOM 5675 C C . LEU A 1 717 ? -35.180 50.203 56.341 1.00 85.56 717 LEU A C 1
ATOM 5677 O O . LEU A 1 717 ? -34.519 51.122 56.802 1.00 85.56 717 LEU A O 1
ATOM 5681 N N . GLU A 1 718 ? -36.414 50.401 55.880 1.00 85.25 718 GLU A N 1
ATOM 5682 C CA . GLU A 1 718 ? -37.067 51.718 55.860 1.00 85.25 718 GLU A CA 1
ATOM 5683 C C . GLU A 1 718 ? -37.275 52.293 57.273 1.00 85.25 718 GLU A C 1
ATOM 5685 O O . GLU A 1 718 ? -37.008 53.474 57.495 1.00 85.25 718 GLU A O 1
ATOM 5690 N N . MET A 1 719 ? -37.665 51.466 58.251 1.00 83.50 719 MET A N 1
ATOM 5691 C CA . MET A 1 719 ? -37.782 51.873 59.656 1.00 83.50 719 MET A CA 1
ATOM 5692 C C . MET A 1 719 ? -36.424 52.196 60.277 1.00 83.50 719 MET A C 1
ATOM 5694 O O . MET A 1 719 ? -36.306 53.241 60.900 1.00 83.50 719 MET A O 1
ATOM 5698 N N . SER A 1 720 ? -35.387 51.376 60.081 1.00 76.75 720 SER A N 1
ATOM 5699 C CA . SER A 1 720 ? -34.044 51.677 60.609 1.00 76.75 720 SER A CA 1
ATOM 5700 C C . SER A 1 720 ? -33.401 52.885 59.919 1.00 76.75 720 SER A C 1
ATOM 5702 O O . SER A 1 720 ? -32.701 53.657 60.567 1.00 76.75 720 SER A O 1
ATOM 5704 N N . GLN A 1 721 ? -33.702 53.138 58.641 1.00 86.81 721 GLN A N 1
ATOM 5705 C CA . GLN A 1 721 ? -33.334 54.377 57.950 1.00 86.81 721 GLN A CA 1
ATOM 5706 C C . GLN A 1 721 ? -34.092 55.596 58.501 1.00 86.81 721 GLN A C 1
ATOM 5708 O O . GLN A 1 721 ? -33.504 56.673 58.629 1.00 86.81 721 GLN A O 1
ATOM 5713 N N . ALA A 1 722 ? -35.375 55.456 58.847 1.00 82.62 722 ALA A N 1
ATOM 5714 C CA . ALA A 1 722 ? -36.165 56.512 59.481 1.00 82.62 722 ALA A CA 1
ATOM 5715 C C . ALA A 1 722 ? -35.722 56.781 60.931 1.00 82.62 722 ALA A C 1
ATOM 5717 O O . ALA A 1 722 ? -35.543 57.936 61.307 1.00 82.62 722 ALA A O 1
ATOM 5718 N N . GLU A 1 723 ? -35.460 55.741 61.719 1.00 84.12 723 GLU A N 1
ATOM 5719 C CA . GLU A 1 723 ? -34.942 55.829 63.087 1.00 84.12 723 GLU A CA 1
ATOM 5720 C C . GLU A 1 723 ? -33.506 56.370 63.108 1.00 84.12 723 GLU A C 1
ATOM 5722 O O . GLU A 1 723 ? -33.164 57.162 63.983 1.00 84.12 723 GLU A O 1
ATOM 5727 N N . CYS A 1 724 ? -32.679 56.042 62.109 1.00 81.81 724 CYS A N 1
ATOM 5728 C CA . CYS A 1 724 ? -31.372 56.664 61.901 1.00 81.81 724 CYS A CA 1
ATOM 5729 C C . CYS A 1 724 ? -31.509 58.170 61.623 1.00 81.81 724 CYS A C 1
ATOM 5731 O O . CYS A 1 724 ? -30.874 58.968 62.312 1.00 81.81 724 CYS A O 1
ATOM 5733 N N . ARG A 1 725 ? -32.389 58.576 60.691 1.00 84.56 725 ARG A N 1
ATOM 5734 C CA . ARG A 1 725 ? -32.715 59.994 60.427 1.00 84.56 725 ARG A CA 1
ATOM 5735 C C . ARG A 1 725 ? -33.183 60.714 61.697 1.00 84.56 725 ARG A C 1
ATOM 5737 O O . ARG A 1 725 ? -32.683 61.791 62.018 1.00 84.56 725 ARG A O 1
ATOM 5744 N N . GLU A 1 726 ? -34.115 60.115 62.434 1.00 82.50 726 GLU A N 1
ATOM 5745 C CA . GLU A 1 726 ? -34.687 60.692 63.653 1.00 82.50 726 GLU A CA 1
ATOM 5746 C C . GLU A 1 726 ? -33.655 60.771 64.789 1.00 82.50 726 GLU A C 1
ATOM 5748 O O . GLU A 1 726 ? -33.600 61.769 65.501 1.00 82.50 726 GLU A O 1
ATOM 5753 N N . THR A 1 727 ? -32.802 59.757 64.948 1.00 82.88 727 THR A N 1
ATOM 5754 C CA . THR A 1 727 ? -31.741 59.718 65.969 1.00 82.88 727 THR A CA 1
ATOM 5755 C C . THR A 1 727 ? -30.645 60.731 65.667 1.00 82.88 727 THR A C 1
ATOM 5757 O O . THR A 1 727 ? -30.229 61.460 66.563 1.00 82.88 727 THR A O 1
ATOM 5760 N N . LEU A 1 728 ? -30.222 60.847 64.407 1.00 80.69 728 LEU A N 1
ATOM 5761 C CA . LEU A 1 728 ? -29.281 61.877 63.969 1.00 80.69 728 LEU A CA 1
ATOM 5762 C C . LEU A 1 728 ? -29.831 63.287 64.237 1.00 80.69 728 LEU A C 1
ATOM 5764 O O . LEU A 1 728 ? -29.118 64.122 64.791 1.00 80.69 728 LEU A O 1
ATOM 5768 N N . HIS A 1 729 ? -31.114 63.531 63.954 1.00 77.00 729 HIS A N 1
ATOM 5769 C CA . HIS A 1 729 ? -31.777 64.794 64.286 1.00 77.00 729 HIS A CA 1
ATOM 5770 C C . HIS A 1 729 ? -31.936 65.017 65.805 1.00 77.00 729 HIS A C 1
ATOM 5772 O O . HIS A 1 729 ? -31.719 66.126 66.280 1.00 77.00 729 HIS A O 1
ATOM 5778 N N . LYS A 1 730 ? -32.242 63.981 66.601 1.00 81.81 730 LYS A N 1
ATOM 5779 C CA . LYS A 1 730 ? -32.287 64.059 68.080 1.00 81.81 730 LYS A CA 1
ATOM 5780 C C . LYS A 1 730 ? -30.927 64.402 68.694 1.00 81.81 730 LYS A C 1
ATOM 5782 O O . LYS A 1 730 ? -30.883 65.115 69.693 1.00 81.81 730 LYS A O 1
ATOM 5787 N N . LEU A 1 731 ? -29.836 63.891 68.120 1.00 77.06 731 LEU A N 1
ATOM 5788 C CA . LEU A 1 731 ? -28.467 64.172 68.564 1.00 77.06 731 LEU A CA 1
ATOM 5789 C C . LEU A 1 731 ? -28.001 65.578 68.160 1.00 77.06 731 LEU A C 1
ATOM 5791 O O . LEU A 1 731 ? -27.228 66.195 68.890 1.00 77.06 731 LEU A O 1
ATOM 5795 N N . LEU A 1 732 ? -28.462 66.081 67.011 1.00 74.69 732 LEU A N 1
ATOM 5796 C CA . LEU A 1 732 ? -28.027 67.345 66.407 1.00 74.69 732 LEU A CA 1
ATOM 5797 C C . LEU A 1 732 ? -29.233 68.231 66.003 1.00 74.69 732 LEU A C 1
ATOM 5799 O O . LEU A 1 732 ? -29.368 68.592 64.835 1.00 74.69 732 LEU A O 1
ATOM 5803 N N . PRO A 1 733 ? -30.109 68.638 66.947 1.00 74.12 733 PRO A N 1
ATOM 5804 C CA . PRO A 1 733 ? -31.402 69.276 66.645 1.00 74.12 733 PRO A CA 1
ATOM 5805 C C . PRO A 1 733 ? -31.309 70.724 66.135 1.00 74.12 733 PRO A C 1
ATOM 5807 O O . PRO A 1 733 ? -32.321 71.316 65.772 1.00 74.12 733 PRO A O 1
ATOM 5810 N N . ASN A 1 734 ? -30.108 71.307 66.107 1.00 65.44 734 ASN A N 1
ATOM 5811 C CA . ASN A 1 734 ? -29.847 72.616 65.498 1.00 65.44 734 ASN A CA 1
ATOM 5812 C C . ASN A 1 734 ? -29.532 72.515 63.990 1.00 65.44 734 ASN A C 1
ATOM 5814 O O . ASN A 1 734 ? -29.324 73.538 63.340 1.00 65.44 734 ASN A O 1
ATOM 5818 N N . VAL A 1 735 ? -29.464 71.297 63.440 1.00 74.12 735 VAL A N 1
ATOM 5819 C CA . VAL A 1 735 ? -29.108 71.025 62.043 1.00 74.12 735 VAL A CA 1
ATOM 5820 C C . VAL A 1 735 ? -30.379 70.921 61.190 1.00 74.12 735 VAL A C 1
ATOM 5822 O O . VAL A 1 735 ? -31.251 70.111 61.512 1.00 74.12 735 VAL A O 1
ATOM 5825 N N . PRO A 1 736 ? -30.514 71.699 60.098 1.00 73.44 736 PRO A N 1
ATOM 5826 C CA . PRO A 1 736 ? -31.705 71.663 59.253 1.00 73.44 736 PRO A CA 1
ATOM 5827 C C . PRO A 1 736 ? -31.891 70.302 58.565 1.00 73.44 736 PRO A C 1
ATOM 5829 O O . PRO A 1 736 ? -30.954 69.732 58.005 1.00 73.44 736 PRO A O 1
ATOM 5832 N N . LEU A 1 737 ? -33.130 69.806 58.583 1.00 74.19 737 LEU A N 1
ATOM 5833 C CA . LEU A 1 737 ? -33.528 68.546 57.955 1.00 74.19 737 LEU A CA 1
ATOM 5834 C C . LEU A 1 737 ? -33.562 68.659 56.415 1.00 74.19 737 LEU A C 1
ATOM 5836 O O . LEU A 1 737 ? -34.203 69.574 55.898 1.00 74.19 737 LEU A O 1
ATOM 5840 N N . PRO A 1 738 ? -32.935 67.725 55.676 1.00 74.56 738 PRO A N 1
ATOM 5841 C CA . PRO A 1 738 ? -33.154 67.549 54.239 1.00 74.56 738 PRO A CA 1
ATOM 5842 C C . PRO A 1 738 ? -34.487 66.842 53.929 1.00 74.56 738 PRO A C 1
ATOM 5844 O O . PRO A 1 738 ? -34.938 65.996 54.705 1.00 74.56 738 PRO A O 1
ATOM 5847 N N . ASP A 1 739 ? -35.066 67.125 52.758 1.00 71.25 739 ASP A N 1
ATOM 5848 C CA . ASP A 1 739 ? -36.355 66.573 52.292 1.00 71.25 739 ASP A CA 1
ATOM 5849 C C . ASP A 1 739 ? -36.207 65.357 51.343 1.00 71.25 739 ASP A C 1
ATOM 5851 O O . ASP A 1 739 ? -37.198 64.782 50.886 1.00 71.25 739 ASP A O 1
ATOM 5855 N N . GLU A 1 740 ? -34.980 64.946 50.999 1.00 77.56 740 GLU A N 1
ATOM 5856 C CA . GLU A 1 740 ? -34.735 63.856 50.045 1.00 77.56 740 GLU A CA 1
ATOM 5857 C C . GLU A 1 740 ? -35.275 62.494 50.522 1.00 77.56 740 GLU A C 1
ATOM 5859 O O . GLU A 1 740 ? -34.921 62.008 51.599 1.00 77.56 740 GLU A O 1
ATOM 5864 N N . GLN A 1 741 ? -36.067 61.821 49.674 1.00 70.81 741 GLN A N 1
ATOM 5865 C CA . GLN A 1 741 ? -36.635 60.497 49.973 1.00 70.81 741 GLN A CA 1
ATOM 5866 C C . GLN A 1 741 ? -35.557 59.408 50.106 1.00 70.81 741 GLN A C 1
ATOM 5868 O O . GLN A 1 741 ? -35.607 58.610 51.048 1.00 70.81 741 GLN A O 1
ATOM 5873 N N . ASN A 1 742 ? -34.550 59.396 49.225 1.00 81.62 742 ASN A N 1
ATOM 5874 C CA . ASN A 1 742 ? -33.445 58.438 49.278 1.00 81.62 742 ASN A CA 1
ATOM 5875 C C . ASN A 1 742 ? -32.564 58.694 50.514 1.00 81.62 742 ASN A C 1
ATOM 5877 O O . ASN A 1 742 ? -32.008 59.778 50.681 1.00 81.62 742 ASN A O 1
ATOM 5881 N N . HIS A 1 743 ? -32.417 57.683 51.373 1.00 84.12 743 HIS A N 1
ATOM 5882 C CA . HIS A 1 743 ? -31.664 57.793 52.622 1.00 84.12 743 HIS A CA 1
ATOM 5883 C C . HIS A 1 743 ? -30.184 58.149 52.417 1.00 84.12 743 HIS A C 1
ATOM 5885 O O . HIS A 1 743 ? -29.626 58.889 53.222 1.00 84.12 743 HIS A O 1
ATOM 5891 N N . GLN A 1 744 ? -29.548 57.695 51.334 1.00 84.19 744 GLN A N 1
ATOM 5892 C CA . GLN A 1 744 ? -28.122 57.953 51.120 1.00 84.19 744 GLN A CA 1
ATOM 5893 C C . GLN A 1 744 ? -27.845 59.381 50.625 1.00 84.19 744 GLN A C 1
ATOM 5895 O O . GLN A 1 744 ? -26.866 59.997 51.039 1.00 84.19 744 GLN A O 1
ATOM 5900 N N . GLU A 1 745 ? -28.739 59.952 49.812 1.00 81.94 745 GLU A N 1
ATOM 5901 C CA . GLU A 1 745 ? -28.674 61.372 49.434 1.00 81.94 745 GLU A CA 1
ATOM 5902 C C . GLU A 1 745 ? -29.024 62.280 50.619 1.00 81.94 745 GLU A C 1
ATOM 5904 O O . GLU A 1 745 ? -28.357 63.290 50.844 1.00 81.94 745 GLU A O 1
ATOM 5909 N N . TRP A 1 746 ? -30.015 61.877 51.422 1.00 88.94 746 TRP A N 1
ATOM 5910 C CA . TRP A 1 746 ? -30.387 62.547 52.667 1.00 88.94 746 TRP A CA 1
ATOM 5911 C C . TRP A 1 746 ? -29.215 62.608 53.654 1.00 88.94 746 TRP A C 1
ATOM 5913 O O . TRP A 1 746 ? -28.915 63.682 54.171 1.00 88.94 746 TRP A O 1
ATOM 5923 N N . LEU A 1 747 ? -28.503 61.494 53.873 1.00 82.81 747 LEU A N 1
ATOM 5924 C CA . LEU A 1 747 ? -27.336 61.450 54.763 1.00 82.81 747 LEU A CA 1
ATOM 5925 C C . LEU A 1 747 ? -26.234 62.413 54.305 1.00 82.81 747 LEU A C 1
ATOM 5927 O O . LEU A 1 747 ? -25.737 63.180 55.121 1.00 82.81 747 LEU A O 1
ATOM 5931 N N . LEU A 1 748 ? -25.910 62.448 53.009 1.00 82.75 748 LEU A N 1
ATOM 5932 C CA . LEU A 1 748 ? -24.889 63.350 52.451 1.00 82.75 748 LEU A CA 1
ATOM 5933 C C . LEU A 1 748 ? -25.274 64.841 52.528 1.00 82.75 748 LEU A C 1
ATOM 5935 O O . LEU A 1 748 ? -24.402 65.716 52.503 1.00 82.75 748 LEU A O 1
ATOM 5939 N N . ARG A 1 749 ? -26.574 65.156 52.599 1.00 79.25 749 ARG A N 1
ATOM 5940 C CA . ARG A 1 749 ? -27.074 66.513 52.876 1.00 79.25 749 ARG A CA 1
ATOM 5941 C C . ARG A 1 749 ? -27.020 66.834 54.368 1.00 79.25 749 ARG A C 1
ATOM 5943 O O . ARG A 1 749 ? -26.556 67.914 54.724 1.00 79.25 749 ARG A O 1
ATOM 5950 N N . PHE A 1 750 ? -27.448 65.901 55.218 1.00 81.69 750 PHE A N 1
ATOM 5951 C CA . PHE A 1 750 ? -27.442 66.067 56.669 1.00 81.69 750 PHE A CA 1
ATOM 5952 C C . PHE A 1 750 ? -26.012 66.196 57.210 1.00 81.69 750 PHE A C 1
ATOM 5954 O O . PHE A 1 750 ? -25.726 67.155 57.910 1.00 81.69 750 PHE A O 1
ATOM 5961 N N . GLU A 1 751 ? -25.083 65.322 56.811 1.00 79.38 751 GLU A N 1
ATOM 5962 C CA . GLU A 1 751 ? -23.656 65.369 57.179 1.00 79.38 751 GLU A CA 1
ATOM 5963 C C . GLU A 1 751 ? -23.025 66.744 56.906 1.00 79.38 751 GLU A C 1
ATOM 5965 O O . GLU A 1 751 ? -22.314 67.290 57.751 1.00 79.38 751 GLU A O 1
ATOM 5970 N N . ARG A 1 752 ? -23.342 67.349 55.754 1.00 77.69 752 ARG A N 1
ATOM 5971 C CA . ARG A 1 752 ? -22.874 68.696 55.403 1.00 77.69 752 ARG A CA 1
ATOM 5972 C C . ARG A 1 752 ? -23.402 69.761 56.361 1.00 77.69 752 ARG A C 1
ATOM 5974 O O . ARG A 1 752 ? -22.637 70.617 56.783 1.00 77.69 752 ARG A O 1
ATOM 5981 N N . ALA A 1 753 ? -24.678 69.684 56.725 1.00 73.19 753 ALA A N 1
ATOM 5982 C CA . ALA A 1 753 ? -25.293 70.611 57.667 1.00 73.19 753 ALA A CA 1
ATOM 5983 C C . ALA A 1 753 ? -24.852 70.350 59.130 1.00 73.19 753 ALA A C 1
ATOM 5985 O O . ALA A 1 753 ? -24.780 71.281 59.929 1.00 73.19 753 ALA A O 1
ATOM 5986 N N . VAL A 1 754 ? -24.479 69.111 59.483 1.00 69.25 754 VAL A N 1
ATOM 5987 C CA . VAL A 1 754 ? -23.843 68.763 60.770 1.00 69.25 754 VAL A CA 1
ATOM 5988 C C . VAL A 1 754 ? -22.463 69.398 60.893 1.00 69.25 754 VAL A C 1
ATOM 5990 O O . VAL A 1 754 ? -22.141 69.943 61.947 1.00 69.25 754 VAL A O 1
ATOM 5993 N N . ALA A 1 755 ? -21.663 69.384 59.822 1.00 65.81 755 ALA A N 1
ATOM 5994 C CA . ALA A 1 755 ? -20.338 70.008 59.798 1.00 65.81 755 ALA A CA 1
ATOM 5995 C C . ALA A 1 755 ? -20.366 71.535 60.046 1.00 65.81 755 ALA A C 1
ATOM 5997 O O . ALA A 1 755 ? -19.328 72.130 60.334 1.00 65.81 755 ALA A O 1
ATOM 5998 N N . GLU A 1 756 ? -21.545 72.157 59.972 1.00 61.25 756 GLU A N 1
ATOM 5999 C CA . GLU A 1 756 ? -21.783 73.586 60.193 1.00 61.25 756 GLU A CA 1
ATOM 6000 C C . GLU A 1 756 ? -22.339 73.901 61.611 1.00 61.25 756 GLU A C 1
ATOM 6002 O O . GLU A 1 756 ? -22.541 75.071 61.937 1.00 61.25 756 GLU A O 1
ATOM 6007 N N . SER A 1 757 ? -22.544 72.898 62.489 1.00 52.41 757 SER A N 1
ATOM 6008 C CA . SER A 1 757 ? -23.215 73.042 63.802 1.00 52.41 757 SER A CA 1
ATOM 6009 C C . SER A 1 757 ? -22.392 72.521 65.009 1.00 52.41 757 SER A C 1
ATOM 6011 O O . SER A 1 757 ? -21.958 71.369 65.003 1.00 52.41 757 SER A O 1
ATOM 6013 N N . PRO A 1 758 ? -22.216 73.299 66.103 1.00 50.81 758 PRO A N 1
ATOM 6014 C CA . PRO A 1 758 ? -21.356 72.910 67.229 1.00 50.81 758 PRO A CA 1
ATOM 6015 C C . PRO A 1 758 ? -22.051 72.217 68.432 1.00 50.81 758 PRO A C 1
ATOM 6017 O O . PRO A 1 758 ? -23.033 72.718 68.972 1.00 50.81 758 PRO A O 1
ATOM 6020 N N . ALA A 1 759 ? -21.375 71.171 68.939 1.00 43.50 759 ALA A N 1
ATOM 6021 C CA . ALA A 1 759 ? -21.363 70.616 70.314 1.00 43.50 759 ALA A CA 1
ATOM 6022 C C . ALA A 1 759 ? -22.528 69.742 70.866 1.00 43.50 759 ALA A C 1
ATOM 6024 O O . ALA A 1 759 ? -23.597 70.248 71.190 1.00 43.50 759 ALA A O 1
ATOM 6025 N N . ALA A 1 760 ? -22.211 68.467 71.180 1.00 38.75 760 ALA A N 1
ATOM 6026 C CA . ALA A 1 760 ? -22.704 67.687 72.342 1.00 38.75 760 ALA A CA 1
ATOM 6027 C C . ALA A 1 760 ? -21.873 66.387 72.570 1.00 38.75 760 ALA A C 1
ATOM 6029 O O . ALA A 1 760 ? -21.387 65.800 71.606 1.00 38.75 760 ALA A O 1
ATOM 6030 N N . GLN A 1 761 ? -21.721 65.918 73.824 1.00 36.56 761 GLN A N 1
ATOM 6031 C CA . GLN A 1 761 ? -21.128 64.612 74.215 1.00 36.56 761 GLN A CA 1
ATOM 6032 C C . GLN A 1 761 ? -21.665 64.120 75.587 1.00 36.56 761 GLN A C 1
ATOM 6034 O O . GLN A 1 761 ? -22.040 64.953 76.409 1.00 36.56 761 GLN A O 1
ATOM 6039 N N . SER A 1 762 ? -21.557 62.798 75.851 1.00 39.38 762 SER A N 1
ATOM 6040 C CA . SER A 1 762 ? -21.662 62.104 77.170 1.00 39.38 762 SER A CA 1
ATOM 6041 C C . SER A 1 762 ? -23.070 61.968 77.806 1.00 39.38 762 SER A C 1
ATOM 6043 O O . SER A 1 762 ? -23.914 62.830 77.610 1.00 39.38 762 SER A O 1
ATOM 6045 N N . THR A 1 763 ? -23.432 60.928 78.590 1.00 34.38 763 THR A N 1
ATOM 6046 C CA . THR A 1 763 ? -22.780 59.641 78.993 1.00 34.38 763 THR A CA 1
ATOM 6047 C C . THR A 1 763 ? -23.848 58.609 79.461 1.00 34.38 763 THR A C 1
ATOM 6049 O O . THR A 1 763 ? -24.916 59.043 79.892 1.00 34.38 763 THR A O 1
ATOM 6052 N N . PRO A 1 764 ? -23.592 57.276 79.440 1.00 56.41 764 PRO A N 1
ATOM 6053 C CA . PRO A 1 764 ? -24.572 56.222 79.775 1.00 56.41 764 PRO A CA 1
ATOM 6054 C C . PRO A 1 764 ? -24.381 55.558 81.162 1.00 56.41 764 PRO A C 1
ATOM 6056 O O . PRO A 1 764 ? -23.352 55.744 81.808 1.00 56.41 764 PRO A O 1
ATOM 6059 N N . ALA A 1 765 ? -25.339 54.710 81.572 1.00 30.42 765 ALA A N 1
ATOM 6060 C CA . ALA A 1 765 ? -25.229 53.684 82.629 1.00 30.42 765 ALA A CA 1
ATOM 6061 C C . ALA A 1 765 ? -26.450 52.723 82.583 1.00 30.42 765 ALA A C 1
ATOM 6063 O O . ALA A 1 765 ? -27.442 53.066 81.948 1.00 30.42 765 ALA A O 1
ATOM 6064 N N . SER A 1 766 ? -26.534 51.620 83.344 1.00 47.34 766 SER A N 1
ATOM 6065 C CA . SER A 1 766 ? -25.685 50.403 83.412 1.00 47.34 766 SER A CA 1
ATOM 6066 C C . SER A 1 766 ? -26.457 49.303 84.190 1.00 47.34 766 SER A C 1
ATOM 6068 O O . SER A 1 766 ? -27.375 49.648 84.935 1.00 47.34 766 SER A O 1
ATOM 6070 N N . GLY A 1 767 ? -26.113 48.009 84.069 1.00 44.00 767 GLY A N 1
ATOM 6071 C CA . GLY A 1 767 ? -26.798 46.934 84.820 1.00 44.00 767 GLY A CA 1
ATOM 6072 C C . GLY A 1 767 ? -26.455 45.494 84.415 1.00 44.00 767 GLY A C 1
ATOM 6073 O O . GLY A 1 767 ? -25.587 44.871 85.020 1.00 44.00 767 GLY A O 1
ATOM 6074 N N . ASP A 1 768 ? -27.131 44.961 83.394 1.00 53.19 768 ASP A N 1
ATOM 6075 C CA . ASP A 1 768 ? -27.201 43.521 83.049 1.00 53.19 768 ASP A CA 1
ATOM 6076 C C . ASP A 1 768 ? -25.909 42.884 82.475 1.00 53.19 768 ASP A C 1
ATOM 6078 O O . ASP A 1 768 ? -25.932 41.797 81.896 1.00 53.19 768 ASP A O 1
ATOM 6082 N N . SER A 1 769 ? -24.765 43.561 82.594 1.00 55.69 769 SER A N 1
ATOM 6083 C CA . SER A 1 769 ? -23.600 43.361 81.722 1.00 55.69 769 SER A CA 1
ATOM 6084 C C . SER A 1 769 ? -22.919 41.989 81.809 1.00 55.69 769 SER A C 1
ATOM 6086 O O . SER A 1 769 ? -22.275 41.592 80.843 1.00 55.69 769 SER A O 1
ATOM 6088 N N . GLU A 1 770 ? -22.995 41.289 82.943 1.00 54.84 770 GLU A N 1
ATOM 6089 C CA . GLU A 1 770 ? -22.127 40.131 83.225 1.00 54.84 770 GLU A CA 1
ATOM 6090 C C . GLU A 1 770 ? -22.761 38.797 82.789 1.00 54.84 770 GLU A C 1
ATOM 6092 O O . GLU A 1 770 ? -22.144 38.006 82.083 1.00 54.84 770 GLU A O 1
ATOM 6097 N N . ALA A 1 771 ? -24.052 38.587 83.067 1.00 61.06 771 ALA A N 1
ATOM 6098 C CA . ALA A 1 771 ? -24.791 37.449 82.503 1.00 61.06 771 ALA A CA 1
ATOM 6099 C C . ALA A 1 771 ? -25.037 37.597 80.986 1.00 61.06 771 ALA A C 1
ATOM 6101 O O . ALA A 1 771 ? -25.247 36.603 80.286 1.00 61.06 771 ALA A O 1
ATOM 6102 N N . LEU A 1 772 ? -25.004 38.833 80.468 1.00 62.59 772 LEU A N 1
ATOM 6103 C CA . LEU A 1 772 ? -24.955 39.090 79.030 1.00 62.59 772 LEU A CA 1
ATOM 6104 C C . LEU A 1 772 ? -23.570 38.787 78.442 1.00 62.59 772 LEU A C 1
ATOM 6106 O O . LEU A 1 772 ? -23.525 38.228 77.351 1.00 62.59 772 LEU A O 1
ATOM 6110 N N . SER A 1 773 ? -22.460 39.086 79.131 1.00 67.19 773 SER A N 1
ATOM 6111 C CA . SER A 1 773 ? -21.114 38.833 78.592 1.00 67.19 773 SER A CA 1
ATOM 6112 C C . SER A 1 773 ? -20.778 37.344 78.478 1.00 67.19 773 SER A C 1
ATOM 6114 O O . SER A 1 773 ? -20.145 36.946 77.503 1.00 67.19 773 SER A O 1
ATOM 6116 N N . GLU A 1 774 ? -21.247 36.494 79.397 1.00 74.12 774 GLU A N 1
ATOM 6117 C CA . GLU A 1 774 ? -21.027 35.045 79.281 1.00 74.12 774 GLU A CA 1
ATOM 6118 C C . GLU A 1 774 ? -21.818 34.430 78.115 1.00 74.12 774 GLU A C 1
ATOM 6120 O O . GLU A 1 774 ? -21.258 33.672 77.324 1.00 74.12 774 GLU A O 1
ATOM 6125 N N . LYS A 1 775 ? -23.082 34.835 77.925 1.00 80.25 775 LYS A N 1
ATOM 6126 C CA . LYS A 1 775 ? -23.876 34.435 76.749 1.00 80.25 775 LYS A CA 1
ATOM 6127 C C . LYS A 1 775 ? -23.348 35.023 75.443 1.00 80.25 775 LYS A C 1
ATOM 6129 O O . LYS A 1 775 ? -23.475 34.383 74.403 1.00 80.25 775 LYS A O 1
ATOM 6134 N N . LEU A 1 776 ? -22.762 36.220 75.488 1.00 75.88 776 LEU A N 1
ATOM 6135 C CA . LEU A 1 776 ? -22.075 36.817 74.347 1.00 75.88 776 LEU A CA 1
ATOM 6136 C C . LEU A 1 776 ? -20.858 35.966 73.966 1.00 75.88 776 LEU A C 1
ATOM 6138 O O . LEU A 1 776 ? -20.754 35.596 72.806 1.00 75.88 776 LEU A O 1
ATOM 6142 N N . ARG A 1 777 ? -20.023 35.550 74.930 1.00 84.12 777 ARG A N 1
ATOM 6143 C CA . ARG A 1 777 ? -18.891 34.635 74.691 1.00 84.12 777 ARG A CA 1
ATOM 6144 C C . ARG A 1 777 ? -19.341 33.304 74.077 1.00 84.12 777 ARG A C 1
ATOM 6146 O O . ARG A 1 777 ? -18.740 32.850 73.110 1.00 84.12 777 ARG A O 1
ATOM 6153 N N . GLU A 1 778 ? -20.400 32.681 74.597 1.00 84.19 778 GLU A N 1
ATOM 6154 C CA . GLU A 1 778 ? -20.934 31.432 74.024 1.00 84.19 778 GLU A CA 1
ATOM 6155 C C . GLU A 1 778 ? -21.468 31.628 72.593 1.00 84.19 778 GLU A C 1
ATOM 6157 O O . GLU A 1 778 ? -21.253 30.777 71.727 1.00 84.19 778 GLU A O 1
ATOM 6162 N N . ALA A 1 779 ? -22.114 32.765 72.315 1.00 80.62 779 ALA A N 1
ATOM 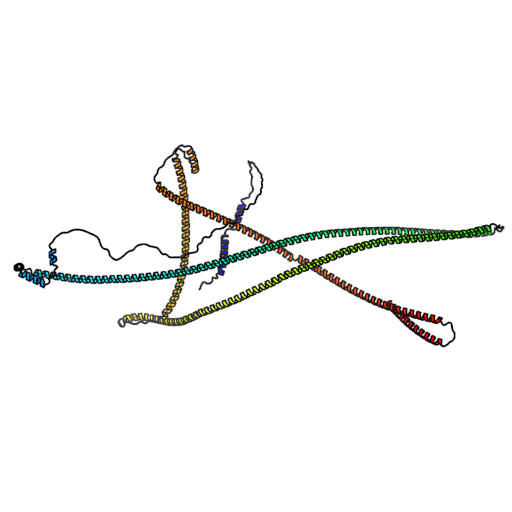6163 C CA . ALA A 1 779 ? -22.565 33.124 70.972 1.00 80.62 779 ALA A CA 1
ATOM 6164 C C . ALA A 1 779 ? -21.397 33.450 70.021 1.00 80.62 779 ALA A C 1
ATOM 6166 O O . ALA A 1 779 ? -21.444 33.058 68.859 1.00 80.62 779 ALA A O 1
ATOM 6167 N N . GLU A 1 780 ? -20.338 34.106 70.500 1.00 85.31 780 GLU A N 1
ATOM 6168 C CA . GLU A 1 780 ? -19.103 34.388 69.757 1.00 85.31 780 GLU A CA 1
ATOM 6169 C C . GLU A 1 780 ? -18.337 33.099 69.423 1.00 85.31 780 GLU A C 1
ATOM 6171 O O . GLU A 1 780 ? -17.868 32.933 68.297 1.00 85.31 780 GLU A O 1
ATOM 6176 N N . GLU A 1 781 ? -18.253 32.151 70.359 1.00 90.12 781 GLU A N 1
ATOM 6177 C CA . GLU A 1 781 ? -17.655 30.830 70.134 1.00 90.12 781 GLU A CA 1
ATOM 6178 C C . GLU A 1 781 ? -18.470 30.018 69.112 1.00 90.12 781 GLU A C 1
ATOM 6180 O O . GLU A 1 781 ? -17.896 29.477 68.162 1.00 90.12 781 GLU A O 1
ATOM 6185 N N . ALA A 1 782 ? -19.803 30.006 69.228 1.00 88.44 782 ALA A N 1
ATOM 6186 C CA . ALA A 1 782 ? -20.688 29.376 68.246 1.00 88.44 782 ALA A CA 1
ATOM 6187 C C . ALA A 1 782 ? -20.606 30.048 66.861 1.00 88.44 782 ALA A C 1
ATOM 6189 O O . ALA A 1 782 ? -20.542 29.357 65.842 1.00 88.44 782 ALA A O 1
ATOM 6190 N N . GLN A 1 783 ? -20.541 31.382 66.805 1.00 88.25 783 GLN A N 1
ATOM 6191 C CA . GLN A 1 783 ? -20.340 32.146 65.573 1.00 88.25 783 GLN A CA 1
ATOM 6192 C C . GLN A 1 783 ? -18.976 31.835 64.946 1.00 88.25 783 GLN A C 1
ATOM 6194 O O . GLN A 1 783 ? -18.892 31.688 63.729 1.00 88.25 783 GLN A O 1
ATOM 6199 N N . GLN A 1 784 ? -17.915 31.688 65.743 1.00 91.75 784 GLN A N 1
ATOM 6200 C CA . GLN A 1 784 ? -16.582 31.353 65.239 1.00 91.75 784 GLN A CA 1
ATOM 6201 C C . GLN A 1 784 ? -16.520 29.921 64.680 1.00 91.75 784 GLN A C 1
ATOM 6203 O O . GLN A 1 784 ? -15.814 29.686 63.699 1.00 91.75 784 GLN A O 1
ATOM 6208 N N . VAL A 1 785 ? -17.254 28.964 65.263 1.00 91.56 785 VAL A N 1
ATOM 6209 C CA . VAL A 1 785 ? -17.417 27.616 64.686 1.00 91.56 785 VAL A CA 1
ATOM 6210 C C . VAL A 1 785 ? -18.193 27.695 63.370 1.00 91.56 785 VAL A C 1
ATOM 6212 O O . VAL A 1 785 ? -17.671 27.272 62.342 1.00 91.56 785 VAL A O 1
ATOM 6215 N N . LEU A 1 786 ? -19.366 28.338 63.361 1.00 93.75 786 LEU A N 1
ATOM 6216 C CA . LEU A 1 786 ? -20.184 28.500 62.153 1.00 93.75 786 LEU A CA 1
ATOM 6217 C C . LEU A 1 786 ? -19.420 29.214 61.023 1.00 93.75 786 LEU A C 1
ATOM 6219 O O . LEU A 1 786 ? -19.575 28.872 59.852 1.00 93.75 786 LEU A O 1
ATOM 6223 N N . GLN A 1 787 ? -18.570 30.187 61.359 1.00 90.75 787 GLN A N 1
ATOM 6224 C CA . GLN A 1 787 ? -17.715 30.876 60.398 1.00 90.75 787 GLN A CA 1
ATOM 6225 C C . GLN A 1 787 ? -16.649 29.940 59.807 1.00 90.75 787 GLN A C 1
ATOM 6227 O O . GLN A 1 787 ? -16.488 29.931 58.587 1.00 90.75 787 GLN A O 1
ATOM 6232 N N . LYS A 1 788 ? -15.971 29.119 60.623 1.00 95.31 788 LYS A N 1
ATOM 6233 C CA . LYS A 1 788 ? -15.008 28.107 60.139 1.00 95.31 788 LYS A CA 1
ATOM 6234 C C . LYS A 1 788 ? -15.678 27.060 59.251 1.00 95.31 788 LYS A C 1
ATOM 6236 O O . LYS A 1 788 ? -15.104 26.670 58.233 1.00 95.31 788 LYS A O 1
ATOM 6241 N N . ASP A 1 789 ? -16.900 26.653 59.583 1.00 92.50 789 ASP A N 1
ATOM 6242 C CA . ASP A 1 789 ? -17.694 25.757 58.742 1.00 92.50 789 ASP A CA 1
ATOM 6243 C C . ASP A 1 789 ? -18.031 26.437 57.405 1.00 92.50 789 ASP A C 1
ATOM 6245 O O . ASP A 1 789 ? -17.804 25.861 56.344 1.00 92.50 789 ASP A O 1
ATOM 6249 N N . CYS A 1 790 ? -18.471 27.701 57.419 1.00 93.00 790 CYS A N 1
ATOM 6250 C CA . CYS A 1 790 ? -18.730 28.483 56.204 1.00 93.00 790 CYS A CA 1
ATOM 6251 C C . CYS A 1 790 ? -17.473 28.703 55.341 1.00 93.00 790 CYS A C 1
ATOM 6253 O O . CYS A 1 790 ? -17.558 28.681 54.113 1.00 93.00 790 CYS A O 1
ATOM 6255 N N . GLU A 1 791 ? -16.307 28.918 55.950 1.00 93.88 791 GLU A N 1
ATOM 6256 C CA . GLU A 1 791 ? -15.013 29.007 55.260 1.00 93.88 791 GLU A CA 1
ATOM 6257 C C . GLU A 1 791 ? -14.612 27.653 54.651 1.00 93.88 791 GLU A C 1
ATOM 6259 O O . GLU A 1 791 ? -14.151 27.601 53.509 1.00 93.88 791 GLU A O 1
ATOM 6264 N N . THR A 1 792 ? -14.891 26.551 55.351 1.00 93.94 792 THR A N 1
ATOM 6265 C CA . THR A 1 792 ? -14.686 25.183 54.852 1.00 93.94 792 THR A CA 1
ATOM 6266 C C . THR A 1 792 ? -15.613 24.868 53.674 1.00 93.94 792 THR A C 1
ATOM 6268 O O . THR A 1 792 ? -15.137 24.402 52.640 1.00 93.94 792 THR A O 1
ATOM 6271 N N . TYR A 1 793 ? -16.908 25.199 53.759 1.00 96.12 793 TYR A N 1
ATOM 6272 C CA . TYR A 1 793 ? -17.849 25.047 52.642 1.00 96.12 793 TYR A CA 1
ATOM 6273 C C . TYR A 1 793 ? -17.442 25.887 51.426 1.00 96.12 793 TYR A C 1
ATOM 6275 O O . TYR A 1 793 ? -17.468 25.376 50.310 1.00 96.12 793 TYR A O 1
ATOM 6283 N N . LYS A 1 794 ? -16.999 27.140 51.615 1.00 97.00 794 LYS A N 1
ATOM 6284 C CA . LYS A 1 794 ? -16.462 27.973 50.519 1.00 97.00 794 LYS A CA 1
ATOM 6285 C C . LYS A 1 794 ? -15.248 27.328 49.847 1.00 97.00 794 LYS A C 1
ATOM 6287 O O . LYS A 1 794 ? -15.166 27.342 48.622 1.00 97.00 794 LYS A O 1
ATOM 6292 N N . LYS A 1 795 ? -14.332 26.741 50.625 1.00 96.44 795 LYS A N 1
ATOM 6293 C CA . LYS A 1 795 ? -13.154 26.037 50.097 1.00 96.44 795 LYS A CA 1
ATOM 6294 C C . LYS A 1 795 ? -13.544 24.792 49.295 1.00 96.44 795 LYS A C 1
ATOM 6296 O O . LYS A 1 795 ? -13.078 24.642 48.172 1.00 96.44 795 LYS A O 1
ATOM 6301 N N . VAL A 1 796 ? -14.442 23.956 49.821 1.00 97.38 796 VAL A N 1
ATOM 6302 C CA . VAL A 1 796 ? -14.943 22.758 49.120 1.00 97.38 796 VAL A CA 1
ATOM 6303 C C . VAL A 1 796 ? -15.711 23.130 47.846 1.00 97.38 796 VAL A C 1
ATOM 6305 O O . VAL A 1 796 ? -15.557 22.458 46.828 1.00 97.38 796 VAL A O 1
ATOM 6308 N N . LEU A 1 797 ? -16.493 24.215 47.859 1.00 94.00 797 LEU A N 1
ATOM 6309 C CA . LEU A 1 797 ? -17.170 24.725 46.662 1.00 94.00 797 LEU A CA 1
ATOM 6310 C C . LEU A 1 797 ? -16.168 25.189 45.598 1.00 94.00 797 LEU A C 1
ATOM 6312 O O . LEU A 1 797 ? -16.298 24.767 44.456 1.00 94.00 797 LEU A O 1
ATOM 6316 N N . ALA A 1 798 ? -15.142 25.964 45.963 1.00 94.25 798 ALA A N 1
ATOM 6317 C CA . ALA A 1 798 ? -14.104 26.405 45.025 1.00 94.25 798 ALA A CA 1
ATOM 6318 C C . ALA A 1 798 ? -13.265 25.235 44.466 1.00 94.25 798 ALA A C 1
ATOM 6320 O O . ALA A 1 798 ? -12.914 25.223 43.288 1.00 94.25 798 ALA A O 1
ATOM 6321 N N . GLU A 1 799 ? -12.976 24.217 45.283 1.00 94.75 799 GLU A N 1
ATOM 6322 C CA . GLU A 1 799 ? -12.321 22.979 44.832 1.00 94.75 799 GLU A CA 1
ATOM 6323 C C . GLU A 1 799 ? -13.218 22.181 43.872 1.00 94.75 799 GLU A C 1
ATOM 6325 O O . GLU A 1 799 ? -12.742 21.679 42.854 1.00 94.75 799 GLU A O 1
ATOM 6330 N N . THR A 1 800 ? -14.525 22.122 44.141 1.00 96.19 800 THR A N 1
ATOM 6331 C CA . THR A 1 800 ? -15.509 21.463 43.266 1.00 96.19 800 THR A CA 1
ATOM 6332 C C . THR A 1 800 ? -15.687 22.221 41.947 1.00 96.19 800 THR A C 1
ATOM 6334 O O . THR A 1 800 ? -15.712 21.600 40.888 1.00 96.19 800 THR A O 1
ATOM 6337 N N . GLU A 1 801 ? -15.756 23.552 41.987 1.00 95.38 801 GLU A N 1
ATOM 6338 C CA . GLU A 1 801 ? -15.821 24.430 40.812 1.00 95.38 801 GLU A CA 1
ATOM 6339 C C . GLU A 1 801 ? -14.571 24.274 39.935 1.00 95.38 801 GLU A C 1
ATOM 6341 O O . GLU A 1 801 ? -14.692 24.073 38.728 1.00 95.38 801 GLU A O 1
ATOM 6346 N N . GLY A 1 802 ? -13.377 24.239 40.538 1.00 96.50 802 GLY A N 1
ATOM 6347 C CA . GLY A 1 802 ? -12.129 23.965 39.822 1.00 96.50 802 GLY A CA 1
ATOM 6348 C C . GLY A 1 802 ? -12.102 22.580 39.162 1.00 96.50 802 GLY A C 1
ATOM 6349 O O . GLY A 1 802 ? -11.672 22.457 38.013 1.00 96.50 802 GLY A O 1
ATOM 6350 N N . ILE A 1 803 ? -12.615 21.540 39.834 1.00 96.31 803 ILE A N 1
ATOM 6351 C CA . ILE A 1 803 ? -12.750 20.194 39.248 1.00 96.31 803 ILE A CA 1
ATOM 6352 C C . ILE A 1 803 ? -13.743 20.207 38.077 1.00 96.31 803 ILE A C 1
ATOM 6354 O O . ILE A 1 803 ? -13.440 19.652 37.021 1.00 96.31 803 ILE A O 1
ATOM 6358 N N . LEU A 1 804 ? -14.895 20.867 38.221 1.00 95.94 804 LEU A N 1
ATOM 6359 C CA . LEU A 1 804 ? -15.891 20.998 37.153 1.00 95.94 804 LEU A CA 1
ATOM 6360 C C . LEU A 1 804 ? -15.340 21.769 35.946 1.00 95.94 804 LEU A C 1
ATOM 6362 O O . LEU A 1 804 ? -15.562 21.348 34.815 1.00 95.94 804 LEU A O 1
ATOM 6366 N N . GLN A 1 805 ? -14.558 22.829 36.161 1.00 94.88 805 GLN A N 1
ATOM 6367 C CA . GLN A 1 805 ? -13.921 23.596 35.086 1.00 94.88 805 GLN A CA 1
ATOM 6368 C C . GLN A 1 805 ? -12.823 22.789 34.364 1.00 94.88 805 GLN A C 1
ATOM 6370 O O . GLN A 1 805 ? -12.702 22.857 33.136 1.00 94.88 805 GLN A O 1
ATOM 6375 N N . CYS A 1 806 ? -12.061 21.963 35.092 1.00 95.75 806 CYS A N 1
ATOM 6376 C CA . CYS A 1 806 ? -11.125 21.000 34.498 1.00 95.75 806 CYS A CA 1
ATOM 6377 C C . CYS A 1 806 ? -11.850 19.917 33.681 1.00 95.75 806 CYS A C 1
ATOM 6379 O O . CYS A 1 806 ? -11.391 19.548 32.603 1.00 95.75 806 CYS A O 1
ATOM 6381 N N . LEU A 1 807 ? -12.995 19.421 34.160 1.00 95.56 807 LEU A N 1
ATOM 6382 C CA . LEU A 1 807 ? -13.812 18.448 33.429 1.00 95.56 807 LEU A CA 1
ATOM 6383 C C . LEU A 1 807 ? -14.441 19.063 32.172 1.00 95.56 807 LEU A C 1
ATOM 6385 O O . LEU A 1 807 ? -14.354 18.457 31.108 1.00 95.56 807 LEU A O 1
ATOM 6389 N N . GLN A 1 808 ? -15.004 20.271 32.264 1.00 94.12 808 GLN A N 1
ATOM 6390 C CA . GLN A 1 808 ? -15.566 20.997 31.122 1.00 94.12 808 GLN A CA 1
ATOM 6391 C C . GLN A 1 808 ? -14.510 21.211 30.031 1.00 94.12 808 GLN A C 1
ATOM 6393 O O . GLN A 1 808 ? -14.717 20.800 28.894 1.00 94.12 808 GLN A O 1
ATOM 6398 N N . SER A 1 809 ? -13.356 21.787 30.378 1.00 91.44 809 SER A N 1
ATOM 6399 C CA . SER A 1 809 ? -12.281 22.042 29.406 1.00 91.44 809 SER A CA 1
ATOM 6400 C C . SER A 1 809 ? -11.673 20.757 28.822 1.00 91.44 809 SER A C 1
ATOM 6402 O O . SER A 1 809 ? -11.269 20.744 27.660 1.00 91.44 809 SER A O 1
ATOM 6404 N N . SER A 1 810 ? -11.668 19.652 29.577 1.00 91.56 810 SER A N 1
ATOM 6405 C CA . SER A 1 810 ? -11.313 18.321 29.065 1.00 91.56 810 SER A CA 1
ATOM 6406 C C . SER A 1 810 ? -12.326 17.812 28.027 1.00 91.56 810 SER A C 1
ATOM 6408 O O . SER A 1 810 ? -11.928 17.365 26.951 1.00 91.56 810 SER A O 1
ATOM 6410 N N . VAL A 1 811 ? -13.631 17.948 28.296 1.00 93.12 811 VAL A N 1
ATOM 6411 C CA . VAL A 1 811 ? -14.709 17.571 27.361 1.00 93.12 811 VAL A CA 1
ATOM 6412 C C . VAL A 1 811 ? -14.699 18.451 26.108 1.00 93.12 811 VAL A C 1
ATOM 6414 O O . VAL A 1 811 ? -14.768 17.922 25.004 1.00 93.12 811 VAL A O 1
ATOM 6417 N N . GLU A 1 812 ? -14.528 19.767 26.241 1.00 95.38 812 GLU A N 1
ATOM 6418 C CA . GLU A 1 812 ? -14.402 20.695 25.105 1.00 95.38 812 GLU A CA 1
ATOM 6419 C C . GLU A 1 812 ? -13.175 20.370 24.229 1.00 95.38 812 GLU A C 1
ATOM 6421 O O . GLU A 1 812 ? -13.238 20.452 22.995 1.00 95.38 812 GLU A O 1
ATOM 6426 N N . GLN A 1 813 ? -12.062 19.949 24.842 1.00 94.31 813 GLN A N 1
ATOM 6427 C CA . GLN A 1 813 ? -10.868 19.506 24.121 1.00 94.31 813 GLN A CA 1
ATOM 6428 C C . GLN A 1 813 ? -11.074 18.148 23.428 1.00 94.31 813 GLN A C 1
ATOM 6430 O O . GLN A 1 813 ? -10.636 17.986 22.287 1.00 94.31 813 GLN A O 1
ATOM 6435 N N . GLU A 1 814 ? -11.752 17.193 24.070 1.00 88.88 814 GLU A N 1
ATOM 6436 C CA . GLU A 1 814 ? -12.148 15.930 23.436 1.00 88.88 814 GLU A CA 1
ATOM 6437 C C . GLU A 1 814 ? -13.093 16.175 22.260 1.00 88.88 814 GLU A C 1
ATOM 6439 O O . GLU A 1 814 ? -12.794 15.736 21.154 1.00 88.88 814 GLU A O 1
ATOM 6444 N N . GLU A 1 815 ? -14.173 16.940 22.435 1.00 90.88 815 GLU A N 1
ATOM 6445 C CA . GLU A 1 815 ? -15.067 17.328 21.338 1.00 90.88 815 GLU A CA 1
ATOM 6446 C C . GLU A 1 815 ? -14.301 17.949 20.165 1.00 90.88 815 GLU A C 1
ATOM 6448 O O . GLU A 1 815 ? -14.593 17.650 19.009 1.00 90.88 815 GLU A O 1
ATOM 6453 N N . SER A 1 816 ? -13.309 18.795 20.449 1.00 92.69 816 SER A N 1
ATOM 6454 C CA . SER A 1 816 ? -12.461 19.412 19.425 1.00 92.69 816 SER A CA 1
ATOM 6455 C C . SER A 1 816 ? -11.572 18.388 18.704 1.00 92.69 816 SER A C 1
ATOM 6457 O O . SER A 1 816 ? -11.430 18.461 17.482 1.00 92.69 816 SER A O 1
ATOM 6459 N N . ARG A 1 817 ? -11.025 17.392 19.421 1.00 95.06 817 ARG A N 1
ATOM 6460 C CA . ARG A 1 817 ? -10.302 16.256 18.819 1.00 95.06 817 ARG A CA 1
ATOM 6461 C C . ARG A 1 817 ? -11.217 15.388 17.954 1.00 95.06 817 ARG A C 1
ATOM 6463 O O . ARG A 1 817 ? -10.828 15.034 16.843 1.00 95.06 817 ARG A O 1
ATOM 6470 N N . TRP A 1 818 ? -12.422 15.067 18.421 1.00 92.31 818 TRP A N 1
ATOM 6471 C CA . TRP A 1 818 ? -13.375 14.242 17.670 1.00 92.31 818 TRP A CA 1
ATOM 6472 C C . TRP A 1 818 ? -13.929 14.962 16.437 1.00 92.31 818 TRP A C 1
ATOM 6474 O O . TRP A 1 818 ? -14.053 14.322 15.397 1.00 92.31 818 TRP A O 1
ATOM 6484 N N . LYS A 1 819 ? -14.159 16.282 16.499 1.00 94.75 819 LYS A N 1
ATOM 6485 C CA . LYS A 1 819 ? -14.502 17.114 15.328 1.00 94.75 819 LYS A CA 1
ATOM 6486 C C . LYS A 1 819 ? -13.374 17.102 14.292 1.00 94.75 819 LYS A C 1
ATOM 6488 O O . LYS A 1 819 ? -13.605 16.662 13.174 1.00 94.75 819 LYS A O 1
ATOM 6493 N N . MET A 1 820 ? -12.137 17.425 14.687 1.00 93.75 820 MET A N 1
ATOM 6494 C CA . MET A 1 820 ? -10.975 17.374 13.783 1.00 93.75 820 MET A CA 1
ATOM 6495 C C . MET A 1 820 ? -10.776 15.987 13.145 1.00 93.75 820 MET A C 1
ATOM 6497 O O . MET A 1 820 ? -10.453 15.890 11.964 1.00 93.75 820 MET A O 1
ATOM 6501 N N . LYS A 1 821 ? -10.988 14.906 13.906 1.00 91.94 821 LYS A N 1
ATOM 6502 C CA . LYS A 1 821 ? -10.869 13.530 13.404 1.00 91.94 821 LYS A CA 1
ATOM 6503 C C . LYS A 1 821 ? -12.011 13.144 12.457 1.00 91.94 821 LYS A C 1
ATOM 6505 O O . LYS A 1 821 ? -11.774 12.411 11.499 1.00 91.94 821 LYS A O 1
ATOM 6510 N N . LEU A 1 822 ? -13.223 13.648 12.695 1.00 90.62 822 LEU A N 1
ATOM 6511 C CA . LEU A 1 822 ? -14.357 13.497 11.784 1.00 90.62 822 LEU A CA 1
ATOM 6512 C C . LEU A 1 822 ? -14.082 14.233 10.466 1.00 90.62 822 LEU A C 1
ATOM 6514 O O . LEU A 1 822 ? -14.134 13.599 9.414 1.00 90.62 822 LEU A O 1
ATOM 6518 N N . ASP A 1 823 ? -13.696 15.509 10.534 1.00 93.44 823 ASP A N 1
ATOM 6519 C CA . ASP A 1 823 ? -13.348 16.347 9.378 1.00 93.44 823 ASP A CA 1
ATOM 6520 C C . ASP A 1 823 ? -12.232 15.700 8.539 1.00 93.44 823 ASP A C 1
ATOM 6522 O O . ASP A 1 823 ? -12.349 15.606 7.316 1.00 93.44 823 ASP A O 1
ATOM 6526 N N . GLN A 1 824 ? -11.184 15.174 9.190 1.00 93.31 824 GLN A N 1
ATOM 6527 C CA . GLN A 1 824 ? -10.123 14.408 8.529 1.00 93.31 824 GLN A CA 1
ATOM 6528 C C . GLN A 1 824 ? -10.692 13.174 7.812 1.00 93.31 824 GLN A C 1
ATOM 6530 O O . GLN A 1 824 ? -10.454 13.004 6.618 1.00 93.31 824 GLN A O 1
ATOM 6535 N N . SER A 1 825 ? -11.476 12.337 8.501 1.00 83.25 825 SER A N 1
ATOM 6536 C CA . SER A 1 825 ? -12.046 11.118 7.903 1.00 83.25 825 SER A CA 1
ATOM 6537 C C . SER A 1 825 ? -13.012 11.408 6.744 1.00 83.25 825 SER A C 1
ATOM 6539 O O . SER A 1 825 ? -13.086 10.640 5.786 1.00 83.25 825 SER A O 1
ATOM 6541 N N . GLN A 1 826 ? -13.715 12.543 6.786 1.00 88.94 826 GLN A N 1
ATOM 6542 C CA . GLN A 1 826 ? -14.597 12.999 5.717 1.00 88.94 826 GLN A CA 1
ATOM 6543 C C . GLN A 1 826 ? -13.796 13.534 4.519 1.00 88.94 826 GLN A C 1
ATOM 6545 O O . GLN A 1 826 ? -14.193 13.311 3.375 1.00 88.94 826 GLN A O 1
ATOM 6550 N N . GLY A 1 827 ? -12.650 14.178 4.765 1.00 94.69 827 GLY A N 1
ATOM 6551 C CA . GLY A 1 827 ? -11.677 14.549 3.736 1.00 94.69 827 GLY A CA 1
ATOM 6552 C C . GLY A 1 827 ? -11.068 13.329 3.043 1.00 94.69 827 GLY A C 1
ATOM 6553 O O . GLY A 1 827 ? -11.124 13.234 1.820 1.00 94.69 827 GLY A O 1
ATOM 6554 N N . GLU A 1 828 ? -10.572 12.357 3.812 1.00 94.88 828 GLU A N 1
ATOM 6555 C CA . GLU A 1 828 ? -10.006 11.095 3.307 1.00 94.88 828 GLU A CA 1
ATOM 6556 C C . GLU A 1 828 ? -11.029 10.300 2.474 1.00 94.88 828 GLU A C 1
ATOM 6558 O O . GLU A 1 828 ? -10.707 9.822 1.383 1.00 94.88 828 GLU A O 1
ATOM 6563 N N . LEU A 1 829 ? -12.288 10.225 2.927 1.00 91.88 829 LEU A N 1
ATOM 6564 C CA . LEU A 1 829 ? -13.393 9.637 2.163 1.00 91.88 829 LEU A CA 1
ATOM 6565 C C . LEU A 1 829 ? -13.697 10.427 0.877 1.00 91.88 829 LEU A C 1
ATOM 6567 O O . LEU A 1 829 ? -13.973 9.828 -0.163 1.00 91.88 829 LEU A O 1
ATOM 6571 N N . GLY A 1 830 ? -13.623 11.759 0.927 1.00 94.94 830 GLY A N 1
ATOM 6572 C CA . GLY A 1 830 ? -13.791 12.637 -0.232 1.00 94.94 830 GLY A CA 1
ATOM 6573 C C . GLY A 1 830 ? -12.702 12.446 -1.290 1.00 94.94 830 GLY A C 1
ATOM 6574 O O . GLY A 1 830 ? -13.015 12.355 -2.477 1.00 94.94 830 GLY A O 1
ATOM 6575 N N . GLU A 1 831 ? -11.438 12.320 -0.880 1.00 95.38 831 GLU A N 1
ATOM 6576 C CA . GLU A 1 831 ? -10.344 11.974 -1.791 1.00 95.38 831 GLU A CA 1
ATOM 6577 C C . GLU A 1 831 ? -10.492 10.555 -2.350 1.00 95.38 831 GLU A C 1
ATOM 6579 O O . GLU A 1 831 ? -10.260 10.336 -3.537 1.00 95.38 831 GLU A O 1
ATOM 6584 N N . MET A 1 832 ? -10.873 9.576 -1.521 1.00 90.19 832 MET A N 1
ATOM 6585 C CA . MET A 1 832 ? -11.067 8.199 -1.981 1.00 90.19 832 MET A CA 1
ATOM 6586 C C . MET A 1 832 ? -12.209 8.108 -3.000 1.00 90.19 832 MET A C 1
ATOM 6588 O O . MET A 1 832 ? -12.065 7.432 -4.013 1.00 90.19 832 MET A O 1
ATOM 6592 N N . SER A 1 833 ? -13.296 8.855 -2.793 1.00 92.19 833 SER A N 1
ATOM 6593 C CA . SER A 1 833 ? -14.392 8.991 -3.759 1.00 92.19 833 SER A CA 1
ATOM 6594 C C . SER A 1 833 ? -13.916 9.591 -5.093 1.00 92.19 833 SER A C 1
ATOM 6596 O O . SER A 1 833 ? -14.239 9.066 -6.155 1.00 92.19 833 SER A O 1
ATOM 6598 N N . GLN A 1 834 ? -13.057 10.619 -5.063 1.00 95.94 834 GLN A N 1
ATOM 6599 C CA . GLN A 1 834 ? -12.439 11.173 -6.279 1.00 95.94 834 GLN A CA 1
ATOM 6600 C C . GLN A 1 834 ? -11.507 10.171 -6.980 1.00 95.94 834 GLN A C 1
ATOM 6602 O O . GLN A 1 834 ? -11.515 10.091 -8.207 1.00 95.94 834 GLN A O 1
ATOM 6607 N N . ARG A 1 835 ? -10.729 9.381 -6.224 1.00 95.56 835 ARG A N 1
ATOM 6608 C CA . ARG A 1 835 ? -9.879 8.306 -6.771 1.00 95.56 835 ARG A CA 1
ATOM 6609 C C . ARG A 1 835 ? -10.715 7.209 -7.431 1.00 95.56 835 ARG A C 1
ATOM 6611 O O . ARG A 1 835 ? -10.351 6.760 -8.511 1.00 95.56 835 ARG A O 1
ATOM 6618 N N . VAL A 1 836 ? -11.831 6.812 -6.817 1.00 91.44 836 VAL A N 1
ATOM 6619 C CA . VAL A 1 836 ? -12.781 5.848 -7.395 1.00 91.44 836 VAL A CA 1
ATOM 6620 C C . VAL A 1 836 ? -13.388 6.403 -8.681 1.00 91.44 836 VAL A C 1
ATOM 6622 O O . VAL A 1 836 ? -13.248 5.757 -9.710 1.00 91.44 836 VAL A O 1
ATOM 6625 N N . ALA A 1 837 ? -13.932 7.623 -8.678 1.00 92.94 837 ALA A N 1
ATOM 6626 C CA . ALA A 1 837 ? -14.519 8.232 -9.876 1.00 92.94 837 ALA A CA 1
ATOM 6627 C C . ALA A 1 837 ? -13.512 8.388 -11.037 1.00 92.94 837 ALA A C 1
ATOM 6629 O O . ALA A 1 837 ? -13.868 8.204 -12.200 1.00 92.94 837 ALA A O 1
ATOM 6630 N N . ALA A 1 838 ? -12.241 8.685 -10.740 1.00 94.00 838 ALA A N 1
ATOM 6631 C CA . ALA A 1 838 ? -11.180 8.738 -11.748 1.00 94.00 838 ALA A CA 1
ATOM 6632 C C . ALA A 1 838 ? -10.828 7.347 -12.314 1.00 94.00 838 ALA A C 1
ATOM 6634 O O . ALA A 1 838 ? -10.585 7.219 -13.513 1.00 94.00 838 ALA A O 1
ATOM 6635 N N . LEU A 1 839 ? -10.828 6.304 -11.477 1.00 92.06 839 LEU A N 1
ATOM 6636 C CA . LEU A 1 839 ? -10.633 4.919 -11.918 1.00 92.06 839 LEU A CA 1
ATOM 6637 C C . LEU A 1 839 ? -11.840 4.392 -12.705 1.00 92.06 839 LEU A C 1
ATOM 6639 O O . LEU A 1 839 ? -11.646 3.704 -13.698 1.00 92.06 839 LEU A O 1
ATOM 6643 N N . GLU A 1 840 ? -13.065 4.744 -12.316 1.00 91.19 840 GLU A N 1
ATOM 6644 C CA . GLU A 1 840 ? -14.290 4.437 -13.066 1.00 91.19 840 GLU A CA 1
ATOM 6645 C C . GLU A 1 840 ? -14.271 5.108 -14.447 1.00 91.19 840 GLU A C 1
ATOM 6647 O O . GLU A 1 840 ? -14.556 4.450 -15.444 1.00 91.19 840 GLU A O 1
ATOM 6652 N N . GLN A 1 841 ? -13.845 6.375 -14.537 1.00 88.50 841 GLN A N 1
ATOM 6653 C CA . GLN A 1 841 ? -13.676 7.064 -15.820 1.00 88.50 841 GLN A CA 1
ATOM 6654 C C . GLN A 1 841 ? -12.587 6.421 -16.698 1.00 88.50 841 GLN A C 1
ATOM 6656 O O . GLN A 1 841 ? -12.765 6.325 -17.910 1.00 88.50 841 GLN A O 1
ATOM 6661 N N . GLU A 1 842 ? -11.470 5.978 -16.117 1.00 86.56 842 GLU A N 1
ATOM 6662 C CA . GLU A 1 842 ? -10.403 5.286 -16.855 1.00 86.56 842 GLU A CA 1
ATOM 6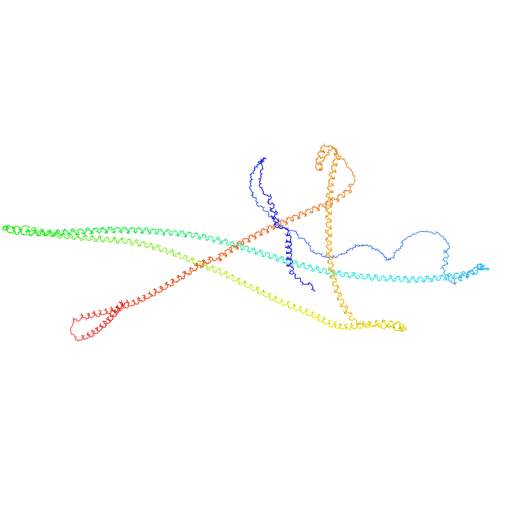663 C C . GLU A 1 842 ? -10.837 3.881 -17.310 1.00 86.56 842 GLU A C 1
ATOM 6665 O O . GLU A 1 842 ? -10.531 3.473 -18.430 1.00 86.56 842 GLU A O 1
ATOM 6670 N N . ILE A 1 843 ? -11.608 3.160 -16.488 1.00 83.00 843 ILE A N 1
ATOM 6671 C CA . ILE A 1 843 ? -12.234 1.886 -16.866 1.00 83.00 843 ILE A CA 1
ATOM 6672 C C . ILE A 1 843 ? -13.213 2.100 -18.022 1.00 83.00 843 ILE A C 1
ATOM 6674 O O . ILE A 1 843 ? -13.151 1.342 -18.988 1.00 83.00 843 ILE A O 1
ATOM 6678 N N . GLU A 1 844 ? -14.063 3.130 -17.975 1.00 84.81 844 GLU A N 1
ATOM 6679 C CA . GLU A 1 844 ? -14.982 3.445 -19.075 1.00 84.81 844 GLU A CA 1
ATOM 6680 C C . GLU A 1 844 ? -14.203 3.815 -20.346 1.00 84.81 844 GLU A C 1
ATOM 6682 O O . GLU A 1 844 ? -14.453 3.234 -21.393 1.00 84.81 844 GLU A O 1
ATOM 6687 N N . ARG A 1 845 ? -13.157 4.652 -20.253 1.00 82.62 845 ARG A N 1
ATOM 6688 C CA . ARG A 1 845 ? -12.281 5.020 -21.386 1.00 82.62 845 ARG A CA 1
ATOM 6689 C C . ARG A 1 845 ? -11.606 3.808 -22.048 1.00 82.62 845 ARG A C 1
ATOM 6691 O O . ARG A 1 845 ? -11.428 3.781 -23.266 1.00 82.62 845 ARG A O 1
ATOM 6698 N N . LEU A 1 846 ? -11.222 2.805 -21.258 1.00 77.31 846 LEU A N 1
ATOM 6699 C CA . LEU A 1 846 ? -10.665 1.539 -21.751 1.00 77.31 846 LEU A CA 1
ATOM 6700 C C . LEU A 1 846 ? -11.756 0.587 -22.291 1.00 77.31 846 LEU A C 1
ATOM 6702 O O . LEU A 1 846 ? -11.483 -0.207 -23.194 1.00 77.31 846 LEU A O 1
ATOM 6706 N N . THR A 1 847 ? -12.985 0.684 -21.776 1.00 73.56 847 THR A N 1
ATOM 6707 C CA . THR A 1 847 ? -14.153 -0.144 -22.146 1.00 73.56 847 THR A CA 1
ATOM 6708 C C . THR A 1 847 ? -14.887 0.379 -23.386 1.00 73.56 847 THR A C 1
ATOM 6710 O O . THR A 1 847 ? -15.372 -0.427 -24.180 1.00 73.56 847 THR A O 1
ATOM 6713 N N . ASP A 1 848 ? -14.861 1.696 -23.626 1.00 73.06 848 ASP A N 1
ATOM 6714 C CA . ASP A 1 848 ? -15.296 2.399 -24.847 1.00 73.06 848 ASP A CA 1
ATOM 6715 C C . ASP A 1 848 ? -14.682 1.789 -26.119 1.00 73.06 848 ASP A C 1
ATOM 6717 O O . ASP A 1 848 ? -15.179 1.975 -27.232 1.00 73.06 848 ASP A O 1
ATOM 6721 N N . GLY A 1 849 ? -13.571 1.059 -25.973 1.00 68.19 849 GLY A N 1
ATOM 6722 C CA . GLY A 1 849 ? -13.052 0.146 -26.982 1.00 68.19 849 GLY A CA 1
ATOM 6723 C C . GLY A 1 849 ? -12.442 0.827 -28.204 1.00 68.19 849 GLY A C 1
ATOM 6724 O O . GLY A 1 849 ? -11.846 0.139 -29.023 1.00 68.19 849 GLY A O 1
ATOM 6725 N N . ALA A 1 850 ? -12.516 2.154 -28.330 1.00 76.75 850 ALA A N 1
ATOM 6726 C CA . ALA A 1 850 ? -11.955 2.896 -29.457 1.00 76.75 850 ALA A CA 1
ATOM 6727 C C . ALA A 1 850 ? -10.444 2.643 -29.621 1.00 76.75 850 ALA A C 1
ATOM 6729 O O . ALA A 1 850 ? -9.983 2.373 -30.729 1.00 76.75 850 ALA A O 1
ATOM 6730 N N . GLU A 1 851 ? -9.686 2.650 -28.520 1.00 78.50 851 GLU A N 1
ATOM 6731 C CA . GLU A 1 851 ? -8.254 2.322 -28.523 1.00 78.50 851 GLU A CA 1
ATOM 6732 C C . GLU A 1 851 ? -8.005 0.826 -28.755 1.00 78.50 851 GLU A C 1
ATOM 6734 O O . GLU A 1 851 ? -7.166 0.472 -29.579 1.00 78.50 851 GLU A O 1
ATOM 6739 N N . LEU A 1 852 ? -8.787 -0.056 -28.123 1.00 79.31 852 LEU A N 1
ATOM 6740 C CA . LEU A 1 852 ? -8.699 -1.508 -28.326 1.00 79.31 852 LEU A CA 1
ATOM 6741 C C . LEU A 1 852 ? -8.958 -1.901 -29.794 1.00 79.31 852 LEU A C 1
ATOM 6743 O O . LEU A 1 852 ? -8.284 -2.769 -30.345 1.00 79.31 852 LEU A O 1
ATOM 6747 N N . GLU A 1 853 ? -9.917 -1.242 -30.440 1.00 81.44 853 GLU A N 1
ATOM 6748 C CA . GLU A 1 853 ? -10.317 -1.466 -31.827 1.00 81.44 853 GLU A CA 1
ATOM 6749 C C . GLU A 1 853 ? -9.348 -0.792 -32.814 1.00 81.44 853 GLU A C 1
ATOM 6751 O O . GLU A 1 853 ? -9.156 -1.294 -33.922 1.00 81.44 853 GLU A O 1
ATOM 6756 N N . ASN A 1 854 ? -8.681 0.301 -32.420 1.00 84.25 854 ASN A N 1
ATOM 6757 C CA . ASN A 1 854 ? -7.538 0.850 -33.158 1.00 84.25 854 ASN A CA 1
ATOM 6758 C C . ASN A 1 854 ? -6.365 -0.139 -33.141 1.00 84.25 854 ASN A C 1
ATOM 6760 O O . ASN A 1 854 ? -5.920 -0.550 -34.211 1.00 84.25 854 ASN A O 1
ATOM 6764 N N . LEU A 1 855 ? -5.954 -0.617 -31.960 1.00 86.06 855 LEU A N 1
ATOM 6765 C CA . LEU A 1 855 ? -4.907 -1.636 -31.816 1.00 86.06 855 LEU A CA 1
ATOM 6766 C C . LEU A 1 855 ? -5.274 -2.948 -32.531 1.00 86.06 855 LEU A C 1
ATOM 6768 O O . LEU A 1 855 ? -4.404 -3.580 -33.126 1.00 86.06 855 LEU A O 1
ATOM 6772 N N . ARG A 1 856 ? -6.552 -3.356 -32.541 1.00 87.69 856 ARG A N 1
ATOM 6773 C CA . ARG A 1 856 ? -7.036 -4.499 -33.339 1.00 87.69 856 ARG A CA 1
ATOM 6774 C C . ARG A 1 856 ? -6.827 -4.272 -34.837 1.00 87.69 856 ARG A C 1
ATOM 6776 O O . ARG A 1 856 ? -6.359 -5.186 -35.513 1.00 87.69 856 ARG A O 1
ATOM 6783 N N . ARG A 1 857 ? -7.161 -3.087 -35.358 1.00 91.56 857 ARG A N 1
ATOM 6784 C CA . ARG A 1 857 ? -7.002 -2.748 -36.784 1.00 91.56 857 ARG A CA 1
ATOM 6785 C C . ARG A 1 857 ? -5.530 -2.617 -37.188 1.00 91.56 857 ARG A C 1
ATOM 6787 O O . ARG A 1 857 ? -5.152 -3.126 -38.239 1.00 91.56 857 ARG A O 1
ATOM 6794 N N . GLU A 1 858 ? -4.691 -2.025 -36.342 1.00 91.50 858 GLU A N 1
ATOM 6795 C CA . GLU A 1 858 ? -3.233 -1.981 -36.533 1.00 91.50 858 GLU A CA 1
ATOM 6796 C C . GLU A 1 858 ? -2.620 -3.385 -36.500 1.00 91.50 858 GLU A C 1
ATOM 6798 O O . GLU A 1 858 ? -1.860 -3.747 -37.398 1.00 91.50 858 GLU A O 1
ATOM 6803 N N . LYS A 1 859 ? -3.023 -4.224 -35.537 1.00 88.75 859 LYS A N 1
ATOM 6804 C CA . LYS A 1 859 ? -2.622 -5.633 -35.477 1.00 88.75 859 LYS A CA 1
ATOM 6805 C C . LYS A 1 859 ? -3.005 -6.383 -36.760 1.00 88.75 859 LYS A C 1
ATOM 6807 O O . LYS A 1 859 ? -2.142 -7.023 -37.349 1.00 88.75 859 LYS A O 1
ATOM 6812 N N . GLN A 1 860 ? -4.256 -6.285 -37.214 1.00 92.81 860 GLN A N 1
ATOM 6813 C CA . GLN A 1 860 ? -4.716 -6.944 -38.446 1.00 92.81 860 GLN A CA 1
ATOM 6814 C C . GLN A 1 860 ? -3.952 -6.465 -39.687 1.00 92.81 860 GLN A C 1
ATOM 6816 O O . GLN A 1 860 ? -3.682 -7.258 -40.593 1.00 92.81 860 GLN A O 1
ATOM 6821 N N . HIS A 1 861 ? -3.578 -5.183 -39.732 1.00 93.31 861 HIS A N 1
ATOM 6822 C CA . HIS A 1 861 ? -2.726 -4.653 -40.790 1.00 93.31 861 HIS A CA 1
ATOM 6823 C C . HIS A 1 861 ? -1.330 -5.289 -40.746 1.00 93.31 861 HIS A C 1
ATOM 6825 O O . HIS A 1 861 ? -0.894 -5.811 -41.768 1.00 93.31 861 HIS A O 1
ATOM 6831 N N . LEU A 1 862 ? -0.678 -5.329 -39.580 1.00 92.62 862 LEU A N 1
ATOM 6832 C CA . LEU A 1 862 ? 0.647 -5.937 -39.396 1.00 92.62 862 LEU A CA 1
ATOM 6833 C C . LEU A 1 862 ? 0.655 -7.455 -39.645 1.00 92.62 862 LEU A C 1
ATOM 6835 O O . LEU A 1 862 ? 1.598 -7.964 -40.244 1.00 92.62 862 LEU A O 1
ATOM 6839 N N . GLU A 1 863 ? -0.400 -8.179 -39.265 1.00 90.38 863 GLU A N 1
ATOM 6840 C CA . GLU A 1 863 ? -0.583 -9.594 -39.626 1.00 90.38 863 GLU A CA 1
ATOM 6841 C C . GLU A 1 863 ? -0.668 -9.755 -41.159 1.00 90.38 863 GLU A C 1
ATOM 6843 O O . GLU A 1 863 ? 0.025 -10.593 -41.735 1.00 90.38 863 GLU A O 1
ATOM 6848 N N . SER A 1 864 ? -1.417 -8.881 -41.843 1.00 91.69 864 SER A N 1
ATOM 6849 C CA . SER A 1 864 ? -1.525 -8.864 -43.315 1.00 91.69 864 SER A CA 1
ATOM 6850 C C . SER A 1 864 ? -0.235 -8.429 -44.035 1.00 91.69 864 SER A C 1
ATOM 6852 O O . SER A 1 864 ? -0.041 -8.750 -45.210 1.00 91.69 864 SER A O 1
ATOM 6854 N N . GLU A 1 865 ? 0.633 -7.663 -43.371 1.00 92.50 865 GLU A N 1
ATOM 6855 C CA . GLU A 1 865 ? 1.977 -7.301 -43.846 1.00 92.50 865 GLU A CA 1
ATOM 6856 C C . GLU A 1 865 ? 2.933 -8.494 -43.705 1.00 92.50 865 GLU A C 1
ATOM 6858 O O . GLU A 1 865 ? 3.635 -8.840 -44.657 1.00 92.50 865 GLU A O 1
ATOM 6863 N N . LEU A 1 866 ? 2.909 -9.166 -42.548 1.00 89.38 866 LEU A N 1
ATOM 6864 C CA . LEU A 1 866 ? 3.749 -10.324 -42.250 1.00 89.38 866 LEU A CA 1
ATOM 6865 C C . LEU A 1 866 ? 3.456 -11.491 -43.197 1.00 89.38 866 LEU A C 1
ATOM 6867 O O . LEU A 1 866 ? 4.376 -11.973 -43.854 1.00 89.38 866 LEU A O 1
ATOM 6871 N N . GLU A 1 867 ? 2.188 -11.883 -43.368 1.00 92.12 867 GLU A N 1
ATOM 6872 C CA . GLU A 1 867 ? 1.835 -12.949 -44.318 1.00 92.12 867 GLU A CA 1
ATOM 6873 C C . GLU A 1 867 ? 2.247 -12.610 -45.769 1.00 92.12 867 GLU A C 1
ATOM 6875 O O . GLU A 1 867 ? 2.373 -13.497 -46.616 1.00 92.12 867 GLU A O 1
ATOM 6880 N N . ARG A 1 868 ? 2.384 -11.325 -46.120 1.00 93.81 868 ARG A N 1
ATOM 6881 C CA . ARG A 1 868 ? 2.840 -10.900 -47.451 1.00 93.81 868 ARG A CA 1
ATOM 6882 C C . ARG A 1 868 ? 4.346 -11.099 -47.587 1.00 93.81 868 ARG A C 1
ATOM 6884 O O . ARG A 1 868 ? 4.777 -11.767 -48.524 1.00 93.81 868 ARG A O 1
ATOM 6891 N N . ALA A 1 869 ? 5.114 -10.622 -46.609 1.00 89.44 869 ALA A N 1
ATOM 6892 C CA . ALA A 1 869 ? 6.556 -10.840 -46.534 1.00 89.44 869 ALA A CA 1
ATOM 6893 C C . ALA A 1 869 ? 6.917 -12.338 -46.475 1.00 89.44 869 ALA A C 1
ATOM 6895 O O . ALA A 1 869 ? 7.901 -12.758 -47.079 1.00 89.44 869 ALA A O 1
ATOM 6896 N N . GLU A 1 870 ? 6.101 -13.171 -45.822 1.00 88.31 870 GLU A N 1
ATOM 6897 C CA . GLU A 1 870 ? 6.261 -14.631 -45.818 1.00 88.31 870 GLU A CA 1
ATOM 6898 C C . GLU A 1 870 ? 6.023 -15.261 -47.200 1.00 88.31 870 GLU A C 1
ATOM 6900 O O . GLU A 1 870 ? 6.799 -16.122 -47.617 1.00 88.31 870 GLU A O 1
ATOM 6905 N N . ARG A 1 871 ? 5.004 -14.814 -47.952 1.00 93.81 871 ARG A N 1
ATOM 6906 C CA . ARG A 1 871 ? 4.753 -15.263 -49.339 1.00 93.81 871 ARG A CA 1
ATOM 6907 C C . ARG A 1 871 ? 5.874 -14.836 -50.290 1.00 93.81 871 ARG A C 1
ATOM 6909 O O . ARG A 1 871 ? 6.310 -15.634 -51.121 1.00 93.81 871 ARG A O 1
ATOM 6916 N N . GLU A 1 872 ? 6.363 -13.607 -50.155 1.00 94.19 872 GLU A N 1
ATOM 6917 C CA . GLU A 1 872 ? 7.503 -13.091 -50.921 1.00 94.19 872 GLU A CA 1
ATOM 6918 C C . GLU A 1 872 ? 8.782 -13.880 -50.588 1.00 94.19 872 GLU A C 1
ATOM 6920 O O . GLU A 1 872 ? 9.435 -14.406 -51.486 1.00 94.19 872 GLU A O 1
ATOM 6925 N N . SER A 1 873 ? 9.075 -14.092 -49.301 1.00 88.31 873 SER A N 1
ATOM 6926 C CA . SER A 1 873 ? 10.187 -14.926 -48.821 1.00 88.31 873 SER A CA 1
ATOM 6927 C C . SER A 1 873 ? 10.116 -16.366 -49.348 1.00 88.31 873 SER A C 1
ATOM 6929 O O . SER A 1 873 ? 11.104 -16.887 -49.869 1.00 88.31 873 SER A O 1
ATOM 6931 N N . ALA A 1 874 ? 8.940 -17.001 -49.306 1.00 91.75 874 ALA A N 1
ATOM 6932 C CA . ALA A 1 874 ? 8.731 -18.331 -49.875 1.00 91.75 874 ALA A CA 1
ATOM 6933 C C . ALA A 1 874 ? 9.003 -18.373 -51.392 1.00 91.75 874 ALA A C 1
ATOM 6935 O O . ALA A 1 874 ? 9.576 -19.352 -51.878 1.00 91.75 874 ALA A O 1
ATOM 6936 N N . THR A 1 875 ? 8.655 -17.300 -52.112 1.00 94.25 875 THR A N 1
ATOM 6937 C CA . THR A 1 875 ? 8.912 -17.145 -53.552 1.00 94.25 875 THR A CA 1
ATOM 6938 C C . THR A 1 875 ? 10.411 -17.018 -53.836 1.00 94.25 875 THR A C 1
ATOM 6940 O O . THR A 1 875 ? 10.954 -17.815 -54.605 1.00 94.25 875 THR A O 1
ATOM 6943 N N . TYR A 1 876 ? 11.124 -16.133 -53.131 1.00 93.81 876 TYR A N 1
ATOM 6944 C CA . TYR A 1 876 ? 12.585 -16.026 -53.243 1.00 93.81 876 TYR A CA 1
ATOM 6945 C C . TYR A 1 876 ? 13.294 -17.344 -52.880 1.00 93.81 876 TYR A C 1
ATOM 6947 O O . TYR A 1 876 ? 14.268 -17.728 -53.526 1.00 93.81 876 TYR A O 1
ATOM 6955 N N . VAL A 1 877 ? 12.792 -18.101 -51.897 1.00 94.69 877 VAL A N 1
ATOM 6956 C CA . VAL A 1 877 ? 13.323 -19.432 -51.550 1.00 94.69 877 VAL A CA 1
ATOM 6957 C C . VAL A 1 877 ? 13.087 -20.463 -52.664 1.00 94.69 877 VAL A C 1
ATOM 6959 O O . VAL A 1 877 ? 13.924 -21.352 -52.844 1.00 94.69 877 VAL A O 1
ATOM 6962 N N . THR A 1 878 ? 11.996 -20.375 -53.436 1.00 92.88 878 THR A N 1
ATOM 6963 C CA . THR A 1 878 ? 11.825 -21.204 -54.644 1.00 92.88 878 THR A CA 1
ATOM 6964 C C . THR A 1 878 ? 12.761 -20.789 -55.778 1.00 92.88 878 THR A C 1
ATOM 6966 O O . THR A 1 878 ? 13.413 -21.662 -56.346 1.00 92.88 878 THR A O 1
ATOM 6969 N N . GLU A 1 879 ? 12.918 -19.491 -56.045 1.00 93.69 879 GLU A N 1
ATOM 6970 C CA . GLU A 1 879 ? 13.821 -18.971 -57.084 1.00 93.69 879 GLU A CA 1
ATOM 6971 C C . GLU A 1 879 ? 15.287 -19.327 -56.795 1.00 93.69 879 GLU A C 1
ATOM 6973 O O . GLU A 1 879 ? 15.981 -19.878 -57.647 1.00 93.69 879 GLU A O 1
ATOM 6978 N N . VAL A 1 880 ? 15.753 -19.117 -55.559 1.00 94.06 880 VAL A N 1
ATOM 6979 C CA . VAL A 1 880 ? 17.109 -19.494 -55.120 1.00 94.06 880 VAL A CA 1
ATOM 6980 C C . VAL A 1 880 ? 17.327 -21.009 -55.197 1.00 94.06 880 VAL A C 1
ATOM 6982 O O . VAL A 1 880 ? 18.437 -21.454 -55.498 1.00 94.06 880 VAL A O 1
ATOM 6985 N N . ARG A 1 881 ? 16.289 -21.826 -54.969 1.00 92.44 881 ARG A N 1
ATOM 6986 C CA . ARG A 1 881 ? 16.372 -23.284 -55.151 1.00 92.44 881 ARG A CA 1
ATOM 6987 C C . ARG A 1 881 ? 16.532 -23.654 -56.624 1.00 92.44 881 ARG A C 1
ATOM 6989 O O . ARG A 1 881 ? 17.356 -24.513 -56.922 1.00 92.44 881 ARG A O 1
ATOM 6996 N N . GLU A 1 882 ? 15.795 -23.012 -57.524 1.00 94.31 882 GLU A N 1
ATOM 6997 C CA . GLU A 1 882 ? 15.888 -23.274 -58.962 1.00 94.31 882 GLU A CA 1
ATOM 6998 C C . GLU A 1 882 ? 17.225 -22.795 -59.548 1.00 94.31 882 GLU A C 1
ATOM 7000 O O . GLU A 1 882 ? 17.907 -23.570 -60.219 1.00 94.31 882 GLU A O 1
ATOM 7005 N N . LEU A 1 883 ? 17.676 -21.587 -59.197 1.00 94.69 883 LEU A N 1
ATOM 7006 C CA . LEU A 1 883 ? 19.010 -21.084 -59.548 1.00 94.69 883 LEU A CA 1
ATOM 7007 C C . LEU A 1 883 ? 20.122 -22.001 -59.019 1.00 94.69 883 LEU A C 1
ATOM 7009 O O . LEU A 1 883 ? 21.090 -22.272 -59.729 1.00 94.69 883 LEU A O 1
ATOM 7013 N N . LYS A 1 884 ? 19.977 -22.544 -57.801 1.00 94.00 884 LYS A N 1
ATOM 7014 C CA . LYS A 1 884 ? 20.908 -23.549 -57.269 1.00 94.00 884 LYS A CA 1
ATOM 7015 C C . LYS A 1 884 ? 20.891 -24.837 -58.095 1.00 94.00 884 LYS A C 1
ATOM 7017 O O . LYS A 1 884 ? 21.963 -25.381 -58.346 1.00 94.00 884 LYS A O 1
ATOM 7022 N N . THR A 1 885 ? 19.724 -25.312 -58.534 1.00 92.88 885 THR A N 1
ATOM 7023 C CA . THR A 1 885 ? 19.613 -26.486 -59.414 1.00 92.88 885 THR A CA 1
ATOM 7024 C C . THR A 1 885 ? 20.320 -26.245 -60.750 1.00 92.88 885 THR A C 1
ATOM 7026 O O . THR A 1 885 ? 21.172 -27.049 -61.129 1.00 92.88 885 THR A O 1
ATOM 7029 N N . GLN A 1 886 ? 20.057 -25.111 -61.409 1.00 94.81 886 GLN A N 1
ATOM 7030 C CA . GLN A 1 886 ? 20.716 -24.716 -62.663 1.00 94.81 886 GLN A CA 1
ATOM 7031 C C . GLN A 1 886 ? 22.243 -24.582 -62.494 1.00 94.81 886 GLN A C 1
ATOM 7033 O O . GLN A 1 886 ? 23.010 -25.025 -63.353 1.00 94.81 886 GLN A O 1
ATOM 7038 N N . LEU A 1 887 ? 22.708 -24.045 -61.359 1.00 93.44 887 LEU A N 1
ATOM 7039 C CA . LEU A 1 887 ? 24.133 -23.983 -61.031 1.00 93.44 887 LEU A CA 1
ATOM 7040 C C . LEU A 1 887 ? 24.740 -25.380 -60.821 1.00 93.44 887 LEU A C 1
ATOM 7042 O O . LEU A 1 887 ? 25.821 -25.654 -61.328 1.00 93.44 887 LEU A O 1
ATOM 7046 N N . THR A 1 888 ? 24.055 -26.299 -60.130 1.00 91.44 888 THR A N 1
ATOM 7047 C CA . THR A 1 888 ? 24.552 -27.682 -59.988 1.00 91.44 888 THR A CA 1
ATOM 7048 C C . THR A 1 888 ? 24.560 -28.456 -61.307 1.00 91.44 888 THR A C 1
ATOM 7050 O O . THR A 1 888 ? 25.453 -29.272 -61.514 1.00 91.44 888 THR A O 1
ATOM 7053 N N . GLU A 1 889 ? 23.620 -28.189 -62.217 1.00 94.00 889 GLU A N 1
ATOM 7054 C CA . GLU A 1 889 ? 23.594 -28.804 -63.550 1.00 94.00 889 GLU A CA 1
ATOM 7055 C C . GLU A 1 889 ? 24.716 -28.264 -64.451 1.00 94.00 889 GLU A C 1
ATOM 7057 O O . GLU A 1 889 ? 25.377 -29.020 -65.158 1.00 94.00 889 GLU A O 1
ATOM 7062 N N . THR A 1 890 ? 24.971 -26.955 -64.424 1.00 92.38 890 THR A N 1
ATOM 7063 C CA . THR A 1 890 ? 26.074 -26.355 -65.192 1.00 92.38 890 THR A CA 1
ATOM 7064 C C . THR A 1 890 ? 27.444 -26.751 -64.641 1.00 92.38 890 THR A C 1
ATOM 7066 O O . THR A 1 890 ? 28.343 -27.038 -65.430 1.00 92.38 890 THR A O 1
ATOM 7069 N N . LEU A 1 891 ? 27.594 -26.869 -63.316 1.00 90.56 891 LEU A N 1
ATOM 7070 C CA . LEU A 1 891 ? 28.801 -27.421 -62.693 1.00 90.56 891 LEU A CA 1
ATOM 7071 C C . LEU A 1 891 ? 29.032 -28.891 -63.071 1.00 90.56 891 LEU A C 1
ATOM 7073 O O . LEU A 1 891 ? 30.159 -29.235 -63.411 1.00 90.56 891 LEU A O 1
ATOM 7077 N N . SER A 1 892 ? 28.001 -29.746 -63.082 1.00 91.31 892 SER A N 1
ATOM 7078 C CA . SER A 1 892 ? 28.175 -31.156 -63.468 1.00 91.31 892 SER A CA 1
ATOM 7079 C C . SER A 1 892 ? 28.509 -31.327 -64.954 1.00 91.31 892 SER A C 1
ATOM 7081 O O . SER A 1 892 ? 29.341 -32.164 -65.299 1.00 91.31 892 SER A O 1
ATOM 7083 N N . LYS A 1 893 ? 27.948 -30.487 -65.837 1.00 92.25 893 LYS A N 1
ATOM 7084 C CA . LYS A 1 893 ? 28.341 -30.429 -67.258 1.00 92.25 893 LYS A CA 1
ATOM 7085 C C . LYS A 1 893 ? 29.799 -29.999 -67.430 1.00 92.25 893 LYS A C 1
ATOM 7087 O O . LYS A 1 893 ? 30.531 -30.630 -68.192 1.00 92.25 893 LYS A O 1
ATOM 7092 N N . LEU A 1 894 ? 30.233 -28.971 -66.697 1.00 90.19 894 LEU A N 1
ATOM 7093 C CA . LEU A 1 894 ? 31.624 -28.515 -66.710 1.00 90.19 894 LEU A CA 1
ATOM 7094 C C . LEU A 1 894 ? 32.580 -29.584 -66.157 1.00 90.19 894 LEU A C 1
ATOM 7096 O O . LEU A 1 894 ? 33.648 -29.787 -66.722 1.00 90.19 894 LEU A O 1
ATOM 7100 N N . GLU A 1 895 ? 32.183 -30.317 -65.115 1.00 91.94 895 GLU A N 1
ATOM 7101 C CA . GLU A 1 895 ? 32.940 -31.456 -64.586 1.00 91.94 895 GLU A CA 1
ATOM 7102 C C . GLU A 1 895 ? 33.057 -32.592 -65.618 1.00 91.94 895 GLU A C 1
ATOM 7104 O O . GLU A 1 895 ? 34.139 -33.158 -65.776 1.00 91.94 895 GLU A O 1
ATOM 7109 N N . THR A 1 896 ? 32.000 -32.905 -66.381 1.00 89.88 896 THR A N 1
ATOM 7110 C CA . THR A 1 896 ? 32.108 -33.889 -67.475 1.00 89.88 896 THR A CA 1
ATOM 7111 C C . THR A 1 896 ? 33.017 -33.416 -68.612 1.00 89.88 896 THR A C 1
ATOM 7113 O O . THR A 1 896 ? 33.838 -34.202 -69.079 1.00 89.88 896 THR A O 1
ATOM 7116 N N . GLU A 1 897 ? 32.949 -32.138 -69.001 1.00 86.69 897 GLU A N 1
ATOM 7117 C CA . GLU A 1 897 ? 33.866 -31.518 -69.973 1.00 86.69 897 GLU A CA 1
ATOM 7118 C C . GLU A 1 897 ? 35.327 -31.584 -69.504 1.00 86.69 897 GLU A C 1
ATOM 7120 O O . GLU A 1 897 ? 36.205 -31.984 -70.266 1.00 86.69 897 GLU A O 1
ATOM 7125 N N . GLU A 1 898 ? 35.602 -31.242 -68.244 1.00 87.56 898 GLU A N 1
ATOM 7126 C CA . GLU A 1 898 ? 36.950 -31.269 -67.662 1.00 87.56 898 GLU A CA 1
ATOM 7127 C C . GLU A 1 898 ? 37.528 -32.696 -67.653 1.00 87.56 898 GLU A C 1
ATOM 7129 O O . GLU A 1 898 ? 38.673 -32.913 -68.056 1.00 87.56 898 GLU A O 1
ATOM 7134 N N . ASN A 1 899 ? 36.711 -33.695 -67.295 1.00 89.88 899 ASN A N 1
ATOM 7135 C CA . ASN A 1 899 ? 37.089 -35.110 -67.352 1.00 89.88 899 ASN A CA 1
ATOM 7136 C C . ASN A 1 899 ? 37.347 -35.597 -68.794 1.00 89.88 899 ASN A C 1
ATOM 7138 O O . ASN A 1 899 ? 38.318 -36.325 -69.029 1.00 89.88 899 ASN A O 1
ATOM 7142 N N . GLU A 1 900 ? 36.526 -35.204 -69.778 1.00 88.38 900 GLU A N 1
ATOM 7143 C CA . GLU A 1 900 ? 36.780 -35.554 -71.184 1.00 88.38 900 GLU A CA 1
ATOM 7144 C C . GLU A 1 900 ? 38.043 -34.863 -71.723 1.00 88.38 900 GLU A C 1
ATOM 7146 O O . GLU A 1 900 ? 38.863 -35.522 -72.364 1.00 88.38 900 GLU A O 1
ATOM 7151 N N . ARG A 1 901 ? 38.291 -33.591 -71.383 1.00 85.19 901 ARG A N 1
ATOM 7152 C CA . ARG A 1 901 ? 39.531 -32.868 -71.732 1.00 85.19 901 ARG A CA 1
ATOM 7153 C C . ARG A 1 901 ? 40.769 -33.515 -71.118 1.00 85.19 901 ARG A C 1
ATOM 7155 O O . ARG A 1 901 ? 41.763 -33.711 -71.819 1.00 85.19 901 ARG A O 1
ATOM 7162 N N . GLN A 1 902 ? 40.714 -33.900 -69.842 1.00 87.38 902 GLN A N 1
ATOM 7163 C CA . GLN A 1 902 ? 41.817 -34.587 -69.167 1.00 87.38 902 GLN A CA 1
ATOM 7164 C C . GLN A 1 902 ? 42.114 -35.948 -69.818 1.00 87.38 902 GLN A C 1
ATOM 7166 O O . GLN A 1 902 ? 43.279 -36.323 -69.979 1.00 87.38 902 GLN A O 1
ATOM 7171 N N . LYS A 1 903 ? 41.076 -36.661 -70.272 1.00 88.31 903 LYS A N 1
ATOM 7172 C CA . LYS A 1 903 ? 41.222 -37.896 -71.048 1.00 88.31 903 LYS A CA 1
ATOM 7173 C C . LYS A 1 903 ? 41.836 -37.652 -72.432 1.00 88.31 903 LYS A C 1
ATOM 7175 O O . LYS A 1 903 ? 42.783 -38.356 -72.778 1.00 88.31 903 LYS A O 1
ATOM 7180 N N . VAL A 1 904 ? 41.359 -36.658 -73.189 1.00 87.94 904 VAL A N 1
ATOM 7181 C CA . VAL A 1 904 ? 41.929 -36.265 -74.496 1.00 87.94 904 VAL A CA 1
ATOM 7182 C C . VAL A 1 904 ? 43.416 -35.930 -74.349 1.00 87.94 904 VAL A C 1
ATOM 7184 O O . VAL A 1 904 ? 44.232 -36.426 -75.122 1.00 87.94 904 VAL A O 1
ATOM 7187 N N . ALA A 1 905 ? 43.790 -35.153 -73.327 1.00 87.31 905 ALA A N 1
ATOM 7188 C CA . ALA A 1 905 ? 45.184 -34.822 -73.035 1.00 87.31 905 ALA A CA 1
ATOM 7189 C C . ALA A 1 905 ? 46.026 -36.069 -72.701 1.00 87.31 905 ALA A C 1
ATOM 7191 O O . ALA A 1 905 ? 47.146 -36.211 -73.192 1.00 87.31 905 ALA A O 1
ATOM 7192 N N . GLY A 1 906 ? 45.478 -37.006 -71.919 1.00 87.19 906 GLY A N 1
ATOM 7193 C CA . GLY A 1 906 ? 46.132 -38.276 -71.599 1.00 87.19 906 GLY A CA 1
ATOM 7194 C C . GLY A 1 906 ? 46.300 -39.215 -72.801 1.00 87.19 906 GLY A C 1
ATOM 7195 O O . GLY A 1 906 ? 47.322 -39.892 -72.905 1.00 87.19 906 GLY A O 1
ATOM 7196 N N . ASP A 1 907 ? 45.335 -39.261 -73.722 1.00 85.75 907 ASP A N 1
ATOM 7197 C CA . ASP A 1 907 ? 45.429 -40.047 -74.960 1.00 85.75 907 ASP A CA 1
ATOM 7198 C C . ASP A 1 907 ? 46.383 -39.388 -75.980 1.00 85.75 907 ASP A C 1
ATOM 7200 O O . ASP A 1 907 ? 47.158 -40.090 -76.633 1.00 85.75 907 ASP A O 1
ATOM 7204 N N . LEU A 1 908 ? 46.424 -38.051 -76.046 1.00 85.00 908 LEU A N 1
ATOM 7205 C CA . LEU A 1 908 ? 47.389 -37.290 -76.850 1.00 85.00 908 LEU A CA 1
ATOM 7206 C C . LEU A 1 908 ? 48.829 -37.478 -76.347 1.00 85.00 908 LEU A C 1
ATOM 7208 O O . LEU A 1 908 ? 49.730 -37.689 -77.156 1.00 85.00 908 LEU A O 1
ATOM 7212 N N . TYR A 1 909 ? 49.055 -37.491 -75.030 1.00 87.75 909 TYR A N 1
ATOM 7213 C CA . TYR A 1 909 ? 50.380 -37.750 -74.453 1.00 87.75 909 TYR A CA 1
ATOM 7214 C C . TYR A 1 909 ? 50.919 -39.150 -74.813 1.00 87.75 909 TYR A C 1
ATOM 7216 O O . TYR A 1 909 ? 52.093 -39.292 -75.150 1.00 87.75 909 TYR A O 1
ATOM 7224 N N . LYS A 1 910 ? 50.059 -40.181 -74.838 1.00 87.69 910 LYS A N 1
ATOM 7225 C CA . LYS A 1 910 ? 50.427 -41.532 -75.321 1.00 87.69 910 LYS A CA 1
ATOM 7226 C C . LYS A 1 910 ? 50.755 -41.538 -76.816 1.00 87.69 910 LYS A C 1
ATOM 7228 O O . LYS A 1 910 ? 51.695 -42.214 -77.236 1.00 87.69 910 LYS A O 1
ATOM 7233 N N . ALA A 1 911 ? 49.991 -40.798 -77.623 1.00 82.75 911 ALA A N 1
ATOM 7234 C CA . ALA A 1 911 ? 50.255 -40.651 -79.054 1.00 82.75 911 ALA A CA 1
ATOM 7235 C C . ALA A 1 911 ? 51.600 -39.944 -79.316 1.00 82.75 911 ALA A C 1
ATOM 7237 O O . ALA A 1 911 ? 52.308 -40.312 -80.248 1.00 82.75 911 ALA A O 1
ATOM 7238 N N . GLN A 1 912 ? 51.991 -38.993 -78.460 1.00 82.12 912 GLN A N 1
ATOM 7239 C CA . GLN A 1 912 ? 53.306 -38.356 -78.523 1.00 82.12 912 GLN A CA 1
ATOM 7240 C C . GLN A 1 912 ? 54.434 -39.321 -78.123 1.00 82.12 912 GLN A C 1
ATOM 7242 O O . GLN A 1 912 ? 55.353 -39.509 -78.910 1.00 82.12 912 GLN A O 1
ATOM 7247 N N . GLN A 1 913 ? 54.329 -40.030 -76.990 1.00 85.69 913 GLN A N 1
ATOM 7248 C CA . GLN A 1 913 ? 55.336 -41.033 -76.597 1.00 85.69 913 GLN A CA 1
ATOM 7249 C C . GLN A 1 913 ? 55.548 -42.126 -77.662 1.00 85.69 913 GLN A C 1
ATOM 7251 O O . GLN A 1 913 ? 56.670 -42.580 -77.879 1.00 85.69 913 GLN A O 1
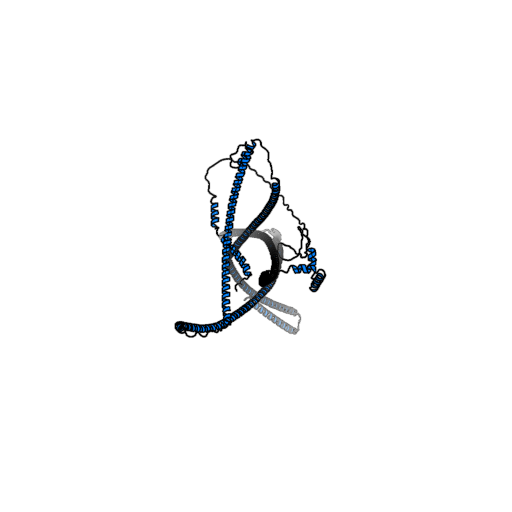ATOM 7256 N N . SER A 1 914 ? 54.476 -42.562 -78.333 1.00 81.44 914 SER A N 1
ATOM 7257 C CA . SER A 1 914 ? 54.570 -43.555 -79.413 1.00 81.44 914 SER A CA 1
ATOM 7258 C C . SER A 1 914 ? 55.121 -42.980 -80.724 1.00 81.44 914 SER A C 1
ATOM 7260 O O . SER A 1 914 ? 55.729 -43.729 -81.487 1.00 81.44 914 SER A O 1
ATOM 7262 N N . LEU A 1 915 ? 54.997 -41.668 -80.963 1.00 82.00 915 LEU A N 1
ATOM 7263 C CA . LEU A 1 915 ? 55.708 -40.974 -82.040 1.00 82.00 915 LEU A CA 1
ATOM 7264 C C . LEU A 1 915 ? 57.211 -40.876 -81.740 1.00 82.00 915 LEU A C 1
ATOM 7266 O O . LEU A 1 915 ? 58.015 -41.236 -82.597 1.00 82.00 915 LEU A O 1
ATOM 7270 N N . ASP A 1 916 ? 57.579 -40.466 -80.522 1.00 83.69 916 ASP A N 1
ATOM 7271 C CA . ASP A 1 916 ? 58.975 -40.354 -80.077 1.00 83.69 916 ASP A CA 1
ATOM 7272 C C . ASP A 1 916 ? 59.700 -41.713 -80.191 1.00 83.69 916 ASP A C 1
ATOM 7274 O O . ASP A 1 916 ? 60.801 -41.792 -80.735 1.00 83.69 916 ASP A O 1
ATOM 7278 N N . LEU A 1 917 ? 59.040 -42.809 -79.786 1.00 84.38 917 LEU A N 1
ATOM 7279 C CA . LEU A 1 917 ? 59.532 -44.187 -79.956 1.00 84.38 917 LEU A CA 1
ATOM 7280 C C . LEU A 1 917 ? 59.747 -44.581 -81.427 1.00 84.38 917 LEU A C 1
ATOM 7282 O O . LEU A 1 917 ? 60.759 -45.196 -81.756 1.00 84.38 917 LEU A O 1
ATOM 7286 N N . ILE A 1 918 ? 58.819 -44.232 -82.327 1.00 78.69 918 ILE A N 1
ATOM 7287 C CA . ILE A 1 918 ? 58.993 -44.469 -83.771 1.00 78.69 918 ILE A CA 1
ATOM 7288 C C . ILE A 1 918 ? 60.186 -43.664 -84.302 1.00 78.69 918 ILE A C 1
ATOM 7290 O O . ILE A 1 918 ? 60.936 -44.160 -85.140 1.00 78.69 918 ILE A O 1
ATOM 7294 N N . GLN A 1 919 ? 60.389 -42.444 -83.805 1.00 79.19 919 GLN A N 1
ATOM 7295 C CA . GLN A 1 919 ? 61.479 -41.568 -84.224 1.00 79.19 919 GLN A CA 1
ATOM 7296 C C . GLN A 1 919 ? 62.854 -42.068 -83.732 1.00 79.19 919 GLN A C 1
ATOM 7298 O O . GLN A 1 919 ? 63.821 -41.993 -84.488 1.00 79.19 919 GLN A O 1
ATOM 7303 N N . GLU A 1 920 ? 62.930 -42.661 -82.535 1.00 79.50 920 GLU A N 1
ATOM 7304 C CA . GLU A 1 920 ? 64.133 -43.326 -81.999 1.00 79.50 920 GLU A CA 1
ATOM 7305 C C . GLU A 1 920 ? 64.469 -44.636 -82.745 1.00 79.50 920 GLU A C 1
ATOM 7307 O O . GLU A 1 920 ? 65.630 -44.915 -83.044 1.00 79.50 920 GLU A O 1
ATOM 7312 N N . GLU A 1 921 ? 63.469 -45.447 -83.104 1.00 77.00 921 GLU A N 1
ATOM 7313 C CA . GLU A 1 921 ? 63.699 -46.646 -83.926 1.00 77.00 921 GLU A CA 1
ATOM 7314 C C . GLU A 1 921 ? 64.110 -46.284 -85.366 1.00 77.00 921 GLU A C 1
ATOM 7316 O O . GLU A 1 921 ? 64.943 -46.968 -85.964 1.00 77.00 921 GLU A O 1
ATOM 7321 N N . LEU A 1 922 ? 63.601 -45.176 -85.919 1.00 72.81 922 LEU A N 1
ATOM 7322 C CA . LEU A 1 922 ? 64.034 -44.660 -87.222 1.00 72.81 922 LEU A CA 1
ATOM 7323 C C . LEU A 1 922 ? 65.472 -44.115 -87.203 1.00 72.81 922 LEU A C 1
ATOM 7325 O O . LEU A 1 922 ? 66.190 -44.321 -88.186 1.00 72.81 922 LEU A O 1
ATOM 7329 N N . SER A 1 923 ? 65.930 -43.478 -86.116 1.00 71.38 923 SER A N 1
ATOM 7330 C CA . SER A 1 923 ? 67.344 -43.085 -86.009 1.00 71.38 923 SER A CA 1
ATOM 7331 C C . SER A 1 923 ? 68.246 -44.317 -85.927 1.00 71.38 923 SER A C 1
ATOM 7333 O O . SER A 1 923 ? 69.154 -44.432 -86.742 1.00 71.38 923 SER A O 1
ATOM 7335 N N . LYS A 1 924 ? 67.914 -45.321 -85.099 1.00 69.69 924 LYS A N 1
ATOM 7336 C CA . LYS A 1 924 ? 68.667 -46.594 -85.039 1.00 69.69 924 LYS A CA 1
ATOM 7337 C C . LYS A 1 924 ? 68.775 -47.291 -86.396 1.00 69.69 924 LYS A C 1
ATOM 7339 O O . LYS A 1 924 ? 69.827 -47.839 -86.716 1.00 69.69 924 LYS A O 1
ATOM 7344 N N . VAL A 1 925 ? 67.708 -47.285 -87.200 1.00 62.62 925 VAL A N 1
ATOM 7345 C CA . VAL A 1 925 ? 67.716 -47.842 -88.568 1.00 62.62 925 VAL A CA 1
ATOM 7346 C C . VAL A 1 925 ? 68.577 -47.011 -89.527 1.00 62.62 925 VAL A C 1
ATOM 7348 O O . VAL A 1 925 ? 69.154 -47.580 -90.453 1.00 62.62 925 VAL A O 1
ATOM 7351 N N . THR A 1 926 ? 68.693 -45.700 -89.303 1.00 59.12 926 THR A N 1
ATOM 7352 C CA . THR A 1 926 ? 69.581 -44.812 -90.070 1.00 59.12 926 THR A CA 1
ATOM 7353 C C . THR A 1 926 ? 71.042 -45.081 -89.710 1.00 59.12 926 THR A C 1
ATOM 7355 O O . THR A 1 926 ? 71.822 -45.423 -90.594 1.00 59.12 926 THR A O 1
ATOM 7358 N N . ASP A 1 927 ? 71.377 -45.061 -88.417 1.00 58.34 927 ASP A N 1
ATOM 7359 C CA . ASP A 1 927 ? 72.725 -45.325 -87.895 1.00 58.34 927 ASP A CA 1
ATOM 7360 C C . ASP A 1 927 ? 73.224 -46.721 -88.330 1.00 58.34 927 ASP A C 1
ATOM 7362 O O . ASP A 1 927 ? 74.322 -46.874 -88.866 1.00 58.34 927 ASP A O 1
ATOM 7366 N N . SER A 1 928 ? 72.362 -47.743 -88.216 1.00 56.34 928 SER A N 1
ATOM 7367 C CA . SER A 1 928 ? 72.650 -49.120 -88.665 1.00 56.34 928 SER A CA 1
ATOM 7368 C C . SER A 1 928 ? 72.817 -49.259 -90.186 1.00 56.34 928 SER A C 1
ATOM 7370 O O . SER A 1 928 ? 73.249 -50.310 -90.659 1.00 56.34 928 SER A O 1
ATOM 7372 N N . SER A 1 929 ? 72.437 -48.247 -90.972 1.00 54.50 929 SER A N 1
ATOM 7373 C CA . SER A 1 929 ? 72.574 -48.250 -92.431 1.00 54.50 929 SER A CA 1
ATOM 7374 C C . SER A 1 929 ? 73.862 -47.582 -92.922 1.00 54.50 929 SER A C 1
ATOM 7376 O O . SER A 1 929 ? 74.182 -47.745 -94.101 1.00 54.50 929 SER A O 1
ATOM 7378 N N . GLU A 1 930 ? 74.600 -46.861 -92.070 1.00 54.00 930 GLU A N 1
ATOM 7379 C CA . GLU A 1 930 ? 75.864 -46.210 -92.451 1.00 54.00 930 GLU A CA 1
ATOM 7380 C C . GLU A 1 930 ? 77.105 -47.081 -92.161 1.00 54.00 930 GLU A C 1
ATOM 7382 O O . GLU A 1 930 ? 78.096 -46.975 -92.882 1.00 54.00 930 GLU A O 1
ATOM 7387 N N . GLU A 1 931 ? 77.051 -48.030 -91.214 1.00 52.59 931 GLU A N 1
ATOM 7388 C CA . GLU A 1 931 ? 78.174 -48.955 -90.936 1.00 52.59 931 GLU A CA 1
ATOM 7389 C C . GLU A 1 931 ? 78.400 -50.047 -92.013 1.00 52.59 931 GLU A C 1
ATOM 7391 O O . GLU A 1 931 ? 79.417 -50.740 -91.990 1.00 52.59 931 GLU A O 1
ATOM 7396 N N . LEU A 1 932 ? 77.489 -50.217 -92.981 1.00 51.62 932 LEU A N 1
ATOM 7397 C CA . LEU A 1 932 ? 77.484 -51.353 -93.924 1.00 51.62 932 LEU A CA 1
ATOM 7398 C C . LEU A 1 932 ? 78.003 -51.043 -95.347 1.00 51.62 932 LEU A C 1
ATOM 7400 O O . LEU A 1 932 ? 77.698 -51.780 -96.286 1.00 51.62 932 LEU A O 1
ATOM 7404 N N . ILE A 1 933 ? 78.818 -49.993 -95.529 1.00 51.31 933 ILE A N 1
ATOM 7405 C CA . ILE A 1 933 ? 79.388 -49.619 -96.847 1.00 51.31 933 ILE A CA 1
ATOM 7406 C C . ILE A 1 933 ? 80.929 -49.710 -96.910 1.00 51.31 933 ILE A C 1
ATOM 7408 O O . ILE A 1 933 ? 81.551 -49.022 -97.711 1.00 51.31 933 ILE A O 1
ATOM 7412 N N . GLU A 1 934 ? 81.573 -50.607 -96.148 1.00 44.66 934 GLU A N 1
ATOM 7413 C CA . GLU A 1 934 ? 82.907 -51.107 -96.543 1.00 44.66 934 GLU A CA 1
ATOM 7414 C C . GLU A 1 934 ? 83.295 -52.474 -95.934 1.00 44.66 934 GLU A C 1
ATOM 7416 O O . GLU A 1 934 ? 84.053 -52.553 -94.970 1.00 44.66 934 GLU A O 1
ATOM 7421 N N . ASN A 1 935 ? 82.826 -53.585 -96.526 1.00 39.12 935 ASN A N 1
ATOM 7422 C CA . ASN A 1 935 ? 83.637 -54.802 -96.737 1.00 39.12 935 ASN A CA 1
ATOM 7423 C C . ASN A 1 935 ? 82.944 -55.821 -97.661 1.00 39.12 935 ASN A C 1
ATOM 7425 O O . ASN A 1 935 ? 81.781 -55.660 -98.024 1.00 39.12 935 ASN A O 1
ATOM 7429 N N . SER A 1 936 ? 83.673 -56.858 -98.095 1.00 44.47 936 SER A N 1
ATOM 7430 C CA . SER A 1 936 ? 83.215 -57.775 -99.153 1.00 44.47 936 SER A CA 1
ATOM 7431 C C . SER A 1 936 ? 83.203 -59.255 -98.750 1.00 44.47 936 SER A C 1
ATOM 7433 O O . SER A 1 936 ? 84.121 -59.742 -98.099 1.00 44.47 936 SER A O 1
ATOM 7435 N N . SER A 1 937 ? 82.201 -59.982 -99.266 1.00 42.06 937 SER A N 1
ATOM 7436 C CA . SER A 1 937 ? 82.005 -61.446 -99.187 1.00 42.06 937 SER A CA 1
ATOM 7437 C C . SER A 1 937 ? 81.471 -62.020 -97.861 1.00 42.06 937 SER A C 1
ATOM 7439 O O . SER A 1 937 ? 82.260 -62.334 -96.978 1.00 42.06 937 SER A O 1
ATOM 7441 N N . LEU A 1 938 ? 80.155 -62.303 -97.788 1.00 44.47 938 LEU A N 1
ATOM 7442 C CA . LEU A 1 938 ? 79.577 -63.589 -97.317 1.00 44.47 938 LEU A CA 1
ATOM 7443 C C . LEU A 1 938 ? 78.031 -63.582 -97.326 1.00 44.47 938 LEU A C 1
ATOM 7445 O O . LEU A 1 938 ? 77.388 -62.868 -96.562 1.00 44.47 938 LEU A O 1
ATOM 7449 N N . THR A 1 939 ? 77.416 -64.444 -98.141 1.00 53.47 939 THR A N 1
ATOM 7450 C CA . THR A 1 939 ? 75.952 -64.521 -98.376 1.00 53.47 939 THR A CA 1
ATOM 7451 C C . THR A 1 939 ? 75.151 -65.186 -97.238 1.00 53.47 939 THR A C 1
ATOM 7453 O O . THR A 1 939 ? 74.104 -65.779 -97.478 1.00 53.47 939 THR A O 1
ATOM 7456 N N . SER A 1 940 ? 75.638 -65.111 -95.996 1.00 55.97 940 SER A N 1
ATOM 7457 C CA . SER A 1 940 ? 74.983 -65.692 -94.810 1.00 55.97 940 SER A CA 1
ATOM 7458 C C . SER A 1 940 ? 74.446 -64.634 -93.843 1.00 55.97 940 SER A C 1
ATOM 7460 O O . SER A 1 940 ? 73.499 -64.903 -93.112 1.00 55.97 940 SER A O 1
ATOM 7462 N N . GLN A 1 941 ? 75.019 -63.426 -93.845 1.00 52.53 941 GLN A N 1
ATOM 7463 C CA . GLN A 1 941 ? 74.627 -62.349 -92.929 1.00 52.53 941 GLN A CA 1
ATOM 7464 C C . GLN A 1 941 ? 73.301 -61.688 -93.346 1.00 52.53 941 GLN A C 1
ATOM 7466 O O . GLN A 1 941 ? 72.476 -61.346 -92.501 1.00 52.53 941 GLN A O 1
ATOM 7471 N N . THR A 1 942 ? 73.042 -61.619 -94.656 1.00 55.94 942 THR A N 1
ATOM 7472 C CA . THR A 1 942 ? 71.844 -60.999 -95.242 1.00 55.94 942 THR A CA 1
ATOM 7473 C C . THR A 1 942 ? 70.535 -61.641 -94.772 1.00 55.94 942 THR A C 1
ATOM 7475 O O . THR A 1 942 ? 69.525 -60.952 -94.701 1.00 55.94 942 THR A O 1
ATOM 7478 N N . GLN A 1 943 ? 70.528 -62.936 -94.429 1.00 58.22 943 GLN A N 1
ATOM 7479 C CA . GLN A 1 943 ? 69.320 -63.607 -93.933 1.00 58.22 943 GLN A CA 1
ATOM 7480 C C . GLN A 1 943 ? 69.004 -63.215 -92.483 1.00 58.22 943 GLN A C 1
ATOM 7482 O O . GLN A 1 943 ? 67.853 -62.949 -92.163 1.00 58.22 943 GLN A O 1
ATOM 7487 N N . GLU A 1 944 ? 70.009 -63.112 -91.609 1.00 61.44 944 GLU A N 1
ATOM 7488 C CA . GLU A 1 944 ? 69.776 -62.702 -90.217 1.00 61.44 944 GLU A CA 1
ATOM 7489 C C . GLU A 1 944 ? 69.459 -61.197 -90.117 1.00 61.44 944 GLU A C 1
ATOM 7491 O O . GLU A 1 944 ? 68.694 -60.772 -89.253 1.00 61.44 944 GLU A O 1
ATOM 7496 N N . GLU A 1 945 ? 69.994 -60.383 -91.032 1.00 60.50 945 GLU A N 1
ATOM 7497 C CA . GLU A 1 945 ? 69.581 -58.987 -91.213 1.00 60.50 945 GLU A CA 1
ATOM 7498 C C . GLU A 1 945 ? 68.165 -58.866 -91.791 1.00 60.50 945 GLU A C 1
ATOM 7500 O O . GLU A 1 945 ? 67.406 -58.027 -91.313 1.00 60.50 945 GLU A O 1
ATOM 7505 N N . MET A 1 946 ? 67.767 -59.718 -92.747 1.00 59.62 946 MET A N 1
ATOM 7506 C CA . MET A 1 946 ? 66.378 -59.806 -93.223 1.00 59.62 946 MET A CA 1
ATOM 7507 C C . MET A 1 946 ? 65.422 -60.143 -92.077 1.00 59.62 946 MET A C 1
ATOM 7509 O O . MET A 1 946 ? 64.478 -59.392 -91.857 1.00 59.62 946 MET A O 1
ATOM 7513 N N . ASP A 1 947 ? 65.690 -61.191 -91.295 1.00 64.00 947 ASP A N 1
ATOM 7514 C CA . ASP A 1 947 ? 64.827 -61.610 -90.182 1.00 64.00 947 ASP A CA 1
ATOM 7515 C C . ASP A 1 947 ? 64.730 -60.519 -89.090 1.00 64.00 947 ASP A C 1
ATOM 7517 O O . ASP A 1 947 ? 63.644 -60.235 -88.572 1.00 64.00 947 ASP A O 1
ATOM 7521 N N . LYS A 1 948 ? 65.843 -59.838 -88.761 1.00 67.06 948 LYS A N 1
ATOM 7522 C CA . LYS A 1 948 ? 65.844 -58.670 -87.851 1.00 67.06 948 LYS A CA 1
ATOM 7523 C C . LYS A 1 948 ? 65.033 -57.508 -88.426 1.00 67.06 948 LYS A C 1
ATOM 7525 O O . LYS A 1 948 ? 64.234 -56.912 -87.705 1.00 67.06 948 LYS A O 1
ATOM 7530 N N . LYS A 1 949 ? 65.209 -57.195 -89.713 1.00 63.62 949 LYS A N 1
ATOM 7531 C CA . LYS A 1 949 ? 64.534 -56.089 -90.406 1.00 63.62 949 LYS A CA 1
ATOM 7532 C C . LYS A 1 949 ? 63.045 -56.354 -90.593 1.00 63.62 949 LYS A C 1
ATOM 7534 O O . LYS A 1 949 ? 62.254 -55.432 -90.423 1.00 63.62 949 LYS A O 1
ATOM 7539 N N . GLU A 1 950 ? 62.638 -57.589 -90.863 1.00 68.94 950 GLU A N 1
ATOM 7540 C CA . GLU A 1 950 ? 61.234 -57.993 -90.957 1.00 68.94 950 GLU A CA 1
ATOM 7541 C C . GLU A 1 950 ? 60.562 -57.945 -89.577 1.00 68.94 950 GLU A C 1
ATOM 7543 O O . GLU A 1 950 ? 59.463 -57.407 -89.450 1.00 68.94 950 GLU A O 1
ATOM 7548 N N . LYS A 1 951 ? 61.258 -58.367 -88.511 1.00 71.50 951 LYS A N 1
ATOM 7549 C CA . LYS A 1 951 ? 60.773 -58.250 -87.126 1.00 71.50 951 LYS A CA 1
ATOM 7550 C C . LYS A 1 951 ? 60.669 -56.796 -86.641 1.00 71.50 951 LYS A C 1
ATOM 7552 O O . LYS A 1 951 ? 59.670 -56.449 -86.010 1.00 71.50 951 LYS A O 1
ATOM 7557 N N . LEU A 1 952 ? 61.640 -55.940 -86.970 1.00 66.00 952 LEU A N 1
ATOM 7558 C CA . LEU A 1 952 ? 61.563 -54.488 -86.745 1.00 66.00 952 LEU A CA 1
ATOM 7559 C C . LEU A 1 952 ? 60.411 -53.866 -87.542 1.00 66.00 952 LEU A C 1
ATOM 7561 O O . LEU A 1 952 ? 59.611 -53.122 -86.987 1.00 66.00 952 LEU A O 1
ATOM 7565 N N . THR A 1 953 ? 60.261 -54.231 -88.818 1.00 69.25 953 THR A N 1
ATOM 7566 C CA . THR A 1 953 ? 59.170 -53.749 -89.680 1.00 69.25 953 THR A CA 1
ATOM 7567 C C . THR A 1 953 ? 57.804 -54.198 -89.157 1.00 69.25 953 THR A C 1
ATOM 7569 O O . THR A 1 953 ? 56.853 -53.421 -89.203 1.00 69.25 953 THR A O 1
ATOM 7572 N N . ALA A 1 954 ? 57.684 -55.408 -88.604 1.00 72.25 954 ALA A N 1
ATOM 7573 C CA . ALA A 1 954 ? 56.469 -55.881 -87.945 1.00 72.25 954 ALA A CA 1
ATOM 7574 C C . ALA A 1 954 ? 56.162 -55.090 -86.659 1.00 72.25 954 ALA A C 1
ATOM 7576 O O . ALA A 1 954 ? 55.012 -54.702 -86.452 1.00 72.25 954 ALA A O 1
ATOM 7577 N N . GLY A 1 955 ? 57.179 -54.796 -85.840 1.00 74.38 955 GLY A N 1
ATOM 7578 C CA . GLY A 1 955 ? 57.052 -53.934 -84.659 1.00 74.38 955 GLY A CA 1
ATOM 7579 C C . GLY A 1 955 ? 56.609 -52.513 -85.014 1.00 74.38 955 GLY A C 1
ATOM 7580 O O . GLY A 1 955 ? 55.623 -52.025 -84.466 1.00 74.38 955 GLY A O 1
ATOM 7581 N N . LEU A 1 956 ? 57.259 -51.890 -86.001 1.00 72.69 956 LEU A N 1
ATOM 7582 C CA . LEU A 1 956 ? 56.926 -50.547 -86.482 1.00 72.69 956 LEU A CA 1
ATOM 7583 C C . LEU A 1 956 ? 55.515 -50.490 -87.094 1.00 72.69 956 LEU A C 1
ATOM 7585 O O . LEU A 1 956 ? 54.775 -49.541 -86.867 1.00 72.69 956 LEU A O 1
ATOM 7589 N N . ASN A 1 957 ? 55.090 -51.527 -87.826 1.00 75.38 957 ASN A N 1
ATOM 7590 C CA . ASN A 1 957 ? 53.712 -51.627 -88.323 1.00 75.38 957 ASN A CA 1
ATOM 7591 C C . ASN A 1 957 ? 52.679 -51.805 -87.197 1.00 75.38 957 ASN A C 1
ATOM 7593 O O . ASN A 1 957 ? 51.519 -51.438 -87.383 1.00 75.38 957 ASN A O 1
ATOM 7597 N N . GLN A 1 958 ? 53.064 -52.372 -86.051 1.00 80.25 958 GLN A N 1
ATOM 7598 C CA . GLN A 1 958 ? 52.180 -52.504 -84.896 1.00 80.25 958 GLN A CA 1
ATOM 7599 C C . GLN A 1 958 ? 52.038 -51.169 -84.152 1.00 80.25 958 GLN A C 1
ATOM 7601 O O . GLN A 1 958 ? 50.908 -50.731 -83.936 1.00 80.25 958 GLN A O 1
ATOM 7606 N N . THR A 1 959 ? 53.136 -50.460 -83.865 1.00 75.50 959 THR A N 1
ATOM 7607 C CA . THR A 1 959 ? 53.063 -49.116 -83.258 1.00 75.50 959 THR A CA 1
ATOM 7608 C C . THR A 1 959 ? 52.382 -48.105 -84.181 1.00 75.50 959 THR A C 1
ATOM 7610 O O . THR A 1 959 ? 51.555 -47.329 -83.712 1.00 75.50 959 THR A O 1
ATOM 7613 N N . VAL A 1 960 ? 52.611 -48.155 -85.500 1.00 77.44 960 VAL A N 1
ATOM 7614 C CA . VAL A 1 960 ? 51.882 -47.315 -86.473 1.00 77.44 960 VAL A CA 1
ATOM 7615 C C . VAL A 1 960 ? 50.374 -47.596 -86.461 1.00 77.44 960 VAL A C 1
ATOM 7617 O O . VAL A 1 960 ? 49.592 -46.648 -86.528 1.00 77.44 960 VAL A O 1
ATOM 7620 N N . LYS A 1 961 ? 49.932 -48.856 -86.324 1.00 80.62 961 LYS A N 1
ATOM 7621 C CA . LYS A 1 961 ? 48.500 -49.181 -86.166 1.00 80.62 961 LYS A CA 1
ATOM 7622 C C . LYS A 1 961 ? 47.924 -48.627 -84.868 1.00 80.62 961 LYS A C 1
ATOM 7624 O O . LYS A 1 961 ? 46.838 -48.056 -84.892 1.00 80.62 961 LYS A O 1
ATOM 7629 N N . GLU A 1 962 ? 48.635 -48.779 -83.756 1.00 78.50 962 GLU A N 1
ATOM 7630 C CA . GLU A 1 962 ? 48.203 -48.276 -82.447 1.00 78.50 962 GLU A CA 1
ATOM 7631 C C . GLU A 1 962 ? 48.104 -46.744 -82.447 1.00 78.50 962 GLU A C 1
ATOM 7633 O O . GLU A 1 962 ? 47.087 -46.195 -82.026 1.00 78.50 962 GLU A O 1
ATOM 7638 N N . LEU A 1 963 ? 49.087 -46.051 -83.030 1.00 77.12 963 LEU A N 1
ATOM 7639 C CA . LEU A 1 963 ? 49.087 -44.595 -83.193 1.00 77.12 963 LEU A CA 1
ATOM 7640 C C . LEU A 1 963 ? 47.962 -44.141 -84.144 1.00 77.12 963 LEU A C 1
ATOM 7642 O O . LEU A 1 963 ? 47.244 -43.190 -83.842 1.00 77.12 963 LEU A O 1
ATOM 7646 N N . GLN A 1 964 ? 47.708 -44.864 -85.240 1.00 80.44 964 GLN A N 1
ATOM 7647 C CA . GLN A 1 964 ? 46.577 -44.602 -86.142 1.00 80.44 964 GLN A CA 1
ATOM 7648 C C . GLN A 1 964 ? 45.212 -44.821 -85.457 1.00 80.44 964 GLN A C 1
ATOM 7650 O O . GLN A 1 964 ? 44.263 -44.076 -85.716 1.00 80.44 964 GLN A O 1
ATOM 7655 N N . GLN A 1 965 ? 45.106 -45.798 -84.554 1.00 81.31 965 GLN A N 1
ATOM 7656 C CA . GLN A 1 965 ? 43.895 -46.093 -83.782 1.00 81.31 965 GLN A CA 1
ATOM 7657 C C . GLN A 1 965 ? 43.666 -45.077 -82.647 1.00 81.31 965 GLN A C 1
ATOM 7659 O O . GLN A 1 965 ? 42.524 -44.668 -82.410 1.00 81.31 965 GLN A O 1
ATOM 7664 N N . LEU A 1 966 ? 44.736 -44.597 -82.000 1.00 80.44 966 LEU A N 1
ATOM 7665 C CA . LEU A 1 966 ? 44.701 -43.450 -81.086 1.00 80.44 966 LEU A CA 1
ATOM 7666 C C . LEU A 1 966 ? 44.291 -42.170 -81.824 1.00 80.44 966 LEU A C 1
ATOM 7668 O O . LEU A 1 966 ? 43.391 -41.473 -81.362 1.00 80.44 966 LEU A O 1
ATOM 7672 N N . LEU A 1 967 ? 44.858 -41.897 -83.003 1.00 78.44 967 LEU A N 1
ATOM 7673 C CA . LEU A 1 967 ? 44.519 -40.721 -83.809 1.00 78.44 967 LEU A CA 1
ATOM 7674 C C . LEU A 1 967 ? 43.037 -40.720 -84.215 1.00 78.44 967 LEU A C 1
ATOM 7676 O O . LEU A 1 967 ? 42.352 -39.723 -84.007 1.00 78.44 967 LEU A O 1
ATOM 7680 N N . GLN A 1 968 ? 42.505 -41.850 -84.700 1.00 80.50 968 GLN A N 1
ATOM 7681 C CA . GLN A 1 968 ? 41.065 -41.997 -84.967 1.00 80.50 968 GLN A CA 1
ATOM 7682 C C . GLN A 1 968 ? 40.209 -41.796 -83.708 1.00 80.50 968 GLN A C 1
ATOM 7684 O O . GLN A 1 968 ? 39.114 -41.236 -83.789 1.00 80.50 968 GLN A O 1
ATOM 7689 N N . THR A 1 969 ? 40.699 -42.230 -82.545 1.00 79.12 969 THR A N 1
ATOM 7690 C CA . THR A 1 969 ? 40.012 -42.049 -81.261 1.00 79.12 969 THR A CA 1
ATOM 7691 C C . THR A 1 969 ? 39.973 -40.574 -80.853 1.00 79.12 969 THR A C 1
ATOM 7693 O O . THR A 1 969 ? 38.900 -40.080 -80.513 1.00 79.12 969 THR A O 1
ATOM 7696 N N . VAL A 1 970 ? 41.091 -39.849 -80.965 1.00 79.00 970 VAL A N 1
ATOM 7697 C CA . VAL A 1 970 ? 41.179 -38.405 -80.688 1.00 79.00 970 VAL A CA 1
ATOM 7698 C C . VAL A 1 970 ? 40.329 -37.602 -81.677 1.00 79.00 970 VAL A C 1
ATOM 7700 O O . VAL A 1 970 ? 39.522 -36.784 -81.244 1.00 79.00 970 VAL A O 1
ATOM 7703 N N . SER A 1 971 ? 40.401 -37.875 -82.985 1.00 74.19 971 SER A N 1
ATOM 7704 C CA . SER A 1 971 ? 39.541 -37.209 -83.979 1.00 74.19 971 SER A CA 1
ATOM 7705 C C . SER A 1 971 ? 38.048 -37.426 -83.708 1.00 74.19 971 SER A C 1
ATOM 7707 O O . SER A 1 971 ? 37.262 -36.502 -83.894 1.00 74.19 971 SER A O 1
ATOM 7709 N N . ARG A 1 972 ? 37.652 -38.613 -83.222 1.00 76.50 972 ARG A N 1
ATOM 7710 C CA . ARG A 1 972 ? 36.257 -38.930 -82.867 1.00 76.50 972 ARG A CA 1
ATOM 7711 C C . ARG A 1 972 ? 35.810 -38.351 -81.517 1.00 76.50 972 ARG A C 1
ATOM 7713 O O . ARG A 1 972 ? 34.609 -38.236 -81.284 1.00 76.50 972 ARG A O 1
ATOM 7720 N N . GLN A 1 973 ? 36.742 -38.011 -80.627 1.00 72.69 973 GLN A N 1
ATOM 7721 C CA . GLN A 1 973 ? 36.456 -37.239 -79.413 1.00 72.69 973 GLN A CA 1
ATOM 7722 C C . GLN A 1 973 ? 36.292 -35.752 -79.772 1.00 72.69 973 GLN A C 1
ATOM 7724 O O . GLN A 1 973 ? 35.256 -35.166 -79.474 1.00 72.69 973 GLN A O 1
ATOM 7729 N N . LEU A 1 974 ? 37.232 -35.177 -80.531 1.00 67.75 974 LEU A N 1
ATOM 7730 C CA . LEU A 1 974 ? 37.183 -33.778 -80.976 1.00 67.75 974 LEU A CA 1
ATOM 7731 C C . LEU A 1 974 ? 35.931 -33.445 -81.803 1.00 67.75 974 LEU A C 1
ATOM 7733 O O . LEU A 1 974 ? 35.343 -32.389 -81.601 1.00 67.75 974 LEU A O 1
ATOM 7737 N N . SER A 1 975 ? 35.480 -34.343 -82.688 1.00 65.12 975 SER A N 1
ATOM 7738 C CA . SER A 1 975 ? 34.271 -34.101 -83.487 1.00 65.12 975 SER A CA 1
ATOM 7739 C C . SER A 1 975 ? 32.976 -34.102 -82.666 1.00 65.12 975 SER A C 1
ATOM 7741 O O . SER A 1 975 ? 32.000 -33.500 -83.094 1.00 65.12 975 SER A O 1
ATOM 7743 N N . LYS A 1 976 ? 32.943 -34.751 -81.490 1.00 63.62 976 LYS A N 1
ATOM 7744 C CA . LYS A 1 976 ? 31.785 -34.678 -80.580 1.00 63.62 976 LYS A CA 1
ATOM 7745 C C . LYS A 1 976 ? 31.681 -33.320 -79.891 1.00 63.62 976 LYS A C 1
ATOM 7747 O O . LYS A 1 976 ? 30.581 -32.800 -79.760 1.00 63.62 976 LYS A O 1
ATOM 7752 N N . GLY A 1 977 ? 32.818 -32.724 -79.526 1.00 58.03 977 GLY A N 1
ATOM 7753 C CA . GLY A 1 977 ? 32.891 -31.382 -78.936 1.00 58.03 977 GLY A CA 1
ATOM 7754 C C . GLY A 1 977 ? 32.505 -30.236 -79.885 1.00 58.03 977 GLY A C 1
ATOM 7755 O O . GLY A 1 977 ? 32.660 -29.076 -79.521 1.00 58.03 977 GLY A O 1
ATOM 7756 N N . GLN A 1 978 ? 32.032 -30.536 -81.103 1.00 53.31 978 GLN A N 1
ATOM 7757 C CA . GLN A 1 978 ? 31.476 -29.558 -82.047 1.00 53.31 978 GLN A CA 1
ATOM 7758 C C . GLN A 1 978 ? 29.951 -29.688 -82.247 1.00 53.31 978 GLN A C 1
ATOM 7760 O O . GLN A 1 978 ? 29.387 -28.897 -83.000 1.00 53.31 978 GLN A O 1
ATOM 7765 N N . GLU A 1 979 ? 29.286 -30.652 -81.598 1.00 51.06 979 GLU A N 1
ATOM 7766 C CA . GLU A 1 979 ? 27.832 -30.896 -81.704 1.00 51.06 979 GLU A CA 1
ATOM 7767 C C . GLU A 1 979 ? 27.094 -30.783 -80.345 1.00 51.06 979 GLU A C 1
ATOM 7769 O O . GLU A 1 979 ? 25.984 -31.300 -80.206 1.00 51.06 979 GLU A O 1
ATOM 7774 N N . GLY A 1 980 ? 27.713 -30.136 -79.345 1.00 47.31 980 GLY A N 1
ATOM 7775 C CA . GLY A 1 980 ? 27.169 -29.905 -77.993 1.00 47.31 980 GLY A CA 1
ATOM 7776 C C . GLY A 1 980 ? 26.698 -28.474 -77.753 1.00 47.31 980 GLY A C 1
ATOM 7777 O O . GLY A 1 980 ? 27.450 -27.552 -78.136 1.00 47.31 980 GLY A O 1
#

Radius of gyration: 93.87 Å; Cα contacts (8 Å, |Δi|>4): 45; chains: 1; bounding box: 205×139×319 Å

Secondary structure (DSSP, 8-state):
-------HHHHHHHHHHHHHHHHHHHHHHHTTTS-HHHHHHHHHHHHHTT-----------------------------PPPPPP------------------------------------------------SHHHHHTTTT----HHHHHHHHHHHHHH-HHHHHHHHTTS----STHHHHHHHHHHHHHHHHHHHHHHHHHHHHHHHHHHHHHHHHHHHHHHHHHHHHHHHHHHHHHHHHHHHHHHHHHHHHHHHHHHHHHHHHHHHHHHHHHHHHHHHHHHHHHHHHHHHHHHHHHHHHHHHHHHHHHHHHHHHHHHHHHHHHHHHHHHHHHHHHHHHHHHHHHHHHHHHHHHHHHHHHHHHHHHHHHHHHHHHHHHHHHHHHHHHHHHHHHHHHHHHHHHHHHHHHTT-----------HHHHHHHHHHHHHHHHHHHHHHHHHHHHHHHHHHHHHHHHHHHHHHHHHHHHHHHHHHHHHHHHHHHHHHHHHHHHHHHHHHHHHHHHHHHHHHHHHHHHHHHHHHHHHHHHHHHHHHHHHHHHHHHHHHHHHHHHHHHHHHHHHHHHHHHHHHHHHHHHHHHHHHHHHHHHHHHHHHHHHHHHHHHHHHHHHHHHHHHHHHHHTTTTS-------------SHHHHHHHHHHHHHHHHHHHHHHHHHHHHHHHHHHHHHHHHHHHHHHHHHHHHHHHHHHHHHHHHHHHHHHHHHHHHHHHHHHHH-TTSPPP--SSHHHHHHHHHHHHTTS---------S-HHHHHHHHHHHHHHHHHHHHHHHHHHHHHHHHHHHHHHHHHHHHHHHHHHHHHHHHHHHHHHHHHHHHHHHHHHHHHHHS-HHHHHHHHHHHHHHHHHHHHHHHHHHHHHHHHHHHHHHHHHHHHHHHHHHHHHHHHHHHHHHHHHHHHHHHHHHHHHHHHHTTSS----TTHHHHHHHHHHHHHHHHHHHHHHHHHHHHHHHHHHTGGG--

Mean predicted aligned error: 26.26 Å

Sequence (980 aa):
MAVDIYDSQYLLILAPSLVIALMFLFFWLFMKETSYDEVLAKQKLQVQTAQAPPQALTPPVSAKKKEKKKQKAEAVENQQPEPKTEQAPPPVKKEPLIVAETKAPDGSVAAPPPTSGKKKNPAKKQKTEPEAKLKELLSGLSSLTLSEAEAFSLVTVLQQKSPSAMEAWHKSVARPDPAAQERERLLSTLQEEASIAKDKVKQLSQELQVEKQKTNRVEAVMREQRAAMEKELGSMQNKAQSNFQELQTMQIKFQQVREQLEGQISHLKQENGILRDAVSSATNQMESKNSAELNKLRSEYAGLMKELADSNSKLQQEEHQRKSLEVNYKQNVSQLEAQLQDAKRRWEELQNFIHSVNAEREKLQASKQELHSQLLTAESEMNNKNKEMQALRSSLNEAMVSKERLEQQVMEFMEASQHSVPDESLQARVQALHNENVSLKAEIQKLQAQISDQAASQLALDQIQKSAREKEENMRTVESLLEKGLIEVANKEEELKTAREENEALRQEVEAVKRRSGEKEASSESTLKELESKIEEKDGTLKSMEESLQRAKDNSSAREKMAQTLEQQLAVLKAEMEQLREEKVSDELSSSAAQLQELQELQAQLTLKDQEIQMLQTALETRTKELVESAELLNQQQQSCAAVPSPEFQTLLLEKEKQVSDLQSELAEMRDSLELHRKKNNELREKNWSAMEALSATESMLQGKLSKVTKENQMALEMSQAECRETLHKLLPNVPLPDEQNHQEWLLRFERAVAESPAAQSTPASGDSEALSEKLREAEEAQQVLQKDCETYKKVLAETEGILQCLQSSVEQEESRWKMKLDQSQGELGEMSQRVAALEQEIERLTDGAELENLRREKQHLESELERAERESATYVTEVRELKTQLTETLSKLETEENERQKVAGDLYKAQQSLDLIQEELSKVTDSSEELIENSSLTSQTQEEMDKKEKLTAGLNQTVKELQQLLQTVSRQLSKGQEG

Solvent-accessible surface area (backbone atoms only — not comparable to full-atom values): 56412 Å² total; per-residue (Å²): 140,79,89,90,87,75,64,64,70,59,52,69,53,48,50,57,53,49,52,51,51,49,50,50,50,49,51,61,56,73,58,67,81,65,59,70,66,59,56,53,49,53,53,50,59,65,59,64,78,73,76,81,89,90,82,89,85,84,88,89,86,91,87,80,88,83,89,89,88,82,88,86,89,80,83,88,81,94,81,85,83,84,85,80,91,79,90,86,88,81,93,81,90,81,83,89,81,83,91,79,90,86,89,82,90,86,83,90,85,92,86,86,89,88,84,86,90,89,87,83,85,89,82,85,90,82,90,83,84,90,88,81,96,62,61,76,70,49,56,68,59,75,69,61,85,72,50,74,69,54,50,52,50,52,52,54,52,48,57,73,73,42,62,73,60,55,56,59,57,62,65,72,81,71,83,92,74,91,68,63,66,61,54,55,52,52,52,52,51,51,54,48,51,50,48,54,50,50,53,50,51,50,50,52,51,50,51,52,51,51,50,51,51,50,50,52,50,52,54,47,53,60,45,52,54,47,56,48,50,52,52,49,51,51,50,51,49,53,49,55,53,50,54,49,53,51,48,52,54,48,51,52,52,52,50,54,52,48,52,53,47,54,48,51,56,50,49,54,50,50,51,54,46,54,51,49,53,50,49,51,51,50,49,55,51,49,53,51,50,52,53,50,52,54,51,46,52,51,50,50,51,54,48,52,56,45,52,52,50,55,50,52,52,49,51,52,52,52,52,53,50,50,52,51,52,53,50,52,52,51,52,52,48,54,52,52,51,52,51,52,50,52,53,48,52,54,48,52,51,49,49,51,49,52,53,49,53,52,55,50,50,51,53,53,51,51,51,52,50,51,54,48,53,52,49,54,51,51,51,51,50,49,54,50,53,48,51,51,50,49,52,52,50,52,53,47,50,55,49,47,60,53,47,53,56,49,51,59,61,50,65,80,71,68,95,74,83,91,89,86,90,91,82,71,80,59,56,63,58,52,54,53,55,47,54,54,50,54,52,53,50,51,53,49,53,51,52,53,47,50,54,47,53,52,50,53,52,49,53,51,49,52,51,50,56,48,54,49,50,55,49,50,52,52,44,54,51,50,51,55,49,49,53,50,49,52,52,54,48,51,52,50,53,49,52,57,44,52,56,46,55,50,51,49,51,51,49,53,49,52,50,51,52,51,50,56,45,52,53,50,50,53,49,50,53,51,51,49,52,54,49,52,52,50,47,54,51,48,52,51,53,49,51,53,49,50,51,50,50,48,54,50,51,53,51,49,51,52,50,49,52,49,48,53,50,52,50,50,51,52,50,48,54,49,48,53,57,49,46,57,44,51,51,52,48,48,51,52,46,52,52,48,48,54,52,48,51,50,45,49,50,51,46,50,49,44,51,51,48,48,50,47,44,50,53,47,45,57,47,39,61,51,43,49,54,52,39,66,71,34,66,85,54,70,98,63,86,83,84,86,84,88,88,86,84,74,66,68,65,56,54,54,51,51,50,54,52,44,54,54,51,52,53,52,46,52,58,45,52,56,46,52,48,55,49,50,52,50,51,53,52,48,52,50,49,52,50,50,48,51,49,52,51,49,49,51,51,49,50,52,50,48,54,50,49,48,58,46,50,54,49,52,51,50,49,49,50,52,49,52,52,49,50,48,55,52,49,53,39,70,75,41,72,89,39,72,83,66,86,54,84,55,65,70,64,25,46,64,50,34,54,56,38,45,78,75,57,89,89,86,82,89,87,90,87,87,80,73,59,64,76,47,47,56,55,46,50,54,50,50,52,51,49,53,50,55,47,52,51,53,53,48,51,52,50,53,49,53,52,48,50,52,51,50,51,52,50,48,54,50,49,56,51,47,53,52,51,53,48,53,52,48,55,49,53,53,49,54,50,52,51,50,51,51,53,49,55,52,50,52,52,51,49,46,62,63,64,69,32,62,65,59,52,46,53,49,52,53,48,54,50,52,52,59,49,48,61,45,53,50,52,51,50,55,48,51,55,48,52,54,48,50,54,49,51,54,50,55,53,53,49,51,52,51,51,52,50,51,53,51,51,54,47,51,51,54,53,50,52,52,47,48,55,54,48,52,51,52,53,53,53,51,47,52,56,50,59,66,60,64,77,74,80,81,84,84,91,70,98,66,57,62,58,61,49,46,54,52,50,51,52,50,51,52,50,51,54,48,53,52,48,52,45,52,52,48,48,56,50,51,54,59,50,58,60,50,76,74,78,118